Protein 6MXC (pdb70)

Structure (mmCIF, N/CA/C/O backbone):
data_6MXC
#
_entry.id   6MXC
#
_cell.length_a   61.021
_cell.length_b   107.321
_cell.length_c   117.214
_cell.angle_alpha   90.00
_cell.angle_beta   96.93
_cell.angle_gamma   90.00
#
_symmetry.space_group_name_H-M   'P 1 21 1'
#
loop_
_entity.id
_entity.type
_entity.pdbx_description
1 polymer 'Hypoxanthine-guanine phosphoribosyltransferase'
2 non-polymer "GUANOSINE-5'-MONOPHOSPHATE"
3 non-polymer 'MAGNESIUM ION'
4 water water
#
loop_
_atom_site.group_PDB
_atom_site.id
_atom_site.type_symbol
_atom_site.label_atom_id
_atom_site.label_alt_id
_atom_site.label_comp_id
_atom_site.label_asym_id
_atom_site.label_entity_id
_atom_site.label_seq_id
_atom_site.pdbx_PDB_ins_code
_atom_site.Cartn_x
_atom_site.Cartn_y
_atom_site.Cartn_z
_atom_site.occupancy
_atom_site.B_iso_or_equiv
_atom_site.auth_seq_id
_atom_site.auth_comp_id
_atom_site.auth_asym_id
_atom_site.auth_atom_id
_atom_site.pdbx_PDB_model_num
ATOM 1 N N . PRO A 1 44 ? -4.383 -22.217 -44.258 1.00 40.56 6 PRO A N 1
ATOM 2 C CA . PRO A 1 44 ? -4.835 -21.337 -45.344 1.00 40.48 6 PRO A CA 1
ATOM 3 C C . PRO A 1 44 ? -4.761 -21.977 -46.753 1.00 36.30 6 PRO A C 1
ATOM 4 O O . PRO A 1 44 ? -5.569 -21.623 -47.606 1.00 35.11 6 PRO A O 1
ATOM 8 N N . LEU A 1 45 ? -3.859 -22.929 -46.991 1.00 32.25 7 LEU A N 1
ATOM 9 C CA . LEU A 1 45 ? -3.724 -23.506 -48.333 1.00 40.00 7 LEU A CA 1
ATOM 10 C C . LEU A 1 45 ? -4.472 -24.832 -48.516 1.00 39.75 7 LEU A C 1
ATOM 11 O O . LEU A 1 45 ? -4.269 -25.500 -49.537 1.00 44.32 7 LEU A O 1
ATOM 16 N N . LYS A 1 46 ? -5.335 -25.212 -47.577 1.00 58.28 8 LYS A N 1
ATOM 17 C CA . LYS A 1 46 ? -6.294 -26.269 -47.856 1.00 50.62 8 LYS A CA 1
ATOM 18 C C . LYS A 1 46 ? -7.217 -25.820 -48.988 1.00 39.34 8 LYS A C 1
ATOM 19 O O . LYS A 1 46 ? -7.627 -24.659 -49.013 1.00 36.15 8 LYS A O 1
ATOM 25 N N . PRO A 1 47 ? -7.541 -26.691 -49.950 1.00 35.16 9 PRO A N 1
ATOM 26 C CA . PRO A 1 47 ? -8.429 -26.275 -51.051 1.00 30.57 9 PRO A CA 1
ATOM 27 C C . PRO A 1 47 ? -9.821 -25.911 -50.531 1.00 27.05 9 PRO A C 1
ATOM 28 O O . PRO A 1 47 ? -10.339 -26.541 -49.613 1.00 31.32 9 PRO A O 1
ATOM 32 N N . ASN A 1 48 ? -10.405 -24.841 -51.078 1.00 18.62 10 ASN A N 1
ATOM 33 C CA . ASN A 1 48 ? -11.693 -24.347 -50.603 1.00 18.51 10 ASN A CA 1
ATOM 34 C C . ASN A 1 48 ? -12.811 -24.698 -51.579 1.00 18.34 10 ASN A C 1
ATOM 35 O O . ASN A 1 48 ? -12.620 -24.689 -52.794 1.00 22.30 10 ASN A O 1
ATOM 40 N N A PHE A 1 49 ? -13.989 -24.969 -51.038 0.50 15.34 11 PHE A N 1
ATOM 41 N N B PHE A 1 49 ? -13.989 -24.973 -51.039 0.50 15.37 11 PHE A N 1
ATOM 42 C CA A PHE A 1 49 ? -15.119 -25.412 -51.841 0.50 15.31 11 PHE A CA 1
ATOM 43 C CA B PHE A 1 49 ? -15.120 -25.411 -51.842 0.50 15.30 11 PHE A CA 1
ATOM 44 C C A PHE A 1 49 ? -16.166 -24.301 -51.871 0.50 15.69 11 PHE A C 1
ATOM 45 C C B PHE A 1 49 ? -16.161 -24.296 -51.871 0.50 15.68 11 PHE A C 1
ATOM 46 O O A PHE A 1 49 ? -16.695 -23.921 -50.823 0.50 17.38 11 PHE A O 1
ATOM 47 O O B PHE A 1 49 ? -16.680 -23.905 -50.821 0.50 17.35 11 PHE A O 1
ATOM 50 N N . VAL A 1 50 ? -16.443 -23.775 -53.070 1.00 13.43 12 VAL A N 1
ATOM 51 C CA . VAL A 1 50 ? -17.407 -22.691 -53.277 1.00 12.74 12 VAL A CA 1
ATOM 52 C C . VAL A 1 50 ? -18.734 -23.307 -53.699 1.00 17.76 12 VAL A C 1
ATOM 53 O O . VAL A 1 50 ? -18.774 -24.206 -54.557 1.00 18.95 12 VAL A O 1
ATOM 57 N N . GLY A 1 51 ? -19.814 -22.848 -53.102 1.00 15.39 13 GLY A N 1
ATOM 58 C CA . GLY A 1 51 ? -21.107 -23.376 -53.476 1.00 21.42 13 GLY A CA 1
ATOM 59 C C . GLY A 1 51 ? -22.191 -22.362 -53.177 1.00 19.86 13 GLY A C 1
ATOM 60 O O . GLY A 1 51 ? -21.918 -21.176 -52.995 1.00 17.35 13 GLY A O 1
ATOM 61 N N . ARG A 1 52 ? -23.416 -22.863 -53.052 1.00 19.24 14 ARG A N 1
ATOM 62 C CA . ARG A 1 52 ? -24.561 -22.059 -52.653 1.00 22.96 14 ARG A CA 1
ATOM 63 C C . ARG A 1 52 ? -25.406 -22.843 -51.663 1.00 27.45 14 ARG A C 1
ATOM 64 O O . ARG A 1 52 ? -25.589 -24.055 -51.826 1.00 29.86 14 ARG A O 1
ATOM 72 N N . ASP A 1 53 ? -25.951 -22.145 -50.665 1.00 21.27 15 ASP A N 1
ATOM 73 C CA . ASP A 1 53 ? -26.847 -22.791 -49.723 1.00 21.57 15 ASP A CA 1
ATOM 74 C C . ASP A 1 53 ? -28.266 -22.830 -50.291 1.00 28.19 15 ASP A C 1
ATOM 75 O O . ASP A 1 53 ? -28.521 -22.433 -51.432 1.00 27.21 15 ASP A O 1
ATOM 80 N N . ALA A 1 54 ? -29.208 -23.325 -49.478 1.00 35.63 16 ALA A N 1
ATOM 81 C CA . ALA A 1 54 ? -30.593 -23.473 -49.911 1.00 37.78 16 ALA A CA 1
ATOM 82 C C . ALA A 1 54 ? -31.265 -22.125 -50.138 1.00 38.63 16 ALA A C 1
ATOM 83 O O . ALA A 1 54 ? -32.209 -22.032 -50.928 1.00 40.53 16 ALA A O 1
ATOM 85 N N . ASP A 1 55 ? -30.806 -21.079 -49.450 1.00 39.48 17 ASP A N 1
ATOM 86 C CA . ASP A 1 55 ? -31.314 -19.731 -49.673 1.00 39.89 17 ASP A CA 1
ATOM 87 C C . ASP A 1 55 ? -30.698 -19.072 -50.899 1.00 33.84 17 ASP A C 1
ATOM 88 O O . ASP A 1 55 ? -31.041 -17.929 -51.206 1.00 36.33 17 ASP A O 1
ATOM 93 N N . GLY A 1 56 ? -29.819 -19.765 -51.614 1.00 28.14 18 GLY A N 1
ATOM 94 C CA . GLY A 1 56 ? -29.148 -19.164 -52.744 1.00 26.96 18 GLY A CA 1
ATOM 95 C C . GLY A 1 56 ? -27.979 -18.260 -52.393 1.00 28.01 18 GLY A C 1
ATOM 96 O O . GLY A 1 56 ? -27.487 -17.545 -53.281 1.00 25.62 18 GLY A O 1
ATOM 97 N N . ASN A 1 57 ? -27.514 -18.252 -51.138 1.00 22.93 19 ASN A N 1
ATOM 98 C CA . ASN A 1 57 ? -26.336 -17.452 -50.803 1.00 18.09 19 ASN A CA 1
ATOM 99 C C . ASN A 1 57 ? -25.058 -18.207 -51.109 1.00 18.32 19 ASN A C 1
ATOM 100 O O . ASN A 1 57 ? -25.006 -19.433 -51.030 1.00 17.43 19 ASN A O 1
ATOM 105 N N . VAL A 1 58 ? -24.029 -17.447 -51.466 1.00 17.11 20 VAL A N 1
ATOM 106 C CA . VAL A 1 58 ? -22.699 -18.019 -51.679 1.00 14.34 20 VAL A CA 1
ATOM 107 C C . VAL A 1 58 ? -22.246 -18.685 -50.394 1.00 13.62 20 VAL A C 1
ATOM 108 O O . VAL A 1 58 ? -22.381 -18.115 -49.299 1.00 14.19 20 VAL A O 1
ATOM 112 N N . THR A 1 59 ? -21.691 -19.885 -50.512 1.00 13.70 21 THR A N 1
ATOM 113 C CA . THR A 1 59 ? -20.992 -20.517 -49.406 1.00 11.38 21 THR A CA 1
ATOM 114 C C . THR A 1 59 ? -19.537 -20.746 -49.782 1.00 15.52 21 THR A C 1
ATOM 115 O O . THR A 1 59 ? -19.218 -20.977 -50.944 1.00 12.97 21 THR A O 1
ATOM 119 N N . VAL A 1 60 ? -18.641 -20.662 -48.798 1.00 11.50 22 VAL A N 1
ATOM 120 C CA . VAL A 1 60 ? -17.295 -21.184 -48.945 1.00 10.86 22 VAL A CA 1
ATOM 121 C C . VAL A 1 60 ? -17.040 -22.148 -47.799 1.00 17.89 22 VAL A C 1
ATOM 122 O O . VAL A 1 60 ? -17.249 -21.793 -46.633 1.00 16.22 22 VAL A O 1
ATOM 126 N N . ASP A 1 61 ? -16.607 -23.368 -48.136 1.00 14.53 23 ASP A N 1
ATOM 127 C CA . ASP A 1 61 ? -16.407 -24.430 -47.152 1.00 18.52 23 ASP A CA 1
ATOM 128 C C . ASP A 1 61 ? -17.588 -24.552 -46.209 1.00 15.47 23 ASP A C 1
ATOM 129 O O . ASP A 1 61 ? -17.429 -24.702 -44.995 1.00 16.30 23 ASP A O 1
ATOM 134 N N . GLY A 1 62 ? -18.790 -24.438 -46.775 1.00 17.68 24 GLY A N 1
ATOM 135 C CA . GLY A 1 62 ? -20.009 -24.684 -46.027 1.00 22.55 24 GLY A CA 1
ATOM 136 C C . GLY A 1 62 ? -20.528 -23.490 -45.248 1.00 26.57 24 GLY A C 1
ATOM 137 O O . GLY A 1 62 ? -21.638 -23.553 -44.726 1.00 24.57 24 GLY A O 1
ATOM 138 N N . ARG A 1 63 ? -19.759 -22.403 -45.148 1.00 24.61 25 ARG A N 1
ATOM 139 C CA . ARG A 1 63 ? -20.195 -21.212 -44.430 1.00 22.39 25 ARG A CA 1
ATOM 140 C C . ARG A 1 63 ? -20.858 -20.230 -45.398 1.00 21.08 25 ARG A C 1
ATOM 141 O O . ARG A 1 63 ? -20.321 -19.969 -46.478 1.00 15.00 25 ARG A O 1
ATOM 149 N N . SER A 1 64 ? -22.030 -19.698 -45.025 1.00 17.81 26 SER A N 1
ATOM 150 C CA . SER A 1 64 ? -22.779 -18.814 -45.916 1.00 18.14 26 SER A CA 1
ATOM 151 C C . SER A 1 64 ? -22.322 -17.362 -45.778 1.00 18.33 26 SER A C 1
ATOM 152 O O . SER A 1 64 ? -21.978 -16.896 -44.680 1.00 12.13 26 SER A O 1
ATOM 155 N N . TYR A 1 65 ? -22.350 -16.637 -46.909 1.00 14.67 27 TYR A N 1
ATOM 156 C CA . TYR A 1 65 ? -21.925 -15.236 -46.974 1.00 14.67 27 TYR A CA 1
ATOM 157 C C . TYR A 1 65 ? -23.032 -14.468 -47.670 1.00 18.32 27 TYR A C 1
ATOM 158 O O . TYR A 1 65 ? -22.972 -14.239 -48.889 1.00 13.72 27 TYR A O 1
ATOM 167 N N . PRO A 1 66 ? -24.061 -14.052 -46.927 1.00 17.90 28 PRO A N 1
ATOM 168 C CA . PRO A 1 66 ? -25.207 -13.420 -47.585 1.00 18.36 28 PRO A CA 1
ATOM 169 C C . PRO A 1 66 ? -24.847 -12.107 -48.283 1.00 15.39 28 PRO A C 1
ATOM 170 O O . PRO A 1 66 ? -25.548 -11.723 -49.214 1.00 18.17 28 PRO A O 1
ATOM 174 N N . MET A 1 67 ? -23.754 -11.449 -47.910 1.00 13.84 29 MET A N 1
ATOM 175 C CA . MET A 1 67 ? -23.355 -10.201 -48.562 1.00 12.54 29 MET A CA 1
ATOM 176 C C . MET A 1 67 ? -22.651 -10.402 -49.905 1.00 17.62 29 MET A C 1
ATOM 177 O O . MET A 1 67 ? -22.488 -9.436 -50.660 1.00 18.87 29 MET A O 1
ATOM 182 N N . ALA A 1 68 ? -22.279 -11.629 -50.255 1.00 14.81 30 ALA A N 1
ATOM 183 C CA . ALA A 1 68 ? -21.411 -11.873 -51.405 1.00 16.29 30 ALA A CA 1
ATOM 184 C C . ALA A 1 68 ? -22.207 -12.150 -52.674 1.00 18.37 30 ALA A C 1
ATOM 185 O O . ALA A 1 68 ? -23.120 -12.989 -52.681 1.00 16.59 30 ALA A O 1
ATOM 187 N N . GLU A 1 69 ? -21.838 -11.453 -53.750 1.00 15.95 31 GLU A N 1
ATOM 188 C CA . GLU A 1 69 ? -22.385 -11.763 -55.059 1.00 16.91 31 GLU A CA 1
ATOM 189 C C . GLU A 1 69 ? -21.691 -12.973 -55.660 1.00 17.33 31 GLU A C 1
ATOM 190 O O . GLU A 1 69 ? -22.329 -13.786 -56.329 1.00 14.85 31 GLU A O 1
ATOM 196 N N . SER A 1 70 ? -20.380 -13.079 -55.456 1.00 14.68 32 SER A N 1
ATOM 197 C CA . SER A 1 70 ? -19.564 -14.090 -56.117 1.00 15.78 32 SER A CA 1
ATOM 198 C C . SER A 1 70 ? -18.224 -14.097 -55.407 1.00 15.21 32 SER A C 1
ATOM 199 O O . SER A 1 70 ? -17.934 -13.217 -54.588 1.00 11.93 32 SER A O 1
ATOM 202 N N . VAL A 1 71 ? -17.391 -15.063 -55.772 1.00 14.03 33 VAL A N 1
ATOM 203 C CA . VAL A 1 71 ? -16.073 -15.233 -55.158 1.00 13.78 33 VAL A CA 1
ATOM 204 C C . VAL A 1 71 ? -14.991 -14.760 -56.117 1.00 13.36 33 VAL A C 1
ATOM 205 O O . VAL A 1 71 ? -14.871 -15.277 -57.240 1.00 16.46 33 VAL A O 1
ATOM 209 N N . VAL A 1 72 ? -14.184 -13.796 -55.654 1.00 9.76 34 VAL A N 1
ATOM 210 C CA . VAL A 1 72 ? -13.025 -13.358 -56.420 1.00 9.94 34 VAL A CA 1
ATOM 211 C C . VAL A 1 72 ? -11.857 -14.312 -56.215 1.00 12.14 34 VAL A C 1
ATOM 212 O O . VAL A 1 72 ? -11.214 -14.733 -57.178 1.00 10.22 34 VAL A O 1
ATOM 216 N N . ALA A 1 73 ? -11.589 -14.701 -54.964 1.00 9.41 35 ALA A N 1
ATOM 217 C CA . ALA A 1 73 ? -10.488 -15.603 -54.646 1.00 9.00 35 ALA A CA 1
ATOM 218 C C . ALA A 1 73 ? -10.718 -16.176 -53.258 1.00 9.79 35 ALA A C 1
ATOM 219 O O . ALA A 1 73 ? -11.007 -15.424 -52.312 1.00 11.16 35 ALA A O 1
ATOM 221 N N . THR A 1 74 ? -10.596 -17.501 -53.135 1.00 8.99 36 THR A N 1
ATOM 222 C CA . THR A 1 74 ? -10.660 -18.131 -51.827 1.00 8.90 36 THR A CA 1
ATOM 223 C C . THR A 1 74 ? -9.318 -17.982 -51.103 1.00 10.89 36 THR A C 1
ATOM 224 O O . THR A 1 74 ? -8.297 -17.620 -51.701 1.00 12.86 36 THR A O 1
ATOM 228 N N . GLU A 1 75 ? -9.329 -18.323 -49.800 1.00 11.38 37 GLU A N 1
ATOM 229 C CA . GLU A 1 75 ? -8.124 -18.264 -48.962 1.00 8.61 37 GLU A CA 1
ATOM 230 C C . GLU A 1 75 ? -6.943 -18.972 -49.605 1.00 8.96 37 GLU A C 1
ATOM 231 O O . GLU A 1 75 ? -5.847 -18.419 -49.666 1.00 8.72 37 GLU A O 1
ATOM 237 N N . SER A 1 76 ? -7.130 -20.226 -50.052 1.00 9.68 38 SER A N 1
ATOM 238 C CA . SER A 1 76 ? -5.983 -20.937 -50.616 1.00 10.26 38 SER A CA 1
ATOM 239 C C . SER A 1 76 ? -5.463 -20.236 -51.867 1.00 10.84 38 SER A C 1
ATOM 240 O O . SER A 1 76 ? -4.246 -20.142 -52.060 1.00 10.70 38 SER A O 1
ATOM 243 N N . THR A 1 77 ? -6.364 -19.703 -52.710 1.00 9.94 39 THR A N 1
ATOM 244 C CA . THR A 1 77 ? -5.899 -18.969 -53.886 1.00 10.96 39 THR A CA 1
ATOM 245 C C . THR A 1 77 ? -5.089 -17.735 -53.493 1.00 12.11 39 THR A C 1
ATOM 246 O O . THR A 1 77 ? -4.068 -17.395 -54.135 1.00 9.80 39 THR A O 1
ATOM 250 N N . ILE A 1 78 ? -5.579 -17.011 -52.486 1.00 11.50 40 ILE A N 1
ATOM 251 C CA . ILE A 1 78 ? -4.944 -15.776 -52.033 1.00 12.42 40 ILE A CA 1
ATOM 252 C C . ILE A 1 78 ? -3.551 -16.074 -51.496 1.00 11.96 40 ILE A C 1
ATOM 253 O O . ILE A 1 78 ? -2.568 -15.421 -51.863 1.00 8.25 40 ILE A O 1
ATOM 258 N N . HIS A 1 79 ? -3.447 -17.075 -50.631 1.00 9.38 41 HIS A N 1
ATOM 259 C CA . HIS A 1 79 ? -2.141 -17.373 -50.038 1.00 11.21 41 HIS A CA 1
ATOM 260 C C . HIS A 1 79 ? -1.173 -17.975 -51.051 1.00 10.33 41 HIS A C 1
ATOM 261 O O . HIS A 1 79 ? 0.044 -17.726 -50.964 1.00 11.97 41 HIS A O 1
ATOM 268 N N . ARG A 1 80 ? -1.657 -18.796 -51.995 1.00 9.74 42 ARG A N 1
ATOM 269 C CA . ARG A 1 80 ? -0.755 -19.195 -53.085 1.00 16.09 42 ARG A CA 1
ATOM 270 C C . ARG A 1 80 ? -0.156 -17.976 -53.790 1.00 10.15 42 ARG A C 1
ATOM 271 O O . ARG A 1 80 ? 1.041 -17.936 -54.052 1.00 10.50 42 ARG A O 1
ATOM 279 N N . SER A 1 81 ? -0.979 -16.975 -54.123 1.00 9.63 43 SER A N 1
ATOM 280 C CA . SER A 1 81 ? -0.421 -15.813 -54.815 1.00 9.53 43 SER A CA 1
ATOM 281 C C . SER A 1 81 ? 0.547 -15.028 -53.921 1.00 14.53 43 SER A C 1
ATOM 282 O O . SER A 1 81 ? 1.537 -14.483 -54.429 1.00 10.45 43 SER A O 1
ATOM 285 N N . MET A 1 82 ? 0.271 -14.943 -52.602 1.00 11.89 44 MET A N 1
ATOM 286 C CA . MET A 1 82 ? 1.171 -14.237 -51.663 1.00 8.80 44 MET A CA 1
ATOM 287 C C . MET A 1 82 ? 2.511 -14.957 -51.490 1.00 12.94 44 MET A C 1
ATOM 288 O O . MET A 1 82 ? 3.568 -14.309 -51.467 1.00 12.45 44 MET A O 1
ATOM 293 N N . LYS A 1 83 ? 2.503 -16.289 -51.364 1.00 10.58 45 LYS A N 1
ATOM 294 C CA . LYS A 1 83 ? 3.773 -17.014 -51.262 1.00 14.47 45 LYS A CA 1
ATOM 295 C C . LYS A 1 83 ? 4.614 -16.832 -52.513 1.00 14.70 45 LYS A C 1
ATOM 296 O O . LYS A 1 83 ? 5.832 -16.633 -52.432 1.00 12.02 45 LYS A O 1
ATOM 302 N N . GLU A 1 84 ? 3.984 -16.917 -53.692 1.00 11.59 46 GLU A N 1
ATOM 303 C CA . GLU A 1 84 ? 4.735 -16.709 -54.913 1.00 12.07 46 GLU A CA 1
ATOM 304 C C . GLU A 1 84 ? 5.206 -15.263 -54.997 1.00 11.32 46 GLU A C 1
ATOM 305 O O . GLU A 1 84 ? 6.320 -14.991 -55.461 1.00 14.26 46 GLU A O 1
ATOM 311 N N . MET A 1 85 ? 4.360 -14.320 -54.572 1.00 12.43 47 MET A N 1
ATOM 312 C CA . MET A 1 85 ? 4.763 -12.916 -54.614 1.00 14.87 47 MET A CA 1
ATOM 313 C C . MET A 1 85 ? 5.937 -12.664 -53.661 1.00 10.92 47 MET A C 1
ATOM 314 O O . MET A 1 85 ? 6.855 -11.911 -54.000 1.00 11.11 47 MET A O 1
ATOM 319 N N . ALA A 1 86 ? 5.941 -13.300 -52.480 1.00 10.21 48 ALA A N 1
ATOM 320 C CA . ALA A 1 86 ? 7.085 -13.101 -51.581 1.00 8.64 48 ALA A CA 1
ATOM 321 C C . ALA A 1 86 ? 8.382 -13.558 -52.235 1.00 10.57 48 ALA A C 1
ATOM 322 O O . ALA A 1 86 ? 9.454 -12.973 -52.010 1.00 11.60 48 ALA A O 1
ATOM 324 N N . GLN A 1 87 ? 8.320 -14.626 -53.031 1.00 13.04 49 GLN A N 1
ATOM 325 C CA . GLN A 1 87 ? 9.548 -15.053 -53.684 1.00 13.24 49 GLN A CA 1
ATOM 326 C C . GLN A 1 87 ? 9.954 -14.061 -54.771 1.00 13.78 49 GLN A C 1
ATOM 327 O O . GLN A 1 87 ? 11.150 -13.850 -55.004 1.00 11.92 49 GLN A O 1
ATOM 333 N N . THR A 1 88 ? 8.967 -13.533 -55.514 1.00 17.98 50 THR A N 1
ATOM 334 C CA . THR A 1 88 ? 9.218 -12.478 -56.506 1.00 17.32 50 THR A CA 1
ATOM 335 C C . THR A 1 88 ? 9.889 -11.275 -55.856 1.00 10.99 50 THR A C 1
ATOM 336 O O . THR A 1 88 ? 10.871 -10.730 -56.378 1.00 11.53 50 THR A O 1
ATOM 340 N N . LEU A 1 89 ? 9.376 -10.870 -54.697 1.00 11.79 51 LEU A N 1
ATOM 341 C CA . LEU A 1 89 ? 9.947 -9.744 -53.960 1.00 14.24 51 LEU A CA 1
ATOM 342 C C . LEU A 1 89 ? 11.363 -10.054 -53.457 1.00 12.57 51 LEU A C 1
ATOM 343 O O . LEU A 1 89 ? 12.297 -9.238 -53.608 1.00 13.98 51 LEU A O 1
ATOM 348 N N . ALA A 1 90 ? 11.555 -11.232 -52.859 1.00 9.78 52 ALA A N 1
ATOM 349 C CA . ALA A 1 90 ? 12.908 -11.625 -52.434 1.00 13.52 52 ALA A CA 1
ATOM 350 C C . ALA A 1 90 ? 13.891 -11.543 -53.591 1.00 13.38 52 ALA A C 1
ATOM 351 O O . ALA A 1 90 ? 15.003 -10.998 -53.464 1.00 13.91 52 ALA A O 1
ATOM 353 N N . ASN A 1 91 ? 13.502 -12.117 -54.731 1.00 11.97 53 ASN A N 1
ATOM 354 C CA . ASN A 1 91 ? 14.367 -12.098 -55.904 1.00 17.99 53 ASN A CA 1
ATOM 355 C C . ASN A 1 91 ? 14.617 -10.680 -56.390 1.00 14.95 53 ASN A C 1
ATOM 356 O O . ASN A 1 91 ? 15.706 -10.374 -56.878 1.00 14.52 53 ASN A O 1
ATOM 361 N N . ALA A 1 92 ? 13.601 -9.813 -56.309 1.00 12.20 54 ALA A N 1
ATOM 362 C CA . ALA A 1 92 ? 13.766 -8.439 -56.781 1.00 21.29 54 ALA A CA 1
ATOM 363 C C . ALA A 1 92 ? 14.692 -7.621 -55.877 1.00 17.18 54 ALA A C 1
ATOM 364 O O . ALA A 1 92 ? 15.359 -6.708 -56.360 1.00 17.86 54 ALA A O 1
ATOM 366 N N . TYR A 1 93 ? 14.748 -7.915 -54.575 1.00 14.47 55 TYR A N 1
ATOM 367 C CA . TYR A 1 93 ? 15.441 -7.041 -53.645 1.00 14.33 55 TYR A CA 1
ATOM 368 C C . TYR A 1 93 ? 16.704 -7.619 -53.018 1.00 18.26 55 TYR A C 1
ATOM 369 O O . TYR A 1 93 ? 17.524 -6.838 -52.514 1.00 17.63 55 TYR A O 1
ATOM 378 N N . LYS A 1 94 ? 16.892 -8.946 -53.017 1.00 16.73 56 LYS A N 1
ATOM 379 C CA . LYS A 1 94 ? 17.879 -9.525 -52.096 1.00 15.17 56 LYS A CA 1
ATOM 380 C C . LYS A 1 94 ? 19.327 -9.151 -52.433 1.00 14.85 56 LYS A C 1
ATOM 381 O O . LYS A 1 94 ? 20.163 -9.146 -51.532 1.00 17.67 56 LYS A O 1
ATOM 387 N N . THR A 1 95 ? 19.663 -8.861 -53.695 1.00 14.54 57 THR A N 1
ATOM 388 C CA . THR A 1 95 ? 21.024 -8.448 -54.033 1.00 21.20 57 THR A CA 1
ATOM 389 C C . THR A 1 95 ? 21.196 -6.930 -54.190 1.00 19.60 57 THR A C 1
ATOM 390 O O . THR A 1 95 ? 22.285 -6.479 -54.565 1.00 21.32 57 THR A O 1
ATOM 394 N N . LEU A 1 96 ? 20.177 -6.127 -53.897 1.00 14.04 58 LEU A N 1
ATOM 395 C CA . LEU A 1 96 ? 20.350 -4.685 -54.082 1.00 13.37 58 LEU A CA 1
ATOM 396 C C . LEU A 1 96 ? 21.105 -4.076 -52.903 1.00 16.68 58 LEU A C 1
ATOM 397 O O . LEU A 1 96 ? 21.197 -4.655 -51.810 1.00 14.12 58 LEU A O 1
ATOM 402 N N . LYS A 1 97 ? 21.596 -2.862 -53.110 1.00 13.56 59 LYS A N 1
ATOM 403 C CA . LYS A 1 97 ? 22.319 -2.152 -52.059 1.00 16.28 59 LYS A CA 1
ATOM 404 C C . LYS A 1 97 ? 21.707 -0.769 -51.886 1.00 17.87 59 LYS A C 1
ATOM 405 O O . LYS A 1 97 ? 21.112 -0.229 -52.823 1.00 13.89 59 LYS A O 1
ATOM 411 N N . HIS A 1 98 ? 21.870 -0.187 -50.693 1.00 11.37 60 HIS A N 1
ATOM 412 C CA . HIS A 1 98 ? 21.306 1.130 -50.427 1.00 12.30 60 HIS A CA 1
ATOM 413 C C . HIS A 1 98 ? 22.064 1.770 -49.267 1.00 13.62 60 HIS A C 1
ATOM 414 O O . HIS A 1 98 ? 23.107 1.270 -48.827 1.00 14.13 60 HIS A O 1
ATOM 421 N N . ARG A 1 99 ? 21.582 2.929 -48.824 1.00 13.04 61 ARG A N 1
ATOM 422 C CA . ARG A 1 99 ? 22.387 3.756 -47.933 1.00 11.76 61 ARG A CA 1
ATOM 423 C C . ARG A 1 99 ? 22.513 3.095 -46.559 1.00 13.14 61 ARG A C 1
ATOM 424 O O . ARG A 1 99 ? 21.528 2.612 -46.003 1.00 12.94 61 ARG A O 1
ATOM 432 N N . ASP A 1 100 ? 23.732 3.081 -46.016 1.00 11.53 62 ASP A N 1
ATOM 433 C CA . ASP A 1 100 ? 24.016 2.441 -44.737 1.00 11.34 62 ASP A CA 1
ATOM 434 C C . ASP A 1 100 ? 23.608 3.416 -43.639 1.00 14.14 62 ASP A C 1
ATOM 435 O O . ASP A 1 100 ? 24.243 4.463 -43.469 1.00 12.15 62 ASP A O 1
ATOM 440 N N . THR A 1 101 ? 22.506 3.148 -42.948 1.00 12.63 63 THR A N 1
ATOM 441 C CA . THR A 1 101 ? 22.23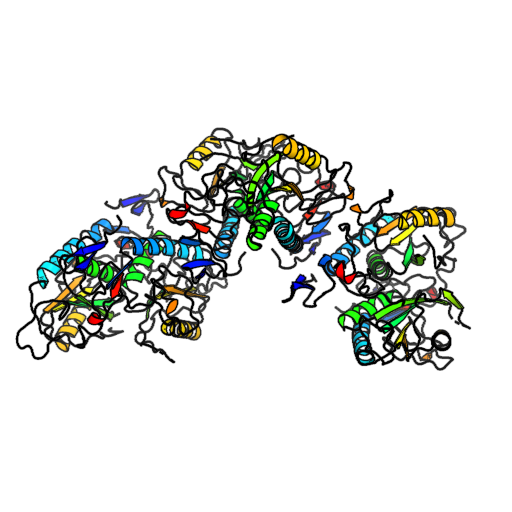4 3.948 -41.754 1.00 11.74 63 THR A CA 1
ATOM 442 C C . THR A 1 101 ? 22.524 3.186 -40.469 1.00 12.39 63 THR A C 1
ATOM 443 O O . THR A 1 101 ? 22.414 3.760 -39.381 1.00 12.45 63 THR A O 1
ATOM 447 N N . HIS A 1 102 ? 22.857 1.912 -40.558 1.00 11.96 64 HIS A N 1
ATOM 448 C CA . HIS A 1 102 ? 23.220 1.180 -39.349 1.00 17.27 64 HIS A CA 1
ATOM 449 C C . HIS A 1 102 ? 24.526 1.711 -38.787 1.00 20.41 64 HIS A C 1
ATOM 450 O O . HIS A 1 102 ? 24.667 1.922 -37.564 1.00 16.67 64 HIS A O 1
ATOM 457 N N . ASN A 1 103 ? 25.496 1.929 -39.660 1.00 12.57 65 ASN A N 1
ATOM 458 C CA . ASN A 1 103 ? 26.772 2.527 -39.256 1.00 13.24 65 ASN A CA 1
ATOM 459 C C . ASN A 1 103 ? 26.963 3.802 -40.075 1.00 17.30 65 ASN A C 1
ATOM 460 O O . ASN A 1 103 ? 27.329 3.729 -41.258 1.00 14.81 65 ASN A O 1
ATOM 465 N N . LYS A 1 104 ? 26.697 4.960 -39.450 1.00 18.41 66 LYS A N 1
ATOM 466 C CA . LYS A 1 104 ? 26.807 6.258 -40.122 1.00 21.87 66 LYS A CA 1
ATOM 467 C C . LYS A 1 104 ? 28.243 6.617 -40.490 1.00 23.16 66 LYS A C 1
ATOM 468 O O . LYS A 1 104 ? 28.452 7.522 -41.309 1.00 22.73 66 LYS A O 1
ATOM 474 N N . GLY A 1 105 ? 29.234 5.977 -39.863 1.00 19.83 67 GLY A N 1
ATOM 475 C CA . GLY A 1 105 ? 30.616 6.208 -40.259 1.00 17.00 67 GLY A CA 1
ATOM 476 C C . GLY A 1 105 ? 30.980 5.571 -41.585 1.00 18.61 67 GLY A C 1
ATOM 477 O O . GLY A 1 105 ? 32.029 5.900 -42.138 1.00 19.00 67 GLY A O 1
ATOM 478 N N . ASN A 1 106 ? 30.148 4.672 -42.097 1.00 15.77 68 ASN A N 1
ATOM 479 C CA . ASN A 1 106 ? 30.411 4.015 -43.375 1.00 17.02 68 ASN A CA 1
ATOM 480 C C . ASN A 1 106 ? 30.004 4.925 -44.523 1.00 23.09 68 ASN A C 1
ATOM 481 O O . ASN A 1 106 ? 29.043 5.690 -44.411 1.00 23.59 68 ASN A O 1
ATOM 486 N N . SER A 1 107 ? 30.737 4.844 -45.634 1.00 19.16 69 SER A N 1
ATOM 487 C CA . SER A 1 107 ? 30.317 5.585 -46.815 1.00 22.07 69 SER A CA 1
ATOM 488 C C . SER A 1 107 ? 29.854 4.694 -47.966 1.00 22.27 69 SER A C 1
ATOM 489 O O . SER A 1 107 ? 28.990 5.113 -48.745 1.00 20.63 69 SER A O 1
ATOM 492 N N . ALA A 1 108 ? 30.330 3.451 -48.056 1.00 20.93 70 ALA A N 1
ATOM 493 C CA . ALA A 1 108 ? 29.853 2.559 -49.100 1.00 18.18 70 ALA A CA 1
ATOM 494 C C . ALA A 1 108 ? 28.367 2.225 -48.930 1.00 17.14 70 ALA A C 1
ATOM 495 O O . ALA A 1 108 ? 27.830 2.176 -47.813 1.00 14.49 70 ALA A O 1
ATOM 497 N N . LEU A 1 109 ? 27.706 1.985 -50.061 1.00 13.78 71 LEU A N 1
ATOM 498 C CA . LEU A 1 109 ? 26.376 1.385 -50.035 1.00 18.89 71 LEU A CA 1
ATOM 499 C C . LEU A 1 109 ? 26.439 -0.006 -49.405 1.00 19.72 71 LEU A C 1
ATOM 500 O O . LEU A 1 109 ? 27.430 -0.739 -49.545 1.00 14.75 71 LEU A O 1
ATOM 505 N N . ALA A 1 110 ? 25.354 -0.373 -48.733 1.00 16.21 72 ALA A N 1
ATOM 506 C CA . ALA A 1 110 ? 25.285 -1.581 -47.931 1.00 12.71 72 ALA A CA 1
ATOM 507 C C . ALA A 1 110 ? 24.228 -2.528 -48.499 1.00 14.79 72 ALA A C 1
ATOM 508 O O . ALA A 1 110 ? 23.250 -2.082 -49.108 1.00 14.87 72 ALA A O 1
ATOM 510 N N . PRO A 1 111 ? 24.443 -3.832 -48.372 1.00 16.64 73 PRO A N 1
ATOM 511 C CA . PRO A 1 111 ? 23.437 -4.810 -48.803 1.00 15.17 73 PRO A CA 1
ATOM 512 C C . PRO A 1 111 ? 22.209 -4.767 -47.902 1.00 16.23 73 PRO A C 1
ATOM 513 O O . PRO A 1 111 ? 22.204 -4.208 -46.795 1.00 14.25 73 PRO A O 1
ATOM 517 N N . ILE A 1 112 ? 21.159 -5.422 -48.374 1.00 15.96 74 ILE A N 1
ATOM 518 C CA . ILE A 1 112 ? 19.935 -5.504 -47.591 1.00 13.66 74 ILE A CA 1
ATOM 519 C C . ILE A 1 112 ? 20.097 -6.639 -46.578 1.00 14.10 74 ILE A C 1
ATOM 520 O O . ILE A 1 112 ? 20.260 -7.806 -46.949 1.00 13.08 74 ILE A O 1
ATOM 525 N N . THR A 1 113 ? 20.112 -6.272 -45.284 1.00 12.41 75 THR A N 1
ATOM 526 C CA . THR A 1 113 ? 20.446 -7.145 -44.161 1.00 12.25 75 THR A CA 1
ATOM 527 C C . THR A 1 113 ? 19.601 -6.699 -42.981 1.00 13.97 75 THR A C 1
ATOM 528 O O . THR A 1 113 ? 18.911 -5.681 -43.038 1.00 14.82 75 THR A O 1
ATOM 532 N N . ASP A 1 114 ? 19.685 -7.437 -41.880 1.00 12.70 76 ASP A N 1
ATOM 533 C CA . ASP A 1 114 ? 19.066 -6.938 -40.660 1.00 11.75 76 ASP A CA 1
ATOM 534 C C . ASP A 1 114 ? 19.636 -5.572 -40.284 1.00 17.42 76 ASP A C 1
ATOM 535 O O . ASP A 1 114 ? 18.933 -4.732 -39.701 1.00 15.55 76 ASP A O 1
ATOM 540 N N . GLU A 1 115 ? 20.900 -5.315 -40.641 1.00 13.59 77 GLU A N 1
ATOM 541 C CA . GLU A 1 115 ? 21.474 -3.997 -40.365 1.00 15.89 77 GLU A CA 1
ATOM 542 C C . GLU A 1 115 ? 20.775 -2.910 -41.183 1.00 13.54 77 GLU A C 1
ATOM 543 O O . GLU A 1 115 ? 20.454 -1.831 -40.657 1.00 14.22 77 GLU A O 1
ATOM 549 N N . ASN A 1 116 ? 20.566 -3.144 -42.482 1.00 10.81 78 ASN A N 1
ATOM 550 C CA . ASN A 1 116 ? 19.892 -2.158 -43.347 1.00 12.26 78 ASN A CA 1
ATOM 551 C C . ASN A 1 116 ? 18.801 -2.864 -44.144 1.00 10.52 78 ASN A C 1
ATOM 552 O O . ASN A 1 116 ? 18.991 -3.225 -45.315 1.00 11.28 78 ASN A O 1
ATOM 557 N N . PRO A 1 117 ? 17.664 -3.119 -43.523 1.00 12.04 79 PRO A N 1
ATOM 558 C CA . PRO A 1 117 ? 16.650 -3.989 -44.133 1.00 10.57 79 PRO A CA 1
ATOM 559 C C . PRO A 1 117 ? 15.851 -3.255 -45.192 1.00 11.72 79 PRO A C 1
ATOM 560 O O . PRO A 1 117 ? 15.949 -2.044 -45.365 1.00 10.50 79 PRO A O 1
ATOM 564 N N . LEU A 1 118 ? 15.037 -4.020 -45.914 1.00 8.97 80 LEU A N 1
ATOM 565 C CA . LEU A 1 118 ? 14.051 -3.375 -46.781 1.00 9.44 80 LEU A CA 1
ATOM 566 C C . LEU A 1 118 ? 13.043 -2.610 -45.929 1.00 7.76 80 LEU A C 1
ATOM 567 O O . LEU A 1 118 ? 12.557 -3.106 -44.907 1.00 10.13 80 LEU A O 1
ATOM 572 N N A ILE A 1 119 ? 12.732 -1.384 -46.336 0.58 9.95 81 ILE A N 1
ATOM 573 N N B ILE A 1 119 ? 12.718 -1.390 -46.339 0.42 10.00 81 ILE A N 1
ATOM 574 C CA A ILE A 1 119 ? 11.753 -0.581 -45.618 0.58 10.84 81 ILE A CA 1
ATOM 575 C CA B ILE A 1 119 ? 11.756 -0.576 -45.607 0.42 10.95 81 ILE A CA 1
ATOM 576 C C A ILE A 1 119 ? 10.395 -0.804 -46.268 0.58 11.95 81 ILE A C 1
ATOM 577 C C B ILE A 1 119 ? 10.391 -0.768 -46.256 0.42 11.65 81 ILE A C 1
ATOM 578 O O A ILE A 1 119 ? 10.242 -0.609 -47.477 0.58 11.51 81 ILE A O 1
ATOM 579 O O B ILE A 1 119 ? 10.229 -0.518 -47.455 0.42 11.65 81 ILE A O 1
ATOM 588 N N . ILE A 1 120 ? 9.416 -1.228 -45.478 1.00 8.67 82 ILE A N 1
ATOM 589 C CA . ILE A 1 120 ? 8.055 -1.483 -45.987 1.00 11.61 82 ILE A CA 1
ATOM 590 C C . ILE A 1 120 ? 7.140 -0.459 -45.359 1.00 10.58 82 ILE A C 1
ATOM 591 O O . ILE A 1 120 ? 7.093 -0.359 -44.124 1.00 13.59 82 ILE A O 1
ATOM 596 N N . ILE A 1 121 ? 6.416 0.298 -46.196 1.00 8.42 83 ILE A N 1
ATOM 597 C CA . ILE A 1 121 ? 5.387 1.217 -45.741 1.00 9.01 83 ILE A CA 1
ATOM 598 C C . ILE A 1 121 ? 4.051 0.527 -45.980 1.00 13.73 83 ILE A C 1
ATOM 599 O O . ILE A 1 121 ? 3.705 0.229 -47.131 1.00 13.47 83 ILE A O 1
ATOM 604 N N . SER A 1 122 ? 3.309 0.266 -44.905 1.00 12.00 84 SER A N 1
ATOM 605 C CA . SER A 1 122 ? 2.037 -0.441 -44.965 1.00 12.60 84 SER A CA 1
ATOM 606 C C . SER A 1 122 ? 0.918 0.567 -44.743 1.00 13.47 84 SER A C 1
ATOM 607 O O . SER A 1 122 ? 0.957 1.339 -43.775 1.00 11.63 84 SER A O 1
ATOM 610 N N . VAL A 1 123 ? -0.062 0.603 -45.652 1.00 12.85 85 VAL A N 1
ATOM 611 C CA . VAL A 1 123 ? -1.075 1.652 -45.614 1.00 14.30 85 VAL A CA 1
ATOM 612 C C . VAL A 1 123 ? -2.235 1.187 -44.751 1.00 11.89 85 VAL A C 1
ATOM 613 O O . VAL A 1 123 ? -2.930 0.240 -45.103 1.00 13.47 85 VAL A O 1
ATOM 617 N N . LEU A 1 124 ? -2.466 1.867 -43.631 1.00 12.43 86 LEU A N 1
ATOM 618 C CA . LEU A 1 124 ? -3.598 1.537 -42.763 1.00 13.59 86 LEU A CA 1
ATOM 619 C C . LEU A 1 124 ? -4.899 2.148 -43.297 1.00 19.86 86 LEU A C 1
ATOM 620 O O . LEU A 1 124 ? -4.872 3.205 -43.935 1.00 22.12 86 LEU A O 1
ATOM 625 N N . LYS A 1 125 ? -6.050 1.518 -42.992 1.00 15.76 87 LYS A N 1
ATOM 626 C CA . LYS A 1 125 ? -6.178 0.271 -42.228 1.00 12.94 87 LYS A CA 1
ATOM 627 C C . LYS A 1 125 ? -6.151 -0.941 -43.119 1.00 18.31 87 LYS A C 1
ATOM 628 O O . LYS A 1 125 ? -5.826 -2.047 -42.664 1.00 15.43 87 LYS A O 1
ATOM 634 N N . GLY A 1 126 ? -6.469 -0.711 -44.403 1.00 18.91 88 GLY A N 1
ATOM 635 C CA . GLY A 1 126 ? -6.775 -1.792 -45.320 1.00 11.07 88 GLY A CA 1
ATOM 636 C C . GLY A 1 126 ? -5.654 -2.794 -45.534 1.00 12.19 88 GLY A C 1
ATOM 637 O O . GLY A 1 126 ? -5.910 -3.913 -45.964 1.00 18.05 88 GLY A O 1
ATOM 638 N N . SER A 1 127 ? -4.418 -2.428 -45.251 1.00 11.75 89 SER A N 1
ATOM 639 C CA . SER A 1 127 ? -3.316 -3.310 -45.595 1.00 12.10 89 SER A CA 1
ATOM 640 C C . SER A 1 127 ? -2.798 -4.142 -44.414 1.00 13.33 89 SER A C 1
ATOM 641 O O . SER A 1 127 ? -1.827 -4.881 -44.582 1.00 10.98 89 SER A O 1
ATOM 644 N N . TYR A 1 128 ? -3.379 -4.035 -43.219 1.00 9.30 90 TYR A N 1
ATOM 645 C CA . TYR A 1 128 ? -2.624 -4.589 -42.089 1.00 13.38 90 TYR A CA 1
ATOM 646 C C . TYR A 1 128 ? -2.596 -6.113 -42.099 1.00 15.15 90 TYR A C 1
ATOM 647 O O . TYR A 1 128 ? -1.591 -6.710 -41.680 1.00 11.83 90 TYR A O 1
ATOM 656 N N . ILE A 1 129 ? -3.677 -6.760 -42.558 1.00 12.14 91 ILE A N 1
ATOM 657 C CA . ILE A 1 129 ? -3.723 -8.226 -42.586 1.00 9.80 91 ILE A CA 1
ATOM 658 C C . ILE A 1 129 ? -2.828 -8.759 -43.699 1.00 12.34 91 ILE A C 1
ATOM 659 O O . ILE A 1 129 ? -2.026 -9.682 -43.494 1.00 12.21 91 ILE A O 1
ATOM 664 N N . PHE A 1 130 ? -3.029 -8.234 -44.921 1.00 10.86 92 PHE A N 1
ATOM 665 C CA . PHE A 1 130 ? -2.132 -8.491 -46.035 1.00 9.16 92 PHE A CA 1
ATOM 666 C C . PHE A 1 130 ? -0.655 -8.345 -45.635 1.00 11.05 92 PHE A C 1
ATOM 667 O O . PHE A 1 130 ? 0.187 -9.203 -45.953 1.00 8.91 92 PHE A O 1
ATOM 675 N N . THR A 1 131 ? -0.320 -7.234 -44.969 1.00 7.71 93 THR A N 1
ATOM 676 C CA . THR A 1 131 ? 1.076 -7.001 -44.590 1.00 9.34 93 THR A CA 1
ATOM 677 C C . THR A 1 131 ? 1.528 -8.036 -43.557 1.00 9.37 93 THR A C 1
ATOM 678 O O . THR A 1 131 ? 2.633 -8.585 -43.647 1.00 10.83 93 THR A O 1
ATOM 682 N N . ALA A 1 132 ? 0.656 -8.368 -42.606 1.00 9.09 94 ALA A N 1
ATOM 683 C CA . ALA A 1 132 ? 1.039 -9.347 -41.602 1.00 8.14 94 ALA A CA 1
ATOM 684 C C . ALA A 1 132 ? 1.403 -10.689 -42.251 1.00 9.21 94 ALA A C 1
ATOM 685 O O . ALA A 1 132 ? 2.395 -11.326 -41.872 1.00 8.34 94 ALA A O 1
ATOM 687 N N . ASP A 1 133 ? 0.602 -11.141 -43.208 1.00 7.35 95 ASP A N 1
ATOM 688 C CA . ASP A 1 133 ? 0.892 -12.410 -43.889 1.00 10.18 95 ASP A CA 1
ATOM 689 C C . ASP A 1 133 ? 2.115 -12.270 -44.796 1.00 10.70 95 ASP A C 1
ATOM 690 O O . ASP A 1 133 ? 3.012 -13.125 -44.773 1.00 10.81 95 ASP A O 1
ATOM 695 N N . MET A 1 134 ? 2.178 -11.184 -45.594 1.00 8.52 96 MET A N 1
ATOM 696 C CA . MET A 1 134 ? 3.309 -11.004 -46.515 1.00 9.94 96 MET A CA 1
ATOM 697 C C . MET A 1 134 ? 4.657 -10.971 -45.803 1.00 12.94 96 MET A C 1
ATOM 698 O O . MET A 1 134 ? 5.609 -11.559 -46.315 1.00 8.86 96 MET A O 1
ATOM 703 N N . VAL A 1 135 ? 4.790 -10.246 -44.661 1.00 6.98 97 VAL A N 1
ATOM 704 C CA . VAL A 1 135 ? 6.119 -10.145 -44.065 1.00 7.23 97 VAL A CA 1
ATOM 705 C C . VAL A 1 135 ? 6.568 -11.487 -43.512 1.00 7.78 97 VAL A C 1
ATOM 706 O O . VAL A 1 135 ? 7.773 -11.773 -43.457 1.00 12.79 97 VAL A O 1
ATOM 710 N N . ARG A 1 136 ? 5.633 -12.343 -43.119 1.00 8.04 98 ARG A N 1
ATOM 711 C CA . ARG A 1 136 ? 6.041 -13.662 -42.669 1.00 8.78 98 ARG A CA 1
ATOM 712 C C . ARG A 1 136 ? 6.495 -14.514 -43.849 1.00 11.90 98 ARG A C 1
ATOM 713 O O . ARG A 1 136 ? 7.454 -15.279 -43.722 1.00 9.56 98 ARG A O 1
ATOM 721 N N . TYR A 1 137 ? 5.814 -14.402 -45.011 1.00 9.65 99 TYR A N 1
ATOM 722 C CA . TYR A 1 137 ? 6.290 -15.139 -46.187 1.00 12.96 99 TYR A CA 1
ATOM 723 C C . TYR A 1 137 ? 7.635 -14.591 -46.666 1.00 12.18 99 TYR A C 1
ATOM 724 O O . TYR A 1 137 ? 8.464 -15.360 -47.172 1.00 11.60 99 TYR A O 1
ATOM 733 N N . LEU A 1 138 ? 7.860 -13.275 -46.523 1.00 8.19 100 LEU A N 1
ATOM 734 C CA . LEU A 1 138 ? 9.181 -12.703 -46.845 1.00 10.56 100 LEU A CA 1
ATOM 735 C C . LEU A 1 138 ? 10.271 -13.264 -45.930 1.00 12.75 100 LEU A C 1
ATOM 736 O O . LEU A 1 138 ? 11.415 -13.476 -46.367 1.00 12.47 100 LEU A O 1
ATOM 741 N N . GLY A 1 139 ? 9.954 -13.438 -44.637 1.00 9.02 101 GLY A N 1
ATOM 742 C CA . GLY A 1 139 ? 10.869 -14.145 -43.735 1.00 9.84 101 GLY A CA 1
ATOM 743 C C . GLY A 1 139 ? 11.175 -15.559 -44.204 1.00 15.17 101 GLY A C 1
ATOM 744 O O . GLY A 1 139 ? 12.335 -16.011 -44.148 1.00 11.43 101 GLY A O 1
ATOM 745 N N . ASP A 1 140 ? 10.134 -16.297 -44.626 1.00 10.76 102 ASP A N 1
ATOM 746 C CA . ASP A 1 140 ? 10.349 -17.620 -45.213 1.00 12.18 102 ASP A CA 1
ATOM 747 C C . ASP A 1 140 ? 11.385 -17.552 -46.335 1.00 17.52 102 ASP A C 1
ATOM 748 O O . ASP A 1 140 ? 12.168 -18.497 -46.529 1.00 14.75 102 ASP A O 1
ATOM 753 N N . CYS A 1 141 ? 11.376 -16.457 -47.103 1.00 11.77 103 CYS A N 1
ATOM 754 C CA . CYS A 1 141 ? 12.277 -16.295 -48.237 1.00 14.85 103 CYS A CA 1
ATOM 755 C C . CYS A 1 141 ? 13.587 -15.589 -47.862 1.00 16.11 103 CYS A C 1
ATOM 756 O O . CYS A 1 141 ? 14.403 -15.312 -48.744 1.00 18.63 103 CYS A O 1
ATOM 759 N N . GLY A 1 142 ? 13.804 -15.303 -46.596 1.00 13.11 104 GLY A N 1
ATOM 760 C CA . GLY A 1 142 ? 15.046 -14.734 -46.163 1.00 17.26 104 GLY A CA 1
ATOM 761 C C . GLY A 1 142 ? 15.263 -13.279 -46.514 1.00 16.77 104 GLY A C 1
ATOM 762 O O . GLY A 1 142 ? 16.416 -12.863 -46.613 1.00 18.66 104 GLY A O 1
ATOM 763 N N . LEU A 1 143 ? 14.202 -12.479 -46.690 1.00 12.60 105 LEU A N 1
ATOM 764 C CA . LEU A 1 143 ? 14.400 -11.071 -47.048 1.00 9.85 105 LEU A CA 1
ATOM 765 C C . LEU A 1 143 ? 14.222 -10.200 -45.816 1.00 11.10 105 LEU A C 1
ATOM 766 O O . LEU A 1 143 ? 13.088 -10.031 -45.350 1.00 15.65 105 LEU A O 1
ATOM 771 N N . PRO A 1 144 ? 15.285 -9.647 -45.242 1.00 11.15 106 PRO A N 1
ATOM 772 C CA . PRO A 1 144 ? 15.109 -8.819 -44.031 1.00 9.27 106 PRO A CA 1
ATOM 773 C C . PRO A 1 144 ? 14.288 -7.576 -44.358 1.00 10.64 106 PRO A C 1
ATOM 774 O O . PRO A 1 144 ? 14.509 -6.915 -45.374 1.00 10.57 106 PRO A O 1
ATOM 778 N N . ASN A 1 145 ? 13.313 -7.276 -43.515 1.00 12.14 107 ASN A N 1
ATOM 779 C CA . ASN A 1 145 ? 12.495 -6.082 -43.729 1.00 11.87 107 ASN A CA 1
ATOM 780 C C . ASN A 1 145 ? 12.021 -5.547 -42.383 1.00 11.81 107 ASN A C 1
ATOM 781 O O . ASN A 1 145 ? 12.009 -6.267 -41.376 1.00 10.53 107 ASN A O 1
ATOM 786 N N . VAL A 1 146 ? 11.618 -4.272 -42.372 1.00 10.69 108 VAL A N 1
ATOM 787 C CA . VAL A 1 146 ? 10.966 -3.664 -41.223 1.00 9.49 108 VAL A CA 1
ATOM 788 C C . VAL A 1 146 ? 9.742 -2.912 -41.741 1.00 10.63 108 VAL A C 1
ATOM 789 O O . VAL A 1 146 ? 9.737 -2.435 -42.874 1.00 11.18 108 VAL A O 1
ATOM 793 N N . VAL A 1 147 ? 8.716 -2.778 -40.910 1.00 11.98 109 VAL A N 1
ATOM 794 C CA . VAL A 1 147 ? 7.420 -2.231 -41.336 1.00 9.11 109 VAL A CA 1
ATOM 795 C C . VAL A 1 147 ? 7.098 -0.989 -40.517 1.00 12.08 109 VAL A C 1
ATOM 796 O O . VAL A 1 147 ? 7.222 -1.002 -39.282 1.00 12.72 109 VAL A O 1
ATOM 800 N N . ASP A 1 148 ? 6.716 0.090 -41.208 1.00 9.92 110 ASP A N 1
ATOM 801 C CA . ASP A 1 148 ? 6.081 1.230 -40.564 1.00 13.41 110 ASP A CA 1
ATOM 802 C C . ASP A 1 148 ? 4.738 1.481 -41.251 1.00 12.95 110 ASP A C 1
ATOM 803 O O . ASP A 1 148 ? 4.515 1.063 -42.398 1.00 11.08 110 ASP A O 1
ATOM 808 N N . PHE A 1 149 ? 3.822 2.123 -40.535 1.00 12.80 111 PHE A N 1
ATOM 809 C CA . PHE A 1 149 ? 2.480 2.357 -41.066 1.00 13.61 111 PHE A CA 1
ATOM 810 C C . PHE A 1 149 ? 2.282 3.822 -41.384 1.00 15.20 111 PHE A C 1
ATOM 811 O O . PHE A 1 149 ? 2.857 4.703 -40.733 1.00 16.07 111 PHE A O 1
ATOM 819 N N . ILE A 1 150 ? 1.428 4.072 -42.356 1.00 15.93 112 ILE A N 1
ATOM 820 C CA . ILE A 1 150 ? 0.953 5.419 -42.628 1.00 17.94 112 ILE A CA 1
ATOM 821 C C . ILE A 1 150 ? -0.537 5.288 -42.818 1.00 19.10 112 ILE A C 1
ATOM 822 O O . ILE A 1 150 ? -1.009 4.281 -43.360 1.00 18.37 112 ILE A O 1
ATOM 827 N N . ARG A 1 151 ? -1.294 6.253 -42.321 1.00 21.19 113 ARG A N 1
ATOM 828 C CA . ARG A 1 151 ? -2.724 6.171 -42.462 1.00 22.74 113 ARG A CA 1
ATOM 829 C C . ARG A 1 151 ? -3.189 7.366 -43.259 1.00 28.91 113 ARG A C 1
ATOM 830 O O . ARG A 1 151 ? -2.874 8.510 -42.910 1.00 30.76 113 ARG A O 1
ATOM 838 N N . ILE A 1 152 ? -3.964 7.091 -44.308 1.00 27.99 114 ILE A N 1
ATOM 839 C CA . ILE A 1 152 ? -4.399 8.097 -45.255 1.00 37.18 114 ILE A CA 1
ATOM 840 C C . ILE A 1 152 ? -5.891 7.912 -45.510 1.00 41.71 114 ILE A C 1
ATOM 841 O O . ILE A 1 152 ? -6.508 6.944 -45.067 1.00 42.38 114 ILE A O 1
ATOM 846 N N . THR A 1 153 ? -6.467 8.860 -46.240 1.00 51.80 115 THR A N 1
ATOM 847 C CA . THR A 1 153 ? -7.860 8.729 -46.663 1.00 56.64 115 THR A CA 1
ATOM 848 C C . THR A 1 153 ? -7.963 7.876 -47.928 1.00 61.19 115 THR A C 1
ATOM 849 O O . THR A 1 153 ? -8.021 6.643 -47.839 1.00 63.13 115 THR A O 1
ATOM 853 N N . SER A 1 154 ? -8.014 8.535 -49.090 1.00 65.05 116 SER A N 1
ATOM 854 C CA . SER A 1 154 ? -7.842 7.946 -50.436 1.00 61.51 116 SER A CA 1
ATOM 855 C C . SER A 1 154 ? -8.292 8.960 -51.489 1.00 59.35 116 SER A C 1
ATOM 856 O O . SER A 1 154 ? -8.966 9.931 -51.169 1.00 62.74 116 SER A O 1
ATOM 859 N N . GLN A 1 166 ? -5.271 14.376 -46.380 1.00 59.36 128 GLN A N 1
ATOM 860 C CA . GLN A 1 166 ? -5.219 12.990 -46.826 1.00 49.97 128 GLN A CA 1
ATOM 861 C C . GLN A 1 166 ? -4.410 12.102 -45.861 1.00 43.56 128 GLN A C 1
ATOM 862 O O . GLN A 1 166 ? -4.802 10.959 -45.653 1.00 38.05 128 GLN A O 1
ATOM 868 N N . VAL A 1 167 ? -3.321 12.619 -45.276 1.00 42.08 129 VAL A N 1
ATOM 869 C CA . VAL A 1 167 ? -2.469 11.843 -44.373 1.00 40.19 129 VAL A CA 1
ATOM 870 C C . VAL A 1 167 ? -2.966 12.026 -42.943 1.00 37.42 129 VAL A C 1
ATOM 871 O O . VAL A 1 167 ? -2.776 13.078 -42.329 1.00 38.52 129 VAL A O 1
ATOM 875 N N . LEU A 1 168 ? -3.585 10.980 -42.395 1.00 37.84 130 LEU A N 1
ATOM 876 C CA . LEU A 1 168 ? -4.109 11.051 -41.038 1.00 39.16 130 LEU A CA 1
ATOM 877 C C . LEU A 1 168 ? -3.017 10.779 -40.006 1.00 39.15 130 LEU A C 1
ATOM 878 O O . LEU A 1 168 ? -2.909 11.499 -39.006 1.00 35.83 130 LEU A O 1
ATOM 883 N N . ASP A 1 169 ? -2.191 9.755 -40.244 1.00 28.03 131 ASP A N 1
ATOM 884 C CA . ASP A 1 169 ? -1.122 9.360 -39.331 1.00 30.92 131 ASP A CA 1
ATOM 885 C C . ASP A 1 169 ? 0.152 9.206 -40.145 1.00 33.46 131 ASP A C 1
ATOM 886 O O . ASP A 1 169 ? 0.205 8.374 -41.061 1.00 23.08 131 ASP A O 1
ATOM 891 N N . ASN A 1 170 ? 1.170 10.017 -39.814 1.00 32.25 132 ASN A N 1
ATOM 892 C CA . ASN A 1 170 ? 2.437 10.024 -40.538 1.00 31.93 132 ASN A CA 1
ATOM 893 C C . ASN A 1 170 ? 3.306 8.822 -40.176 1.00 28.44 132 ASN A C 1
ATOM 894 O O . ASN A 1 170 ? 3.139 8.169 -39.143 1.00 21.49 132 ASN A O 1
ATOM 899 N N . LEU A 1 171 ? 4.238 8.518 -41.068 1.00 28.71 133 LEU A N 1
ATOM 900 C CA . LEU A 1 171 ? 5.274 7.548 -40.757 1.00 25.46 133 LEU A CA 1
ATOM 901 C C . LEU A 1 171 ? 6.034 7.988 -39.514 1.00 25.90 133 LEU A C 1
ATOM 902 O O . LEU A 1 171 ? 6.160 9.175 -39.247 1.00 24.90 133 LEU A O 1
ATOM 907 N N . ARG A 1 172 ? 6.590 7.033 -38.770 1.00 18.95 134 ARG A N 1
ATOM 908 C CA . ARG A 1 172 ? 7.544 7.425 -37.734 1.00 22.44 134 ARG A CA 1
ATOM 909 C C . ARG A 1 172 ? 8.984 7.107 -38.103 1.00 19.68 134 ARG A C 1
ATOM 910 O O . ARG A 1 172 ? 9.874 7.736 -37.548 1.00 21.33 134 ARG A O 1
ATOM 918 N N . PHE A 1 173 ? 9.240 6.191 -39.047 1.00 17.80 135 PHE A N 1
ATOM 919 C CA . PHE A 1 173 ? 10.584 6.093 -39.630 1.00 17.82 135 PHE A CA 1
ATOM 920 C C . PHE A 1 173 ? 10.983 7.444 -40.206 1.00 19.94 135 PHE A C 1
ATOM 921 O O . PHE A 1 173 ? 10.175 8.115 -40.848 1.00 20.39 135 PHE A O 1
ATOM 929 N N . THR A 1 174 ? 12.236 7.845 -39.984 1.00 17.54 136 THR A N 1
ATOM 930 C CA . THR A 1 174 ? 12.733 9.100 -40.539 1.00 22.73 136 THR A CA 1
ATOM 931 C C . THR A 1 174 ? 13.860 8.943 -41.539 1.00 21.85 136 THR A C 1
ATOM 932 O O . THR A 1 174 ? 14.273 9.948 -42.135 1.00 21.36 136 THR A O 1
ATOM 936 N N . GLU A 1 175 ? 14.422 7.752 -41.698 1.00 17.35 137 GLU A N 1
ATOM 937 C CA . GLU A 1 175 ? 15.652 7.618 -42.465 1.00 13.22 137 GLU A CA 1
ATOM 938 C C . GLU A 1 175 ? 15.327 6.801 -43.700 1.00 15.62 137 GLU A C 1
ATOM 939 O O . GLU A 1 175 ? 15.631 5.605 -43.758 1.00 16.28 137 GLU A O 1
ATOM 945 N N . LEU A 1 176 ? 14.683 7.454 -44.692 1.00 13.63 138 LEU A N 1
ATOM 946 C CA . LEU A 1 176 ? 14.260 6.773 -45.913 1.00 13.03 138 LEU A CA 1
ATOM 947 C C . LEU A 1 176 ? 15.037 7.221 -47.136 1.00 10.86 138 LEU A C 1
ATOM 948 O O . LEU A 1 176 ? 14.989 6.545 -48.164 1.00 13.58 138 LEU A O 1
ATOM 953 N N . THR A 1 177 ? 15.763 8.324 -47.046 1.00 11.36 139 THR A N 1
ATOM 954 C CA . THR A 1 177 ? 16.493 8.806 -48.203 1.00 11.47 139 THR A CA 1
ATOM 955 C C . THR A 1 177 ? 17.507 7.767 -48.639 1.00 13.23 139 THR A C 1
ATOM 956 O O . THR A 1 177 ? 18.175 7.164 -47.811 1.00 14.26 139 THR A O 1
ATOM 960 N N . GLY A 1 178 ? 17.591 7.527 -49.946 1.00 12.89 140 GLY A N 1
ATOM 961 C CA . GLY A 1 178 ? 18.548 6.553 -50.408 1.00 12.36 140 GLY A CA 1
ATOM 962 C C . GLY A 1 178 ? 18.284 5.117 -49.987 1.00 15.61 140 GLY A C 1
ATOM 963 O O . GLY A 1 178 ? 19.189 4.285 -50.110 1.00 12.87 140 GLY A O 1
ATOM 964 N N . LYS A 1 179 ? 17.081 4.789 -49.508 1.00 10.12 141 LYS A N 1
ATOM 965 C CA . LYS A 1 179 ? 16.716 3.423 -49.158 1.00 10.52 141 LYS A CA 1
ATOM 966 C C . LYS A 1 179 ? 15.838 2.804 -50.241 1.00 9.88 141 LYS A C 1
ATOM 967 O O . LYS A 1 179 ? 15.115 3.509 -50.964 1.00 9.92 141 LYS A O 1
ATOM 973 N N . HIS A 1 180 ? 15.856 1.475 -50.293 1.00 9.57 142 HIS A N 1
ATOM 974 C CA . HIS A 1 180 ? 14.844 0.740 -51.028 1.00 14.08 142 HIS A CA 1
ATOM 975 C C . HIS A 1 180 ? 13.598 0.661 -50.174 1.00 13.12 142 HIS A C 1
ATOM 976 O O . HIS A 1 180 ? 13.649 0.171 -49.036 1.00 10.48 142 HIS A O 1
ATOM 983 N N . VAL A 1 181 ? 12.482 1.156 -50.715 1.00 8.99 143 VAL A N 1
ATOM 984 C CA . VAL A 1 181 ? 11.244 1.297 -49.956 1.00 8.85 143 VAL A CA 1
ATOM 985 C C . VAL A 1 181 ? 10.117 0.663 -50.772 1.00 13.39 143 VAL A C 1
ATOM 986 O O . VAL A 1 181 ? 9.975 0.936 -51.974 1.00 12.61 143 VAL A O 1
ATOM 990 N N . LEU A 1 182 ? 9.317 -0.164 -50.126 1.00 8.66 144 LEU A N 1
ATOM 991 C CA . LEU A 1 182 ? 8.233 -0.884 -50.792 1.00 9.10 144 LEU A CA 1
ATOM 992 C C . LEU A 1 182 ? 6.932 -0.529 -50.094 1.00 10.13 144 LEU A C 1
ATOM 993 O O . LEU A 1 182 ? 6.826 -0.653 -48.876 1.00 9.28 144 LEU A O 1
ATOM 998 N N . ILE A 1 183 ? 5.961 -0.045 -50.844 1.00 10.46 145 ILE A N 1
ATOM 999 C CA . ILE A 1 183 ? 4.659 0.255 -50.263 1.00 11.18 145 ILE A CA 1
ATOM 1000 C C . ILE A 1 183 ? 3.805 -0.988 -50.403 1.00 10.91 145 ILE A C 1
ATOM 1001 O O . ILE A 1 183 ? 3.735 -1.581 -51.491 1.00 11.18 145 ILE A O 1
ATOM 1006 N N . MET A 1 184 ? 3.162 -1.387 -49.312 1.00 8.56 146 MET A N 1
ATOM 1007 C CA . MET A 1 184 ? 2.222 -2.496 -49.307 1.00 11.51 146 MET A CA 1
ATOM 1008 C C . MET A 1 184 ? 0.812 -1.978 -49.134 1.00 13.40 146 MET A C 1
ATOM 1009 O O . MET A 1 184 ? 0.464 -1.469 -48.064 1.00 12.65 146 MET A O 1
ATOM 1014 N N . GLU A 1 185 ? -0.006 -2.171 -50.174 1.00 10.45 147 GLU A N 1
ATOM 1015 C CA . GLU A 1 185 ? -1.304 -1.516 -50.301 1.00 12.12 147 GLU A CA 1
ATOM 1016 C C . GLU A 1 185 ? -2.364 -2.581 -50.638 1.00 13.96 147 GLU A C 1
ATOM 1017 O O . GLU A 1 185 ? -2.055 -3.609 -51.264 1.00 9.99 147 GLU A O 1
ATOM 1023 N N . ASP A 1 186 ? -3.609 -2.324 -50.220 1.00 13.29 148 ASP A N 1
ATOM 1024 C CA . ASP A 1 186 ? -4.664 -3.324 -50.372 1.00 13.11 148 ASP A CA 1
ATOM 1025 C C . ASP A 1 186 ? -5.121 -3.441 -51.821 1.00 10.94 148 ASP A C 1
ATOM 1026 O O . ASP A 1 186 ? -5.109 -4.539 -52.399 1.00 11.90 148 ASP A O 1
ATOM 1031 N N . ILE A 1 187 ? -5.542 -2.335 -52.430 1.00 10.94 149 ILE A N 1
ATOM 1032 C CA . ILE A 1 187 ? -6.114 -2.426 -53.780 1.00 12.65 149 ILE A CA 1
ATOM 1033 C C . ILE A 1 187 ? -5.895 -1.092 -54.491 1.00 16.15 149 ILE A C 1
ATOM 1034 O O . ILE A 1 187 ? -5.959 -0.028 -53.869 1.00 16.24 149 ILE A O 1
ATOM 1039 N N . ALA A 1 188 ? -5.618 -1.154 -55.790 1.00 16.30 150 ALA A N 1
ATOM 1040 C CA . ALA A 1 188 ? -5.555 0.029 -56.650 1.00 13.56 150 ALA A CA 1
ATOM 1041 C C . ALA A 1 188 ? -6.757 -0.018 -57.591 1.00 17.03 150 ALA A C 1
ATOM 1042 O O . ALA A 1 188 ? -6.951 -1.020 -58.291 1.00 14.81 150 ALA A O 1
ATOM 1044 N N . ASP A 1 189 ? -7.561 1.061 -57.609 1.00 15.99 151 ASP A N 1
ATOM 1045 C CA . ASP A 1 189 ? -8.762 1.132 -58.443 1.00 14.08 151 ASP A CA 1
ATOM 1046 C C . ASP A 1 189 ? -8.567 2.240 -59.466 1.00 15.28 151 ASP A C 1
ATOM 1047 O O . ASP A 1 189 ? -8.052 1.975 -60.577 1.00 15.49 151 ASP A O 1
ATOM 1052 N N . THR A 1 190 ? -8.917 3.502 -59.157 1.00 16.30 152 THR A N 1
ATOM 1053 C CA . THR A 1 190 ? -8.643 4.577 -60.104 1.00 18.31 152 THR A CA 1
ATOM 1054 C C . THR A 1 190 ? -7.160 4.892 -60.198 1.00 18.66 152 THR A C 1
ATOM 1055 O O . THR A 1 190 ? -6.746 5.540 -61.163 1.00 19.81 152 THR A O 1
ATOM 1059 N N . GLY A 1 191 ? -6.354 4.434 -59.222 1.00 17.81 153 GLY A N 1
ATOM 1060 C CA . GLY A 1 191 ? -4.953 4.714 -59.199 1.00 16.58 153 GLY A CA 1
ATOM 1061 C C . GLY A 1 191 ? -4.597 6.024 -58.531 1.00 20.36 153 GLY A C 1
ATOM 1062 O O . GLY A 1 191 ? -3.413 6.253 -58.252 1.00 17.47 153 GLY A O 1
ATOM 1063 N N . ARG A 1 192 ? -5.587 6.860 -58.217 1.00 17.29 154 ARG A N 1
ATOM 1064 C CA . ARG A 1 192 ? -5.298 8.217 -57.737 1.00 18.32 154 ARG A CA 1
ATOM 1065 C C . ARG A 1 192 ? -4.632 8.227 -56.356 1.00 17.45 154 ARG A C 1
ATOM 1066 O O . ARG A 1 192 ? -3.685 8.989 -56.130 1.00 18.47 154 ARG A O 1
ATOM 1074 N N . THR A 1 193 ? -5.076 7.366 -55.438 1.00 16.94 155 THR A N 1
ATOM 1075 C CA . THR A 1 193 ? -4.508 7.345 -54.086 1.00 19.52 155 THR A CA 1
ATOM 1076 C C . THR A 1 193 ? -3.028 6.965 -54.094 1.00 20.17 155 THR A C 1
ATOM 1077 O O . THR A 1 193 ? -2.188 7.637 -53.468 1.00 19.88 155 THR A O 1
ATOM 1081 N N . MET A 1 194 ? -2.677 5.890 -54.786 1.00 13.91 156 MET A N 1
ATOM 1082 C CA . MET A 1 194 ? -1.269 5.511 -54.767 1.00 13.06 156 MET A CA 1
ATOM 1083 C C . MET A 1 194 ? -0.427 6.477 -55.573 1.00 15.69 156 MET A C 1
ATOM 1084 O O . MET A 1 194 ? 0.711 6.789 -55.183 1.00 17.40 156 MET A O 1
ATOM 1089 N N . LYS A 1 195 ? -0.942 6.917 -56.714 1.00 15.51 157 LYS A N 1
ATOM 1090 C CA . LYS A 1 195 ? -0.210 7.911 -57.495 1.00 20.41 157 LYS A CA 1
ATOM 1091 C C . LYS A 1 195 ? 0.187 9.092 -56.611 1.00 22.60 157 LYS A C 1
ATOM 1092 O O . LYS A 1 195 ? 1.345 9.545 -56.621 1.00 18.71 157 LYS A O 1
ATOM 1098 N N . LEU A 1 196 ? -0.762 9.582 -55.811 1.00 19.11 158 LEU A N 1
ATOM 1099 C CA . LEU A 1 196 ? -0.482 10.711 -54.924 1.00 21.03 158 LEU A CA 1
ATOM 1100 C C . LEU A 1 196 ? 0.472 10.315 -53.796 1.00 19.19 158 LEU A C 1
ATOM 1101 O O . LEU A 1 196 ? 1.393 11.065 -53.473 1.00 17.98 158 LEU A O 1
ATOM 1106 N N . LEU A 1 197 ? 0.290 9.131 -53.206 1.00 17.26 159 LEU A N 1
ATOM 1107 C CA . LEU A 1 197 ? 1.163 8.726 -52.110 1.00 19.77 159 LEU A CA 1
ATOM 1108 C C . LEU A 1 197 ? 2.598 8.544 -52.581 1.00 17.25 159 LEU A C 1
ATOM 1109 O O . LEU A 1 197 ? 3.534 8.993 -51.918 1.00 18.29 159 LEU A O 1
ATOM 1114 N N . VAL A 1 198 ? 2.782 7.854 -53.702 1.00 13.30 160 VAL A N 1
ATOM 1115 C CA . VAL A 1 198 ? 4.112 7.662 -54.287 1.00 14.96 160 VAL A CA 1
ATOM 1116 C C . VAL A 1 198 ? 4.785 9.010 -54.532 1.00 14.87 160 VAL A C 1
ATOM 1117 O O . VAL A 1 198 ? 5.978 9.205 -54.222 1.00 16.85 160 VAL A O 1
ATOM 1121 N N . GLU A 1 199 ? 4.036 9.961 -55.090 1.00 15.11 161 GLU A N 1
ATOM 1122 C CA . GLU A 1 199 ? 4.608 11.286 -55.320 1.00 16.27 161 GLU A CA 1
ATOM 1123 C C . GLU A 1 199 ? 5.019 11.932 -54.011 1.00 16.37 161 GLU A C 1
ATOM 1124 O O . GLU A 1 199 ? 6.055 12.617 -53.935 1.00 20.08 161 GLU A O 1
ATOM 1130 N N . LYS A 1 200 ? 4.180 11.779 -52.988 1.00 20.26 162 LYS A N 1
ATOM 1131 C CA . LYS A 1 200 ? 4.469 12.395 -51.702 1.00 22.25 162 LYS A CA 1
ATOM 1132 C C . LYS A 1 200 ? 5.722 11.800 -51.074 1.00 16.15 162 LYS A C 1
ATOM 1133 O O . LYS A 1 200 ? 6.563 12.531 -50.540 1.00 18.91 162 LYS A O 1
ATOM 1139 N N . ILE A 1 201 ? 5.854 10.475 -51.104 1.00 15.04 163 ILE A N 1
ATOM 1140 C CA . ILE A 1 201 ? 7.021 9.845 -50.483 1.00 15.51 163 ILE A CA 1
ATOM 1141 C C . ILE A 1 201 ? 8.285 10.182 -51.271 1.00 16.14 163 ILE A C 1
ATOM 1142 O O . ILE A 1 201 ? 9.350 10.452 -50.692 1.00 16.35 163 ILE A O 1
ATOM 1147 N N A ARG A 1 202 ? 8.197 10.143 -52.604 0.49 14.36 164 ARG A N 1
ATOM 1148 N N B ARG A 1 202 ? 8.202 10.146 -52.602 0.51 14.34 164 ARG A N 1
ATOM 1149 C CA A ARG A 1 202 ? 9.358 10.459 -53.428 0.49 15.50 164 ARG A CA 1
ATOM 1150 C CA B ARG A 1 202 ? 9.373 10.458 -53.413 0.51 15.46 164 ARG A CA 1
ATOM 1151 C C A ARG A 1 202 ? 9.859 11.864 -53.141 0.49 19.50 164 ARG A C 1
ATOM 1152 C C B ARG A 1 202 ? 9.865 11.867 -53.132 0.51 19.51 164 ARG A C 1
ATOM 1153 O O A ARG A 1 202 ? 11.067 12.081 -52.983 0.49 21.18 164 ARG A O 1
ATOM 1154 O O B ARG A 1 202 ? 11.071 12.092 -52.970 0.51 21.21 164 ARG A O 1
ATOM 1169 N N . ARG A 1 203 ? 8.943 12.833 -53.062 1.00 15.81 165 ARG A N 1
ATOM 1170 C CA . ARG A 1 203 ? 9.349 14.219 -52.843 1.00 23.15 165 ARG A CA 1
ATOM 1171 C C . ARG A 1 203 ? 9.874 14.435 -51.436 1.00 23.22 165 ARG A C 1
ATOM 1172 O O . ARG A 1 203 ? 10.818 15.207 -51.242 1.00 21.93 165 ARG A O 1
ATOM 1180 N N . GLU A 1 204 ? 9.245 13.804 -50.434 1.00 16.31 166 GLU A N 1
ATOM 1181 C CA . GLU A 1 204 ? 9.623 14.094 -49.046 1.00 22.14 166 GLU A CA 1
ATOM 1182 C C . GLU A 1 204 ? 10.884 13.357 -48.613 1.00 16.03 166 GLU A C 1
ATOM 1183 O O . GLU A 1 204 ? 11.649 13.895 -47.813 1.00 15.80 166 GLU A O 1
ATOM 1189 N N . TYR A 1 205 ? 11.113 12.152 -49.127 1.00 15.15 167 TYR A N 1
ATOM 1190 C CA . TYR A 1 205 ? 12.227 11.335 -48.675 1.00 16.25 167 TYR A CA 1
ATOM 1191 C C . TYR A 1 205 ? 13.291 11.049 -49.743 1.00 20.37 167 TYR A C 1
ATOM 1192 O O . TYR A 1 205 ? 14.457 10.807 -49.376 1.00 16.55 167 TYR A O 1
ATOM 1201 N N . ARG A 1 206 ? 12.946 11.079 -51.036 1.00 13.15 168 ARG A N 1
ATOM 1202 C CA . ARG A 1 206 ? 13.848 10.664 -52.111 1.00 12.94 168 ARG A CA 1
ATOM 1203 C C . ARG A 1 206 ? 14.502 9.303 -51.831 1.00 12.80 168 ARG A C 1
ATOM 1204 O O . ARG A 1 206 ? 15.724 9.212 -51.703 1.00 11.91 168 ARG A O 1
ATOM 1212 N N . PRO A 1 207 ? 13.709 8.229 -51.722 1.00 15.28 169 PRO A N 1
ATOM 1213 C CA . PRO A 1 207 ? 14.305 6.888 -51.594 1.00 15.05 169 PRO A CA 1
ATOM 1214 C C . PRO A 1 207 ? 15.157 6.524 -52.809 1.00 16.42 169 PRO A C 1
ATOM 1215 O O . PRO A 1 207 ? 15.024 7.084 -53.899 1.00 13.73 169 PRO A O 1
ATOM 1219 N N . ALA A 1 208 ? 16.024 5.525 -52.623 1.00 16.84 170 ALA A N 1
ATOM 1220 C CA . ALA A 1 208 ? 16.761 4.984 -53.772 1.00 17.12 170 ALA A CA 1
ATOM 1221 C C . ALA A 1 208 ? 15.819 4.298 -54.763 1.00 12.80 170 ALA A C 1
ATOM 1222 O O . ALA A 1 208 ? 15.998 4.420 -55.984 1.00 12.77 170 ALA A O 1
ATOM 1224 N N . SER A 1 209 ? 14.835 3.551 -54.269 1.00 10.83 171 SER A N 1
ATOM 1225 C CA . SER A 1 209 ? 13.761 3.078 -55.147 1.00 13.14 171 SER A CA 1
ATOM 1226 C C . SER A 1 209 ? 12.463 3.065 -54.350 1.00 15.46 171 SER A C 1
ATOM 1227 O O . SER A 1 209 ? 12.471 2.983 -53.112 1.00 15.42 171 SER A O 1
ATOM 1230 N N . LEU A 1 210 ? 11.342 3.181 -55.062 1.00 13.97 172 LEU A N 1
ATOM 1231 C CA . LEU A 1 210 ? 10.032 3.261 -54.423 1.00 13.15 172 LEU A CA 1
ATOM 1232 C C . LEU A 1 210 ? 9.081 2.488 -55.326 1.00 14.02 172 LEU A C 1
ATOM 1233 O O . LEU A 1 210 ? 8.891 2.869 -56.481 1.00 17.14 172 LEU A O 1
ATOM 1238 N N . LYS A 1 211 ? 8.555 1.369 -54.840 1.00 13.28 173 LYS A N 1
ATOM 1239 C CA . LYS A 1 211 ? 7.690 0.515 -55.640 1.00 14.07 173 LYS A CA 1
ATOM 1240 C C . LYS A 1 211 ? 6.474 0.156 -54.806 1.00 13.57 173 LYS A C 1
ATOM 1241 O O . LYS A 1 211 ? 6.473 0.331 -53.581 1.00 11.58 173 LYS A O 1
ATOM 1247 N N . VAL A 1 212 ? 5.421 -0.322 -55.482 1.00 11.47 174 VAL A N 1
ATOM 1248 C CA . VAL A 1 212 ? 4.165 -0.654 -54.811 1.00 9.03 174 VAL A CA 1
ATOM 1249 C C . VAL A 1 212 ? 3.854 -2.133 -55.052 1.00 10.27 174 VAL A C 1
ATOM 1250 O O . VAL A 1 212 ? 3.909 -2.611 -56.196 1.00 11.98 174 VAL A O 1
ATOM 1254 N N . CYS A 1 213 ? 3.491 -2.837 -53.987 1.00 9.66 175 CYS A N 1
ATOM 1255 C CA . CYS A 1 213 ? 2.920 -4.172 -54.053 1.00 10.31 175 CYS A CA 1
ATOM 1256 C C . CYS A 1 213 ? 1.466 -4.085 -53.596 1.00 13.64 175 CYS A C 1
ATOM 1257 O O . CYS A 1 213 ? 1.216 -3.646 -52.478 1.00 11.91 175 CYS A O 1
ATOM 1260 N N . VAL A 1 214 ? 0.508 -4.507 -54.434 1.00 12.22 176 VAL A N 1
ATOM 1261 C CA . VAL A 1 214 ? -0.896 -4.515 -54.029 1.00 11.77 176 VAL A CA 1
ATOM 1262 C C . VAL A 1 214 ? -1.372 -5.961 -53.910 1.00 14.32 176 VAL A C 1
ATOM 1263 O O . VAL A 1 214 ? -0.960 -6.839 -54.676 1.00 8.72 176 VAL A O 1
ATOM 1267 N N . LEU A 1 215 ? -2.264 -6.201 -52.934 1.00 8.53 177 LEU A N 1
ATOM 1268 C CA . LEU A 1 215 ? -2.951 -7.477 -52.888 1.00 10.64 177 LEU A CA 1
ATOM 1269 C C . LEU A 1 215 ? -3.774 -7.654 -54.160 1.00 12.47 177 LEU A C 1
ATOM 1270 O O . LEU A 1 215 ? -3.713 -8.702 -54.815 1.00 11.19 177 LEU A O 1
ATOM 1275 N N . VAL A 1 216 ? -4.504 -6.605 -54.556 1.00 10.89 178 VAL A N 1
ATOM 1276 C CA . VAL A 1 216 ? -5.467 -6.686 -55.652 1.00 11.09 178 VAL A CA 1
ATOM 1277 C C . VAL A 1 216 ? -5.229 -5.487 -56.562 1.00 13.96 178 VAL A C 1
ATOM 1278 O O . VAL A 1 216 ? -5.121 -4.350 -56.083 1.00 12.90 178 VAL A O 1
ATOM 1282 N N . ASP A 1 217 ? -5.145 -5.730 -57.862 1.00 10.58 179 ASP A N 1
ATOM 1283 C CA . ASP A 1 217 ? -5.216 -4.657 -58.838 1.00 10.66 179 ASP A CA 1
ATOM 1284 C C . ASP A 1 217 ? -6.586 -4.718 -59.525 1.00 13.63 179 ASP A C 1
ATOM 1285 O O . ASP A 1 217 ? -7.076 -5.812 -59.854 1.00 14.32 179 ASP A O 1
ATOM 1290 N N . LYS A 1 218 ? -7.246 -3.560 -59.675 1.00 13.23 180 LYS A N 1
ATOM 1291 C CA . LYS A 1 218 ? -8.476 -3.449 -60.472 1.00 12.58 180 LYS A CA 1
ATOM 1292 C C . LYS A 1 218 ? -8.135 -2.527 -61.636 1.00 13.68 180 LYS A C 1
ATOM 1293 O O . LYS A 1 218 ? -8.528 -1.347 -61.653 1.00 14.26 180 LYS A O 1
ATOM 1299 N N . PRO A 1 219 ? -7.401 -3.037 -62.622 1.00 15.87 181 PRO A N 1
ATOM 1300 C CA . PRO A 1 219 ? -6.940 -2.185 -63.726 1.00 17.90 181 PRO A CA 1
ATOM 1301 C C . PRO A 1 219 ? -8.071 -1.581 -64.522 1.00 18.35 181 PRO A C 1
ATOM 1302 O O . PRO A 1 219 ? -7.892 -0.519 -65.130 1.00 17.36 181 PRO A O 1
ATOM 1306 N N . GLY A 1 220 ? -9.242 -2.219 -64.536 1.00 16.50 182 GLY A N 1
ATOM 1307 C CA . GLY A 1 220 ? -10.362 -1.636 -65.259 1.00 17.57 182 GLY A CA 1
ATOM 1308 C C . GLY A 1 220 ? -10.881 -0.347 -64.645 1.00 17.99 182 GLY A C 1
ATOM 1309 O O . GLY A 1 220 ? -11.644 0.378 -65.287 1.00 21.91 182 GLY A O 1
ATOM 1310 N N . GLY A 1 221 ? -10.505 -0.044 -63.410 1.00 21.22 183 GLY A N 1
ATOM 1311 C CA . GLY A 1 221 ? -11.014 1.204 -62.884 1.00 18.60 183 GLY A CA 1
ATOM 1312 C C . GLY A 1 221 ? -10.116 2.401 -63.098 1.00 19.62 183 GLY A C 1
ATOM 1313 O O . GLY A 1 221 ? -10.432 3.482 -62.611 1.00 24.15 183 GLY A O 1
ATOM 1314 N N . ARG A 1 222 ? -8.994 2.250 -63.790 1.00 24.98 184 ARG A N 1
ATOM 1315 C CA . ARG A 1 222 ? -7.992 3.313 -63.802 1.00 29.76 184 ARG A CA 1
ATOM 1316 C C . ARG A 1 222 ? -8.535 4.600 -64.402 1.00 33.30 184 ARG A C 1
ATOM 1317 O O . ARG A 1 222 ? -9.248 4.591 -65.409 1.00 36.93 184 ARG A O 1
ATOM 1325 N N . VAL A 1 223 ? -8.213 5.717 -63.764 1.00 30.23 185 VAL A N 1
ATOM 1326 C CA . VAL A 1 223 ? -8.419 7.026 -64.371 1.00 30.55 185 VAL A CA 1
ATOM 1327 C C . VAL A 1 223 ? -7.134 7.829 -64.450 1.00 32.40 185 VAL A C 1
ATOM 1328 O O . VAL A 1 223 ? -7.105 8.851 -65.148 1.00 33.43 185 VAL A O 1
ATOM 1332 N N . VAL A 1 224 ? -6.067 7.406 -63.770 1.00 28.84 186 VAL A N 1
ATOM 1333 C CA . VAL A 1 224 ? -4.766 8.021 -63.931 1.00 27.74 186 VAL A CA 1
ATOM 1334 C C . VAL A 1 224 ? -3.791 6.907 -64.268 1.00 32.83 186 VAL A C 1
ATOM 1335 O O . VAL A 1 224 ? -4.064 5.722 -64.062 1.00 35.35 186 VAL A O 1
ATOM 1339 N N . ASP A 1 225 ? -2.644 7.303 -64.788 1.00 33.62 187 ASP A N 1
ATOM 1340 C CA . ASP A 1 225 ? -1.622 6.347 -65.175 1.00 39.30 187 ASP A CA 1
ATOM 1341 C C . ASP A 1 225 ? -0.905 5.903 -63.910 1.00 33.38 187 ASP A C 1
ATOM 1342 O O . ASP A 1 225 ? -0.103 6.638 -63.342 1.00 33.35 187 ASP A O 1
ATOM 1347 N N . PHE A 1 226 ? -1.229 4.712 -63.430 1.00 32.36 188 PHE A N 1
ATOM 1348 C CA . PHE A 1 226 ? -0.543 4.175 -62.263 1.00 25.11 188 PHE A CA 1
ATOM 1349 C C . PHE A 1 226 ? -0.527 2.666 -62.400 1.00 23.27 188 PHE A C 1
ATOM 1350 O O . PHE A 1 226 ? -1.580 2.051 -62.588 1.00 25.49 188 PHE A O 1
ATOM 1358 N N . LYS A 1 227 ? 0.654 2.075 -62.309 1.00 14.42 189 LYS A N 1
ATOM 1359 C CA . LYS A 1 227 ? 0.805 0.628 -62.446 1.00 16.05 189 LYS A CA 1
ATOM 1360 C C . LYS A 1 227 ? 1.637 0.127 -61.282 1.00 13.13 189 LYS A C 1
ATOM 1361 O O . LYS A 1 227 ? 2.838 0.449 -61.202 1.00 16.24 189 LYS A O 1
ATOM 1367 N N . PRO A 1 228 ? 1.053 -0.631 -60.359 1.00 14.36 190 PRO A N 1
ATOM 1368 C CA . PRO A 1 228 ? 1.857 -1.219 -59.281 1.00 12.36 190 PRO A CA 1
ATOM 1369 C C . PRO A 1 228 ? 2.865 -2.191 -59.864 1.00 14.34 190 PRO A C 1
ATOM 1370 O O . PRO A 1 228 ? 2.555 -2.953 -60.772 1.00 14.18 190 PRO A O 1
ATOM 1374 N N . GLU A 1 229 ? 4.098 -2.137 -59.364 1.00 14.47 191 GLU A N 1
ATOM 1375 C CA . GLU A 1 229 ? 5.101 -3.070 -59.858 1.00 16.40 191 GLU A CA 1
ATOM 1376 C C . GLU A 1 229 ? 4.742 -4.512 -59.510 1.00 15.44 191 GLU A C 1
ATOM 1377 O O . GLU A 1 229 ? 5.119 -5.435 -60.225 1.00 14.98 191 GLU A O 1
ATOM 1383 N N . PHE A 1 230 ? 4.055 -4.736 -58.404 1.00 10.22 192 PHE A N 1
ATOM 1384 C CA . PHE A 1 230 ? 3.839 -6.086 -57.923 1.00 10.08 192 PHE A CA 1
ATOM 1385 C C . PHE A 1 230 ? 2.363 -6.237 -57.621 1.00 12.62 192 PHE A C 1
ATOM 1386 O O . PHE A 1 230 ? 1.804 -5.434 -56.867 1.00 11.85 192 PHE A O 1
ATOM 1394 N N . VAL A 1 231 ? 1.746 -7.273 -58.177 1.00 11.54 193 VAL A N 1
ATOM 1395 C CA . VAL A 1 231 ? 0.305 -7.474 -58.034 1.00 10.39 193 VAL A CA 1
ATOM 1396 C C . VAL A 1 231 ? 0.057 -8.936 -57.680 1.00 10.05 193 VAL A C 1
ATOM 1397 O O . VAL A 1 231 ? 0.385 -9.819 -58.478 1.00 11.93 193 VAL A O 1
ATOM 1401 N N . CYS A 1 232 ? -0.545 -9.188 -56.522 1.00 11.82 194 CYS A N 1
ATOM 1402 C CA . CYS A 1 232 ? -0.866 -10.559 -56.136 1.00 11.08 194 CYS A CA 1
ATOM 1403 C C . CYS A 1 232 ? -2.017 -11.123 -56.962 1.00 13.22 194 CYS A C 1
ATOM 1404 O O . CYS A 1 232 ? -1.865 -12.165 -57.608 1.00 12.36 194 CYS A O 1
ATOM 1407 N N . LEU A 1 233 ? -3.161 -10.427 -56.967 1.00 10.18 195 LEU A N 1
ATOM 1408 C CA . LEU A 1 233 ? -4.400 -10.862 -57.603 1.00 9.58 195 LEU A CA 1
ATOM 1409 C C . LEU A 1 233 ? -4.978 -9.730 -58.445 1.00 14.56 195 LEU A C 1
ATOM 1410 O O . LEU A 1 233 ? -4.732 -8.551 -58.184 1.00 12.75 195 LEU A O 1
ATOM 1415 N N . THR A 1 234 ? -5.784 -10.076 -59.450 1.00 11.73 196 THR A N 1
ATOM 1416 C CA . THR A 1 234 ? -6.479 -9.032 -60.205 1.00 10.51 196 THR A CA 1
ATOM 1417 C C . THR A 1 234 ? -7.981 -9.222 -60.017 1.00 13.33 196 THR A C 1
ATOM 1418 O O . THR A 1 234 ? -8.467 -10.357 -59.991 1.00 17.36 196 THR A O 1
ATOM 1422 N N . ALA A 1 235 ? -8.710 -8.130 -59.840 1.00 13.77 197 ALA A N 1
ATOM 1423 C CA . ALA A 1 235 ? -10.151 -8.240 -59.659 1.00 10.92 197 ALA A CA 1
ATOM 1424 C C . ALA A 1 235 ? -10.902 -7.612 -60.814 1.00 13.45 197 ALA A C 1
ATOM 1425 O O . ALA A 1 235 ? -10.386 -6.694 -61.472 1.00 13.05 197 ALA A O 1
ATOM 1427 N N . PRO A 1 236 ? -12.153 -8.041 -61.067 1.00 14.50 198 PRO A N 1
ATOM 1428 C CA . PRO A 1 236 ? -13.005 -7.294 -61.991 1.00 15.55 198 PRO A CA 1
ATOM 1429 C C . PRO A 1 236 ? -13.315 -5.942 -61.383 1.00 13.88 198 PRO A C 1
ATOM 1430 O O . PRO A 1 236 ? -13.062 -5.705 -60.207 1.00 13.18 198 PRO A O 1
ATOM 1434 N N . THR A 1 237 ? -13.913 -5.057 -62.192 1.00 14.96 199 THR A N 1
ATOM 1435 C CA . THR A 1 237 ? -14.167 -3.674 -61.787 1.00 15.68 199 THR A CA 1
ATOM 1436 C C . THR A 1 237 ? -15.461 -3.615 -60.972 1.00 15.79 199 THR A C 1
ATOM 1437 O O . THR A 1 237 ? -16.512 -3.160 -61.425 1.00 16.04 199 THR A O 1
ATOM 1441 N N . ARG A 1 238 ? -15.363 -4.114 -59.746 1.00 16.07 200 ARG A N 1
ATOM 1442 C CA . ARG A 1 238 ? -16.466 -4.205 -58.813 1.00 13.83 200 ARG A CA 1
ATOM 1443 C C . ARG A 1 238 ? -15.904 -3.903 -57.432 1.00 11.69 200 ARG A C 1
ATOM 1444 O O . ARG A 1 238 ? -14.708 -4.029 -57.198 1.00 12.38 200 ARG A O 1
ATOM 1452 N N . TYR A 1 239 ? -16.795 -3.583 -56.513 1.00 12.29 201 TYR A N 1
ATOM 1453 C CA . TYR A 1 239 ? -16.444 -3.397 -55.114 1.00 13.41 201 TYR A CA 1
ATOM 1454 C C . TYR A 1 239 ? -16.325 -4.761 -54.443 1.00 13.82 201 TYR A C 1
ATOM 1455 O O . TYR A 1 239 ? -17.288 -5.544 -54.445 1.00 12.72 201 TYR A O 1
ATOM 1464 N N . VAL A 1 240 ? -15.144 -5.041 -53.873 1.00 12.40 202 VAL A N 1
ATOM 1465 C CA . VAL A 1 240 ? -14.848 -6.313 -53.223 1.00 12.56 202 VAL A CA 1
ATOM 1466 C C . VAL A 1 240 ? -14.760 -6.101 -51.718 1.00 10.56 202 VAL A C 1
ATOM 1467 O O . VAL A 1 240 ? -14.512 -4.983 -51.239 1.00 10.03 202 VAL A O 1
ATOM 1471 N N . VAL A 1 241 ? -15.025 -7.182 -50.973 1.00 7.50 203 VAL A N 1
ATOM 1472 C CA . VAL A 1 241 ? -14.950 -7.226 -49.505 1.00 7.18 203 VAL A CA 1
ATOM 1473 C C . VAL A 1 241 ? -14.328 -8.560 -49.120 1.00 11.56 203 VAL A C 1
ATOM 1474 O O . VAL A 1 241 ? -14.264 -9.494 -49.928 1.00 9.02 203 VAL A O 1
ATOM 1478 N N . GLY A 1 242 ? -13.904 -8.655 -47.868 1.00 10.09 204 GLY A N 1
ATOM 1479 C CA . GLY A 1 242 ? -13.213 -9.845 -47.395 1.00 11.39 204 GLY A CA 1
ATOM 1480 C C . GLY A 1 242 ? -11.697 -9.604 -47.351 1.00 11.71 204 GLY A C 1
ATOM 1481 O O . GLY A 1 242 ? -11.150 -8.798 -48.101 1.00 12.77 204 GLY A O 1
ATOM 1482 N N . TYR A 1 243 ? -11.014 -10.346 -46.488 1.00 13.18 205 TYR A N 1
ATOM 1483 C CA . TYR A 1 243 ? -9.547 -10.378 -46.401 1.00 10.56 205 TYR A CA 1
ATOM 1484 C C . TYR A 1 243 ? -8.945 -8.976 -46.566 1.00 15.22 205 TYR A C 1
ATOM 1485 O O . TYR A 1 243 ? -8.219 -8.681 -47.517 1.00 13.04 205 TYR A O 1
ATOM 1494 N N . GLY A 1 244 ? -9.268 -8.093 -45.610 1.00 11.66 206 GLY A N 1
ATOM 1495 C CA . GLY A 1 244 ? -8.786 -6.727 -45.620 1.00 12.06 206 GLY A CA 1
ATOM 1496 C C . GLY A 1 244 ? -9.773 -5.713 -46.160 1.00 14.51 206 GLY A C 1
ATOM 1497 O O . GLY A 1 244 ? -9.767 -4.554 -45.717 1.00 14.46 206 GLY A O 1
ATOM 1498 N N . PHE A 1 245 ? -10.644 -6.130 -47.066 1.00 11.18 207 PHE A N 1
ATOM 1499 C CA . PHE A 1 245 ? -11.591 -5.219 -47.699 1.00 14.22 207 PHE A CA 1
ATOM 1500 C C . PHE A 1 245 ? -12.920 -5.212 -46.953 1.00 15.14 207 PHE A C 1
ATOM 1501 O O . PHE A 1 245 ? -13.403 -6.262 -46.521 1.00 12.46 207 PHE A O 1
ATOM 1509 N N . GLU A 1 246 ? -13.522 -4.030 -46.822 1.00 13.83 208 GLU A N 1
ATOM 1510 C CA . GLU A 1 246 ? -14.645 -3.899 -45.909 1.00 15.37 208 GLU A CA 1
ATOM 1511 C C . GLU A 1 246 ? -15.720 -2.953 -46.432 1.00 13.51 208 GLU A C 1
ATOM 1512 O O . GLU A 1 246 ? -15.521 -2.230 -47.410 1.00 9.62 208 GLU A O 1
ATOM 1518 N N . VAL A 1 247 ? -16.876 -3.016 -45.762 1.00 14.35 209 VAL A N 1
ATOM 1519 C CA . VAL A 1 247 ? -17.918 -1.995 -45.783 1.00 15.67 209 VAL A CA 1
ATOM 1520 C C . VAL A 1 247 ? -18.031 -1.453 -44.360 1.00 17.46 209 VAL A C 1
ATOM 1521 O O . VAL A 1 247 ? -18.467 -2.171 -43.445 1.00 16.24 209 VAL A O 1
ATOM 1525 N N . ASN A 1 248 ? -17.628 -0.195 -44.160 1.00 12.41 210 ASN A N 1
ATOM 1526 C CA . ASN A 1 248 ? -17.602 0.409 -42.825 1.00 14.47 210 ASN A CA 1
ATOM 1527 C C . ASN A 1 248 ? -17.024 -0.585 -41.805 1.00 11.45 210 ASN A C 1
ATOM 1528 O O . ASN A 1 248 ? -17.596 -0.839 -40.738 1.00 12.93 210 ASN A O 1
ATOM 1533 N N . ASP A 1 249 ? -15.891 -1.187 -42.176 1.00 11.19 211 ASP A N 1
ATOM 1534 C CA . ASP A 1 249 ? -15.066 -2.108 -41.384 1.00 9.67 211 ASP A CA 1
ATOM 1535 C C . ASP A 1 249 ? -15.651 -3.524 -41.255 1.00 15.67 211 ASP A C 1
ATOM 1536 O O . ASP A 1 249 ? -14.934 -4.422 -40.821 1.00 18.25 211 ASP A O 1
ATOM 1541 N N . ARG A 1 250 ? -16.900 -3.768 -41.658 1.00 12.10 212 ARG A N 1
ATOM 1542 C CA . ARG A 1 250 ? -17.442 -5.120 -41.655 1.00 13.84 212 ARG A CA 1
ATOM 1543 C C . ARG A 1 250 ? -16.801 -5.956 -42.748 1.00 17.36 212 ARG A C 1
ATOM 1544 O O . ARG A 1 250 ? -16.429 -5.437 -43.805 1.00 11.05 212 ARG A O 1
ATOM 1552 N N . TYR A 1 251 ? -16.690 -7.271 -42.492 1.00 10.17 213 TYR A N 1
ATOM 1553 C CA . TYR A 1 251 ? -16.204 -8.275 -43.443 1.00 8.49 213 TYR A CA 1
ATOM 1554 C C . TYR A 1 251 ? -14.689 -8.300 -43.547 1.00 12.20 213 TYR A C 1
ATOM 1555 O O . TYR A 1 251 ? -14.147 -9.176 -44.269 1.00 11.79 213 TYR A O 1
ATOM 1564 N N . ARG A 1 252 ? -13.968 -7.393 -42.879 1.00 7.97 214 ARG A N 1
ATOM 1565 C CA . ARG A 1 252 ? -12.527 -7.323 -43.120 1.00 10.61 214 ARG A CA 1
ATOM 1566 C C . ARG A 1 252 ? -11.811 -8.603 -42.708 1.00 10.40 214 ARG A C 1
ATOM 1567 O O . ARG A 1 252 ? -10.742 -8.927 -43.254 1.00 12.59 214 ARG A O 1
ATOM 1575 N N . ASN A 1 253 ? -12.319 -9.282 -41.671 1.00 9.25 215 ASN A N 1
ATOM 1576 C CA . ASN A 1 253 ? -11.665 -10.464 -41.121 1.00 8.78 215 ASN A CA 1
ATOM 1577 C C . ASN A 1 253 ? -12.058 -11.743 -41.853 1.00 10.04 215 ASN A C 1
ATOM 1578 O O . ASN A 1 253 ? -11.649 -12.823 -41.430 1.00 11.41 215 ASN A O 1
ATOM 1583 N N . TYR A 1 254 ? -12.819 -11.659 -42.952 1.00 10.31 216 TYR A N 1
ATOM 1584 C CA . TYR A 1 254 ? -13.138 -12.893 -43.680 1.00 10.55 216 TYR A CA 1
ATOM 1585 C C . TYR A 1 254 ? -11.904 -13.402 -44.433 1.00 10.69 216 TYR A C 1
ATOM 1586 O O . TYR A 1 254 ? -11.019 -12.622 -44.793 1.00 8.04 216 TYR A O 1
ATOM 1595 N N . ARG A 1 255 ? -11.866 -14.719 -44.714 1.00 8.65 217 ARG A N 1
ATOM 1596 C CA . ARG A 1 255 ? -10.651 -15.330 -45.277 1.00 10.47 217 ARG A CA 1
ATOM 1597 C C . ARG A 1 255 ? -10.620 -15.363 -46.807 1.00 12.06 217 ARG A C 1
ATOM 1598 O O . ARG A 1 255 ? -9.591 -15.769 -47.396 1.00 10.80 217 ARG A O 1
ATOM 1606 N N . HIS A 1 256 ? -11.714 -14.945 -47.448 1.00 10.81 218 HIS A N 1
ATOM 1607 C CA . HIS A 1 256 ? -11.887 -14.965 -48.884 1.00 9.08 218 HIS A CA 1
ATOM 1608 C C . HIS A 1 256 ? -12.253 -13.562 -49.367 1.00 9.91 218 HIS A C 1
ATOM 1609 O O . HIS A 1 256 ? -12.800 -12.761 -48.605 1.00 10.84 218 HIS A O 1
ATOM 1616 N N . VAL A 1 257 ? -11.990 -13.278 -50.651 1.00 11.18 219 VAL A N 1
ATOM 1617 C CA . VAL A 1 257 ? -12.380 -12.010 -51.283 1.00 12.72 219 VAL A CA 1
ATOM 1618 C C . VAL A 1 257 ? -13.585 -12.255 -52.193 1.00 13.57 219 VAL A C 1
ATOM 1619 O O . VAL A 1 257 ? -13.547 -13.149 -53.044 1.00 12.35 219 VAL A O 1
ATOM 1623 N N . PHE A 1 258 ? -14.635 -11.447 -52.016 1.00 10.44 220 PHE A N 1
ATOM 1624 C CA . PHE A 1 258 ? -15.912 -11.549 -52.703 1.00 11.58 220 PHE A CA 1
ATOM 1625 C C . PHE A 1 258 ? -16.254 -10.251 -53.421 1.00 13.82 220 PHE A C 1
ATOM 1626 O O . PHE A 1 258 ? -15.856 -9.166 -52.979 1.00 12.90 220 PHE A O 1
ATOM 1634 N N . VAL A 1 259 ? -17.095 -10.355 -54.468 1.00 11.21 221 VAL A N 1
ATOM 1635 C CA . VAL A 1 259 ? -17.796 -9.185 -54.981 1.00 9.00 221 VAL A CA 1
ATOM 1636 C C . VAL A 1 259 ? -18.975 -8.931 -54.051 1.00 12.73 221 VAL A C 1
ATOM 1637 O O . VAL A 1 259 ? -19.758 -9.843 -53.757 1.00 11.64 221 VAL A O 1
ATOM 1641 N N . LEU A 1 260 ? -19.082 -7.707 -53.552 1.00 9.86 222 LEU A N 1
ATOM 1642 C CA . LEU A 1 260 ? -20.218 -7.359 -52.705 1.00 12.79 222 LEU A CA 1
ATOM 1643 C C . LEU A 1 260 ? -21.486 -7.240 -53.542 1.00 17.37 222 LEU A C 1
ATOM 1644 O O . LEU A 1 260 ? -21.469 -6.664 -54.638 1.00 17.07 222 LEU A O 1
ATOM 1649 N N . LYS A 1 261 ? -22.607 -7.723 -53.001 1.00 13.57 223 LYS A N 1
ATOM 1650 C CA . LYS A 1 261 ? -23.890 -7.436 -53.622 1.00 15.77 223 LYS A CA 1
ATOM 1651 C C . LYS A 1 261 ? -24.152 -5.930 -53.602 1.00 17.35 223 LYS A C 1
ATOM 1652 O O . LYS A 1 261 ? -24.001 -5.295 -52.558 1.00 14.55 223 LYS A O 1
ATOM 1658 N N . PRO A 1 262 ? -24.625 -5.348 -54.702 1.00 17.46 224 PRO A N 1
ATOM 1659 C CA . PRO A 1 262 ? -24.947 -3.908 -54.687 1.00 21.90 224 PRO A CA 1
ATOM 1660 C C . PRO A 1 262 ? -25.854 -3.510 -53.537 1.00 23.53 224 PRO A C 1
ATOM 1661 O O . PRO A 1 262 ? -25.628 -2.477 -52.911 1.00 27.53 224 PRO A O 1
ATOM 1665 N N . GLU A 1 263 ? -26.843 -4.331 -53.195 1.00 23.02 225 GLU A N 1
ATOM 1666 C CA . GLU A 1 263 ? -27.794 -3.950 -52.160 1.00 25.80 225 GLU A CA 1
ATOM 1667 C C . GLU A 1 263 ? -27.158 -3.880 -50.775 1.00 25.34 225 GLU A C 1
ATOM 1668 O O . GLU A 1 263 ? -27.810 -3.425 -49.826 1.00 25.94 225 GLU A O 1
ATOM 1674 N N . TYR A 1 264 ? -25.907 -4.298 -50.642 1.00 18.03 226 TYR A N 1
ATOM 1675 C CA . TYR A 1 264 ? -25.181 -4.195 -49.389 1.00 20.25 226 TYR A CA 1
ATOM 1676 C C . TYR A 1 264 ? -24.275 -2.975 -49.317 1.00 19.62 226 TYR A C 1
ATOM 1677 O O . TYR A 1 264 ? -23.660 -2.745 -48.278 1.00 20.16 226 TYR A O 1
ATOM 1686 N N . ALA A 1 265 ? -24.197 -2.163 -50.372 1.00 20.37 227 ALA A N 1
ATOM 1687 C CA . ALA A 1 265 ? -23.212 -1.086 -50.381 1.00 19.61 227 ALA A CA 1
ATOM 1688 C C . ALA A 1 265 ? -23.480 -0.049 -49.282 1.00 20.37 227 ALA A C 1
ATOM 1689 O O . ALA A 1 265 ? -22.531 0.494 -48.698 1.00 22.66 227 ALA A O 1
ATOM 1691 N N . LYS A 1 266 ? -24.740 0.191 -48.933 1.00 14.71 228 LYS A N 1
ATOM 1692 C CA . LYS A 1 266 ? -25.083 1.226 -47.968 1.00 18.63 228 LYS A CA 1
ATOM 1693 C C . LYS A 1 266 ? -25.592 0.642 -46.648 1.00 18.72 228 LYS A C 1
ATOM 1694 O O . LYS A 1 266 ? -26.382 1.285 -45.933 1.00 17.26 228 LYS A O 1
ATOM 1700 N N . ARG A 1 267 ? -25.172 -0.581 -46.330 1.00 16.47 229 ARG A N 1
ATOM 1701 C CA . ARG A 1 267 ? -25.809 -1.347 -45.262 1.00 19.95 229 ARG A CA 1
ATOM 1702 C C . ARG A 1 267 ? -25.451 -0.856 -43.860 1.00 21.83 229 ARG A C 1
ATOM 1703 O O . ARG A 1 267 ? -26.198 -1.125 -42.911 1.00 22.68 229 ARG A O 1
ATOM 1711 N N . TYR A 1 268 ? -24.320 -0.184 -43.696 1.00 19.68 230 TYR A N 1
ATOM 1712 C CA . TYR A 1 268 ? -23.805 0.203 -42.378 1.00 20.59 230 TYR A CA 1
ATOM 1713 C C . TYR A 1 268 ? -23.434 1.670 -42.434 1.00 17.82 230 TYR A C 1
ATOM 1714 O O . TYR A 1 268 ? -22.249 2.029 -42.433 1.00 26.24 230 TYR A O 1
ATOM 1723 N N . PRO A 1 269 ? -24.423 2.559 -42.494 1.00 18.90 231 PRO A N 1
ATOM 1724 C CA . PRO A 1 269 ? -24.110 3.985 -42.620 1.00 18.09 231 PRO A CA 1
ATOM 1725 C C . PRO A 1 269 ? -23.803 4.675 -41.301 1.00 20.39 231 PRO A C 1
ATOM 1726 O O . PRO A 1 269 ? -23.438 5.851 -41.327 1.00 26.55 231 PRO A O 1
ATOM 1730 N N . SER A 1 270 ? -23.925 4.005 -40.152 1.00 16.27 232 SER A N 1
ATOM 1731 C CA . SER A 1 270 ? -23.759 4.681 -38.864 1.00 18.69 232 SER A CA 1
ATOM 1732 C C . SER A 1 270 ? -22.277 4.782 -38.512 1.00 16.46 232 SER A C 1
ATOM 1733 O O . SER A 1 270 ? -21.542 3.790 -38.569 1.00 17.69 232 SER A O 1
ATOM 1736 N N . LYS A 1 271 ? -21.847 5.980 -38.133 1.00 17.33 233 LYS A N 1
ATOM 1737 C CA . LYS A 1 271 ? -20.436 6.171 -37.812 1.00 20.89 233 LYS A CA 1
ATOM 1738 C C . LYS A 1 271 ? -20.024 5.273 -36.661 1.00 16.75 233 LYS A C 1
ATOM 1739 O O . LYS A 1 271 ? -20.747 5.146 -35.670 1.00 17.36 233 LYS A O 1
ATOM 1745 N N . LEU A 1 272 ? -18.853 4.650 -36.798 0.92 15.92 234 LEU A N 1
ATOM 1746 C CA . LEU A 1 272 ? -18.238 3.953 -35.699 0.99 15.84 234 LEU A CA 1
ATOM 1747 C C . LEU A 1 272 ? -17.467 4.923 -34.762 1.00 16.97 234 LEU A C 1
ATOM 1748 O O . LEU A 1 272 ? -17.224 4.493 -33.625 1.00 25.29 234 LEU A O 1
ATOM 1753 N N . PRO B 1 44 ? 0.549 -23.037 -40.736 1.00 61.64 6 PRO B N 1
ATOM 1754 C CA . PRO B 1 44 ? 0.899 -22.610 -39.372 1.00 60.75 6 PRO B CA 1
ATOM 1755 C C . PRO B 1 44 ? 0.836 -23.728 -38.291 1.00 58.73 6 PRO B C 1
ATOM 1756 O O . PRO B 1 44 ? 1.701 -23.716 -37.410 1.00 60.09 6 PRO B O 1
ATOM 1760 N N . LEU B 1 45 ? -0.098 -24.686 -38.380 1.00 52.55 7 LEU B N 1
ATOM 1761 C CA . LEU B 1 45 ? -0.388 -25.615 -37.284 1.00 49.17 7 LEU B CA 1
ATOM 1762 C C . LEU B 1 45 ? 0.235 -27.016 -37.433 1.00 45.13 7 LEU B C 1
ATOM 1763 O O . LEU B 1 45 ? -0.120 -27.921 -36.663 1.00 48.17 7 LEU B O 1
ATOM 1768 N N . LYS B 1 46 ? 1.139 -27.232 -38.389 1.00 67.94 8 LYS B N 1
ATOM 1769 C CA . LYS B 1 46 ? 1.850 -28.510 -38.328 1.00 53.49 8 LYS B CA 1
ATOM 1770 C C . LYS B 1 46 ? 2.976 -28.388 -37.297 1.00 37.67 8 LYS B C 1
ATOM 1771 O O . LYS B 1 46 ? 3.592 -27.321 -37.202 1.00 30.78 8 LYS B O 1
ATOM 1777 N N . PRO B 1 47 ? 3.232 -29.417 -36.469 1.00 37.93 9 PRO B N 1
ATOM 1778 C CA . PRO B 1 47 ? 4.228 -29.250 -35.392 1.00 30.01 9 PRO B CA 1
ATOM 1779 C C . PRO B 1 47 ? 5.567 -28.827 -35.970 1.00 26.97 9 PRO B C 1
ATOM 1780 O O . PRO B 1 47 ? 5.963 -29.282 -37.036 1.00 29.73 9 PRO B O 1
ATOM 1784 N N . ASN B 1 48 ? 6.216 -27.879 -35.308 1.00 24.91 10 ASN B N 1
ATOM 1785 C CA . ASN B 1 48 ? 7.508 -27.381 -35.728 1.00 22.49 10 ASN B CA 1
ATOM 1786 C C . ASN B 1 48 ? 8.616 -28.132 -35.007 1.00 24.71 10 ASN B C 1
ATOM 1787 O O . ASN B 1 48 ? 8.514 -28.388 -33.805 1.00 22.04 10 ASN B O 1
ATOM 1792 N N A PHE B 1 49 ? 9.673 -28.470 -35.744 0.51 20.57 11 PHE B N 1
ATOM 1793 N N B PHE B 1 49 ? 9.684 -28.453 -35.737 0.49 20.55 11 PHE B N 1
ATOM 1794 C CA A PHE B 1 49 ? 10.839 -29.137 -35.178 0.51 23.02 11 PHE B CA 1
ATOM 1795 C CA B PHE B 1 49 ? 10.839 -29.151 -35.178 0.49 23.06 11 PHE B CA 1
ATOM 1796 C C A PHE B 1 49 ? 11.814 -28.097 -34.639 0.51 23.02 11 PHE B C 1
ATOM 1797 C C B PHE B 1 49 ? 11.851 -28.135 -34.656 0.49 23.00 11 PHE B C 1
ATOM 1798 O O A PHE B 1 49 ? 12.210 -27.172 -35.359 0.51 22.45 11 PHE B O 1
ATOM 1799 O O B PHE B 1 49 ? 12.320 -27.271 -35.409 0.49 22.35 11 PHE B O 1
ATOM 1802 N N . VAL B 1 50 ? 12.203 -28.250 -33.376 1.00 18.43 12 VAL B N 1
ATOM 1803 C CA . VAL B 1 50 ? 13.142 -27.347 -32.733 1.00 19.26 12 VAL B CA 1
ATOM 1804 C C . VAL B 1 50 ? 14.443 -28.100 -32.470 1.00 23.86 12 VAL B C 1
ATOM 1805 O O . VAL B 1 50 ? 14.432 -29.184 -31.870 1.00 19.51 12 VAL B O 1
ATOM 1809 N N . GLY B 1 51 ? 15.558 -27.538 -32.942 1.00 18.44 13 GLY B N 1
ATOM 1810 C CA . GLY B 1 51 ? 16.847 -28.181 -32.739 1.00 20.87 13 GLY B CA 1
ATOM 1811 C C . GLY B 1 51 ? 17.947 -27.157 -32.502 1.00 25.80 13 GLY B C 1
ATOM 1812 O O . GLY B 1 51 ? 17.691 -25.992 -32.137 1.00 26.25 13 GLY B O 1
ATOM 1813 N N . ARG B 1 52 ? 19.181 -27.595 -32.703 1.00 21.49 14 ARG B N 1
ATOM 1814 C CA . ARG B 1 52 ? 20.369 -26.764 -32.625 1.00 26.39 14 ARG B CA 1
ATOM 1815 C C . ARG B 1 52 ? 21.258 -27.129 -33.802 1.00 27.98 14 ARG B C 1
ATOM 1816 O O . ARG B 1 52 ? 21.417 -28.315 -34.096 1.00 27.52 14 ARG B O 1
ATOM 1824 N N . ASP B 1 53 ? 21.857 -26.133 -34.457 1.00 27.78 15 ASP B N 1
ATOM 1825 C CA . ASP B 1 53 ? 22.727 -26.424 -35.590 1.00 28.07 15 ASP B CA 1
ATOM 1826 C C . ASP B 1 53 ? 24.149 -26.700 -35.104 1.00 32.47 15 ASP B C 1
ATOM 1827 O O . ASP B 1 53 ? 24.422 -26.745 -33.903 1.00 29.77 15 ASP B O 1
ATOM 1832 N N . ALA B 1 54 ? 25.071 -26.905 -36.056 1.00 33.95 16 ALA B N 1
ATOM 1833 C CA . ALA B 1 54 ? 26.443 -27.225 -35.702 1.00 37.98 16 ALA B CA 1
ATOM 1834 C C . ALA B 1 54 ? 27.108 -26.106 -34.921 1.00 40.08 16 ALA B C 1
ATOM 1835 O O . ALA B 1 54 ? 28.047 -26.371 -34.171 1.00 41.09 16 ALA B O 1
ATOM 1837 N N . ASP B 1 55 ? 26.645 -24.866 -35.061 1.00 41.05 17 ASP B N 1
ATOM 1838 C CA . ASP B 1 55 ? 27.202 -23.772 -34.272 1.00 41.43 17 ASP B CA 1
ATOM 1839 C C . ASP B 1 55 ? 26.525 -23.622 -32.917 1.00 37.99 17 ASP B C 1
ATOM 1840 O O . ASP B 1 55 ? 26.877 -22.715 -32.162 1.00 39.66 17 ASP B O 1
ATOM 1845 N N . GLY B 1 56 ? 25.592 -24.500 -32.577 1.00 36.12 18 GLY B N 1
ATOM 1846 C CA . GLY B 1 56 ? 24.890 -24.368 -31.323 1.00 34.82 18 GLY B CA 1
ATOM 1847 C C . GLY B 1 56 ? 23.747 -23.384 -31.356 1.00 30.79 18 GLY B C 1
ATOM 1848 O O . GLY B 1 56 ? 23.157 -23.117 -30.311 1.00 23.94 18 GLY B O 1
ATOM 1849 N N . ASN B 1 57 ? 23.410 -22.848 -32.526 1.00 23.31 19 ASN B N 1
ATOM 1850 C CA . ASN B 1 57 ? 22.317 -21.903 -32.646 1.00 21.56 19 ASN B CA 1
ATOM 1851 C C . ASN B 1 57 ? 20.978 -22.621 -32.695 1.00 20.15 19 ASN B C 1
ATOM 1852 O O . ASN B 1 57 ? 20.859 -23.734 -33.215 1.00 19.99 19 ASN B O 1
ATOM 1857 N N . VAL B 1 58 ? 19.965 -21.952 -32.164 1.00 18.10 20 VAL B N 1
ATOM 1858 C CA . VAL B 1 58 ? 18.606 -22.471 -32.197 1.00 16.84 20 VAL B CA 1
ATOM 1859 C C . VAL B 1 58 ? 18.161 -22.648 -33.642 1.00 21.56 20 VAL B C 1
ATOM 1860 O O . VAL B 1 58 ? 18.318 -21.737 -34.465 1.00 19.26 20 VAL B O 1
ATOM 1864 N N . THR B 1 59 ? 17.601 -23.819 -33.967 1.00 17.28 21 THR B N 1
ATOM 1865 C CA . THR B 1 59 ? 16.922 -23.970 -35.247 1.00 18.09 21 THR B CA 1
ATOM 1866 C C . THR B 1 59 ? 15.451 -24.279 -35.017 1.00 19.36 21 THR B C 1
ATOM 1867 O O . THR B 1 59 ? 15.077 -24.900 -34.023 1.00 18.67 21 THR B O 1
ATOM 1871 N N . VAL B 1 60 ? 14.613 -23.795 -35.921 1.00 17.90 22 VAL B N 1
ATOM 1872 C CA . VAL B 1 60 ? 13.214 -24.199 -35.999 1.00 18.70 22 VAL B CA 1
ATOM 1873 C C . VAL B 1 60 ? 12.964 -24.617 -37.437 1.00 21.82 22 VAL B C 1
ATOM 1874 O O . VAL B 1 60 ? 13.197 -23.824 -38.358 1.00 18.47 22 VAL B O 1
ATOM 1878 N N . ASP B 1 61 ? 12.537 -25.867 -37.632 1.00 17.28 23 ASP B N 1
ATOM 1879 C CA . ASP B 1 61 ? 12.312 -26.413 -38.969 1.00 17.97 23 ASP B CA 1
ATOM 1880 C C . ASP B 1 61 ? 13.518 -26.207 -39.889 1.00 22.12 23 ASP B C 1
ATOM 1881 O O . ASP B 1 61 ? 13.375 -25.926 -41.082 1.00 20.58 23 ASP B O 1
ATOM 1886 N N . GLY B 1 62 ? 14.719 -26.374 -39.338 1.00 18.25 24 GLY B N 1
ATOM 1887 C CA . GLY B 1 62 ? 15.933 -26.339 -40.125 1.00 20.86 24 GLY B CA 1
ATOM 1888 C C . GLY B 1 62 ? 16.498 -24.957 -40.351 1.00 23.46 24 GLY B C 1
ATOM 1889 O O . GLY B 1 62 ? 17.633 -24.840 -40.832 1.00 30.10 24 GLY B O 1
ATOM 1890 N N . ARG B 1 63 ? 15.771 -23.913 -39.966 1.00 21.63 25 ARG B N 1
ATOM 1891 C CA . ARG B 1 63 ? 16.208 -22.527 -40.110 1.00 22.92 25 ARG B CA 1
ATOM 1892 C C . ARG B 1 63 ? 16.898 -22.074 -38.824 1.00 21.59 25 ARG B C 1
ATOM 1893 O O . ARG B 1 63 ? 16.373 -22.273 -37.726 1.00 21.61 25 ARG B O 1
ATOM 1901 N N . SER B 1 64 ? 18.078 -21.485 -38.965 1.00 18.60 26 SER B N 1
ATOM 1902 C CA . SER B 1 64 ? 18.876 -21.044 -37.826 1.00 19.66 26 SER B CA 1
ATOM 1903 C C . SER B 1 64 ? 18.483 -19.634 -37.379 1.00 18.26 26 SER B C 1
ATOM 1904 O O . SER B 1 64 ? 18.266 -18.753 -38.214 1.00 17.67 26 SER B O 1
ATOM 1907 N N . TYR B 1 65 ? 18.415 -19.412 -36.055 1.00 16.10 27 TYR B N 1
ATOM 1908 C CA . TYR B 1 65 ? 18.112 -18.091 -35.484 1.00 17.97 27 TYR B CA 1
ATOM 1909 C C . TYR B 1 65 ? 19.240 -17.674 -34.554 1.00 19.13 27 TYR B C 1
ATOM 1910 O O . TYR B 1 65 ? 19.168 -17.913 -33.331 1.00 17.05 27 TYR B O 1
ATOM 1919 N N . PRO B 1 66 ? 20.293 -17.039 -35.067 1.00 19.14 28 PRO B N 1
ATOM 1920 C CA . PRO B 1 66 ? 21.458 -16.778 -34.200 1.00 18.48 28 PRO B CA 1
ATOM 1921 C C . PRO B 1 66 ? 21.166 -15.812 -33.058 1.00 21.27 28 PRO B C 1
ATOM 1922 O O . PRO B 1 66 ? 21.913 -15.823 -32.069 1.00 17.14 28 PRO B O 1
ATOM 1926 N N . MET B 1 67 ? 20.116 -14.980 -33.163 1.00 18.38 29 MET B N 1
ATOM 1927 C CA . MET B 1 67 ? 19.782 -14.051 -32.090 1.00 21.48 29 MET B CA 1
ATOM 1928 C C . MET B 1 67 ? 19.051 -14.697 -30.908 1.00 20.45 29 MET B C 1
ATOM 1929 O O . MET B 1 67 ? 18.904 -14.044 -29.867 1.00 21.65 29 MET B O 1
ATOM 1934 N N . ALA B 1 68 ? 18.649 -15.958 -31.012 1.00 16.39 30 ALA B N 1
ATOM 1935 C CA . ALA B 1 68 ? 17.771 -16.592 -30.029 1.00 17.09 30 ALA B CA 1
ATOM 1936 C C . ALA B 1 68 ? 18.564 -17.332 -28.957 1.00 18.80 30 ALA B C 1
ATOM 1937 O O . ALA B 1 68 ? 19.393 -18.192 -29.264 1.00 18.04 30 ALA B O 1
ATOM 1939 N N . GLU B 1 69 ? 18.252 -17.041 -27.699 1.00 18.29 31 GLU B N 1
ATOM 1940 C CA . GLU B 1 69 ? 18.697 -17.900 -26.605 1.00 19.39 31 GLU B CA 1
ATOM 1941 C C . GLU B 1 69 ? 17.968 -19.250 -26.623 1.00 19.11 31 GLU B C 1
ATOM 1942 O O . GLU B 1 69 ? 18.599 -20.305 -26.454 1.00 18.33 31 GLU B O 1
ATOM 1948 N N . SER B 1 70 ? 16.644 -19.235 -26.813 1.00 15.78 32 SER B N 1
ATOM 1949 C CA . SER B 1 70 ? 15.812 -20.442 -26.762 1.00 17.21 32 SER B CA 1
ATOM 1950 C C . SER B 1 70 ? 14.460 -20.118 -27.377 1.00 20.14 32 SER B C 1
ATOM 1951 O O . SER B 1 70 ? 14.155 -18.960 -27.676 1.00 18.02 32 SER B O 1
ATOM 1954 N N . VAL B 1 71 ? 13.650 -21.156 -27.584 1.00 18.34 33 VAL B N 1
ATOM 1955 C CA . VAL B 1 71 ? 12.318 -20.980 -28.159 1.00 17.90 33 VAL B CA 1
ATOM 1956 C C . VAL B 1 71 ? 11.319 -20.878 -27.010 1.00 19.28 33 VAL B C 1
ATOM 1957 O O . VAL B 1 71 ? 11.289 -21.748 -26.129 1.00 20.21 33 VAL B O 1
ATOM 1961 N N . VAL B 1 72 ? 10.510 -19.819 -27.008 1.00 15.56 34 VAL B N 1
ATOM 1962 C CA . VAL B 1 72 ? 9.384 -19.750 -26.068 1.00 19.17 34 VAL B CA 1
ATOM 1963 C C . VAL B 1 72 ? 8.199 -20.579 -26.560 1.00 17.19 34 VAL B C 1
ATOM 1964 O O . VAL B 1 72 ? 7.673 -21.431 -25.828 1.00 16.15 34 VAL B O 1
ATOM 1968 N N . ALA B 1 73 ? 7.764 -20.328 -27.795 1.00 13.52 35 ALA B N 1
ATOM 1969 C CA . ALA B 1 73 ? 6.649 -21.027 -28.417 1.00 16.62 35 ALA B CA 1
ATOM 1970 C C . ALA B 1 73 ? 6.843 -21.014 -29.919 1.00 14.77 35 ALA B C 1
ATOM 1971 O O . ALA B 1 73 ? 7.102 -19.960 -30.505 1.00 17.02 35 ALA B O 1
ATOM 1973 N N . THR B 1 74 ? 6.691 -22.169 -30.543 1.00 17.75 36 THR B N 1
ATOM 1974 C CA . THR B 1 74 ? 6.715 -22.185 -31.993 1.00 14.81 36 THR B CA 1
ATOM 1975 C C . THR B 1 74 ? 5.355 -21.786 -32.567 1.00 14.28 36 THR B C 1
ATOM 1976 O O . THR B 1 74 ? 4.328 -21.728 -31.868 1.00 12.41 36 THR B O 1
ATOM 1980 N N . GLU B 1 75 ? 5.369 -21.564 -33.883 1.00 13.37 37 GLU B N 1
ATOM 1981 C CA . GLU B 1 75 ? 4.175 -21.142 -34.616 1.00 12.91 37 GLU B CA 1
ATOM 1982 C C . GLU B 1 75 ? 2.966 -22.039 -34.346 1.00 13.70 37 GLU B C 1
ATOM 1983 O O . GLU B 1 75 ? 1.890 -21.532 -34.034 1.00 12.88 37 GLU B O 1
ATOM 1989 N N . SER B 1 76 ? 3.112 -23.372 -34.489 1.00 13.66 38 SER B N 1
ATOM 1990 C CA . SER B 1 76 ? 1.966 -24.261 -34.276 1.00 14.44 38 SER B CA 1
ATOM 1991 C C . SER B 1 76 ? 1.413 -24.119 -32.859 1.00 14.14 38 SER B C 1
ATOM 1992 O O . SER B 1 76 ? 0.193 -24.123 -32.652 1.00 14.21 38 SER B O 1
ATOM 1995 N N . THR B 1 77 ? 2.290 -24.000 -31.862 1.00 13.85 39 THR B N 1
ATOM 1996 C CA . THR B 1 77 ? 1.816 -23.811 -30.488 1.00 13.81 39 THR B CA 1
ATOM 1997 C C . THR B 1 77 ? 1.071 -22.486 -30.356 1.00 13.74 39 THR B C 1
ATOM 1998 O O . THR B 1 77 ? 0.010 -22.401 -29.722 1.00 13.65 39 THR B O 1
ATOM 2002 N N . ILE B 1 78 ? 1.645 -21.425 -30.907 1.00 12.74 40 ILE B N 1
ATOM 2003 C CA . ILE B 1 78 ? 1.020 -20.109 -30.797 1.00 13.71 40 ILE B CA 1
ATOM 2004 C C . ILE B 1 78 ? -0.364 -20.136 -31.427 1.00 15.60 40 ILE B C 1
ATOM 2005 O O . ILE B 1 78 ? -1.338 -19.649 -30.847 1.00 14.38 40 ILE B O 1
ATOM 2010 N N . HIS B 1 79 ? -0.471 -20.701 -32.631 1.00 12.98 41 HIS B N 1
ATOM 2011 C CA . HIS B 1 79 ? -1.773 -20.681 -33.291 1.00 17.63 41 HIS B CA 1
ATOM 2012 C C . HIS B 1 79 ? -2.771 -21.578 -32.571 1.00 22.06 41 HIS B C 1
ATOM 2013 O O . HIS B 1 79 ? -3.966 -21.251 -32.511 1.00 12.51 41 HIS B O 1
ATOM 2020 N N . ARG B 1 80 ? -2.306 -22.684 -31.980 1.00 13.26 42 ARG B N 1
ATOM 2021 C CA . ARG B 1 80 ? -3.242 -23.471 -31.174 1.00 14.49 42 ARG B CA 1
ATOM 2022 C C . ARG B 1 80 ? -3.795 -22.616 -30.030 1.00 15.24 42 ARG B C 1
ATOM 2023 O O . ARG B 1 80 ? -5.008 -22.614 -29.765 1.00 15.09 42 ARG B O 1
ATOM 2031 N N A SER B 1 81 ? -2.921 -21.860 -29.358 0.56 14.55 43 SER B N 1
ATOM 2032 N N B SER B 1 81 ? -2.923 -21.866 -29.356 0.44 14.58 43 SER B N 1
ATOM 2033 C CA A SER B 1 81 ? -3.376 -21.029 -28.243 0.56 14.67 43 SER B CA 1
ATOM 2034 C CA B SER B 1 81 ? -3.382 -21.044 -28.240 0.44 14.74 43 SER B CA 1
ATOM 2035 C C A SER B 1 81 ? -4.304 -19.925 -28.726 0.56 13.40 43 SER B C 1
ATOM 2036 C C B SER B 1 81 ? -4.285 -19.911 -28.713 0.44 13.57 43 SER B C 1
ATOM 2037 O O A SER B 1 81 ? -5.283 -19.586 -28.054 0.56 16.29 43 SER B O 1
ATOM 2038 O O B SER B 1 81 ? -5.235 -19.543 -28.017 0.44 15.99 43 SER B O 1
ATOM 2043 N N . MET B 1 82 ? -4.033 -19.367 -29.899 1.00 11.37 44 MET B N 1
ATOM 2044 C CA . MET B 1 82 ? -4.923 -18.329 -30.418 1.00 10.97 44 MET B CA 1
ATOM 2045 C C . MET B 1 82 ? -6.293 -18.889 -30.817 1.00 16.57 44 MET B C 1
ATOM 2046 O O . MET B 1 82 ? -7.320 -18.221 -30.615 1.00 14.66 44 MET B O 1
ATOM 2051 N N . LYS B 1 83 ? -6.343 -20.096 -31.404 1.00 13.58 45 LYS B N 1
ATOM 2052 C CA . LYS B 1 83 ? -7.639 -20.688 -31.756 1.00 13.58 45 LYS B CA 1
ATOM 2053 C C . LYS B 1 83 ? -8.446 -20.974 -30.501 1.00 15.30 45 LYS B C 1
ATOM 2054 O O . LYS B 1 83 ? -9.654 -20.735 -30.464 1.00 13.12 45 LYS B O 1
ATOM 2060 N N . GLU B 1 84 ? -7.772 -21.443 -29.443 1.00 13.57 46 GLU B N 1
ATOM 2061 C CA . GLU B 1 84 ? -8.459 -21.703 -28.187 1.00 15.53 46 GLU B CA 1
ATOM 2062 C C . GLU B 1 84 ? -8.915 -20.386 -27.567 1.00 13.87 46 GLU B C 1
ATOM 2063 O O . GLU B 1 84 ? -10.049 -20.274 -27.072 1.00 14.83 46 GLU B O 1
ATOM 2069 N N . MET B 1 85 ? -8.082 -19.356 -27.680 1.00 12.32 47 MET B N 1
ATOM 2070 C CA . MET B 1 85 ? -8.482 -18.045 -27.167 1.00 11.90 47 MET B CA 1
ATOM 2071 C C . MET B 1 85 ? -9.666 -17.470 -27.957 1.00 15.46 47 MET B C 1
ATOM 2072 O O . MET B 1 85 ? -10.550 -16.833 -27.375 1.00 13.56 47 MET B O 1
ATOM 2077 N N . ALA B 1 86 ? -9.707 -17.682 -29.280 1.00 14.67 48 ALA B N 1
ATOM 2078 C CA . ALA B 1 86 ? -10.830 -17.143 -30.048 1.00 11.40 48 ALA B CA 1
ATOM 2079 C C . ALA B 1 86 ? -12.149 -17.767 -29.608 1.00 12.72 48 ALA B C 1
ATOM 2080 O O . ALA B 1 86 ? -13.171 -17.077 -29.538 1.00 14.62 48 ALA B O 1
ATOM 2082 N N . GLN B 1 87 ? -12.155 -19.077 -29.337 1.00 13.94 49 GLN B N 1
ATOM 2083 C CA . GLN B 1 87 ? -13.353 -19.723 -28.811 1.00 13.46 49 GLN B CA 1
ATOM 2084 C C . GLN B 1 87 ? -13.701 -19.168 -27.435 1.00 17.34 49 GLN B C 1
ATOM 2085 O O . GLN B 1 87 ? -14.885 -18.971 -27.108 1.00 15.12 49 GLN B O 1
ATOM 2091 N N . THR B 1 88 ? -12.682 -18.978 -26.594 1.00 13.83 50 THR B N 1
ATOM 2092 C CA . THR B 1 88 ? -12.899 -18.364 -25.286 1.00 18.01 50 THR B CA 1
ATOM 2093 C C . THR B 1 88 ? -13.535 -16.992 -25.430 1.00 13.38 50 THR B C 1
ATOM 2094 O O . THR B 1 88 ? -14.532 -16.686 -24.761 1.00 13.39 50 THR B O 1
ATOM 2098 N N . LEU B 1 89 ? -12.987 -16.162 -26.333 1.00 12.19 51 LEU B N 1
ATOM 2099 C CA . LEU B 1 89 ? -13.549 -14.832 -26.564 1.00 13.87 51 LEU B CA 1
ATOM 2100 C C . LEU B 1 89 ? -14.980 -14.933 -27.090 1.00 15.39 51 LEU B C 1
ATOM 2101 O O . LEU B 1 89 ? -15.877 -14.197 -26.654 1.00 15.00 51 LEU B O 1
ATOM 2106 N N . ALA B 1 90 ? -15.216 -15.820 -28.054 1.00 13.50 52 ALA B N 1
ATOM 2107 C CA . ALA B 1 90 ? -16.571 -15.900 -28.612 1.00 19.27 52 ALA B CA 1
ATOM 2108 C C . ALA B 1 90 ? -17.567 -16.287 -27.526 1.00 19.43 52 ALA B C 1
ATOM 2109 O O . ALA B 1 90 ? -18.662 -15.705 -27.430 1.00 17.17 52 ALA B O 1
ATOM 2111 N N . ASN B 1 91 ? -17.172 -17.225 -26.658 1.00 17.06 53 ASN B N 1
ATOM 2112 C CA . ASN B 1 91 ? -18.056 -17.651 -25.571 1.00 22.91 53 ASN B CA 1
ATOM 2113 C C . ASN B 1 91 ? -18.323 -16.506 -24.619 1.00 24.49 53 ASN B C 1
ATOM 2114 O O . ASN B 1 91 ? -19.446 -16.361 -24.117 1.00 19.82 53 ASN B O 1
ATOM 2119 N N . ALA B 1 92 ? -17.287 -15.694 -24.336 1.00 13.84 54 ALA B N 1
ATOM 2120 C CA . ALA B 1 92 ? -17.431 -14.592 -23.387 1.00 16.68 54 ALA B CA 1
ATOM 2121 C C . ALA B 1 92 ? -18.333 -13.482 -23.920 1.00 19.03 54 ALA B C 1
ATOM 2122 O O . ALA B 1 92 ? -19.017 -12.817 -23.128 1.00 22.94 54 ALA B O 1
ATOM 2124 N N . TYR B 1 93 ? -18.339 -13.246 -25.244 1.00 15.19 55 TYR B N 1
ATOM 2125 C CA . TYR B 1 93 ? -19.030 -12.099 -25.822 1.00 12.97 55 TYR B CA 1
ATOM 2126 C C . TYR B 1 93 ? -20.294 -12.432 -26.611 1.00 17.46 55 TYR B C 1
ATOM 2127 O O . TYR B 1 93 ? -21.141 -11.542 -26.767 1.00 19.14 55 TYR B O 1
ATOM 2136 N N . LYS B 1 94 ? -20.437 -13.662 -27.128 1.00 24.38 56 LYS B N 1
ATOM 2137 C CA . LYS B 1 94 ? -21.434 -13.900 -28.180 1.00 25.16 56 LYS B CA 1
ATOM 2138 C C . LYS B 1 94 ? -22.845 -13.540 -27.728 1.00 24.19 56 LYS B C 1
ATOM 2139 O O . LYS B 1 94 ? -23.640 -13.053 -28.534 1.00 23.80 56 LYS B O 1
ATOM 2145 N N . THR B 1 95 ? -23.181 -13.757 -26.456 1.00 24.22 57 THR B N 1
ATOM 2146 C CA . THR B 1 95 ? -24.526 -13.464 -25.975 1.00 24.98 57 THR B CA 1
ATOM 2147 C C . THR B 1 95 ? -24.688 -12.100 -25.303 1.00 26.21 57 THR B C 1
ATOM 2148 O O . THR B 1 95 ? -25.785 -11.810 -24.813 1.00 27.42 57 THR B O 1
ATOM 2152 N N . LEU B 1 96 ? -23.652 -11.250 -25.269 1.00 21.38 58 LEU B N 1
ATOM 2153 C CA . LEU B 1 96 ? -23.787 -9.969 -24.581 1.00 23.53 58 LEU B CA 1
ATOM 2154 C C . LEU B 1 96 ? -24.570 -8.949 -25.424 1.00 23.09 58 LEU B C 1
ATOM 2155 O O . LEU B 1 96 ? -24.713 -9.076 -26.645 1.00 22.64 58 LEU B O 1
ATOM 2160 N N . LYS B 1 97 ? -25.048 -7.905 -24.750 1.00 20.84 59 LYS B N 1
ATOM 2161 C CA . LYS B 1 97 ? -25.860 -6.873 -25.381 1.00 22.49 59 LYS B CA 1
ATOM 2162 C C . LYS B 1 97 ? -25.274 -5.504 -25.069 1.00 20.18 59 LYS B C 1
ATOM 2163 O O . LYS B 1 97 ? -24.723 -5.291 -23.988 1.00 18.48 59 LYS B O 1
ATOM 2169 N N . HIS B 1 98 ? -25.356 -4.578 -26.022 1.00 15.40 60 HIS B N 1
ATOM 2170 C CA . HIS B 1 98 ? -24.782 -3.264 -25.780 1.00 16.28 60 HIS B CA 1
ATOM 2171 C C . HIS B 1 98 ? -25.507 -2.255 -26.655 1.00 16.96 60 HIS B C 1
ATOM 2172 O O . HIS B 1 98 ? -26.505 -2.576 -27.306 1.00 16.96 60 HIS B O 1
ATOM 2179 N N . ARG B 1 99 ? -25.037 -1.015 -26.628 1.00 17.46 61 ARG B N 1
ATOM 2180 C CA . ARG B 1 99 ? -25.827 0.073 -27.199 1.00 18.04 61 ARG B CA 1
ATOM 2181 C C . ARG B 1 99 ? -26.012 -0.082 -28.709 1.00 18.13 61 ARG B C 1
ATOM 2182 O O . ARG B 1 99 ? -25.067 -0.374 -29.454 1.00 12.64 61 ARG B O 1
ATOM 2190 N N . ASP B 1 100 ? -27.246 0.139 -29.173 1.00 14.40 62 ASP B N 1
ATOM 2191 C CA . ASP B 1 100 ? -27.548 0.050 -30.601 1.00 15.98 62 ASP B CA 1
ATOM 2192 C C . ASP B 1 100 ? -27.179 1.388 -31.233 1.00 18.93 62 ASP B C 1
ATOM 2193 O O . ASP B 1 100 ? -27.860 2.391 -31.011 1.00 16.74 62 ASP B O 1
ATOM 2198 N N . THR B 1 101 ? -26.084 1.427 -31.987 1.00 13.59 63 THR B N 1
ATOM 2199 C CA . THR B 1 101 ? -25.809 2.610 -32.794 1.00 13.34 63 THR B CA 1
ATOM 2200 C C . THR B 1 101 ? -26.169 2.402 -34.262 1.00 15.68 63 THR B C 1
ATOM 2201 O O . THR B 1 101 ? -26.185 3.379 -35.024 1.00 15.16 63 THR B O 1
ATOM 2205 N N . HIS B 1 102 ? -26.455 1.158 -34.669 1.00 11.93 64 HIS B N 1
ATOM 2206 C CA . HIS B 1 102 ? -26.911 0.904 -36.034 1.00 15.35 64 HIS B CA 1
ATOM 2207 C C . HIS B 1 102 ? -28.285 1.527 -36.250 1.00 18.90 64 HIS B C 1
ATOM 2208 O O . HIS B 1 102 ? -28.508 2.260 -37.222 1.00 16.34 64 HIS B O 1
ATOM 2215 N N . ASN B 1 103 ? -29.221 1.239 -35.353 1.00 13.61 65 ASN B N 1
ATOM 2216 C CA . ASN B 1 103 ? -30.526 1.879 -35.361 1.00 15.30 65 ASN B CA 1
ATOM 2217 C C . ASN B 1 103 ? -30.607 2.718 -34.094 1.00 22.13 65 ASN B C 1
ATOM 2218 O O . ASN B 1 103 ? -30.994 2.225 -33.023 1.00 18.63 65 ASN B O 1
ATOM 2223 N N . LYS B 1 104 ? -30.274 3.999 -34.226 1.00 17.66 66 LYS B N 1
ATOM 2224 C CA . LYS B 1 104 ? -30.278 4.842 -33.041 1.00 22.16 66 LYS B CA 1
ATOM 2225 C C . LYS B 1 104 ? -31.680 5.096 -32.524 1.00 26.45 66 LYS B C 1
ATOM 2226 O O . LYS B 1 104 ? -31.826 5.515 -31.376 1.00 29.32 66 LYS B O 1
ATOM 2232 N N . GLY B 1 105 ? -32.699 4.828 -33.316 1.00 25.71 67 GLY B N 1
ATOM 2233 C CA . GLY B 1 105 ? -34.040 4.971 -32.788 1.00 30.27 67 GLY B CA 1
ATOM 2234 C C . GLY B 1 105 ? -34.482 3.845 -31.887 1.00 26.79 67 GLY B C 1
ATOM 2235 O O . GLY B 1 105 ? -35.586 3.901 -31.346 1.00 28.31 67 GLY B O 1
ATOM 2236 N N . ASN B 1 106 ? -33.650 2.816 -31.713 1.00 24.03 68 ASN B N 1
ATOM 2237 C CA . ASN B 1 106 ? -33.966 1.681 -30.849 1.00 29.94 68 ASN B CA 1
ATOM 2238 C C . ASN B 1 106 ? -33.330 1.925 -29.480 1.00 27.80 68 ASN B C 1
ATOM 2239 O O . ASN B 1 106 ? -32.106 1.898 -29.339 1.00 29.78 68 ASN B O 1
ATOM 2244 N N . SER B 1 107 ? -34.161 2.108 -28.461 1.00 30.32 69 SER B N 1
ATOM 2245 C CA . SER B 1 107 ? -33.643 2.363 -27.119 1.00 35.55 69 SER B CA 1
ATOM 2246 C C . SER B 1 107 ? -33.163 1.099 -26.412 1.00 35.54 69 SER B C 1
ATOM 2247 O O . SER B 1 107 ? -32.397 1.198 -25.450 1.00 37.66 69 SER B O 1
ATOM 2250 N N . ALA B 1 108 ? -33.596 -0.074 -26.856 1.00 34.31 70 ALA B N 1
ATOM 2251 C CA . ALA B 1 108 ? -33.204 -1.318 -26.210 1.00 31.04 70 ALA B CA 1
ATOM 2252 C C . ALA B 1 108 ? -31.750 -1.656 -26.527 1.00 26.98 70 ALA B C 1
ATOM 2253 O O . ALA B 1 108 ? -31.240 -1.338 -27.601 1.00 21.93 70 ALA B O 1
ATOM 2255 N N . LEU B 1 109 ? -31.081 -2.320 -25.588 1.00 20.57 71 LEU B N 1
ATOM 2256 C CA . LEU B 1 109 ? -29.772 -2.854 -25.901 1.00 22.22 71 LEU B CA 1
ATOM 2257 C C . LEU B 1 109 ? -29.897 -3.877 -27.019 1.00 23.85 71 LEU B C 1
ATOM 2258 O O . LEU B 1 109 ? -30.910 -4.567 -27.141 1.00 21.29 71 LEU B O 1
ATOM 2263 N N . ALA B 1 110 ? -28.848 -3.987 -27.828 1.00 21.36 72 ALA B N 1
ATOM 2264 C CA . ALA B 1 110 ? -28.865 -4.885 -28.968 1.00 18.93 72 ALA B CA 1
ATOM 2265 C C . ALA B 1 110 ? -27.754 -5.943 -28.879 1.00 16.71 72 ALA B C 1
ATOM 2266 O O . ALA B 1 110 ? -26.691 -5.698 -28.281 1.00 14.31 72 ALA B O 1
ATOM 2268 N N . PRO B 1 111 ? -27.993 -7.134 -29.438 1.00 16.98 73 PRO B N 1
ATOM 2269 C CA . PRO B 1 111 ? -26.977 -8.202 -29.423 1.00 15.20 73 PRO B CA 1
ATOM 2270 C C . PRO B 1 111 ? -25.750 -7.821 -30.237 1.00 19.12 73 PRO B C 1
ATOM 2271 O O . PRO B 1 111 ? -25.739 -6.846 -30.999 1.00 15.04 73 PRO B O 1
ATOM 2275 N N . ILE B 1 112 ? -24.681 -8.598 -30.057 1.00 15.50 74 ILE B N 1
ATOM 2276 C CA . ILE B 1 112 ? -23.478 -8.363 -30.851 1.00 14.28 74 ILE B CA 1
ATOM 2277 C C . ILE B 1 112 ? -23.662 -9.026 -32.211 1.00 13.64 74 ILE B C 1
ATOM 2278 O O . ILE B 1 112 ? -23.867 -10.245 -32.303 1.00 15.52 74 ILE B O 1
ATOM 2283 N N . THR B 1 113 ? -23.613 -8.210 -33.267 1.00 12.71 75 THR B N 1
ATOM 2284 C CA . THR B 1 113 ? -23.963 -8.589 -34.636 1.00 17.57 75 THR B CA 1
ATOM 2285 C C . THR B 1 113 ? -23.112 -7.757 -35.586 1.00 15.02 75 THR B C 1
ATOM 2286 O O . THR B 1 113 ? -22.400 -6.844 -35.156 1.00 13.13 75 THR B O 1
ATOM 2290 N N . ASP B 1 114 ? -23.251 -8.005 -36.900 1.00 15.52 76 ASP B N 1
ATOM 2291 C CA . ASP B 1 114 ? -22.627 -7.093 -37.866 1.00 12.83 76 ASP B CA 1
ATOM 2292 C C . ASP B 1 114 ? -23.147 -5.653 -37.697 1.00 12.83 76 ASP B C 1
ATOM 2293 O O . ASP B 1 114 ? -22.392 -4.694 -37.884 1.00 13.96 76 ASP B O 1
ATOM 2298 N N . GLU B 1 115 ? -24.427 -5.489 -37.346 1.00 11.38 77 GLU B N 1
ATOM 2299 C CA . GLU B 1 115 ? -24.966 -4.161 -37.075 1.00 13.25 77 GLU B CA 1
ATOM 2300 C C . GLU B 1 115 ? -24.278 -3.488 -35.881 1.00 14.01 77 GLU B C 1
ATOM 2301 O O . GLU B 1 115 ? -23.992 -2.286 -35.923 1.00 14.41 77 GLU B O 1
ATOM 2307 N N . ASN B 1 116 ? -24.013 -4.228 -34.799 1.00 14.30 78 ASN B N 1
ATOM 2308 C CA . ASN B 1 116 ? -23.349 -3.658 -33.614 1.00 11.62 78 ASN B CA 1
ATOM 2309 C C . ASN B 1 116 ? -22.287 -4.623 -33.130 1.00 13.54 78 ASN B C 1
ATOM 2310 O O . ASN B 1 116 ? -22.495 -5.363 -32.155 1.00 14.51 78 ASN B O 1
ATOM 2315 N N . PRO B 1 117 ? -21.129 -4.649 -33.789 1.00 13.20 79 PRO B N 1
ATOM 2316 C CA . PRO B 1 117 ? -20.117 -5.654 -33.474 1.00 11.85 79 PRO B CA 1
ATOM 2317 C C . PRO B 1 117 ? -19.356 -5.305 -32.204 1.00 19.31 79 PRO B C 1
ATOM 2318 O O . PRO B 1 117 ? -19.422 -4.179 -31.678 1.00 12.24 79 PRO B O 1
ATOM 2322 N N . LEU B 1 118 ? -18.578 -6.301 -31.757 1.00 13.98 80 LEU B N 1
ATOM 2323 C CA . LEU B 1 118 ? -17.536 -6.074 -30.763 1.00 16.47 80 LEU B CA 1
ATOM 2324 C C . LEU B 1 118 ? -16.537 -5.043 -31.275 1.00 10.52 80 LEU B C 1
ATOM 2325 O O . LEU B 1 118 ? -16.043 -5.150 -32.392 1.00 9.85 80 LEU B O 1
ATOM 2330 N N . ILE B 1 119 ? -16.232 -4.049 -30.466 1.00 10.54 81 ILE B N 1
ATOM 2331 C CA . ILE B 1 119 ? -15.209 -3.076 -30.831 1.00 10.96 81 ILE B CA 1
ATOM 2332 C C . ILE B 1 119 ? -13.869 -3.594 -30.336 1.00 13.56 81 ILE B C 1
ATOM 2333 O O . ILE B 1 119 ? -13.696 -3.751 -29.126 1.00 11.46 81 ILE B O 1
ATOM 2338 N N . ILE B 1 120 ? -12.905 -3.764 -31.238 1.00 9.77 82 ILE B N 1
ATOM 2339 C CA . ILE B 1 120 ? -11.544 -4.193 -30.873 1.00 12.01 82 ILE B CA 1
ATOM 2340 C C . ILE B 1 120 ? -10.602 -3.017 -31.069 1.00 14.35 82 ILE B C 1
ATOM 2341 O O . ILE B 1 120 ? -10.557 -2.426 -32.148 1.00 16.08 82 ILE B O 1
ATOM 2346 N N . ILE B 1 121 ? -9.864 -2.661 -30.029 1.00 10.03 83 ILE B N 1
ATOM 2347 C CA . ILE B 1 121 ? -8.794 -1.683 -30.143 1.00 10.43 83 ILE B CA 1
ATOM 2348 C C . ILE B 1 121 ? -7.464 -2.440 -30.198 1.00 13.27 83 ILE B C 1
ATOM 2349 O O . ILE B 1 121 ? -7.075 -3.096 -29.221 1.00 13.66 83 ILE B O 1
ATOM 2354 N N . SER B 1 122 ? -6.722 -2.283 -31.288 1.00 13.03 84 SER B N 1
ATOM 2355 C CA . SER B 1 122 ? -5.449 -2.970 -31.489 1.00 10.33 84 SER B CA 1
ATOM 2356 C C . SER B 1 122 ? -4.312 -1.979 -31.295 1.00 14.30 84 SER B C 1
ATOM 2357 O O . SER B 1 122 ? -4.357 -0.887 -31.878 1.00 10.60 84 SER B O 1
ATOM 2360 N N . VAL B 1 123 ? -3.300 -2.353 -30.494 1.00 10.04 85 VAL B N 1
ATOM 2361 C CA . VAL B 1 123 ? -2.237 -1.421 -30.111 1.00 13.38 85 VAL B CA 1
ATOM 2362 C C . VAL B 1 123 ? -1.086 -1.539 -31.111 1.00 13.17 85 VAL B C 1
ATOM 2363 O O . VAL B 1 123 ? -0.391 -2.554 -31.159 1.00 10.17 85 VAL B O 1
ATOM 2367 N N . LEU B 1 124 ? -0.855 -0.486 -31.898 1.00 12.09 86 LEU B N 1
ATOM 2368 C CA . LEU B 1 124 ? 0.263 -0.474 -32.855 1.00 18.02 86 LEU B CA 1
ATOM 2369 C C . LEU B 1 124 ? 1.576 -0.104 -32.154 1.00 16.66 86 LEU B C 1
ATOM 2370 O O . LEU B 1 124 ? 1.573 0.628 -31.170 1.00 17.94 86 LEU B O 1
ATOM 2375 N N . LYS B 1 125 ? 2.708 -0.582 -32.685 1.00 10.75 87 LYS B N 1
ATOM 2376 C CA . LYS B 1 125 ? 2.746 -1.463 -33.853 1.00 11.32 87 LYS B CA 1
ATOM 2377 C C . LYS B 1 125 ? 2.678 -2.924 -33.387 1.00 15.83 87 LYS B C 1
ATOM 2378 O O . LYS B 1 125 ? 2.400 -3.813 -34.176 1.00 10.95 87 LYS B O 1
ATOM 2384 N N . GLY B 1 126 ? 2.928 -3.158 -32.091 1.00 10.50 88 GLY B N 1
ATOM 2385 C CA . GLY B 1 126 ? 3.265 -4.516 -31.661 1.00 13.63 88 GLY B CA 1
ATOM 2386 C C . GLY B 1 126 ? 2.161 -5.543 -31.871 1.00 10.76 88 GLY B C 1
ATOM 2387 O O . GLY B 1 126 ? 2.451 -6.727 -32.013 1.00 13.82 88 GLY B O 1
ATOM 2388 N N . SER B 1 127 ? 0.906 -5.116 -31.927 1.00 12.20 89 SER B N 1
ATOM 2389 C CA . SER B 1 127 ? -0.206 -6.052 -31.966 1.00 13.57 89 SER B CA 1
ATOM 2390 C C . SER B 1 127 ? -0.702 -6.367 -33.377 1.00 16.63 89 SER B C 1
ATOM 2391 O O . SER B 1 127 ? -1.678 -7.111 -33.509 1.00 9.10 89 SER B O 1
ATOM 2394 N N . TYR B 1 128 ? -0.100 -5.802 -34.439 1.00 12.65 90 TYR B N 1
ATOM 2395 C CA . TYR B 1 128 ? -0.855 -5.839 -35.701 1.00 13.91 90 TYR B CA 1
ATOM 2396 C C . TYR B 1 128 ? -0.919 -7.254 -36.286 1.00 12.62 90 TYR B C 1
ATOM 2397 O O . TYR B 1 128 ? -1.925 -7.611 -36.897 1.00 12.14 90 TYR B O 1
ATOM 2406 N N . ILE B 1 129 ? 0.121 -8.083 -36.075 1.00 9.30 91 ILE B N 1
ATOM 2407 C CA . ILE B 1 129 ? 0.119 -9.447 -36.628 1.00 10.63 91 ILE B CA 1
ATOM 2408 C C . ILE B 1 129 ? -0.763 -10.359 -35.791 1.00 11.65 91 ILE B C 1
ATOM 2409 O O . ILE B 1 129 ? -1.560 -11.135 -36.327 1.00 10.88 91 ILE B O 1
ATOM 2414 N N . PHE B 1 130 ? -0.610 -10.281 -34.460 1.00 9.55 92 PHE B N 1
ATOM 2415 C CA . PHE B 1 130 ? -1.505 -10.961 -33.518 1.00 12.24 92 PHE B CA 1
ATOM 2416 C C . PHE B 1 130 ? -2.970 -10.653 -33.837 1.00 10.49 92 PHE B C 1
ATOM 2417 O O . PHE B 1 130 ? -3.807 -11.559 -33.887 1.00 12.62 92 PHE B O 1
ATOM 2425 N N . THR B 1 131 ? -3.281 -9.368 -34.051 1.00 9.03 93 THR B N 1
ATOM 2426 C CA . THR B 1 131 ? -4.656 -8.936 -34.294 1.00 11.12 93 THR B CA 1
ATOM 2427 C C . THR B 1 131 ? -5.151 -9.489 -35.628 1.00 10.83 93 THR B C 1
ATOM 2428 O O . THR B 1 131 ? -6.259 -10.020 -35.720 1.00 10.86 93 THR B O 1
ATOM 2432 N N . ALA B 1 132 ? -4.319 -9.399 -36.662 1.00 8.53 94 ALA B N 1
ATOM 2433 C CA . ALA B 1 132 ? -4.670 -9.969 -37.970 1.00 17.12 94 ALA B CA 1
ATOM 2434 C C . ALA B 1 132 ? -5.066 -11.427 -37.836 1.00 15.05 94 ALA B C 1
ATOM 2435 O O . ALA B 1 132 ? -6.062 -11.866 -38.428 1.00 11.40 94 ALA B O 1
ATOM 2437 N N . ASP B 1 133 ? -4.240 -12.219 -37.131 1.00 9.17 95 ASP B N 1
ATOM 2438 C CA . ASP B 1 133 ? -4.574 -13.631 -36.956 1.00 12.28 95 ASP B CA 1
ATOM 2439 C C . ASP B 1 133 ? -5.815 -13.796 -36.082 1.00 11.34 95 ASP B C 1
ATOM 2440 O O . ASP B 1 133 ? -6.698 -14.583 -36.403 1.00 9.91 95 ASP B O 1
ATOM 2445 N N . MET B 1 134 ? -5.889 -13.071 -34.962 1.00 9.86 96 MET B N 1
ATOM 2446 C CA . MET B 1 134 ? -6.996 -13.280 -34.020 1.00 12.03 96 MET B CA 1
ATOM 2447 C C . MET B 1 134 ? -8.348 -12.957 -34.633 1.00 13.39 96 MET B C 1
ATOM 2448 O O . MET B 1 134 ? -9.335 -13.676 -34.386 1.00 12.82 96 MET B O 1
ATOM 2453 N N . VAL B 1 135 ? -8.434 -11.877 -35.413 1.00 11.84 97 VAL B N 1
ATOM 2454 C CA . VAL B 1 135 ? -9.757 -11.512 -35.935 1.00 13.48 97 VAL B CA 1
ATOM 2455 C C . VAL B 1 135 ? -10.245 -12.548 -36.937 1.00 9.11 97 VAL B C 1
ATOM 2456 O O . VAL B 1 135 ? -11.460 -12.742 -37.095 1.00 11.74 97 VAL B O 1
ATOM 2460 N N . ARG B 1 136 ? -9.333 -13.236 -37.623 1.00 10.65 98 ARG B N 1
ATOM 2461 C CA . ARG B 1 136 ? -9.791 -14.265 -38.552 1.00 10.22 98 ARG B CA 1
ATOM 2462 C C . ARG B 1 136 ? -10.256 -15.506 -37.781 1.00 13.95 98 ARG B C 1
ATOM 2463 O O . ARG B 1 136 ? -11.252 -16.156 -38.153 1.00 10.50 98 ARG B O 1
ATOM 2471 N N . TYR B 1 137 ? -9.572 -15.833 -36.673 1.00 11.08 99 TYR B N 1
ATOM 2472 C CA . TYR B 1 137 ? -10.056 -16.895 -35.789 1.00 11.00 99 TYR B CA 1
ATOM 2473 C C . TYR B 1 137 ? -11.384 -16.507 -35.146 1.00 10.93 99 TYR B C 1
ATOM 2474 O O . TYR B 1 137 ? -12.273 -17.362 -34.985 1.00 11.45 99 TYR B O 1
ATOM 2483 N N . LEU B 1 138 ? -11.580 -15.212 -34.854 1.00 10.39 100 LEU B N 1
ATOM 2484 C CA . LEU B 1 138 ? -12.875 -14.799 -34.334 1.00 15.53 100 LEU B CA 1
ATOM 2485 C C . LEU B 1 138 ? -13.963 -14.984 -35.377 1.00 13.28 100 LEU B C 1
ATOM 2486 O O . LEU B 1 138 ? -15.110 -15.328 -35.040 1.00 12.87 100 LEU B O 1
ATOM 2491 N N . GLY B 1 139 ? -13.640 -14.690 -36.636 1.00 13.11 101 GLY B N 1
ATOM 2492 C CA . GLY B 1 139 ? -14.573 -14.962 -37.716 1.00 12.54 101 GLY B CA 1
ATOM 2493 C C . GLY B 1 139 ? -14.919 -16.439 -37.824 1.00 16.64 101 GLY B C 1
ATOM 2494 O O . GLY B 1 139 ? -16.083 -16.793 -38.073 1.00 14.32 101 GLY B O 1
ATOM 2495 N N . ASP B 1 140 ? -13.909 -17.324 -37.668 1.00 11.33 102 ASP B N 1
ATOM 2496 C CA . ASP B 1 140 ? -14.181 -18.766 -37.681 1.00 13.37 102 ASP B CA 1
ATOM 2497 C C . ASP B 1 140 ? -15.184 -19.121 -36.597 1.00 14.37 102 ASP B C 1
ATOM 2498 O O . ASP B 1 140 ? -16.003 -20.027 -36.778 1.00 16.10 102 ASP B O 1
ATOM 2503 N N . CYS B 1 141 ? -15.132 -18.415 -35.466 1.00 16.80 103 CYS B N 1
ATOM 2504 C CA . CYS B 1 141 ? -15.999 -18.696 -34.318 1.00 17.98 103 CYS B CA 1
ATOM 2505 C C . CYS B 1 141 ? -17.286 -17.890 -34.355 1.00 21.65 103 CYS B C 1
ATOM 2506 O O . CYS B 1 141 ? -18.044 -17.934 -33.391 1.00 21.15 103 CYS B O 1
ATOM 2509 N N . GLY B 1 142 ? -17.511 -17.112 -35.419 1.00 16.44 104 GLY B N 1
ATOM 2510 C CA . GLY B 1 142 ? -18.761 -16.407 -35.625 1.00 16.69 104 GLY B CA 1
ATOM 2511 C C . GLY B 1 142 ? -18.986 -15.169 -34.787 1.00 21.94 104 GLY B C 1
ATOM 2512 O O . GLY B 1 142 ? -20.137 -14.779 -34.610 1.00 22.91 104 GLY B O 1
ATOM 2513 N N . LEU B 1 143 ? -17.924 -14.512 -34.281 1.00 13.63 105 LEU B N 1
ATOM 2514 C CA . LEU B 1 143 ? -18.079 -13.341 -33.416 1.00 13.79 105 LEU B CA 1
ATOM 2515 C C . LEU B 1 143 ? -17.865 -12.089 -34.248 1.00 15.25 105 LEU B C 1
ATOM 2516 O O . LEU B 1 143 ? -16.705 -11.790 -34.627 1.00 13.80 105 LEU B O 1
ATOM 2521 N N . PRO B 1 144 ? -18.915 -11.326 -34.544 1.00 16.25 106 PRO B N 1
ATOM 2522 C CA . PRO B 1 144 ? -18.729 -10.096 -35.341 1.00 14.63 106 PRO B CA 1
ATOM 2523 C C . PRO B 1 144 ? -17.898 -9.067 -34.576 1.00 13.83 106 PRO B C 1
ATOM 2524 O O . PRO B 1 144 ? -18.096 -8.828 -33.375 1.00 16.46 106 PRO B O 1
ATOM 2528 N N . ASN B 1 145 ? -16.946 -8.455 -35.281 1.00 14.90 107 ASN B N 1
ATOM 2529 C CA . ASN B 1 145 ? -16.034 -7.517 -34.642 1.00 13.73 107 ASN B CA 1
ATOM 2530 C C . ASN B 1 145 ? -15.530 -6.529 -35.689 1.00 15.71 107 ASN B C 1
ATOM 2531 O O . ASN B 1 145 ? -15.514 -6.813 -36.897 1.00 12.50 107 ASN B O 1
ATOM 2536 N N . VAL B 1 146 ? -15.101 -5.361 -35.211 1.00 14.07 108 VAL B N 1
ATOM 2537 C CA . VAL B 1 146 ? -14.444 -4.371 -36.058 1.00 13.65 108 VAL B CA 1
ATOM 2538 C C . VAL B 1 146 ? -13.225 -3.886 -35.286 1.00 13.68 108 VAL B C 1
ATOM 2539 O O . VAL B 1 146 ? -13.216 -3.906 -34.052 1.00 13.00 108 VAL B O 1
ATOM 2543 N N . VAL B 1 147 ? -12.183 -3.480 -36.013 1.00 9.48 109 VAL B N 1
ATOM 2544 C CA . VAL B 1 147 ? -10.880 -3.164 -35.432 1.00 8.63 109 VAL B CA 1
ATOM 2545 C C . VAL B 1 147 ? -10.518 -1.715 -35.755 1.00 13.14 109 VAL B C 1
ATOM 2546 O O . VAL B 1 147 ? -10.622 -1.284 -36.913 1.00 9.96 109 VAL B O 1
ATOM 2550 N N . ASP B 1 148 ? -10.096 -0.961 -34.744 1.00 11.19 110 ASP B N 1
ATOM 2551 C CA . ASP B 1 148 ? -9.424 0.312 -35.028 1.00 11.16 110 ASP B CA 1
ATOM 2552 C C . ASP B 1 148 ? -8.104 0.273 -34.273 1.00 13.34 110 ASP B C 1
ATOM 2553 O O . ASP B 1 148 ? -7.923 -0.577 -33.410 1.00 14.08 110 ASP B O 1
ATOM 2558 N N . PHE B 1 149 ? -7.168 1.155 -34.615 1.00 13.01 111 PHE B N 1
ATOM 2559 C CA . PHE B 1 149 ? -5.819 1.096 -34.066 1.00 13.99 111 PHE B CA 1
ATOM 2560 C C . PHE B 1 149 ? -5.523 2.312 -33.196 1.00 15.71 111 PHE B C 1
ATOM 2561 O O . PHE B 1 149 ? -5.961 3.427 -33.489 1.00 16.58 111 PHE B O 1
ATOM 2569 N N . ILE B 1 150 ? -4.706 2.108 -32.165 1.00 16.63 112 ILE B N 1
ATOM 2570 C CA . ILE B 1 150 ? -4.151 3.218 -31.407 1.00 18.90 112 ILE B CA 1
ATOM 2571 C C . ILE B 1 150 ? -2.650 2.998 -31.332 1.00 25.51 112 ILE B C 1
ATOM 2572 O O . ILE B 1 150 ? -2.188 1.860 -31.188 1.00 19.76 112 ILE B O 1
ATOM 2577 N N . ARG B 1 151 ? -1.881 4.063 -31.474 1.00 22.67 113 ARG B N 1
ATOM 2578 C CA . ARG B 1 151 ? -0.437 3.911 -31.482 1.00 26.66 113 ARG B CA 1
ATOM 2579 C C . ARG B 1 151 ? 0.091 4.559 -30.226 1.00 32.69 113 ARG B C 1
ATOM 2580 O O . ARG B 1 151 ? -0.164 5.743 -29.990 1.00 31.51 113 ARG B O 1
ATOM 2588 N N . ILE B 1 152 ? 0.824 3.790 -29.431 1.00 35.91 114 ILE B N 1
ATOM 2589 C CA . ILE B 1 152 ? 1.410 4.318 -28.215 1.00 46.19 114 ILE B CA 1
ATOM 2590 C C . ILE B 1 152 ? 2.864 3.878 -28.150 1.00 54.68 114 ILE B C 1
ATOM 2591 O O . ILE B 1 152 ? 3.269 2.879 -28.759 1.00 55.41 114 ILE B O 1
ATOM 2596 N N . THR B 1 153 ? 3.653 4.664 -27.438 1.00 59.94 115 THR B N 1
ATOM 2597 C CA . THR B 1 153 ? 5.053 4.348 -27.242 1.00 64.84 115 THR B CA 1
ATOM 2598 C C . THR B 1 153 ? 5.436 4.556 -25.783 1.00 68.07 115 THR B C 1
ATOM 2599 O O . THR B 1 153 ? 5.779 3.600 -25.084 1.00 69.67 115 THR B O 1
ATOM 2603 N N . GLN B 1 166 ? 3.116 7.167 -23.996 1.00 57.06 128 GLN B N 1
ATOM 2604 C CA . GLN B 1 166 ? 2.380 8.263 -24.622 1.00 57.72 128 GLN B CA 1
ATOM 2605 C C . GLN B 1 166 ? 1.583 7.817 -25.850 1.00 52.90 128 GLN B C 1
ATOM 2606 O O . GLN B 1 166 ? 1.946 6.845 -26.521 1.00 46.80 128 GLN B O 1
ATOM 2612 N N . VAL B 1 167 ? 0.495 8.536 -26.130 1.00 55.65 129 VAL B N 1
ATOM 2613 C CA . VAL B 1 167 ? -0.371 8.230 -27.263 1.00 53.84 129 VAL B CA 1
ATOM 2614 C C . VAL B 1 167 ? 0.134 8.988 -28.474 1.00 53.25 129 VAL B C 1
ATOM 2615 O O . VAL B 1 167 ? 0.172 10.223 -28.485 1.00 57.65 129 VAL B O 1
ATOM 2619 N N . LEU B 1 168 ? 0.524 8.249 -29.494 1.00 44.52 130 LEU B N 1
ATOM 2620 C CA . LEU B 1 168 ? 1.049 8.891 -30.683 1.00 43.36 130 LEU B CA 1
ATOM 2621 C C . LEU B 1 168 ? -0.035 9.160 -31.728 1.00 39.48 130 LEU B C 1
ATOM 2622 O O . LEU B 1 168 ? -0.061 10.246 -32.313 1.00 43.38 130 LEU B O 1
ATOM 2627 N N . ASP B 1 169 ? -0.946 8.209 -31.953 1.00 36.41 131 ASP B N 1
ATOM 2628 C CA . ASP B 1 169 ? -2.022 8.318 -32.940 1.00 37.30 131 ASP B CA 1
ATOM 2629 C C . ASP B 1 169 ? -3.300 7.786 -32.309 1.00 33.01 131 ASP B C 1
ATOM 2630 O O . ASP B 1 169 ? -3.362 6.626 -31.891 1.00 27.21 131 ASP B O 1
ATOM 2635 N N . ASN B 1 170 ? -4.313 8.628 -32.233 1.00 33.54 132 ASN B N 1
ATOM 2636 C CA . ASN B 1 170 ? -5.510 8.207 -31.535 1.00 37.21 132 ASN B CA 1
ATOM 2637 C C . ASN B 1 170 ? -6.396 7.360 -32.448 1.00 31.61 132 ASN B C 1
ATOM 2638 O O . ASN B 1 170 ? -6.202 7.278 -33.661 1.00 34.97 132 ASN B O 1
ATOM 2643 N N . LEU B 1 171 ? -7.322 6.652 -31.816 1.00 25.61 133 LEU B N 1
ATOM 2644 C CA . LEU B 1 171 ? -8.383 5.987 -32.529 1.00 20.84 133 LEU B CA 1
ATOM 2645 C C . LEU B 1 171 ? -9.112 6.978 -33.418 1.00 19.95 133 LEU B C 1
ATOM 2646 O O . LEU B 1 171 ? -9.182 8.166 -33.112 1.00 22.10 133 LEU B O 1
ATOM 2651 N N . ARG B 1 172 ? -9.665 6.474 -34.518 1.00 18.69 134 ARG B N 1
ATOM 2652 C CA . ARG B 1 172 ? -10.658 7.207 -35.297 1.00 19.60 134 ARG B CA 1
ATOM 2653 C C . ARG B 1 172 ? -12.098 6.842 -34.950 1.00 18.92 134 ARG B C 1
ATOM 2654 O O . ARG B 1 172 ? -12.995 7.646 -35.217 1.00 20.35 134 ARG B O 1
ATOM 2662 N N . PHE B 1 173 ? -12.362 5.643 -34.438 1.00 17.09 135 PHE B N 1
ATOM 2663 C CA . PHE B 1 173 ? -13.710 5.354 -33.933 1.00 16.93 135 PHE B CA 1
ATOM 2664 C C . PHE B 1 173 ? -14.052 6.361 -32.850 1.00 21.07 135 PHE B C 1
ATOM 2665 O O . PHE B 1 173 ? -13.202 6.694 -32.028 1.00 21.38 135 PHE B O 1
ATOM 2673 N N . THR B 1 174 ? -15.313 6.806 -32.810 1.00 15.65 136 THR B N 1
ATOM 2674 C CA . THR B 1 174 ? -15.738 7.750 -31.786 1.00 20.01 136 THR B CA 1
ATOM 2675 C C . THR B 1 174 ? -16.953 7.264 -31.003 1.00 20.97 136 THR B C 1
ATOM 2676 O O . THR B 1 174 ? -17.267 7.836 -29.956 1.00 21.41 136 THR B O 1
ATOM 2680 N N . GLU B 1 175 ? -17.630 6.222 -31.455 1.00 18.01 137 GLU B N 1
ATOM 2681 C CA . GLU B 1 175 ? -18.909 5.916 -30.839 1.00 18.07 137 GLU B CA 1
ATOM 2682 C C . GLU B 1 175 ? -18.801 4.697 -29.945 1.00 17.72 137 GLU B C 1
ATOM 2683 O O . GLU B 1 175 ? -19.437 3.668 -30.211 1.00 20.31 137 GLU B O 1
ATOM 2689 N N . LEU B 1 176 ? -17.983 4.793 -28.893 1.00 17.70 138 LEU B N 1
ATOM 2690 C CA . LEU B 1 176 ? -17.723 3.655 -28.018 1.00 18.22 138 LEU B CA 1
ATOM 2691 C C . LEU B 1 176 ? -18.563 3.637 -26.749 1.00 17.38 138 LEU B C 1
ATOM 2692 O O . LEU B 1 176 ? -18.553 2.618 -26.051 1.00 19.40 138 LEU B O 1
ATOM 2697 N N . THR B 1 177 ? -19.287 4.711 -26.438 1.00 17.29 139 THR B N 1
ATOM 2698 C CA . THR B 1 177 ? -20.076 4.754 -25.209 1.00 20.20 139 THR B CA 1
ATOM 2699 C C . THR B 1 177 ? -21.077 3.595 -25.134 1.00 24.29 139 THR B C 1
ATOM 2700 O O . THR B 1 177 ? -21.844 3.351 -26.078 1.00 21.19 139 THR B O 1
ATOM 2704 N N . GLY B 1 178 ? -21.079 2.888 -23.995 1.00 21.52 140 GLY B N 1
ATOM 2705 C CA . GLY B 1 178 ? -21.975 1.756 -23.825 1.00 21.22 140 GLY B CA 1
ATOM 2706 C C . GLY B 1 178 ? -21.741 0.594 -24.773 1.00 16.17 140 GLY B C 1
ATOM 2707 O O . GLY B 1 178 ? -22.647 -0.227 -24.979 1.00 16.70 140 GLY B O 1
ATOM 2708 N N . LYS B 1 179 ? -20.555 0.495 -25.359 1.00 14.90 141 LYS B N 1
ATOM 2709 C CA . LYS B 1 179 ? -20.168 -0.654 -26.173 1.00 15.51 141 LYS B CA 1
ATOM 2710 C C . LYS B 1 179 ? -19.273 -1.608 -25.383 1.00 18.12 141 LYS B C 1
ATOM 2711 O O . LYS B 1 179 ? -18.567 -1.210 -24.451 1.00 14.34 141 LYS B O 1
ATOM 2717 N N . HIS B 1 180 ? -19.317 -2.875 -25.766 1.00 13.66 142 HIS B N 1
ATOM 2718 C CA . HIS B 1 180 ? -18.300 -3.815 -25.326 1.00 15.31 142 HIS B CA 1
ATOM 2719 C C . HIS B 1 180 ? -17.063 -3.592 -26.172 1.00 17.28 142 HIS B C 1
ATOM 2720 O O . HIS B 1 180 ? -17.130 -3.657 -27.413 1.00 11.72 142 HIS B O 1
ATOM 2727 N N . VAL B 1 181 ? -15.939 -3.320 -25.504 1.00 13.78 143 VAL B N 1
ATOM 2728 C CA . VAL B 1 181 ? -14.673 -2.992 -26.154 1.00 12.47 143 VAL B CA 1
ATOM 2729 C C . VAL B 1 181 ? -13.591 -3.940 -25.636 1.00 10.62 143 VAL B C 1
ATOM 2730 O O . VAL B 1 181 ? -13.505 -4.194 -24.425 1.00 12.70 143 VAL B O 1
ATOM 2734 N N . LEU B 1 182 ? -12.792 -4.474 -26.549 1.00 11.90 144 LEU B N 1
ATOM 2735 C CA . LEU B 1 182 ? -11.729 -5.410 -26.232 1.00 11.63 144 LEU B CA 1
ATOM 2736 C C . LEU B 1 182 ? -10.434 -4.859 -26.797 1.00 13.01 144 LEU B C 1
ATOM 2737 O O . LEU B 1 182 ? -10.328 -4.611 -28.003 1.00 12.01 144 LEU B O 1
ATOM 2742 N N . ILE B 1 183 ? -9.441 -4.724 -25.941 1.00 10.05 145 ILE B N 1
ATOM 2743 C CA . ILE B 1 183 ? -8.122 -4.289 -26.364 1.00 8.99 145 ILE B CA 1
ATOM 2744 C C . ILE B 1 183 ? -7.300 -5.518 -26.714 1.00 14.68 145 ILE B C 1
ATOM 2745 O O . ILE B 1 183 ? -7.275 -6.494 -25.948 1.00 14.56 145 ILE B O 1
ATOM 2750 N N . MET B 1 184 ? -6.633 -5.486 -27.872 1.00 12.22 146 MET B N 1
ATOM 2751 C CA . MET B 1 184 ? -5.735 -6.556 -28.266 1.00 13.37 146 MET B CA 1
ATOM 2752 C C . MET B 1 184 ? -4.324 -6.028 -28.205 1.00 14.92 146 MET B C 1
ATOM 2753 O O . MET B 1 184 ? -3.982 -5.127 -28.973 1.00 12.39 146 MET B O 1
ATOM 2758 N N . GLU B 1 185 ? -3.507 -6.615 -27.324 1.00 12.49 147 GLU B N 1
ATOM 2759 C CA . GLU B 1 185 ? -2.170 -6.107 -27.053 1.00 13.32 147 GLU B CA 1
ATOM 2760 C C . GLU B 1 185 ? -1.159 -7.252 -27.127 1.00 12.91 147 GLU B C 1
ATOM 2761 O O . GLU B 1 185 ? -1.514 -8.423 -26.953 1.00 11.51 147 GLU B O 1
ATOM 2767 N N . ASP B 1 186 ? 0.111 -6.895 -27.393 1.00 10.74 148 ASP B N 1
ATOM 2768 C CA . ASP B 1 186 ? 1.148 -7.900 -27.638 1.00 12.02 148 ASP B CA 1
ATOM 2769 C C . ASP B 1 186 ? 1.606 -8.591 -26.348 1.00 14.14 148 ASP B C 1
ATOM 2770 O O . ASP B 1 186 ? 1.574 -9.823 -26.256 1.00 16.33 148 ASP B O 1
ATOM 2775 N N . ILE B 1 187 ? 2.020 -7.829 -25.339 1.00 13.87 149 ILE B N 1
ATOM 2776 C CA . ILE B 1 187 ? 2.636 -8.399 -24.137 1.00 13.60 149 ILE B CA 1
ATOM 2777 C C . ILE B 1 187 ? 2.446 -7.427 -22.977 1.00 16.34 149 ILE B C 1
ATOM 2778 O O . ILE B 1 187 ? 2.611 -6.213 -23.143 1.00 16.00 149 ILE B O 1
ATOM 2783 N N . ALA B 1 188 ? 2.086 -7.966 -21.804 1.00 15.36 150 ALA B N 1
ATOM 2784 C CA . ALA B 1 188 ? 2.093 -7.206 -20.553 1.00 13.93 150 ALA B CA 1
ATOM 2785 C C . ALA B 1 188 ? 3.267 -7.657 -19.704 1.00 17.82 150 ALA B C 1
ATOM 2786 O O . ALA B 1 188 ? 3.429 -8.860 -19.448 1.00 15.45 150 ALA B O 1
ATOM 2788 N N . ASP B 1 189 ? 4.065 -6.686 -19.253 1.00 18.14 151 ASP B N 1
ATOM 2789 C CA . ASP B 1 189 ? 5.223 -6.954 -18.406 1.00 15.73 151 ASP B CA 1
ATOM 2790 C C . ASP B 1 189 ? 5.011 -6.299 -17.040 1.00 17.14 151 ASP B C 1
ATOM 2791 O O . ASP B 1 189 ? 4.396 -6.923 -16.175 1.00 18.19 151 ASP B O 1
ATOM 2796 N N . THR B 1 190 ? 5.490 -5.054 -16.839 1.00 18.38 152 THR B N 1
ATOM 2797 C CA . THR B 1 190 ? 5.211 -4.320 -15.601 1.00 16.29 152 THR B CA 1
ATOM 2798 C C . THR B 1 190 ? 3.727 -4.036 -15.462 1.00 15.26 152 THR B C 1
ATOM 2799 O O . THR B 1 190 ? 3.229 -3.877 -14.337 1.00 15.99 152 THR B O 1
ATOM 2803 N N . GLY B 1 191 ? 3.007 -3.936 -16.606 1.00 15.11 153 GLY B N 1
ATOM 2804 C CA . GLY B 1 191 ? 1.601 -3.620 -16.634 1.00 13.93 153 GLY B CA 1
ATOM 2805 C C . GLY B 1 191 ? 1.277 -2.141 -16.712 1.00 16.72 153 GLY B C 1
ATOM 2806 O O . GLY B 1 191 ? 0.079 -1.786 -16.854 1.00 14.30 153 GLY B O 1
ATOM 2807 N N . ARG B 1 192 ? 2.291 -1.270 -16.630 1.00 17.23 154 ARG B N 1
ATOM 2808 C CA . ARG B 1 192 ? 2.052 0.174 -16.690 1.00 18.12 154 ARG B CA 1
ATOM 2809 C C . ARG B 1 192 ? 1.389 0.598 -17.998 1.00 26.78 154 ARG B C 1
ATOM 2810 O O . ARG B 1 192 ? 0.509 1.468 -18.004 1.00 16.90 154 ARG B O 1
ATOM 2818 N N . THR B 1 193 ? 1.823 0.024 -19.122 1.00 17.32 155 THR B N 1
ATOM 2819 C CA . THR B 1 193 ? 1.286 0.463 -20.397 1.00 17.10 155 THR B CA 1
ATOM 2820 C C . THR B 1 193 ? -0.216 0.217 -20.460 1.00 21.69 155 THR B C 1
ATOM 2821 O O . THR B 1 193 ? -0.995 1.110 -20.814 1.00 18.50 155 THR B O 1
ATOM 2825 N N . MET B 1 194 ? -0.646 -0.985 -20.099 1.00 16.67 156 MET B N 1
ATOM 2826 C CA . MET B 1 194 ? -2.064 -1.285 -20.237 1.00 13.92 156 MET B CA 1
ATOM 2827 C C . MET B 1 194 ? -2.884 -0.612 -19.146 1.00 13.38 156 MET B C 1
ATOM 2828 O O . MET B 1 194 ? -4.010 -0.164 -19.404 1.00 16.83 156 MET B O 1
ATOM 2833 N N . LYS B 1 195 ? -2.348 -0.543 -17.925 1.00 12.96 157 LYS B N 1
ATOM 2834 C CA . LYS B 1 195 ? -3.071 0.183 -16.893 1.00 13.70 157 LYS B CA 1
ATOM 2835 C C . LYS B 1 195 ? -3.376 1.603 -17.344 1.00 21.62 157 LYS B C 1
ATOM 2836 O O . LYS B 1 195 ? -4.488 2.100 -17.140 1.00 22.41 157 LYS B O 1
ATOM 2842 N N . LEU B 1 196 ? -2.409 2.275 -17.972 1.00 23.94 158 LEU B N 1
ATOM 2843 C CA . LEU B 1 196 ? -2.684 3.636 -18.421 1.00 22.03 158 LEU B CA 1
ATOM 2844 C C . LEU B 1 196 ? -3.668 3.639 -19.594 1.00 18.82 158 LEU B C 1
ATOM 2845 O O . LEU B 1 196 ? -4.575 4.478 -19.643 1.00 17.29 158 LEU B O 1
ATOM 2850 N N . LEU B 1 197 ? -3.535 2.694 -20.531 1.00 13.73 159 LEU B N 1
ATOM 2851 C CA . LEU B 1 197 ? -4.431 2.706 -21.681 1.00 13.19 159 LEU B CA 1
ATOM 2852 C C . LEU B 1 197 ? -5.861 2.464 -21.236 1.00 21.29 159 LEU B C 1
ATOM 2853 O O . LEU B 1 197 ? -6.789 3.135 -21.709 1.00 18.04 159 LEU B O 1
ATOM 2858 N N . VAL B 1 198 ? -6.047 1.504 -20.321 1.00 17.32 160 VAL B N 1
ATOM 2859 C CA . VAL B 1 198 ? -7.381 1.158 -19.858 1.00 16.30 160 VAL B CA 1
ATOM 2860 C C . VAL B 1 198 ? -8.027 2.346 -19.155 1.00 16.38 160 VAL B C 1
ATOM 2861 O O . VAL B 1 198 ? -9.182 2.682 -19.424 1.00 22.43 160 VAL B O 1
ATOM 2865 N N . GLU B 1 199 ? -7.295 2.989 -18.236 1.00 15.03 161 GLU B N 1
ATOM 2866 C CA . GLU B 1 199 ? -7.810 4.176 -17.566 1.00 17.01 161 GLU B CA 1
ATOM 2867 C C . GLU B 1 199 ? -8.248 5.238 -18.564 1.00 18.79 161 GLU B C 1
ATOM 2868 O O . GLU B 1 199 ? -9.312 5.860 -18.401 1.00 23.10 161 GLU B O 1
ATOM 2874 N N . LYS B 1 200 ? -7.447 5.453 -19.610 1.00 19.00 162 LYS B N 1
ATOM 2875 C CA . LYS B 1 200 ? -7.759 6.480 -20.597 1.00 25.13 162 LYS B CA 1
ATOM 2876 C C . LYS B 1 200 ? -9.020 6.131 -21.384 1.00 18.50 162 LYS B C 1
ATOM 2877 O O . LYS B 1 200 ? -9.928 6.964 -21.537 1.00 19.33 162 LYS B O 1
ATOM 2883 N N . ILE B 1 201 ? -9.099 4.895 -21.884 1.00 21.11 163 ILE B N 1
ATOM 2884 C CA . ILE B 1 201 ? -10.268 4.493 -22.663 1.00 21.73 163 ILE B CA 1
ATOM 2885 C C . ILE B 1 201 ? -11.515 4.550 -21.800 1.00 22.94 163 ILE B C 1
ATOM 2886 O O . ILE B 1 201 ? -12.566 5.033 -22.241 1.00 21.86 163 ILE B O 1
ATOM 2891 N N . ARG B 1 202 ? -11.433 4.045 -20.561 1.00 21.91 164 ARG B N 1
ATOM 2892 C CA . ARG B 1 202 ? -12.593 4.120 -19.668 1.00 24.92 164 ARG B CA 1
ATOM 2893 C C . ARG B 1 202 ? -13.067 5.555 -19.514 1.00 26.60 164 ARG B C 1
ATOM 2894 O O . ARG B 1 202 ? -14.254 5.849 -19.701 1.00 28.34 164 ARG B O 1
ATOM 2902 N N . ARG B 1 203 ? -12.135 6.458 -19.174 1.00 21.49 165 ARG B N 1
ATOM 2903 C CA . ARG B 1 203 ? -12.451 7.858 -18.909 1.00 24.16 165 ARG B CA 1
ATOM 2904 C C . ARG B 1 203 ? -12.996 8.567 -20.143 1.00 23.85 165 ARG B C 1
ATOM 2905 O O . ARG B 1 203 ? -13.955 9.336 -20.049 1.00 27.08 165 ARG B O 1
ATOM 2913 N N . GLU B 1 204 ? -12.345 8.393 -21.280 1.00 21.60 166 GLU B N 1
ATOM 2914 C CA . GLU B 1 204 ? -12.667 9.186 -22.451 1.00 21.97 166 GLU B CA 1
ATOM 2915 C C . GLU B 1 204 ? -13.782 8.585 -23.280 1.00 22.58 166 GLU B C 1
ATOM 2916 O O . GLU B 1 204 ? -14.462 9.336 -23.972 1.00 23.18 166 GLU B O 1
ATOM 2922 N N . TYR B 1 205 ? -13.993 7.257 -23.232 1.00 20.94 167 TYR B N 1
ATOM 2923 C CA . TYR B 1 205 ? -14.981 6.626 -24.098 1.00 23.63 167 TYR B CA 1
ATOM 2924 C C . TYR B 1 205 ? -16.167 6.029 -23.364 1.00 27.64 167 TYR B C 1
ATOM 2925 O O . TYR B 1 205 ? -17.189 5.773 -24.008 1.00 30.66 167 TYR B O 1
ATOM 2934 N N . ARG B 1 206 ? -16.058 5.781 -22.057 1.00 23.27 168 ARG B N 1
ATOM 2935 C CA . ARG B 1 206 ? -17.136 5.205 -21.259 1.00 25.21 168 ARG B CA 1
ATOM 2936 C C . ARG B 1 206 ? -17.813 3.981 -21.890 1.00 21.75 168 ARG B C 1
ATOM 2937 O O . ARG B 1 206 ? -19.035 3.961 -22.061 1.00 22.79 168 ARG B O 1
ATOM 2945 N N . PRO B 1 207 ? -17.044 2.950 -22.247 1.00 22.14 169 PRO B N 1
ATOM 2946 C CA . PRO B 1 207 ? -17.643 1.713 -22.777 1.00 21.60 169 PRO B CA 1
ATOM 2947 C C . PRO B 1 207 ? -18.489 0.980 -21.745 1.00 25.94 169 PRO B C 1
ATOM 2948 O O . PRO B 1 207 ? -18.392 1.206 -20.533 1.00 19.52 169 PRO B O 1
ATOM 2952 N N . ALA B 1 208 ? -19.333 0.066 -22.257 1.00 20.00 170 ALA B N 1
ATOM 2953 C CA . ALA B 1 208 ? -20.109 -0.775 -21.348 1.00 24.17 170 ALA B CA 1
ATOM 2954 C C . ALA B 1 208 ? -19.200 -1.762 -20.627 1.00 25.57 170 ALA B C 1
ATOM 2955 O O . ALA B 1 208 ? -19.437 -2.085 -19.459 1.00 23.23 170 ALA B O 1
ATOM 2957 N N . SER B 1 209 ? -18.149 -2.228 -21.295 1.00 16.75 171 SER B N 1
ATOM 2958 C CA . SER B 1 209 ? -17.194 -3.147 -20.692 1.00 19.47 171 SER B CA 1
ATOM 2959 C C . SER B 1 209 ? -15.877 -3.001 -21.443 1.00 21.55 171 SER B C 1
ATOM 2960 O O . SER B 1 209 ? -15.849 -2.713 -22.651 1.00 18.76 171 SER B O 1
ATOM 2963 N N . LEU B 1 210 ? -14.782 -3.157 -20.712 1.00 15.38 172 LEU B N 1
ATOM 2964 C CA . LEU B 1 210 ? -13.466 -2.968 -21.298 1.00 15.23 172 LEU B CA 1
ATOM 2965 C C . LEU B 1 210 ? -12.573 -4.055 -20.749 1.00 17.47 172 LEU B C 1
ATOM 2966 O O . LEU B 1 210 ? -12.436 -4.166 -19.529 1.00 16.28 172 LEU B O 1
ATOM 2971 N N . LYS B 1 211 ? -12.004 -4.867 -21.638 1.00 15.07 173 LYS B N 1
ATOM 2972 C CA . LYS B 1 211 ? -11.169 -5.997 -21.262 1.00 15.57 173 LYS B CA 1
ATOM 2973 C C . LYS B 1 211 ? -9.960 -6.020 -22.174 1.00 15.61 173 LYS B C 1
ATOM 2974 O O . LYS B 1 211 ? -9.936 -5.367 -23.220 1.00 13.58 173 LYS B O 1
ATOM 2980 N N . VAL B 1 212 ? -8.949 -6.780 -21.759 1.00 11.02 174 VAL B N 1
ATOM 2981 C CA . VAL B 1 212 ? -7.676 -6.850 -22.462 1.00 12.50 174 VAL B CA 1
ATOM 2982 C C . VAL B 1 212 ? -7.351 -8.299 -22.775 1.00 14.66 174 VAL B C 1
ATOM 2983 O O . VAL B 1 212 ? -7.397 -9.167 -21.887 1.00 15.52 174 VAL B O 1
ATOM 2987 N N . CYS B 1 213 ? -6.985 -8.550 -24.024 1.00 13.22 175 CYS B N 1
ATOM 2988 C CA . CYS B 1 213 ? -6.464 -9.835 -24.455 1.00 11.33 175 CYS B CA 1
ATOM 2989 C C . CYS B 1 213 ? -5.012 -9.633 -24.860 1.00 15.44 175 CYS B C 1
ATOM 2990 O O . CYS B 1 213 ? -4.744 -8.820 -25.740 1.00 13.98 175 CYS B O 1
ATOM 2993 N N . VAL B 1 214 ? -4.075 -10.354 -24.221 1.00 14.64 176 VAL B N 1
ATOM 2994 C CA . VAL B 1 214 ? -2.671 -10.268 -24.624 1.00 15.81 176 VAL B CA 1
ATOM 2995 C C . VAL B 1 214 ? -2.215 -11.580 -25.218 1.00 13.05 176 VAL B C 1
ATOM 2996 O O . VAL B 1 214 ? -2.633 -12.680 -24.815 1.00 11.16 176 VAL B O 1
ATOM 3000 N N . LEU B 1 215 ? -1.315 -11.464 -26.192 1.00 12.39 177 LEU B N 1
ATOM 3001 C CA . LEU B 1 215 ? -0.675 -12.675 -26.700 1.00 11.22 177 LEU B CA 1
ATOM 3002 C C . LEU B 1 215 ? 0.205 -13.293 -25.617 1.00 14.07 177 LEU B C 1
ATOM 3003 O O . LEU B 1 215 ? 0.174 -14.510 -25.389 1.00 14.88 177 LEU B O 1
ATOM 3008 N N . VAL B 1 216 ? 1.015 -12.470 -24.958 1.00 10.57 178 VAL B N 1
ATOM 3009 C CA . VAL B 1 216 ? 1.935 -12.953 -23.922 1.00 11.50 178 VAL B CA 1
ATOM 3010 C C . VAL B 1 216 ? 1.703 -12.161 -22.643 1.00 15.01 178 VAL B C 1
ATOM 3011 O O . VAL B 1 216 ? 1.611 -10.926 -22.670 1.00 14.83 178 VAL B O 1
ATOM 3015 N N . ASP B 1 217 ? 1.619 -12.866 -21.520 1.00 14.40 179 ASP B N 1
ATOM 3016 C CA . ASP B 1 217 ? 1.684 -12.238 -20.204 1.00 13.84 179 ASP B CA 1
ATOM 3017 C C . ASP B 1 217 ? 2.988 -12.655 -19.521 1.00 15.24 179 ASP B C 1
ATOM 3018 O O . ASP B 1 217 ? 3.392 -13.823 -19.604 1.00 13.18 179 ASP B O 1
ATOM 3023 N N . LYS B 1 218 ? 3.655 -11.705 -18.859 1.00 14.50 180 LYS B N 1
ATOM 3024 C CA . LYS B 1 218 ? 4.828 -11.973 -18.021 1.00 12.74 180 LYS B CA 1
ATOM 3025 C C . LYS B 1 218 ? 4.423 -11.599 -16.602 1.00 14.33 180 LYS B C 1
ATOM 3026 O O . LYS B 1 218 ? 4.742 -10.498 -16.129 1.00 14.94 180 LYS B O 1
ATOM 3032 N N . PRO B 1 219 ? 3.665 -12.453 -15.912 1.00 18.08 181 PRO B N 1
ATOM 3033 C CA . PRO B 1 219 ? 3.141 -12.033 -14.602 1.00 20.47 181 PRO B CA 1
ATOM 3034 C C . PRO B 1 219 ? 4.244 -11.781 -13.590 1.00 19.21 181 PRO B C 1
ATOM 3035 O O . PRO B 1 219 ? 4.060 -10.984 -12.659 1.00 17.42 181 PRO B O 1
ATOM 3039 N N . GLY B 1 220 ? 5.406 -12.409 -13.764 1.00 17.28 182 GLY B N 1
ATOM 3040 C CA . GLY B 1 220 ? 6.495 -12.158 -12.845 1.00 19.01 182 GLY B CA 1
ATOM 3041 C C . GLY B 1 220 ? 7.005 -10.731 -12.885 1.00 18.81 182 GLY B C 1
ATOM 3042 O O . GLY B 1 220 ? 7.697 -10.313 -11.967 1.00 20.59 182 GLY B O 1
ATOM 3043 N N . GLY B 1 221 ? 6.676 -9.969 -13.924 1.00 18.12 183 GLY B N 1
ATOM 3044 C CA . GLY B 1 221 ? 7.104 -8.586 -13.980 1.00 21.00 183 GLY B CA 1
ATOM 3045 C C . GLY B 1 221 ? 6.085 -7.582 -13.472 1.00 21.88 183 GLY B C 1
ATOM 3046 O O . GLY B 1 221 ? 6.391 -6.386 -13.424 1.00 19.75 183 GLY B O 1
ATOM 3047 N N . ARG B 1 222 ? 4.904 -8.038 -13.052 1.00 23.71 184 ARG B N 1
ATOM 3048 C CA . ARG B 1 222 ? 3.785 -7.142 -12.778 1.00 23.32 184 ARG B CA 1
ATOM 3049 C C . ARG B 1 222 ? 4.044 -6.333 -11.523 1.00 22.27 184 ARG B C 1
ATOM 3050 O O . ARG B 1 222 ? 4.355 -6.880 -10.460 1.00 24.30 184 ARG B O 1
ATOM 3058 N N . VAL B 1 223 ? 3.874 -5.027 -11.639 1.00 21.03 185 VAL B N 1
ATOM 3059 C CA . VAL B 1 223 ? 4.351 -4.136 -10.600 1.00 25.48 185 VAL B CA 1
ATOM 3060 C C . VAL B 1 223 ? 3.345 -2.999 -10.417 1.00 24.79 185 VAL B C 1
ATOM 3061 O O . VAL B 1 223 ? 3.555 -2.061 -9.634 1.00 24.91 185 VAL B O 1
ATOM 3065 N N . VAL B 1 224 ? 2.188 -3.133 -11.083 1.00 19.65 186 VAL B N 1
ATOM 3066 C CA . VAL B 1 224 ? 1.046 -2.264 -10.869 1.00 19.50 186 VAL B CA 1
ATOM 3067 C C . VAL B 1 224 ? -0.222 -3.119 -10.896 1.00 25.83 186 VAL B C 1
ATOM 3068 O O . VAL B 1 224 ? -0.204 -4.305 -11.260 1.00 20.61 186 VAL B O 1
ATOM 3072 N N . ASP B 1 225 ? -1.343 -2.484 -10.532 1.00 20.10 187 ASP B N 1
ATOM 3073 C CA . ASP B 1 225 ? -2.643 -3.151 -10.472 1.00 21.90 187 ASP B CA 1
ATOM 3074 C C . ASP B 1 225 ? -3.190 -3.323 -11.888 1.00 21.86 187 ASP B C 1
ATOM 3075 O O . ASP B 1 225 ? -4.070 -2.590 -12.349 1.00 24.68 187 ASP B O 1
ATOM 3080 N N . PHE B 1 226 ? -2.691 -4.343 -12.576 1.00 18.09 188 PHE B N 1
ATOM 3081 C CA . PHE B 1 226 ? -3.215 -4.660 -13.888 1.00 16.58 188 PHE B CA 1
ATOM 3082 C C . PHE B 1 226 ? -3.191 -6.159 -14.103 1.00 20.65 188 PHE B C 1
ATOM 3083 O O . PHE B 1 226 ? -2.157 -6.806 -13.894 1.00 20.20 188 PHE B O 1
ATOM 3091 N N . LYS B 1 227 ? -4.332 -6.706 -14.498 1.00 16.06 189 LYS B N 1
ATOM 3092 C CA . LYS B 1 227 ? -4.372 -8.131 -14.798 1.00 21.26 189 LYS B CA 1
ATOM 3093 C C . LYS B 1 227 ? -5.189 -8.362 -16.081 1.00 18.28 189 LYS B C 1
ATOM 3094 O O . LYS B 1 227 ? -6.395 -8.113 -16.090 1.00 18.91 189 LYS B O 1
ATOM 3100 N N . PRO B 1 228 ? -4.574 -8.804 -17.183 1.00 14.32 190 PRO B N 1
ATOM 3101 C CA . PRO B 1 228 ? -5.350 -8.995 -18.426 1.00 12.54 190 PRO B CA 1
ATOM 3102 C C . PRO B 1 228 ? -6.370 -10.109 -18.255 1.00 14.91 190 PRO B C 1
ATOM 3103 O O . PRO B 1 228 ? -6.088 -11.150 -17.660 1.00 17.86 190 PRO B O 1
ATOM 3107 N N . GLU B 1 229 ? -7.575 -9.879 -18.781 1.00 16.77 191 GLU B N 1
ATOM 3108 C CA . GLU B 1 229 ? -8.643 -10.863 -18.632 1.00 18.75 191 GLU B CA 1
ATOM 3109 C C . GLU B 1 229 ? -8.346 -12.108 -19.455 1.00 17.74 191 GLU B C 1
ATOM 3110 O O . GLU B 1 229 ? -8.667 -13.226 -19.046 1.00 17.30 191 GLU B O 1
ATOM 3116 N N . PHE B 1 230 ? -7.719 -11.929 -20.607 1.00 12.81 192 PHE B N 1
ATOM 3117 C CA . PHE B 1 230 ? -7.535 -12.981 -21.592 1.00 14.75 192 PHE B CA 1
ATOM 3118 C C . PHE B 1 230 ? -6.043 -13.061 -21.921 1.00 17.68 192 PHE B C 1
ATOM 3119 O O . PHE B 1 230 ? -5.460 -12.069 -22.356 1.00 16.18 192 PHE B O 1
ATOM 3127 N N . VAL B 1 231 ? -5.435 -14.234 -21.749 1.00 12.81 193 VAL B N 1
ATOM 3128 C CA . VAL B 1 231 ? -4.003 -14.425 -22.000 1.00 13.81 193 VAL B CA 1
ATOM 3129 C C . VAL B 1 231 ? -3.809 -15.655 -22.880 1.00 17.72 193 VAL B C 1
ATOM 3130 O O . VAL B 1 231 ? -4.170 -16.767 -22.482 1.00 20.11 193 VAL B O 1
ATOM 3134 N N . CYS B 1 232 ? -3.151 -15.482 -24.019 1.00 16.29 194 CYS B N 1
ATOM 3135 C CA . CYS B 1 232 ? -2.810 -16.635 -24.840 1.00 14.53 194 CYS B CA 1
ATOM 3136 C C . CYS B 1 232 ? -1.688 -17.464 -24.206 1.00 17.84 194 CYS B C 1
ATOM 3137 O O . CYS B 1 232 ? -1.854 -18.661 -23.928 1.00 18.20 194 CYS B O 1
ATOM 3140 N N . LEU B 1 233 ? -0.523 -16.848 -24.023 1.00 16.26 195 LEU B N 1
ATOM 3141 C CA . LEU B 1 233 ? 0.685 -17.490 -23.536 1.00 16.37 195 LEU B CA 1
ATOM 3142 C C . LEU B 1 233 ? 1.236 -16.769 -22.308 1.00 22.84 195 LEU B C 1
ATOM 3143 O O . LEU B 1 233 ? 1.182 -15.539 -22.205 1.00 19.22 195 LEU B O 1
ATOM 3148 N N . THR B 1 234 ? 1.830 -17.547 -21.404 1.00 19.33 196 THR B N 1
ATOM 3149 C CA . THR B 1 234 ? 2.483 -17.015 -20.219 1.00 18.88 196 THR B CA 1
ATOM 3150 C C . THR B 1 234 ? 3.967 -17.330 -20.290 1.00 22.96 196 THR B C 1
ATOM 3151 O O . THR B 1 234 ? 4.344 -18.479 -20.552 1.00 21.61 196 THR B O 1
ATOM 3155 N N . ALA B 1 235 ? 4.806 -16.323 -20.053 1.00 20.68 197 ALA B N 1
ATOM 3156 C CA . ALA B 1 235 ? 6.246 -16.429 -20.246 1.00 12.80 197 ALA B CA 1
ATOM 3157 C C . ALA B 1 235 ? 6.984 -15.952 -19.008 1.00 17.83 197 ALA B C 1
ATOM 3158 O O . ALA B 1 235 ? 6.439 -15.177 -18.206 1.00 16.79 197 ALA B O 1
ATOM 3160 N N . PRO B 1 236 ? 8.251 -16.364 -18.840 1.00 18.79 198 PRO B N 1
ATOM 3161 C CA . PRO B 1 236 ? 9.050 -15.820 -17.739 1.00 17.87 198 PRO B CA 1
ATOM 3162 C C . PRO B 1 236 ? 9.445 -14.385 -18.052 1.00 16.39 198 PRO B C 1
ATOM 3163 O O . PRO B 1 236 ? 9.200 -13.847 -19.139 1.00 16.03 198 PRO B O 1
ATOM 3167 N N . THR B 1 237 ? 10.063 -13.754 -17.060 1.00 14.11 199 THR B N 1
ATOM 3168 C CA . THR B 1 237 ? 10.497 -12.368 -17.161 1.00 14.70 199 THR B CA 1
ATOM 3169 C C . THR B 1 237 ? 11.809 -12.239 -17.950 1.00 22.34 199 THR B C 1
ATOM 3170 O O . THR B 1 237 ? 12.845 -11.824 -17.426 1.00 17.79 199 THR B O 1
ATOM 3174 N N . ARG B 1 238 ? 11.742 -12.593 -19.227 1.00 17.48 200 ARG B N 1
ATOM 3175 C CA . ARG B 1 238 ? 12.843 -12.450 -20.178 1.00 17.45 200 ARG B CA 1
ATOM 3176 C C . ARG B 1 238 ? 12.353 -11.649 -21.381 1.00 16.62 200 ARG B C 1
ATOM 3177 O O . ARG B 1 238 ? 11.153 -11.622 -21.675 1.00 15.05 200 ARG B O 1
ATOM 3185 N N . TYR B 1 239 ? 13.275 -10.990 -22.072 1.00 18.54 201 TYR B N 1
ATOM 3186 C CA . TYR B 1 239 ? 12.900 -10.216 -23.258 1.00 19.61 201 TYR B CA 1
ATOM 3187 C C . TYR B 1 239 ? 12.723 -11.147 -24.462 1.00 14.73 201 TYR B C 1
ATOM 3188 O O . TYR B 1 239 ? 13.662 -11.853 -24.844 1.00 17.46 201 TYR B O 1
ATOM 3197 N N . VAL B 1 240 ? 11.531 -11.140 -25.077 1.00 9.92 202 VAL B N 1
ATOM 3198 C CA . VAL B 1 240 ? 11.235 -12.051 -26.175 1.00 9.71 202 VAL B CA 1
ATOM 3199 C C . VAL B 1 240 ? 11.176 -11.279 -27.499 1.00 11.59 202 VAL B C 1
ATOM 3200 O O . VAL B 1 240 ? 10.905 -10.075 -27.534 1.00 13.55 202 VAL B O 1
ATOM 3204 N N . VAL B 1 241 ? 11.427 -12.000 -28.606 1.00 10.79 203 VAL B N 1
ATOM 3205 C CA . VAL B 1 241 ? 11.339 -11.454 -29.964 1.00 8.36 203 VAL B CA 1
ATOM 3206 C C . VAL B 1 241 ? 10.705 -12.510 -30.867 1.00 12.89 203 VAL B C 1
ATOM 3207 O O . VAL B 1 241 ? 10.628 -13.698 -30.524 1.00 14.73 203 VAL B O 1
ATOM 3211 N N . GLY B 1 242 ? 10.294 -12.066 -32.056 1.00 12.64 204 GLY B N 1
ATOM 3212 C CA . GLY B 1 242 ? 9.568 -12.899 -32.999 1.00 10.87 204 GLY B CA 1
ATOM 3213 C C . GLY B 1 242 ? 8.067 -12.710 -32.876 1.00 12.10 204 GLY B C 1
ATOM 3214 O O . GLY B 1 242 ? 7.550 -12.251 -31.856 1.00 15.47 204 GLY B O 1
ATOM 3215 N N . TYR B 1 243 ? 7.365 -13.043 -33.965 1.00 14.19 205 TYR B N 1
ATOM 3216 C CA . TYR B 1 243 ? 5.905 -13.025 -34.038 1.00 13.71 205 TYR B CA 1
ATOM 3217 C C . TYR B 1 243 ? 5.333 -11.773 -33.381 1.00 17.73 205 TYR B C 1
ATOM 3218 O O . TYR B 1 243 ? 4.603 -11.834 -32.390 1.00 17.45 205 TYR B O 1
ATOM 3227 N N . GLY B 1 244 ? 5.694 -10.615 -33.950 1.00 15.91 206 GLY B N 1
ATOM 3228 C CA . GLY B 1 244 ? 5.231 -9.333 -33.458 1.00 14.84 206 GLY B CA 1
ATOM 3229 C C . GLY B 1 244 ? 6.193 -8.644 -32.503 1.00 14.70 206 GLY B C 1
ATOM 3230 O O . GLY B 1 244 ? 6.179 -7.411 -32.412 1.00 15.34 206 GLY B O 1
ATOM 3231 N N . PHE B 1 245 ? 7.046 -9.408 -31.813 1.00 12.15 207 PHE B N 1
ATOM 3232 C CA . PHE B 1 245 ? 8.008 -8.849 -30.863 1.00 13.41 207 PHE B CA 1
ATOM 3233 C C . PHE B 1 245 ? 9.329 -8.565 -31.569 1.00 16.98 207 PHE B C 1
ATOM 3234 O O . PHE B 1 245 ? 9.775 -9.362 -32.412 1.00 12.36 207 PHE B O 1
ATOM 3242 N N . GLU B 1 246 ? 9.985 -7.461 -31.191 1.00 12.36 208 GLU B N 1
ATOM 3243 C CA . GLU B 1 246 ? 11.110 -6.979 -31.986 1.00 9.23 208 GLU B CA 1
ATOM 3244 C C . GLU B 1 246 ? 12.182 -6.338 -31.108 1.00 10.33 208 GLU B C 1
ATOM 3245 O O . GLU B 1 246 ? 11.964 -6.033 -29.934 1.00 11.89 208 GLU B O 1
ATOM 3251 N N . VAL B 1 247 ? 13.335 -6.138 -31.726 1.00 11.23 209 VAL B N 1
ATOM 3252 C CA . VAL B 1 247 ? 14.418 -5.270 -31.273 1.00 15.24 209 VAL B CA 1
ATOM 3253 C C . VAL B 1 247 ? 14.621 -4.244 -32.353 1.00 13.25 209 VAL B C 1
ATOM 3254 O O . VAL B 1 247 ? 15.092 -4.598 -33.440 1.00 14.91 209 VAL B O 1
ATOM 3258 N N . ASN B 1 248 ? 14.329 -2.974 -32.058 1.00 16.96 210 ASN B N 1
ATOM 3259 C CA . ASN B 1 248 ? 14.337 -1.913 -33.072 1.00 22.20 210 ASN B CA 1
ATOM 3260 C C . ASN B 1 248 ? 13.765 -2.419 -34.394 1.00 19.44 210 ASN B C 1
ATOM 3261 O O . ASN B 1 248 ? 14.392 -2.334 -35.450 1.00 18.56 210 ASN B O 1
ATOM 3266 N N . ASP B 1 249 ? 12.575 -3.008 -34.320 1.00 16.73 211 ASP B N 1
ATOM 3267 C CA . ASP B 1 249 ? 11.777 -3.466 -35.445 1.00 16.80 211 ASP B CA 1
ATOM 3268 C C . ASP B 1 249 ? 12.302 -4.743 -36.088 1.00 15.66 211 ASP B C 1
ATOM 3269 O O . ASP B 1 249 ? 11.568 -5.362 -36.863 1.00 16.78 211 ASP B O 1
ATOM 3274 N N . ARG B 1 250 ? 13.507 -5.203 -35.762 1.00 13.08 212 ARG B N 1
ATOM 3275 C CA . ARG B 1 250 ? 13.997 -6.476 -36.296 1.00 10.92 212 ARG B CA 1
ATOM 3276 C C . ARG B 1 250 ? 13.297 -7.673 -35.645 1.00 14.87 212 ARG B C 1
ATOM 3277 O O . ARG B 1 250 ? 12.872 -7.619 -34.486 1.00 11.56 212 ARG B O 1
ATOM 3285 N N . TYR B 1 251 ? 13.240 -8.787 -36.389 1.00 11.37 213 TYR B N 1
ATOM 3286 C CA . TYR B 1 251 ? 12.668 -10.069 -35.957 1.00 11.40 213 TYR B CA 1
ATOM 3287 C C . TYR B 1 251 ? 11.145 -10.054 -35.816 1.00 14.84 213 TYR B C 1
ATOM 3288 O O . TYR B 1 251 ? 10.556 -11.110 -35.454 1.00 12.50 213 TYR B O 1
ATOM 3297 N N . ARG B 1 252 ? 10.476 -8.934 -36.122 1.00 9.57 214 ARG B N 1
ATOM 3298 C CA . ARG B 1 252 ? 9.029 -8.857 -35.914 1.00 10.34 214 ARG B CA 1
ATOM 3299 C C . ARG B 1 252 ? 8.247 -9.872 -36.769 1.00 16.30 214 ARG B C 1
ATOM 3300 O O . ARG B 1 252 ? 7.193 -10.366 -36.332 1.00 12.23 214 ARG B O 1
ATOM 3308 N N . ASN B 1 253 ? 8.741 -10.193 -37.979 1.00 10.27 215 ASN B N 1
ATOM 3309 C CA . ASN B 1 253 ? 8.045 -11.041 -38.940 1.00 11.29 215 ASN B CA 1
ATOM 3310 C C . ASN B 1 253 ? 8.384 -12.512 -38.791 1.00 11.82 215 ASN B C 1
ATOM 3311 O O . ASN B 1 253 ? 7.952 -13.311 -39.628 1.00 10.80 215 ASN B O 1
ATOM 3316 N N . TYR B 1 254 ? 9.141 -12.899 -37.764 1.00 9.55 216 TYR B N 1
ATOM 3317 C CA . TYR B 1 254 ? 9.402 -14.333 -37.589 1.00 12.23 216 TYR B CA 1
ATOM 3318 C C . TYR B 1 254 ? 8.161 -15.033 -37.029 1.00 12.23 216 TYR B C 1
ATOM 3319 O O . TYR B 1 254 ? 7.322 -14.413 -36.380 1.00 10.01 216 TYR B O 1
ATOM 3328 N N . ARG B 1 255 ? 8.065 -16.350 -37.258 1.00 13.06 217 ARG B N 1
ATOM 3329 C CA . ARG B 1 255 ? 6.820 -17.071 -36.968 1.00 13.05 217 ARG B CA 1
ATOM 3330 C C . ARG B 1 255 ? 6.783 -17.680 -35.581 1.00 16.31 217 ARG B C 1
ATOM 3331 O O . ARG B 1 255 ? 5.743 -18.252 -35.201 1.00 15.56 217 ARG B O 1
ATOM 3339 N N . HIS B 1 256 ? 7.891 -17.610 -34.853 1.00 11.46 218 HIS B N 1
ATOM 3340 C CA . HIS B 1 256 ? 8.054 -18.211 -33.540 1.00 13.70 218 HIS B CA 1
ATOM 3341 C C . HIS B 1 256 ? 8.501 -17.115 -32.576 1.00 15.71 218 HIS B C 1
ATOM 3342 O O . HIS B 1 256 ? 9.009 -16.066 -32.995 1.00 12.29 218 HIS B O 1
ATOM 3349 N N . VAL B 1 257 ? 8.281 -17.345 -31.280 1.00 15.72 219 VAL B N 1
ATOM 3350 C CA . VAL B 1 257 ? 8.682 -16.406 -30.232 1.00 14.62 219 VAL B CA 1
ATOM 3351 C C . VAL B 1 257 ? 9.882 -16.994 -29.510 1.00 15.71 219 VAL B C 1
ATOM 3352 O O . VAL B 1 257 ? 9.845 -18.164 -29.084 1.00 14.51 219 VAL B O 1
ATOM 3356 N N . PHE B 1 258 ? 10.914 -16.170 -29.314 1.00 11.27 220 PHE B N 1
ATOM 3357 C CA . PHE B 1 258 ? 12.184 -16.613 -28.771 1.00 14.26 220 PHE B CA 1
ATOM 3358 C C . PHE B 1 258 ? 12.582 -15.727 -27.598 1.00 14.70 220 PHE B C 1
ATOM 3359 O O . PHE B 1 258 ? 12.264 -14.542 -27.577 1.00 13.88 220 PHE B O 1
ATOM 3367 N N . VAL B 1 259 ? 13.338 -16.289 -26.650 1.00 17.18 221 VAL B N 1
ATOM 3368 C CA . VAL B 1 259 ? 14.114 -15.437 -25.745 1.00 17.82 221 VAL B CA 1
ATOM 3369 C C . VAL B 1 259 ? 15.299 -14.867 -26.514 1.00 14.73 221 VAL B C 1
ATOM 3370 O O . VAL B 1 259 ? 16.073 -15.609 -27.129 1.00 14.94 221 VAL B O 1
ATOM 3374 N N . LEU B 1 260 ? 15.458 -13.552 -26.472 1.00 12.21 222 LEU B N 1
ATOM 3375 C CA . LEU B 1 260 ? 16.595 -12.919 -27.142 1.00 14.59 222 LEU B CA 1
ATOM 3376 C C . LEU B 1 260 ? 17.860 -13.144 -26.336 1.00 15.77 222 LEU B C 1
ATOM 3377 O O . LEU B 1 260 ? 17.851 -12.992 -25.115 1.00 18.80 222 LEU B O 1
ATOM 3382 N N . LYS B 1 261 ? 18.957 -13.448 -27.017 1.00 16.08 223 LYS B N 1
ATOM 3383 C CA . LYS B 1 261 ? 20.256 -13.378 -26.372 1.00 20.24 223 LYS B CA 1
ATOM 3384 C C . LYS B 1 261 ? 20.486 -11.963 -25.865 1.00 20.33 223 LYS B C 1
ATOM 3385 O O . LYS B 1 261 ? 20.301 -11.004 -26.617 1.00 17.13 223 LY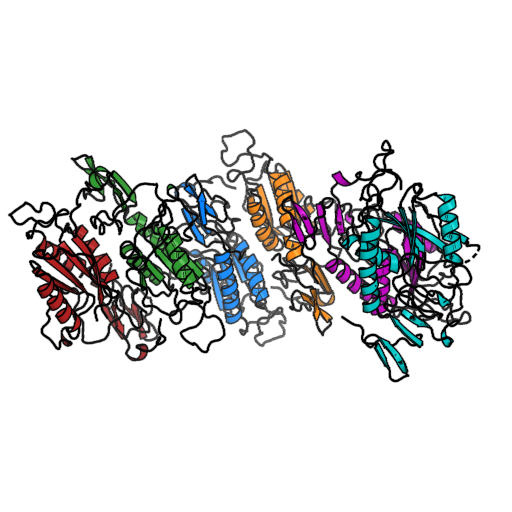S B O 1
ATOM 3391 N N . PRO B 1 262 ? 20.883 -11.788 -24.606 1.00 21.91 224 PRO B N 1
ATOM 3392 C CA . PRO B 1 262 ? 21.254 -10.441 -24.138 1.00 25.49 224 PRO B CA 1
ATOM 3393 C C . PRO B 1 262 ? 22.292 -9.755 -25.017 1.00 26.60 224 PRO B C 1
ATOM 3394 O O . PRO B 1 262 ? 22.212 -8.544 -25.220 1.00 27.63 224 PRO B O 1
ATOM 3398 N N . GLU B 1 263 ? 23.237 -10.500 -25.582 1.00 26.14 225 GLU B N 1
ATOM 3399 C CA . GLU B 1 263 ? 24.224 -9.896 -26.482 1.00 31.76 225 GLU B CA 1
ATOM 3400 C C . GLU B 1 263 ? 23.584 -9.194 -27.691 1.00 28.97 225 GLU B C 1
ATOM 3401 O O . GLU B 1 263 ? 24.182 -8.269 -28.250 1.00 29.90 225 GLU B O 1
ATOM 3407 N N . TYR B 1 264 ? 22.375 -9.592 -28.110 1.00 19.51 226 TYR B N 1
ATOM 3408 C CA . TYR B 1 264 ? 21.718 -8.955 -29.254 1.00 22.41 226 TYR B CA 1
ATOM 3409 C C . TYR B 1 264 ? 20.842 -7.769 -28.870 1.00 22.79 226 TYR B C 1
ATOM 3410 O O . TYR B 1 264 ? 20.284 -7.128 -29.764 1.00 20.63 226 TYR B O 1
ATOM 3419 N N . ALA B 1 265 ? 20.738 -7.443 -27.575 1.00 26.36 227 ALA B N 1
ATOM 3420 C CA . ALA B 1 265 ? 19.801 -6.414 -27.113 1.00 25.69 227 ALA B CA 1
ATOM 3421 C C . ALA B 1 265 ? 20.133 -5.039 -27.673 1.00 22.09 227 ALA B C 1
ATOM 3422 O O . ALA B 1 265 ? 19.232 -4.225 -27.905 1.00 26.37 227 ALA B O 1
ATOM 3424 N N . LYS B 1 266 ? 21.405 -4.766 -27.921 1.00 19.94 228 LYS B N 1
ATOM 3425 C CA . LYS B 1 266 ? 21.836 -3.455 -28.383 1.00 26.47 228 LYS B CA 1
ATOM 3426 C C . LYS B 1 266 ? 22.443 -3.541 -29.778 1.00 25.01 228 LYS B C 1
ATOM 3427 O O . LYS B 1 266 ? 23.255 -2.697 -30.175 1.00 27.67 228 LYS B O 1
ATOM 3433 N N . ARG B 1 267 ? 22.021 -4.539 -30.550 1.00 21.35 229 ARG B N 1
ATOM 3434 C CA . ARG B 1 267 ? 22.647 -4.764 -31.853 1.00 25.70 229 ARG B CA 1
ATOM 3435 C C . ARG B 1 267 ? 22.284 -3.681 -32.881 1.00 25.63 229 ARG B C 1
ATOM 3436 O O . ARG B 1 267 ? 23.053 -3.433 -33.814 1.00 24.12 229 ARG B O 1
ATOM 3444 N N . TYR B 1 268 ? 21.148 -3.015 -32.728 1.00 20.24 230 TYR B N 1
ATOM 3445 C CA . TYR B 1 268 ? 20.644 -2.085 -33.744 1.00 23.57 230 TYR B CA 1
ATOM 3446 C C . TYR B 1 268 ? 20.334 -0.751 -33.105 1.00 23.94 230 TYR B C 1
ATOM 3447 O O . TYR B 1 268 ? 19.166 -0.401 -32.910 1.00 26.89 230 TYR B O 1
ATOM 3456 N N . PRO B 1 269 ? 21.362 0.021 -32.765 1.00 26.77 231 PRO B N 1
ATOM 3457 C CA . PRO B 1 269 ? 21.123 1.265 -32.047 1.00 27.24 231 PRO B CA 1
ATOM 3458 C C . PRO B 1 269 ? 20.617 2.392 -32.916 1.00 27.56 231 PRO B C 1
ATOM 3459 O O . PRO B 1 269 ? 20.161 3.390 -32.351 1.00 25.85 231 PRO B O 1
ATOM 3463 N N . SER B 1 270 ? 20.711 2.301 -34.247 1.00 19.85 232 SER B N 1
ATOM 3464 C CA . SER B 1 270 ? 20.518 3.476 -35.097 1.00 20.53 232 SER B CA 1
ATOM 3465 C C . SER B 1 270 ? 19.048 3.714 -35.409 1.00 19.50 232 SER B C 1
ATOM 3466 O O . SER B 1 270 ? 18.311 2.780 -35.721 1.00 19.23 232 SER B O 1
ATOM 3469 N N . LYS B 1 271 ? 18.645 4.984 -35.362 1.00 20.59 233 LYS B N 1
ATOM 3470 C CA . LYS B 1 271 ? 17.246 5.334 -35.555 1.00 25.78 233 LYS B CA 1
ATOM 3471 C C . LYS B 1 271 ? 16.765 4.882 -36.931 1.00 18.87 233 LYS B C 1
ATOM 3472 O O . LYS B 1 271 ? 17.458 5.063 -37.935 1.00 19.24 233 LYS B O 1
ATOM 3478 N N . LEU B 1 272 ? 15.585 4.272 -36.981 0.90 17.67 234 LEU B N 1
ATOM 3479 C CA . LEU B 1 272 ? 14.957 4.022 -38.278 1.00 16.99 234 LEU B CA 1
ATOM 3480 C C . LEU B 1 272 ? 14.294 5.317 -38.873 1.00 18.03 234 LEU B C 1
ATOM 3481 O O . LEU B 1 272 ? 14.104 5.352 -40.109 1.00 21.57 234 LEU B O 1
ATOM 3486 N N . LYS C 1 46 ? -24.890 -1.163 -70.270 1.00 70.52 8 LYS C N 1
ATOM 3487 C CA . LYS C 1 46 ? -26.041 -1.334 -71.153 1.00 67.23 8 LYS C CA 1
ATOM 3488 C C . LYS C 1 46 ? -26.825 -2.600 -70.802 1.00 60.21 8 LYS C C 1
ATOM 3489 O O . LYS C 1 46 ? -26.714 -3.618 -71.499 1.00 59.04 8 LYS C O 1
ATOM 3495 N N . PRO C 1 47 ? -27.600 -2.549 -69.720 1.00 54.21 9 PRO C N 1
ATOM 3496 C CA . PRO C 1 47 ? -28.448 -3.689 -69.374 1.00 49.27 9 PRO C CA 1
ATOM 3497 C C . PRO C 1 47 ? -29.573 -3.832 -70.384 1.00 41.65 9 PRO C C 1
ATOM 3498 O O . PRO C 1 47 ? -29.923 -2.900 -71.106 1.00 41.35 9 PRO C O 1
ATOM 3502 N N . ASN C 1 48 ? -30.122 -5.035 -70.443 1.00 34.67 10 ASN C N 1
ATOM 3503 C CA . ASN C 1 48 ? -31.127 -5.388 -71.428 1.00 32.02 10 ASN C CA 1
ATOM 3504 C C . ASN C 1 48 ? -32.512 -5.166 -70.833 1.00 33.98 10 ASN C C 1
ATOM 3505 O O . ASN C 1 48 ? -32.724 -5.417 -69.646 1.00 41.39 10 ASN C O 1
ATOM 3510 N N . PHE C 1 49 ? -33.456 -4.711 -71.654 1.00 27.98 11 PHE C N 1
ATOM 3511 C CA . PHE C 1 49 ? -34.812 -4.409 -71.199 1.00 26.59 11 PHE C CA 1
ATOM 3512 C C . PHE C 1 49 ? -35.720 -5.596 -71.477 1.00 26.38 11 PHE C C 1
ATOM 3513 O O . PHE C 1 49 ? -35.884 -6.011 -72.635 1.00 26.86 11 PHE C O 1
ATOM 3515 N N . VAL C 1 50 ? -36.330 -6.123 -70.428 1.00 24.62 12 VAL C N 1
ATOM 3516 C CA . VAL C 1 50 ? -37.259 -7.242 -70.546 1.00 24.65 12 VAL C CA 1
ATOM 3517 C C . VAL C 1 50 ? -38.682 -6.704 -70.508 1.00 24.13 12 VAL C C 1
ATOM 3518 O O . VAL C 1 50 ? -39.036 -5.945 -69.600 1.00 22.86 12 VAL C O 1
ATOM 3522 N N . GLY C 1 51 ? -39.510 -7.120 -71.465 1.00 19.59 13 GLY C N 1
ATOM 3523 C CA . GLY C 1 51 ? -40.910 -6.747 -71.437 1.00 22.22 13 GLY C CA 1
ATOM 3524 C C . GLY C 1 51 ? -41.811 -7.837 -71.994 1.00 24.81 13 GLY C C 1
ATOM 3525 O O . GLY C 1 51 ? -41.434 -9.024 -72.010 1.00 19.79 13 GLY C O 1
ATOM 3526 N N . ARG C 1 52 ? -43.008 -7.426 -72.439 1.00 20.71 14 ARG C N 1
ATOM 3527 C CA . ARG C 1 52 ? -43.989 -8.276 -73.110 1.00 22.81 14 ARG C CA 1
ATOM 3528 C C . ARG C 1 52 ? -44.526 -7.544 -74.328 1.00 25.86 14 ARG C C 1
ATOM 3529 O O . ARG C 1 52 ? -44.702 -6.321 -74.305 1.00 29.45 14 ARG C O 1
ATOM 3537 N N . ASP C 1 53 ? -44.847 -8.307 -75.367 1.00 21.36 15 ASP C N 1
ATOM 3538 C CA . ASP C 1 53 ? -45.323 -7.714 -76.603 1.00 20.69 15 ASP C CA 1
ATOM 3539 C C . ASP C 1 53 ? -46.844 -7.807 -76.663 1.00 25.61 15 ASP C C 1
ATOM 3540 O O . ASP C 1 53 ? -47.501 -8.153 -75.681 1.00 27.96 15 ASP C O 1
ATOM 3545 N N . ALA C 1 54 ? -47.418 -7.517 -77.835 1.00 27.90 16 ALA C N 1
ATOM 3546 C CA . ALA C 1 54 ? -48.870 -7.408 -77.935 1.00 29.55 16 ALA C CA 1
ATOM 3547 C C . ALA C 1 54 ? -49.563 -8.763 -77.804 1.00 27.96 16 ALA C C 1
ATOM 3548 O O . ALA C 1 54 ? -50.772 -8.808 -77.517 1.00 31.53 16 ALA C O 1
ATOM 3550 N N . ASP C 1 55 ? -48.833 -9.857 -78.015 1.00 24.93 17 ASP C N 1
ATOM 3551 C CA . ASP C 1 55 ? -49.324 -11.205 -77.782 1.00 27.63 17 ASP C CA 1
ATOM 3552 C C . ASP C 1 55 ? -49.103 -11.697 -76.356 1.00 31.19 17 ASP C C 1
ATOM 3553 O O . ASP C 1 55 ? -49.465 -12.842 -76.046 1.00 26.83 17 ASP C O 1
ATOM 3558 N N . GLY C 1 56 ? -48.551 -10.858 -75.482 1.00 25.93 18 GLY C N 1
ATOM 3559 C CA . GLY C 1 56 ? -48.173 -11.322 -74.165 1.00 26.57 18 GLY C CA 1
ATOM 3560 C C . GLY C 1 56 ? -46.915 -12.172 -74.133 1.00 26.02 18 GLY C C 1
ATOM 3561 O O . GLY C 1 56 ? -46.646 -12.806 -73.117 1.00 24.63 18 GLY C O 1
ATOM 3562 N N . ASN C 1 57 ? -46.152 -12.213 -75.217 1.00 23.26 19 ASN C N 1
ATOM 3563 C CA . ASN C 1 57 ? -44.910 -12.965 -75.277 1.00 24.49 19 ASN C CA 1
ATOM 3564 C C . ASN C 1 57 ? -43.738 -12.127 -74.754 1.00 24.13 19 ASN C C 1
ATOM 3565 O O . ASN C 1 57 ? -43.757 -10.888 -74.816 1.00 22.10 19 ASN C O 1
ATOM 3570 N N . VAL C 1 58 ? -42.722 -12.828 -74.239 1.00 18.02 20 VAL C N 1
ATOM 3571 C CA . VAL C 1 58 ? -41.517 -12.189 -73.693 1.00 16.84 20 VAL C CA 1
ATOM 3572 C C . VAL C 1 58 ? -40.792 -11.398 -74.775 1.00 16.86 20 VAL C C 1
ATOM 3573 O O . VAL C 1 58 ? -40.635 -11.858 -75.911 1.00 19.50 20 VAL C O 1
ATOM 3577 N N . THR C 1 59 ? -40.318 -10.206 -74.419 1.00 17.23 21 THR C N 1
ATOM 3578 C CA . THR C 1 59 ? -39.445 -9.421 -75.276 1.00 15.37 21 THR C CA 1
ATOM 3579 C C . THR C 1 59 ? -38.168 -9.113 -74.523 1.00 19.90 21 THR C C 1
ATOM 3580 O O . THR C 1 59 ? -38.186 -8.953 -73.302 1.00 19.20 21 THR C O 1
ATOM 3584 N N . VAL C 1 60 ? -37.054 -9.071 -75.245 1.00 17.15 22 VAL C N 1
ATOM 3585 C CA . VAL C 1 60 ? -35.819 -8.505 -74.724 1.00 16.51 22 VAL C CA 1
ATOM 3586 C C . VAL C 1 60 ? -35.296 -7.504 -75.738 1.00 19.69 22 VAL C C 1
ATOM 3587 O O . VAL C 1 60 ? -35.108 -7.839 -76.916 1.00 18.99 22 VAL C O 1
ATOM 3591 N N . ASP C 1 61 ? -35.069 -6.284 -75.281 1.00 20.33 23 ASP C N 1
ATOM 3592 C CA . ASP C 1 61 ? -34.660 -5.184 -76.156 1.00 22.04 23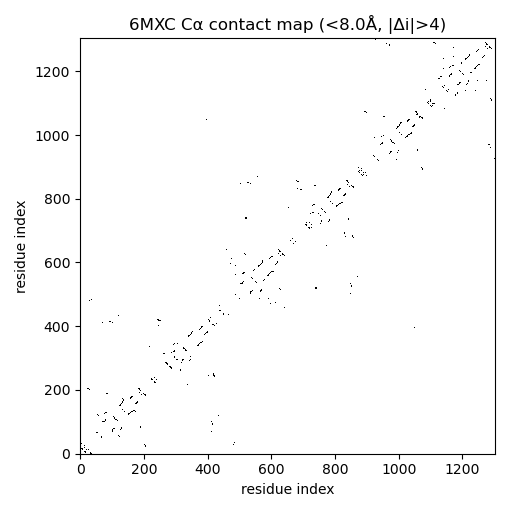 ASP C CA 1
ATOM 3593 C C . ASP C 1 61 ? -35.586 -5.079 -77.365 1.00 25.02 23 ASP C C 1
ATOM 3594 O O . ASP C 1 61 ? -35.161 -4.817 -78.487 1.00 27.35 23 ASP C O 1
ATOM 3599 N N . GLY C 1 62 ? -36.875 -5.287 -77.126 1.00 27.25 24 GLY C N 1
ATOM 3600 C CA . GLY C 1 62 ? -37.869 -5.095 -78.159 1.00 24.18 24 GLY C CA 1
ATOM 3601 C C . GLY C 1 62 ? -38.036 -6.258 -79.112 1.00 27.91 24 GLY C C 1
ATOM 3602 O O . GLY C 1 62 ? -38.936 -6.223 -79.963 1.00 25.04 24 GLY C O 1
ATOM 3603 N N . ARG C 1 63 ? -37.215 -7.289 -79.010 1.00 22.58 25 ARG C N 1
ATOM 3604 C CA . ARG C 1 63 ? -37.397 -8.462 -79.851 1.00 23.79 25 ARG C CA 1
ATOM 3605 C C . ARG C 1 63 ? -38.273 -9.482 -79.121 1.00 21.31 25 ARG C C 1
ATOM 3606 O O . ARG C 1 63 ? -38.092 -9.733 -77.932 1.00 20.05 25 ARG C O 1
ATOM 3614 N N . SER C 1 64 ? -39.240 -10.051 -79.826 1.00 22.03 26 SER C N 1
ATOM 3615 C CA . SER C 1 64 ? -40.137 -11.027 -79.208 1.00 21.39 26 SER C CA 1
ATOM 3616 C C . SER C 1 64 ? -39.532 -12.428 -79.221 1.00 20.57 26 SER C C 1
ATOM 3617 O O . SER C 1 64 ? -38.909 -12.837 -80.205 1.00 22.07 26 SER C O 1
ATOM 3620 N N . TYR C 1 65 ? -39.822 -13.200 -78.169 1.00 19.65 27 TYR C N 1
ATOM 3621 C CA . TYR C 1 65 ? -39.376 -14.592 -78.050 1.00 19.15 27 TYR C CA 1
ATOM 3622 C C . TYR C 1 65 ? -40.580 -15.467 -77.701 1.00 20.53 27 TYR C C 1
ATOM 3623 O O . TYR C 1 65 ? -40.818 -15.777 -76.520 1.00 19.12 27 TYR C O 1
ATOM 3632 N N . PRO C 1 66 ? -41.372 -15.879 -78.700 1.00 20.94 28 PRO C N 1
ATOM 3633 C CA . PRO C 1 66 ? -42.598 -16.642 -78.377 1.00 21.83 28 PRO C CA 1
ATOM 3634 C C . PRO C 1 66 ? -42.336 -17.899 -77.568 1.00 21.42 28 PRO C C 1
ATOM 3635 O O . PRO C 1 66 ? -43.195 -18.295 -76.768 1.00 21.98 28 PRO C O 1
ATOM 3639 N N . MET C 1 67 ? -41.181 -18.547 -77.758 1.00 20.83 29 MET C N 1
ATOM 3640 C CA . MET C 1 67 ? -40.942 -19.816 -77.094 1.00 20.86 29 MET C CA 1
ATOM 3641 C C . MET C 1 67 ? -40.614 -19.665 -75.607 1.00 20.49 29 MET C C 1
ATOM 3642 O O . MET C 1 67 ? -40.562 -20.679 -74.898 1.00 23.09 29 MET C O 1
ATOM 3647 N N . ALA C 1 68 ? -40.440 -18.438 -75.115 1.00 19.41 30 ALA C N 1
ATOM 3648 C CA . ALA C 1 68 ? -39.893 -18.199 -73.785 1.00 22.69 30 ALA C CA 1
ATOM 3649 C C . ALA C 1 68 ? -40.993 -18.031 -72.739 1.00 18.80 30 ALA C C 1
ATOM 3650 O O . ALA C 1 68 ? -41.845 -17.137 -72.847 1.00 20.64 30 ALA C O 1
ATOM 3652 N N . GLU C 1 69 ? -40.927 -18.835 -71.680 1.00 19.13 31 GLU C N 1
ATOM 3653 C CA . GLU C 1 69 ? -41.831 -18.611 -70.556 1.00 23.14 31 GLU C CA 1
ATOM 3654 C C . GLU C 1 69 ? -41.357 -17.432 -69.716 1.00 22.10 31 GLU C C 1
ATOM 3655 O O . GLU C 1 69 ? -42.171 -16.621 -69.261 1.00 22.60 31 GLU C O 1
ATOM 3661 N N . SER C 1 70 ? -40.048 -17.308 -69.522 1.00 18.29 32 SER C N 1
ATOM 3662 C CA . SER C 1 70 ? -39.479 -16.234 -68.716 1.00 24.33 32 SER C CA 1
ATOM 3663 C C . SER C 1 70 ? -38.011 -16.116 -69.080 1.00 22.09 32 SER C C 1
ATOM 3664 O O . SER C 1 70 ? -37.468 -16.949 -69.812 1.00 20.69 32 SER C O 1
ATOM 3667 N N . VAL C 1 71 ? -37.375 -15.067 -68.563 1.00 16.24 33 VAL C N 1
ATOM 3668 C CA . VAL C 1 71 ? -35.964 -14.811 -68.816 1.00 15.38 33 VAL C CA 1
ATOM 3669 C C . VAL C 1 71 ? -35.199 -15.254 -67.577 1.00 23.77 33 VAL C C 1
ATOM 3670 O O . VAL C 1 71 ? -35.470 -14.764 -66.475 1.00 18.34 33 VAL C O 1
ATOM 3674 N N . VAL C 1 72 ? -34.251 -16.181 -67.767 1.00 20.99 34 VAL C N 1
ATOM 3675 C CA . VAL C 1 72 ? -33.318 -16.573 -66.714 1.00 18.73 34 VAL C CA 1
ATOM 3676 C C . VAL C 1 72 ? -32.208 -15.537 -66.573 1.00 20.21 34 VAL C C 1
ATOM 3677 O O . VAL C 1 72 ? -31.926 -15.049 -65.475 1.00 18.71 34 VAL C O 1
ATOM 3681 N N . ALA C 1 73 ? -31.543 -15.209 -67.682 1.00 17.81 35 ALA C N 1
ATOM 3682 C CA . ALA C 1 73 ? -30.484 -14.201 -67.668 1.00 19.50 35 ALA C CA 1
ATOM 3683 C C . ALA C 1 73 ? -30.360 -13.551 -69.045 1.00 14.89 35 ALA C C 1
ATOM 3684 O O . ALA C 1 73 ? -30.358 -14.250 -70.061 1.00 14.80 35 ALA C O 1
ATOM 3686 N N . THR C 1 74 ? -30.202 -12.234 -69.070 1.00 15.25 36 THR C N 1
ATOM 3687 C CA . THR C 1 74 ? -29.944 -11.531 -70.311 1.00 19.43 36 THR C CA 1
ATOM 3688 C C . THR C 1 74 ? -28.461 -11.528 -70.647 1.00 21.53 36 THR C C 1
ATOM 3689 O O . THR C 1 74 ? -27.588 -11.798 -69.797 1.00 16.60 36 THR C O 1
ATOM 3693 N N . GLU C 1 75 ? -28.183 -11.144 -71.907 1.00 12.01 37 GLU C N 1
ATOM 3694 C CA . GLU C 1 75 ? -26.802 -11.097 -72.386 1.00 13.26 37 GLU C CA 1
ATOM 3695 C C . GLU C 1 75 ? -25.880 -10.303 -71.460 1.00 14.44 37 GLU C C 1
ATOM 3696 O O . GLU C 1 75 ? -24.746 -10.715 -71.222 1.00 14.61 37 GLU C O 1
ATOM 3702 N N . SER C 1 76 ? -26.308 -9.130 -70.978 1.00 13.70 38 SER C N 1
ATOM 3703 C CA . SER C 1 76 ? -25.372 -8.340 -70.169 1.00 13.22 38 SER C CA 1
ATOM 3704 C C . SER C 1 76 ? -25.078 -9.023 -68.837 1.00 16.10 38 SER C C 1
ATOM 3705 O O . SER C 1 76 ? -23.935 -8.999 -68.362 1.00 12.98 38 SER C O 1
ATOM 3708 N N . THR C 1 77 ? -26.086 -9.652 -68.231 1.00 13.73 39 THR C N 1
ATOM 3709 C CA . THR C 1 77 ? -25.850 -10.422 -67.012 1.00 18.09 39 THR C CA 1
ATOM 3710 C C . THR C 1 77 ? -24.928 -11.603 -67.288 1.00 18.23 39 THR C C 1
ATOM 3711 O O . THR C 1 77 ? -24.010 -11.876 -66.512 1.00 12.96 39 THR C O 1
ATOM 3715 N N . ILE C 1 78 ? -25.183 -12.336 -68.375 1.00 14.67 40 ILE C N 1
ATOM 3716 C CA . ILE C 1 78 ? -24.370 -13.505 -68.709 1.00 14.26 40 ILE C CA 1
ATOM 3717 C C . ILE C 1 78 ? -22.910 -13.101 -68.884 1.00 15.68 40 ILE C C 1
ATOM 3718 O O . ILE C 1 78 ? -22.006 -13.695 -68.292 1.00 12.13 40 ILE C O 1
ATOM 3723 N N . HIS C 1 79 ? -22.658 -12.070 -69.694 1.00 13.58 41 HIS C N 1
ATOM 3724 C CA . HIS C 1 79 ? -21.271 -11.713 -69.966 1.00 11.49 41 HIS C CA 1
ATOM 3725 C C . HIS C 1 79 ? -20.575 -11.123 -68.748 1.00 13.25 41 HIS C C 1
ATOM 3726 O O . HIS C 1 79 ? -19.362 -11.300 -68.589 1.00 15.50 41 HIS C O 1
ATOM 3733 N N . ARG C 1 80 ? -21.298 -10.398 -67.897 1.00 12.46 42 ARG C N 1
ATOM 3734 C CA . ARG C 1 80 ? -20.687 -9.949 -66.653 1.00 18.46 42 ARG C CA 1
ATOM 3735 C C . ARG C 1 80 ? -20.238 -11.142 -65.815 1.00 19.03 42 ARG C C 1
ATOM 3736 O O . ARG C 1 80 ? -19.104 -11.174 -65.307 1.00 16.74 42 ARG C O 1
ATOM 3744 N N . SER C 1 81 ? -21.106 -12.163 -65.686 1.00 12.72 43 SER C N 1
ATOM 3745 C CA . SER C 1 81 ? -20.713 -13.317 -64.859 1.00 13.04 43 SER C CA 1
ATOM 3746 C C . SER C 1 81 ? -19.540 -14.075 -65.478 1.00 15.27 43 SER C C 1
ATOM 3747 O O . SER C 1 81 ? -18.676 -14.586 -64.743 1.00 14.79 43 SER C O 1
ATOM 3750 N N . MET C 1 82 ? -19.446 -14.085 -66.817 1.00 14.02 44 MET C N 1
ATOM 3751 C CA . MET C 1 82 ? -18.370 -14.809 -67.501 1.00 13.27 44 MET C CA 1
ATOM 3752 C C . MET C 1 82 ? -17.036 -14.080 -67.399 1.00 17.34 44 MET C C 1
ATOM 3753 O O . MET C 1 82 ? -15.974 -14.710 -67.205 1.00 11.72 44 MET C O 1
ATOM 3758 N N . LYS C 1 83 ? -17.066 -12.751 -67.578 1.00 14.38 45 LYS C N 1
ATOM 3759 C CA . LYS C 1 83 ? -15.880 -11.923 -67.364 1.00 15.92 45 LYS C CA 1
ATOM 3760 C C . LYS C 1 83 ? -15.361 -12.054 -65.933 1.00 14.14 45 LYS C C 1
ATOM 3761 O O . LYS C 1 83 ? -14.150 -12.166 -65.704 1.00 13.45 45 LYS C O 1
ATOM 3767 N N . GLU C 1 84 ? -16.257 -12.007 -64.948 1.00 12.11 46 GLU C N 1
ATOM 3768 C CA . GLU C 1 84 ? -15.836 -12.185 -63.565 1.00 10.90 46 GLU C CA 1
ATOM 3769 C C . GLU C 1 84 ? -15.320 -13.598 -63.307 1.00 15.29 46 GLU C C 1
ATOM 3770 O O . GLU C 1 84 ? -14.306 -13.776 -62.611 1.00 14.94 46 GLU C O 1
ATOM 3776 N N . MET C 1 85 ? -15.997 -14.610 -63.856 1.00 10.49 47 MET C N 1
ATOM 3777 C CA . MET C 1 85 ? -15.508 -15.974 -63.708 1.00 11.67 47 MET C CA 1
ATOM 3778 C C . MET C 1 85 ? -14.142 -16.143 -64.359 1.00 12.29 47 MET C C 1
ATOM 3779 O O . MET C 1 85 ? -13.276 -16.835 -63.812 1.00 12.63 47 MET C O 1
ATOM 3784 N N . ALA C 1 86 ? -13.914 -15.497 -65.515 1.00 12.60 48 ALA C N 1
ATOM 3785 C CA . ALA C 1 86 ? -12.600 -15.590 -66.152 1.00 8.66 48 ALA C CA 1
ATOM 3786 C C . ALA C 1 86 ? -11.517 -15.062 -65.219 1.00 12.62 48 ALA C C 1
ATOM 3787 O O . ALA C 1 86 ? -10.406 -15.611 -65.167 1.00 10.30 48 ALA C O 1
ATOM 3789 N N . GLN C 1 87 ? -11.838 -14.024 -64.437 1.00 10.12 49 GLN C N 1
ATOM 3790 C CA . GLN C 1 87 ? -10.865 -13.506 -63.488 1.00 13.11 49 GLN C CA 1
ATOM 3791 C C . GLN C 1 87 ? -10.687 -14.462 -62.314 1.00 12.81 49 GLN C C 1
ATOM 3792 O O . GLN C 1 87 ? -9.569 -14.652 -61.820 1.00 13.27 49 GLN C O 1
ATOM 3798 N N . THR C 1 88 ? -11.788 -15.055 -61.839 1.00 9.17 50 THR C N 1
ATOM 3799 C CA . THR C 1 88 ? -11.711 -16.052 -60.769 1.00 9.05 50 THR C CA 1
ATOM 3800 C C . THR C 1 88 ? -10.809 -17.219 -61.177 1.00 10.55 50 THR C C 1
ATOM 3801 O O . THR C 1 88 ? -9.940 -17.686 -60.405 1.00 8.28 50 THR C O 1
ATOM 3805 N N . LEU C 1 89 ? -11.002 -17.704 -62.398 1.00 8.12 51 LEU C N 1
ATOM 3806 C CA . LEU C 1 89 ? -10.170 -18.788 -62.922 1.00 9.60 51 LEU C CA 1
ATOM 3807 C C . LEU C 1 89 ? -8.705 -18.378 -63.004 1.00 9.80 51 LEU C C 1
ATOM 3808 O O . LEU C 1 89 ? -7.803 -19.151 -62.655 1.00 8.30 51 LEU C O 1
ATOM 3813 N N . ALA C 1 90 ? -8.444 -17.193 -63.565 1.00 8.68 52 ALA C N 1
ATOM 3814 C CA . ALA C 1 90 ? -7.063 -16.755 -63.744 1.00 9.49 52 ALA C CA 1
ATOM 3815 C C . ALA C 1 90 ? -6.373 -16.598 -62.399 1.00 9.89 52 ALA C C 1
ATOM 3816 O O . ALA C 1 90 ? -5.204 -16.990 -62.228 1.00 9.75 52 ALA C O 1
ATOM 3818 N N . ASN C 1 91 ? -7.070 -16.011 -61.430 1.00 9.29 53 ASN C N 1
ATOM 3819 C CA . ASN C 1 91 ? -6.495 -15.968 -60.078 1.00 13.74 53 ASN C CA 1
ATOM 3820 C C . ASN C 1 91 ? -6.259 -17.380 -59.534 1.00 11.54 53 ASN C C 1
ATOM 3821 O O . ASN C 1 91 ? -5.226 -17.660 -58.930 1.00 10.60 53 ASN C O 1
ATOM 3826 N N . ALA C 1 92 ? -7.228 -18.284 -59.719 1.00 13.97 54 ALA C N 1
ATOM 3827 C CA . ALA C 1 92 ? -7.095 -19.604 -59.116 1.00 14.36 54 ALA C CA 1
ATOM 3828 C C . ALA C 1 92 ? -5.926 -20.382 -59.718 1.00 15.98 54 ALA C C 1
ATOM 3829 O O . ALA C 1 92 ? -5.204 -21.071 -58.998 1.00 14.16 54 ALA C O 1
ATOM 3831 N N . TYR C 1 93 ? -5.728 -20.303 -61.032 1.00 10.06 55 TYR C N 1
ATOM 3832 C CA . TYR C 1 93 ? -4.705 -21.103 -61.699 1.00 8.88 55 TYR C CA 1
ATOM 3833 C C . TYR C 1 93 ? -3.335 -20.401 -61.785 1.00 10.84 55 TYR C C 1
ATOM 3834 O O . TYR C 1 93 ? -2.352 -21.036 -62.188 1.00 14.31 55 TYR C O 1
ATOM 3843 N N . LYS C 1 94 ? -3.255 -19.144 -61.363 1.00 14.38 56 LYS C N 1
ATOM 3844 C CA . LYS C 1 94 ? -2.053 -18.308 -61.534 1.00 12.58 56 LYS C CA 1
ATOM 3845 C C . LYS C 1 94 ? -0.767 -19.048 -61.173 1.00 15.43 56 LYS C C 1
ATOM 3846 O O . LYS C 1 94 ? 0.189 -19.040 -61.940 1.00 10.85 56 LYS C O 1
ATOM 3852 N N . THR C 1 95 ? -0.711 -19.640 -59.979 1.00 14.15 57 THR C N 1
ATOM 3853 C CA . THR C 1 95 ? 0.547 -20.140 -59.442 1.00 15.38 57 THR C CA 1
ATOM 3854 C C . THR C 1 95 ? 0.685 -21.653 -59.588 1.00 16.56 57 THR C C 1
ATOM 3855 O O . THR C 1 95 ? 1.694 -22.207 -59.147 1.00 14.02 57 THR C O 1
ATOM 3859 N N . LEU C 1 96 ? -0.311 -22.342 -60.157 1.00 13.12 58 LEU C N 1
ATOM 3860 C CA . LEU C 1 96 ? -0.284 -23.801 -60.138 1.00 16.32 58 LEU C CA 1
ATOM 3861 C C . LEU C 1 96 ? 0.809 -24.323 -61.072 1.00 18.23 58 LEU C C 1
ATOM 3862 O O . LEU C 1 96 ? 1.180 -23.672 -62.055 1.00 13.35 58 LEU C O 1
ATOM 3867 N N . LYS C 1 97 ? 1.321 -25.514 -60.751 1.00 12.56 59 LYS C N 1
ATOM 3868 C CA . LYS C 1 97 ? 2.394 -26.140 -61.497 1.00 12.87 59 LYS C CA 1
ATOM 3869 C C . LYS C 1 97 ? 1.942 -27.512 -61.957 1.00 13.81 59 LYS C C 1
ATOM 3870 O O . LYS C 1 97 ? 1.209 -28.206 -61.231 1.00 12.22 59 LYS C O 1
ATOM 3876 N N . HIS C 1 98 ? 2.431 -27.926 -63.138 1.00 13.14 60 HIS C N 1
ATOM 3877 C CA . HIS C 1 98 ? 2.103 -29.264 -63.635 1.00 10.87 60 HIS C CA 1
ATOM 3878 C C . HIS C 1 98 ? 3.248 -29.795 -64.507 1.00 10.35 60 HIS C C 1
ATOM 3879 O O . HIS C 1 98 ? 4.305 -29.173 -64.622 1.00 10.43 60 HIS C O 1
ATOM 3886 N N . ARG C 1 99 ? 3.047 -30.974 -65.097 1.00 11.36 61 ARG C N 1
ATOM 3887 C CA . ARG C 1 99 ? 4.125 -31.680 -65.807 1.00 14.39 61 ARG C CA 1
ATOM 3888 C C . ARG C 1 99 ? 4.593 -30.893 -67.029 1.00 18.81 61 ARG C C 1
ATOM 3889 O O . ARG C 1 99 ? 3.784 -30.415 -67.850 1.00 14.32 61 ARG C O 1
ATOM 3897 N N . ASP C 1 100 ? 5.906 -30.768 -67.147 1.00 13.18 62 ASP C N 1
ATOM 3898 C CA . ASP C 1 100 ? 6.502 -29.991 -68.232 1.00 14.70 62 ASP C CA 1
ATOM 3899 C C . ASP C 1 100 ? 6.550 -30.880 -69.464 1.00 14.76 62 ASP C C 1
ATOM 3900 O O . ASP C 1 100 ? 7.262 -31.888 -69.475 1.00 18.52 62 ASP C O 1
ATOM 3905 N N . THR C 1 101 ? 5.753 -30.570 -70.487 1.00 14.38 63 THR C N 1
ATOM 3906 C CA . THR C 1 101 ? 5.912 -31.275 -71.764 1.00 16.37 63 THR C CA 1
ATOM 3907 C C . THR C 1 101 ? 6.580 -30.426 -72.832 1.00 17.10 63 THR C C 1
ATOM 3908 O O . THR C 1 101 ? 6.963 -30.965 -73.886 1.00 19.30 63 THR C O 1
ATOM 3912 N N . HIS C 1 102 ? 6.748 -29.125 -72.577 1.00 15.78 64 HIS C N 1
ATOM 3913 C CA . HIS C 1 102 ? 7.555 -28.290 -73.457 1.00 18.92 64 HIS C CA 1
ATOM 3914 C C . HIS C 1 102 ? 9.015 -28.725 -73.394 1.00 22.69 64 HIS C C 1
ATOM 3915 O O . HIS C 1 102 ? 9.659 -28.964 -74.425 1.00 22.67 64 HIS C O 1
ATOM 3922 N N . ASN C 1 103 ? 9.536 -28.871 -72.196 1.00 18.48 65 ASN C N 1
ATOM 3923 C CA . ASN C 1 103 ? 10.883 -29.418 -71.972 1.00 25.62 65 ASN C CA 1
ATOM 3924 C C . ASN C 1 103 ? 10.688 -30.773 -71.298 1.00 25.55 65 ASN C C 1
ATOM 3925 O O . ASN C 1 103 ? 10.668 -30.857 -70.073 1.00 21.88 65 ASN C O 1
ATOM 3930 N N . LYS C 1 104 ? 10.551 -31.834 -72.106 1.00 26.90 66 LYS C N 1
ATOM 3931 C CA . LYS C 1 104 ? 10.257 -33.155 -71.550 1.00 36.81 66 LYS C CA 1
ATOM 3932 C C . LYS C 1 104 ? 11.363 -33.638 -70.619 1.00 38.48 66 LYS C C 1
ATOM 3933 O O . LYS C 1 104 ? 11.098 -34.392 -69.679 1.00 39.89 66 LYS C O 1
ATOM 3939 N N . GLY C 1 105 ? 12.604 -33.217 -70.856 1.00 38.92 67 GLY C N 1
ATOM 3940 C CA . GLY C 1 105 ? 13.672 -33.561 -69.942 1.00 40.31 67 GLY C CA 1
ATOM 3941 C C . GLY C 1 105 ? 13.563 -32.928 -68.573 1.00 37.02 67 GLY C C 1
ATOM 3942 O O . GLY C 1 105 ? 14.307 -33.335 -67.675 1.00 36.44 67 GLY C O 1
ATOM 3943 N N . ASN C 1 106 ? 12.660 -31.961 -68.383 1.00 32.46 68 ASN C N 1
ATOM 3944 C CA . ASN C 1 106 ? 12.562 -31.262 -67.104 1.00 32.49 68 ASN C CA 1
ATOM 3945 C C . ASN C 1 106 ? 11.986 -32.179 -66.026 1.00 39.70 68 ASN C C 1
ATOM 3946 O O . ASN C 1 106 ? 10.919 -32.778 -66.192 1.00 43.50 68 ASN C O 1
ATOM 3951 N N . SER C 1 107 ? 12.697 -32.260 -64.909 1.00 42.85 69 SER C N 1
ATOM 3952 C CA . SER C 1 107 ? 12.301 -33.104 -63.793 1.00 46.30 69 SER C CA 1
ATOM 3953 C C . SER C 1 107 ? 11.304 -32.397 -62.886 1.00 37.98 69 SER C C 1
ATOM 3954 O O . SER C 1 107 ? 10.423 -33.042 -62.302 1.00 36.70 69 SER C O 1
ATOM 3957 N N . ALA C 1 108 ? 11.415 -31.079 -62.794 1.00 30.47 70 ALA C N 1
ATOM 3958 C CA . ALA C 1 108 ? 10.592 -30.276 -61.914 1.00 26.57 70 ALA C CA 1
ATOM 3959 C C . ALA C 1 108 ? 9.233 -29.967 -62.550 1.00 21.60 70 ALA C C 1
ATOM 3960 O O . ALA C 1 108 ? 9.084 -29.957 -63.779 1.00 23.24 70 ALA C O 1
ATOM 3962 N N . LEU C 1 109 ? 8.232 -29.713 -61.703 1.00 19.77 71 LEU C N 1
ATOM 3963 C CA . LEU C 1 109 ? 6.974 -29.179 -62.223 1.00 19.16 71 LEU C CA 1
ATOM 3964 C C . LEU C 1 109 ? 7.216 -27.812 -62.849 1.00 23.17 71 LEU C C 1
ATOM 3965 O O . LEU C 1 109 ? 8.147 -27.089 -62.473 1.00 22.24 71 LEU C O 1
ATOM 3970 N N . ALA C 1 110 ? 6.340 -27.445 -63.789 1.00 19.12 72 ALA C N 1
ATOM 3971 C CA . ALA C 1 110 ? 6.496 -26.193 -64.484 1.00 16.72 72 ALA C CA 1
ATOM 3972 C C . ALA C 1 110 ? 5.256 -25.347 -64.287 1.00 14.88 72 ALA C C 1
ATOM 3973 O O . ALA C 1 110 ? 4.169 -25.886 -64.141 1.00 14.60 72 ALA C O 1
ATOM 3975 N N . PRO C 1 111 ? 5.380 -24.025 -64.301 1.00 13.89 73 PRO C N 1
ATOM 3976 C CA . PRO C 1 111 ? 4.190 -23.180 -64.153 1.00 11.26 73 PRO C CA 1
ATOM 3977 C C . PRO C 1 111 ? 3.294 -23.270 -65.381 1.00 14.70 73 PRO C C 1
ATOM 3978 O O . PRO C 1 111 ? 3.644 -23.845 -66.416 1.00 11.12 73 PRO C O 1
ATOM 3982 N N . ILE C 1 112 ? 2.089 -22.730 -65.229 1.00 14.56 74 ILE C N 1
ATOM 3983 C CA . ILE C 1 112 ? 1.149 -22.614 -66.343 1.00 12.10 74 ILE C CA 1
ATOM 3984 C C . ILE C 1 112 ? 1.591 -21.418 -67.163 1.00 12.00 74 ILE C C 1
ATOM 3985 O O . ILE C 1 112 ? 1.610 -20.292 -66.659 1.00 11.89 74 ILE C O 1
ATOM 3990 N N . THR C 1 113 ? 2.014 -21.673 -68.406 1.00 11.97 75 THR C N 1
ATOM 3991 C CA . THR C 1 113 ? 2.546 -20.669 -69.322 1.00 12.62 75 THR C CA 1
ATOM 3992 C C . THR C 1 113 ? 2.090 -21.032 -70.736 1.00 10.31 75 THR C C 1
ATOM 3993 O O . THR C 1 113 ? 1.474 -22.079 -70.960 1.00 11.71 75 THR C O 1
ATOM 3997 N N . ASP C 1 114 ? 2.453 -20.201 -71.716 1.00 11.84 76 ASP C N 1
ATOM 3998 C CA . ASP C 1 114 ? 2.286 -20.610 -73.111 1.00 14.97 76 ASP C CA 1
ATOM 3999 C C . ASP C 1 114 ? 3.078 -21.884 -73.415 1.00 18.75 76 ASP C C 1
ATOM 4000 O O . ASP C 1 114 ? 2.689 -22.648 -74.294 1.00 14.72 76 ASP C O 1
ATOM 4005 N N A GLU C 1 115 ? 4.175 -22.135 -72.700 0.54 13.28 77 GLU C N 1
ATOM 4006 N N B GLU C 1 115 ? 4.197 -22.112 -72.716 0.46 13.25 77 GLU C N 1
ATOM 4007 C CA A GLU C 1 115 ? 4.891 -23.392 -72.915 0.54 13.71 77 GLU C CA 1
ATOM 4008 C CA B GLU C 1 115 ? 4.917 -23.380 -72.864 0.46 13.71 77 GLU C CA 1
ATOM 4009 C C A GLU C 1 115 ? 4.087 -24.586 -72.401 0.54 12.49 77 GLU C C 1
ATOM 4010 C C B GLU C 1 115 ? 4.057 -24.560 -72.418 0.46 12.48 77 GLU C C 1
ATOM 4011 O O A GLU C 1 115 ? 4.089 -25.659 -73.027 0.54 14.98 77 GLU C O 1
ATOM 4012 O O B GLU C 1 115 ? 4.009 -25.599 -73.094 0.46 14.96 77 GLU C O 1
ATOM 4023 N N . ASN C 1 116 ? 3.393 -24.424 -71.273 1.00 10.22 78 ASN C N 1
ATOM 4024 C CA . ASN C 1 116 ? 2.611 -25.503 -70.655 1.00 9.46 78 ASN C CA 1
ATOM 4025 C C . ASN C 1 116 ? 1.302 -24.927 -70.176 1.00 11.70 78 ASN C C 1
ATOM 4026 O O . ASN C 1 116 ? 1.115 -24.641 -68.973 1.00 10.41 78 ASN C O 1
ATOM 4031 N N . PRO C 1 117 ? 0.368 -24.722 -71.093 1.00 13.03 79 PRO C N 1
ATOM 4032 C CA . PRO C 1 117 ? -0.867 -24.003 -70.764 1.00 11.39 79 PRO C CA 1
ATOM 4033 C C . PRO C 1 117 ? -1.852 -24.882 -70.015 1.00 14.13 79 PRO C C 1
ATOM 4034 O O . PRO C 1 117 ? -1.725 -26.101 -69.967 1.00 11.40 79 PRO C O 1
ATOM 4038 N N . LEU C 1 118 ? -2.839 -24.223 -69.401 1.00 9.31 80 LEU C N 1
ATOM 4039 C CA . LEU C 1 118 ? -4.026 -24.922 -68.918 1.00 12.70 80 LEU C CA 1
ATOM 4040 C C . LEU C 1 118 ? -4.699 -25.617 -70.089 1.00 11.46 80 LEU C C 1
ATOM 4041 O O . LEU C 1 118 ? -4.809 -25.048 -71.182 1.00 9.89 80 LEU C O 1
ATOM 4046 N N A ILE C 1 119 ? -5.121 -26.864 -69.866 0.49 8.25 81 ILE C N 1
ATOM 4047 N N B ILE C 1 119 ? -5.138 -26.857 -69.870 0.51 8.14 81 ILE C N 1
ATOM 4048 C CA A ILE C 1 119 ? -5.805 -27.661 -70.878 0.49 9.41 81 ILE C CA 1
ATOM 4049 C CA B ILE C 1 119 ? -5.794 -27.647 -70.907 0.51 9.36 81 ILE C CA 1
ATOM 4050 C C A ILE C 1 119 ? -7.299 -27.541 -70.633 0.49 10.04 81 ILE C C 1
ATOM 4051 C C B ILE C 1 119 ? -7.294 -27.587 -70.658 0.51 10.11 81 ILE C C 1
ATOM 4052 O O A ILE C 1 119 ? -7.778 -27.867 -69.539 0.49 10.94 81 ILE C O 1
ATOM 4053 O O B ILE C 1 119 ? -7.765 -27.986 -69.586 0.51 11.04 81 ILE C O 1
ATOM 4062 N N . ILE C 1 120 ? -8.038 -27.101 -71.645 1.00 8.42 82 ILE C N 1
ATOM 4063 C CA . ILE C 1 120 ? -9.478 -26.931 -71.532 1.00 11.50 82 ILE C CA 1
ATOM 4064 C C . ILE C 1 120 ? -10.159 -27.938 -72.454 1.00 9.75 82 ILE C C 1
ATOM 4065 O O . ILE C 1 120 ? -9.887 -27.966 -73.658 1.00 12.26 82 ILE C O 1
ATOM 4070 N N . ILE C 1 121 ? -11.037 -28.757 -71.885 1.00 8.77 83 ILE C N 1
ATOM 4071 C CA . ILE C 1 121 ? -11.918 -29.643 -72.636 1.00 9.46 83 ILE C CA 1
ATOM 4072 C C . ILE C 1 121 ? -13.301 -28.993 -72.738 1.00 10.86 83 ILE C C 1
ATOM 4073 O O . ILE C 1 121 ? -13.993 -28.796 -71.730 1.00 13.92 83 ILE C O 1
ATOM 4078 N N . SER C 1 122 ? -13.715 -28.662 -73.943 1.00 11.88 84 SER C N 1
ATOM 4079 C CA . SER C 1 122 ? -15.016 -28.040 -74.169 1.00 9.76 84 SER C CA 1
ATOM 4080 C C . SER C 1 122 ? -15.987 -29.116 -74.649 1.00 9.53 84 SER C C 1
ATOM 4081 O O . SER C 1 122 ? -15.671 -29.866 -75.578 1.00 12.18 84 SER C O 1
ATOM 4084 N N . VAL C 1 123 ? -17.159 -29.190 -74.025 1.00 9.70 85 VAL C N 1
ATOM 4085 C CA . VAL C 1 123 ? -18.112 -30.265 -74.286 1.00 12.55 85 VAL C CA 1
ATOM 4086 C C . VAL C 1 123 ? -19.055 -29.842 -75.418 1.00 12.14 85 VAL C C 1
ATOM 4087 O O . VAL C 1 123 ? -19.883 -28.938 -75.266 1.00 10.55 85 VAL C O 1
ATOM 4091 N N . LEU C 1 124 ? -18.926 -30.504 -76.570 1.00 14.42 86 LEU C N 1
ATOM 4092 C CA . LEU C 1 124 ? -19.794 -30.235 -77.717 1.00 17.01 86 LEU C CA 1
ATOM 4093 C C . LEU C 1 124 ? -21.165 -30.882 -77.539 1.00 17.17 86 LEU C C 1
ATOM 4094 O O . LEU C 1 124 ? -21.296 -31.901 -76.852 1.00 19.28 86 LEU C O 1
ATOM 4099 N N . LYS C 1 125 ? -22.195 -30.318 -78.180 1.00 12.14 87 LYS C N 1
ATOM 4100 C CA . LYS C 1 125 ? -22.219 -29.051 -78.943 1.00 11.73 87 LYS C CA 1
ATOM 4101 C C . LYS C 1 125 ? -22.507 -27.828 -78.075 1.00 16.93 87 LYS C C 1
ATOM 4102 O O . LYS C 1 125 ? -22.159 -26.709 -78.435 1.00 15.66 87 LYS C O 1
ATOM 4108 N N . GLY C 1 126 ? -23.146 -28.059 -76.921 1.00 17.04 88 GLY C N 1
ATOM 4109 C CA . GLY C 1 126 ? -23.793 -26.968 -76.207 1.00 16.77 88 GLY C CA 1
ATOM 4110 C C . GLY C 1 126 ? -22.844 -25.911 -75.664 1.00 16.03 88 GLY C C 1
ATOM 4111 O O . GLY C 1 126 ? -23.236 -24.757 -75.504 1.00 20.34 88 GLY C O 1
ATOM 4112 N N A SER C 1 127 ? -21.589 -26.285 -75.394 0.47 13.94 89 SER C N 1
ATOM 4113 N N B SER C 1 127 ? -21.593 -26.280 -75.391 0.53 13.89 89 SER C N 1
ATOM 4114 C CA A SER C 1 127 ? -20.628 -25.402 -74.747 0.47 13.05 89 SER C CA 1
ATOM 4115 C CA B SER C 1 127 ? -20.641 -25.389 -74.743 0.53 12.98 89 SER C CA 1
ATOM 4116 C C A SER C 1 127 ? -19.872 -24.495 -75.707 0.47 13.83 89 SER C C 1
ATOM 4117 C C B SER C 1 127 ? -19.853 -24.511 -75.707 0.53 13.87 89 SER C C 1
ATOM 4118 O O A SER C 1 127 ? -19.102 -23.650 -75.236 0.47 13.93 89 SER C O 1
ATOM 4119 O O B SER C 1 127 ? -19.043 -23.701 -75.245 0.53 13.74 89 SER C O 1
ATOM 4124 N N . TYR C 1 128 ? -20.047 -24.632 -77.022 1.00 12.08 90 TYR C N 1
ATOM 4125 C CA . TYR C 1 128 ? -19.073 -23.991 -77.911 1.00 12.57 90 TYR C CA 1
ATOM 4126 C C . TYR C 1 128 ? -19.132 -22.462 -77.868 1.00 15.12 90 TYR C C 1
ATOM 4127 O O . TYR C 1 128 ? -18.087 -21.809 -77.996 1.00 9.19 90 TYR C O 1
ATOM 4136 N N . ILE C 1 129 ? -20.315 -21.867 -77.685 1.00 14.59 91 ILE C N 1
ATOM 4137 C CA . ILE C 1 129 ? -20.388 -20.402 -77.617 1.00 9.47 91 ILE C CA 1
ATOM 4138 C C . ILE C 1 129 ? -19.848 -19.908 -76.278 1.00 11.13 91 ILE C C 1
ATOM 4139 O O . ILE C 1 129 ? -19.089 -18.942 -76.208 1.00 9.20 91 ILE C O 1
ATOM 4144 N N . PHE C 1 130 ? -20.292 -20.534 -75.195 1.00 10.75 92 PHE C N 1
ATOM 4145 C CA . PHE C 1 130 ? -19.765 -20.258 -73.860 1.00 13.20 92 PHE C CA 1
ATOM 4146 C C . PHE C 1 130 ? -18.230 -20.315 -73.848 1.00 12.91 92 PHE C C 1
ATOM 4147 O O . PHE C 1 130 ? -17.554 -19.417 -73.340 1.00 12.34 92 PHE C O 1
ATOM 4155 N N . THR C 1 131 ? -17.670 -21.358 -74.450 1.00 8.61 93 THR C N 1
ATOM 4156 C CA . THR C 1 131 ? -16.215 -21.510 -74.500 1.00 10.31 93 THR C CA 1
ATOM 4157 C C . THR C 1 131 ? -15.582 -20.394 -75.317 1.00 11.45 93 THR C C 1
ATOM 4158 O O . THR C 1 131 ? -14.549 -19.825 -74.924 1.00 10.92 93 THR C O 1
ATOM 4162 N N . ALA C 1 132 ? -16.158 -20.109 -76.498 1.00 8.06 94 ALA C N 1
ATOM 4163 C CA . ALA C 1 132 ? -15.603 -19.062 -77.350 1.00 9.53 94 ALA C CA 1
ATOM 4164 C C . ALA C 1 132 ? -15.491 -17.740 -76.598 1.00 12.21 94 ALA C C 1
ATOM 4165 O O . ALA C 1 132 ? -14.501 -17.008 -76.737 1.00 10.04 94 ALA C O 1
ATOM 4167 N N . ASP C 1 133 ? -16.507 -17.401 -75.808 1.00 12.02 95 ASP C N 1
ATOM 4168 C CA . ASP C 1 133 ? -16.449 -16.142 -75.088 1.00 10.04 95 ASP C CA 1
ATOM 4169 C C . ASP C 1 133 ? -15.497 -16.255 -73.885 1.00 11.04 95 ASP C C 1
ATOM 4170 O O . ASP C 1 133 ? -14.670 -15.354 -73.655 1.00 9.19 95 ASP C O 1
ATOM 4175 N N . MET C 1 134 ? -15.588 -17.359 -73.129 1.00 9.37 96 MET C N 1
ATOM 4176 C CA . MET C 1 134 ? -14.717 -17.540 -71.954 1.00 11.72 96 MET C CA 1
ATOM 4177 C C . MET C 1 134 ? -13.237 -17.476 -72.321 1.00 9.62 96 MET C C 1
ATOM 4178 O O . MET C 1 134 ? -12.459 -16.835 -71.619 1.00 10.44 96 MET C O 1
ATOM 4183 N N . VAL C 1 135 ? -12.812 -18.172 -73.390 1.00 8.39 97 VAL C N 1
ATOM 4184 C CA . VAL C 1 135 ? -11.357 -18.199 -73.657 1.00 11.62 97 VAL C CA 1
ATOM 4185 C C . VAL C 1 135 ? -10.848 -16.817 -74.033 1.00 10.74 97 VAL C C 1
ATOM 4186 O O . VAL C 1 135 ? -9.689 -16.463 -73.739 1.00 10.64 97 VAL C O 1
ATOM 4190 N N . ARG C 1 136 ? -11.677 -16.011 -74.697 1.00 11.36 98 ARG C N 1
ATOM 4191 C CA . ARG C 1 136 ? -11.245 -14.655 -74.974 1.00 9.10 98 ARG C CA 1
ATOM 4192 C C . ARG C 1 136 ? -11.163 -13.835 -73.690 1.00 9.44 98 ARG C C 1
ATOM 4193 O O . ARG C 1 136 ? -10.227 -13.042 -73.535 1.00 10.55 98 ARG C O 1
ATOM 4201 N N . TYR C 1 137 ? -12.102 -14.013 -72.748 1.00 11.92 99 TYR C N 1
ATOM 4202 C CA . TYR C 1 137 ? -11.947 -13.336 -71.439 1.00 9.75 99 TYR C CA 1
ATOM 4203 C C . TYR C 1 137 ? -10.731 -13.870 -70.671 1.00 14.74 99 TYR C C 1
ATOM 4204 O O . TYR C 1 137 ? -10.052 -13.119 -69.951 1.00 9.79 99 TYR C O 1
ATOM 4213 N N . LEU C 1 138 ? -10.443 -15.167 -70.795 1.00 11.70 100 LEU C N 1
ATOM 4214 C CA . LEU C 1 138 ? -9.243 -15.692 -70.145 1.00 11.67 100 LEU C CA 1
ATOM 4215 C C . LEU C 1 138 ? -7.982 -15.074 -70.731 1.00 12.88 100 LEU C C 1
ATOM 4216 O O . LEU C 1 138 ? -6.997 -14.842 -70.011 1.00 10.29 100 LEU C O 1
ATOM 4221 N N . GLY C 1 139 ? -7.975 -14.834 -72.043 1.00 10.07 101 GLY C N 1
ATOM 4222 C CA . GLY C 1 139 ? -6.869 -14.112 -72.646 1.00 10.62 101 GLY C CA 1
ATOM 4223 C C . GLY C 1 139 ? -6.756 -12.692 -72.128 1.00 16.15 101 GLY C C 1
ATOM 4224 O O . GLY C 1 139 ? -5.654 -12.228 -71.838 1.00 11.96 101 GLY C O 1
ATOM 4225 N N . ASP C 1 140 ? -7.896 -11.989 -71.963 1.00 10.52 102 ASP C N 1
ATOM 4226 C CA . ASP C 1 140 ? -7.831 -10.660 -71.338 1.00 11.54 102 ASP C CA 1
ATOM 4227 C C . ASP C 1 140 ? -7.168 -10.756 -69.973 1.00 11.68 102 ASP C C 1
ATOM 4228 O O . ASP C 1 140 ? -6.416 -9.860 -69.589 1.00 12.34 102 ASP C O 1
ATOM 4233 N N . CYS C 1 141 ? -7.449 -11.835 -69.229 1.00 13.89 103 CYS C N 1
ATOM 4234 C CA . CYS C 1 141 ? -6.931 -12.013 -67.870 1.00 17.70 103 CYS C CA 1
ATOM 4235 C C . CYS C 1 141 ? -5.571 -12.704 -67.832 1.00 16.98 103 CYS C C 1
ATOM 4236 O O . CYS C 1 141 ? -5.046 -12.952 -66.734 1.00 20.53 103 CYS C O 1
ATOM 4239 N N . GLY C 1 142 ? -4.970 -12.982 -68.991 1.00 13.04 104 GLY C N 1
ATOM 4240 C CA . GLY C 1 142 ? -3.613 -13.497 -69.020 1.00 14.40 104 GLY C CA 1
ATOM 4241 C C . GLY C 1 142 ? -3.474 -14.957 -68.628 1.00 16.59 104 GLY C C 1
ATOM 4242 O O . GLY C 1 142 ? -2.400 -15.365 -68.178 1.00 16.45 104 GLY C O 1
ATOM 4243 N N . LEU C 1 143 ? -4.530 -15.769 -68.739 1.00 11.63 105 LEU C N 1
ATOM 4244 C CA . LEU C 1 143 ? -4.401 -17.173 -68.332 1.00 11.86 105 LEU C CA 1
ATOM 4245 C C . LEU C 1 143 ? -4.124 -18.005 -69.578 1.00 11.49 105 LEU C C 1
ATOM 4246 O O . LEU C 1 143 ? -5.023 -18.143 -70.430 1.00 9.78 105 LEU C O 1
ATOM 4251 N N . PRO C 1 144 ? -2.910 -18.535 -69.763 1.00 11.15 106 PRO C N 1
ATOM 4252 C CA . PRO C 1 144 ? -2.623 -19.261 -71.010 1.00 12.96 106 PRO C CA 1
ATOM 4253 C C . PRO C 1 144 ? -3.422 -20.555 -71.049 1.00 15.70 106 PRO C C 1
ATOM 4254 O O . PRO C 1 144 ? -3.479 -21.310 -70.064 1.00 14.11 106 PRO C O 1
ATOM 4258 N N . ASN C 1 145 ? -4.026 -20.819 -72.198 1.00 9.36 107 ASN C N 1
ATOM 4259 C CA . ASN C 1 145 ? -4.836 -22.026 -72.302 1.00 16.01 107 ASN C CA 1
ATOM 4260 C C . ASN C 1 145 ? -4.870 -22.514 -73.736 1.00 16.27 107 ASN C C 1
ATOM 4261 O O . ASN C 1 145 ? -4.637 -21.752 -74.683 1.00 11.24 107 ASN C O 1
ATOM 4266 N N . VAL C 1 146 ? -5.207 -23.803 -73.877 1.00 13.35 108 VAL C N 1
ATOM 4267 C CA . VAL C 1 146 ? -5.499 -24.404 -75.174 1.00 13.79 108 VAL C CA 1
ATOM 4268 C C . VAL C 1 146 ? -6.768 -25.243 -75.020 1.00 14.08 108 VAL C C 1
ATOM 4269 O O . VAL C 1 146 ? -7.018 -25.834 -73.960 1.00 11.81 108 VAL C O 1
ATOM 4273 N N . VAL C 1 147 ? -7.559 -25.306 -76.090 1.00 9.51 109 VAL C N 1
ATOM 4274 C CA . VAL C 1 147 ? -8.892 -25.893 -76.049 1.00 9.83 109 VAL C CA 1
ATOM 4275 C C . VAL C 1 147 ? -8.950 -27.063 -77.017 1.00 10.75 109 VAL C C 1
ATOM 4276 O O . VAL C 1 147 ? -8.549 -26.935 -78.182 1.00 11.02 109 VAL C O 1
ATOM 4280 N N . ASP C 1 148 ? -9.488 -28.184 -76.552 1.00 11.50 110 ASP C N 1
ATOM 4281 C CA . ASP C 1 148 ? -9.922 -29.256 -77.442 1.00 12.64 110 ASP C CA 1
ATOM 4282 C C . ASP C 1 148 ? -11.366 -29.622 -77.119 1.00 13.16 110 ASP C C 1
ATOM 4283 O O . ASP C 1 148 ? -11.894 -29.263 -76.062 1.00 17.03 110 ASP C O 1
ATOM 4288 N N . PHE C 1 149 ? -12.000 -30.357 -78.020 1.00 14.33 111 PHE C N 1
ATOM 4289 C CA . PHE C 1 149 ? -13.418 -30.641 -77.934 1.00 15.18 111 PHE C CA 1
ATOM 4290 C C . PHE C 1 149 ? -13.658 -32.128 -77.723 1.00 20.64 111 PHE C C 1
ATOM 4291 O O . PHE C 1 149 ? -12.924 -32.979 -78.242 1.00 17.42 111 PHE C O 1
ATOM 4299 N N . ILE C 1 150 ? -14.732 -32.441 -77.007 1.00 17.65 112 ILE C N 1
ATOM 4300 C CA . ILE C 1 150 ? -15.200 -33.816 -76.893 1.00 19.06 112 ILE C CA 1
ATOM 4301 C C . ILE C 1 150 ? -16.703 -33.790 -77.083 1.00 21.10 112 ILE C C 1
ATOM 4302 O O . ILE C 1 150 ? -17.372 -32.855 -76.631 1.00 19.74 112 ILE C O 1
ATOM 4307 N N . ARG C 1 151 ? -17.238 -34.808 -77.757 1.00 22.12 113 ARG C N 1
ATOM 4308 C CA . ARG C 1 151 ? -18.682 -34.983 -77.875 1.00 23.80 113 ARG C CA 1
ATOM 4309 C C . ARG C 1 151 ? -19.053 -36.345 -77.314 1.00 25.87 113 ARG C C 1
ATOM 4310 O O . ARG C 1 151 ? -18.448 -37.356 -77.687 1.00 27.00 113 ARG C O 1
ATOM 4318 N N . ILE C 1 152 ? -20.031 -36.384 -76.417 1.00 28.39 114 ILE C N 1
ATOM 4319 C CA . ILE C 1 152 ? -20.377 -37.631 -75.751 1.00 35.65 114 ILE C CA 1
ATOM 4320 C C . ILE C 1 152 ? -21.842 -37.967 -76.001 1.00 37.98 114 ILE C C 1
ATOM 4321 O O . ILE C 1 152 ? -22.640 -37.103 -76.376 1.00 34.74 114 ILE C O 1
ATOM 4326 N N . THR C 1 153 ? -22.187 -39.245 -75.787 1.00 32.84 115 THR C N 1
ATOM 4327 C CA . THR C 1 153 ? -23.588 -39.660 -75.873 1.00 45.91 115 THR C CA 1
ATOM 4328 C C . THR C 1 153 ? -24.349 -39.164 -74.649 1.00 49.91 115 THR C C 1
ATOM 4329 O O . THR C 1 153 ? -23.765 -38.721 -73.658 1.00 52.13 115 THR C O 1
ATOM 4333 N N . SER C 1 154 ? -25.670 -39.254 -74.719 1.00 55.62 116 SER C N 1
ATOM 4334 C CA . SER C 1 154 ? -26.511 -38.904 -73.584 1.00 63.00 116 SER C CA 1
ATOM 4335 C C . SER C 1 154 ? -26.612 -40.082 -72.621 1.00 67.75 116 SER C C 1
ATOM 4336 O O . SER C 1 154 ? -26.816 -41.219 -73.060 1.00 68.64 116 SER C O 1
ATOM 4339 N N . TYR C 1 155 ? -26.390 -39.808 -71.325 1.00 70.05 117 TYR C N 1
ATOM 4340 C CA . TYR C 1 155 ? -26.957 -40.551 -70.173 1.00 73.93 117 TYR C CA 1
ATOM 4341 C C . TYR C 1 155 ? -26.281 -40.192 -68.857 1.00 70.43 117 TYR C C 1
ATOM 4342 O O . TYR C 1 155 ? -26.777 -40.561 -67.794 1.00 71.49 117 TYR C O 1
ATOM 4351 N N . GLY C 1 163 ? -24.824 -47.096 -65.396 1.00 59.50 125 GLY C N 1
ATOM 4352 C CA . GLY C 1 163 ? -24.862 -45.860 -66.166 1.00 53.89 125 GLY C CA 1
ATOM 4353 C C . GLY C 1 163 ? -23.546 -45.596 -66.874 1.00 47.77 125 GLY C C 1
ATOM 4354 O O . GLY C 1 163 ? -22.488 -45.689 -66.256 1.00 47.06 125 GLY C O 1
ATOM 4355 N N . THR C 1 164 ? -23.599 -45.269 -68.168 1.00 46.23 126 THR C N 1
ATOM 4356 C CA . THR C 1 164 ? -22.397 -45.195 -68.990 1.00 45.91 126 THR C CA 1
ATOM 4357 C C . THR C 1 164 ? -22.498 -44.031 -69.962 1.00 46.98 126 THR C C 1
ATOM 4358 O O . THR C 1 164 ? -23.586 -43.581 -70.336 1.00 44.50 126 THR C O 1
ATOM 4362 N N . VAL C 1 165 ? -21.324 -43.580 -70.380 1.00 43.70 127 VAL C N 1
ATOM 4363 C CA . VAL C 1 165 ? -21.145 -42.556 -71.394 1.00 47.89 127 VAL C CA 1
ATOM 4364 C C . VAL C 1 165 ? -20.195 -43.119 -72.446 1.00 46.67 127 VAL C C 1
ATOM 4365 O O . VAL C 1 165 ? -19.275 -43.885 -72.122 1.00 44.49 127 VAL C O 1
ATOM 4369 N N . GLN C 1 166 ? -20.442 -42.772 -73.709 1.00 43.73 128 GLN C N 1
ATOM 4370 C CA . GLN C 1 166 ? -19.546 -43.108 -74.809 1.00 44.82 128 GLN C CA 1
ATOM 4371 C C . GLN C 1 166 ? -19.083 -41.819 -75.488 1.00 43.72 128 GLN C C 1
ATOM 4372 O O . GLN C 1 166 ? -19.896 -40.939 -75.807 1.00 36.79 128 GLN C O 1
ATOM 4378 N N . VAL C 1 167 ? -17.772 -41.692 -75.671 1.00 42.94 129 VAL C N 1
ATOM 4379 C CA . VAL C 1 167 ? -17.270 -40.591 -76.479 1.00 39.91 129 VAL C CA 1
ATOM 4380 C C . VAL C 1 167 ? -17.692 -40.836 -77.922 1.00 44.76 129 VAL C C 1
ATOM 4381 O O . VAL C 1 167 ? -17.416 -41.896 -78.500 1.00 45.06 129 VAL C O 1
ATOM 4385 N N . LEU C 1 168 ? -18.438 -39.891 -78.485 1.00 44.18 130 LEU C N 1
ATOM 4386 C CA . LEU C 1 168 ? -18.731 -39.949 -79.909 1.00 42.15 130 LEU C CA 1
ATOM 4387 C C . LEU C 1 168 ? -17.550 -39.426 -80.718 1.00 38.82 130 LEU C C 1
ATOM 4388 O O . LEU C 1 168 ? -17.192 -40.009 -81.747 1.00 39.78 130 LEU C O 1
ATOM 4393 N N . ASP C 1 169 ? -16.933 -38.340 -80.257 1.00 33.64 131 ASP C N 1
ATOM 4394 C CA . ASP C 1 169 ? -15.797 -37.698 -80.914 1.00 34.16 131 ASP C CA 1
ATOM 4395 C C . ASP C 1 169 ? -14.786 -37.416 -79.822 1.00 33.45 131 ASP C C 1
ATOM 4396 O O . ASP C 1 169 ? -15.072 -36.610 -78.927 1.00 24.99 131 ASP C O 1
ATOM 4401 N N . ASN C 1 170 ? -13.626 -38.074 -79.872 1.00 32.77 132 ASN C N 1
ATOM 4402 C CA . ASN C 1 170 ? -12.711 -37.960 -78.740 1.00 34.74 132 ASN C CA 1
ATOM 4403 C C . ASN C 1 170 ? -11.785 -36.769 -78.909 1.00 22.18 132 ASN C C 1
ATOM 4404 O O . ASN C 1 170 ? -11.612 -36.229 -79.998 1.00 22.12 132 ASN C O 1
ATOM 4409 N N . LEU C 1 171 ? -11.233 -36.334 -77.782 1.00 20.88 133 LEU C N 1
ATOM 4410 C CA . LEU C 1 171 ? -10.069 -35.457 -77.766 1.00 23.96 133 LEU C CA 1
ATOM 4411 C C . LEU C 1 171 ? -9.014 -35.901 -78.760 1.00 25.18 133 LEU C C 1
ATOM 4412 O O . LEU C 1 171 ? -8.795 -37.097 -78.972 1.00 27.77 133 LEU C O 1
ATOM 4417 N N . ARG C 1 172 ? -8.347 -34.929 -79.364 1.00 19.78 134 ARG C N 1
ATOM 4418 C CA . ARG C 1 172 ? -7.144 -35.256 -80.097 1.00 29.48 134 ARG C CA 1
ATOM 4419 C C . ARG C 1 172 ? -5.867 -34.841 -79.364 1.00 22.85 134 ARG C C 1
ATOM 4420 O O . ARG C 1 172 ? -4.791 -35.355 -79.701 1.00 21.87 134 ARG C O 1
ATOM 4428 N N . PHE C 1 173 ? -5.961 -33.970 -78.359 1.00 18.63 135 PHE C N 1
ATOM 4429 C CA . PHE C 1 173 ? -4.853 -33.817 -77.418 1.00 18.56 135 PHE C CA 1
ATOM 4430 C C . PHE C 1 173 ? -4.515 -35.168 -76.804 1.00 20.39 135 PHE C C 1
ATOM 4431 O O . PHE C 1 173 ? -5.406 -35.943 -76.459 1.00 20.90 135 PHE C O 1
ATOM 4439 N N . THR C 1 174 ? -3.223 -35.462 -76.661 1.00 17.06 136 THR C N 1
ATOM 4440 C CA . THR C 1 174 ? -2.813 -36.742 -76.098 1.00 18.81 136 THR C CA 1
ATOM 4441 C C . THR C 1 174 ? -2.036 -36.635 -74.794 1.00 22.65 136 THR C C 1
ATOM 4442 O O . THR C 1 174 ? -1.789 -37.667 -74.167 1.00 19.75 136 THR C O 1
ATOM 4446 N N . GLU C 1 175 ? -1.658 -35.441 -74.351 1.00 13.95 137 GLU C N 1
ATOM 4447 C CA . GLU C 1 175 ? -0.742 -35.334 -73.217 1.00 15.63 137 GLU C CA 1
ATOM 4448 C C . GLU C 1 175 ? -1.449 -34.596 -72.091 1.00 16.01 137 GLU C C 1
ATOM 4449 O O . GLU C 1 175 ? -1.178 -33.427 -71.850 1.00 19.08 137 GLU C O 1
ATOM 4455 N N . LEU C 1 176 ? -2.341 -35.291 -71.393 1.00 11.88 138 LEU C N 1
ATOM 4456 C CA . LEU C 1 176 ? -3.058 -34.729 -70.257 1.00 13.57 138 LEU C CA 1
ATOM 4457 C C . LEU C 1 176 ? -2.565 -35.282 -68.932 1.00 10.91 138 LEU C C 1
ATOM 4458 O O . LEU C 1 176 ? -2.920 -34.733 -67.888 1.00 11.92 138 LEU C O 1
ATOM 4463 N N . THR C 1 177 ? -1.795 -36.364 -68.945 1.00 11.66 139 THR C N 1
ATOM 4464 C CA . THR C 1 177 ? -1.385 -36.954 -67.678 1.00 11.86 139 THR C CA 1
ATOM 4465 C C . THR C 1 177 ? -0.544 -35.936 -66.905 1.00 13.18 139 THR C C 1
ATOM 4466 O O . THR C 1 177 ? 0.352 -35.305 -67.471 1.00 11.41 139 THR C O 1
ATOM 4470 N N . GLY C 1 178 ? -0.888 -35.708 -65.636 1.00 12.39 140 GLY C N 1
ATOM 4471 C CA . GLY C 1 178 ? -0.106 -34.767 -64.832 1.00 11.07 140 GLY C CA 1
ATOM 4472 C C . GLY C 1 178 ? -0.303 -33.306 -65.211 1.00 11.90 140 GLY C C 1
ATOM 4473 O O . GLY C 1 178 ? 0.473 -32.452 -64.760 1.00 10.57 140 GLY C O 1
ATOM 4474 N N . LYS C 1 179 ? -1.332 -32.986 -66.011 1.00 10.01 141 LYS C N 1
ATOM 4475 C CA . LYS C 1 179 ? -1.662 -31.609 -66.376 1.00 12.51 141 LYS C CA 1
ATOM 4476 C C . LYS C 1 179 ? -2.865 -31.105 -65.582 1.00 12.43 141 LYS C C 1
ATOM 4477 O O . LYS C 1 179 ? -3.699 -31.887 -65.116 1.00 10.81 141 LYS C O 1
ATOM 4483 N N . HIS C 1 180 ? -2.955 -29.775 -65.452 1.00 10.63 142 HIS C N 1
ATOM 4484 C CA . HIS C 1 180 ? -4.183 -29.157 -64.980 1.00 9.04 142 HIS C CA 1
ATOM 4485 C C . HIS C 1 180 ? -5.154 -29.086 -66.149 1.00 12.39 142 HIS C C 1
ATOM 4486 O O . HIS C 1 180 ? -4.823 -28.542 -67.216 1.00 9.41 142 HIS C O 1
ATOM 4493 N N . VAL C 1 181 ? -6.321 -29.666 -65.942 1.00 10.13 143 VAL C N 1
ATOM 4494 C CA . VAL C 1 181 ? -7.351 -29.781 -66.962 1.00 12.63 143 VAL C CA 1
ATOM 4495 C C . VAL C 1 181 ? -8.648 -29.199 -66.435 1.00 14.93 143 VAL C C 1
ATOM 4496 O O . VAL C 1 181 ? -9.049 -29.491 -65.302 1.00 10.86 143 VAL C O 1
ATOM 4500 N N . LEU C 1 182 ? -9.299 -28.373 -67.257 1.00 8.44 144 LEU C N 1
ATOM 4501 C CA . LEU C 1 182 ? -10.560 -27.720 -66.926 1.00 8.49 144 LEU C CA 1
ATOM 4502 C C . LEU C 1 182 ? -11.585 -28.101 -67.995 1.00 8.59 144 LEU C C 1
ATOM 4503 O O . LEU C 1 182 ? -11.346 -27.870 -69.193 1.00 12.26 144 LEU C O 1
ATOM 4508 N N . ILE C 1 183 ? -12.710 -28.664 -67.570 1.00 8.57 145 ILE C N 1
ATOM 4509 C CA . ILE C 1 183 ? -13.832 -28.956 -68.457 1.00 10.36 145 ILE C CA 1
ATOM 4510 C C . ILE C 1 183 ? -14.734 -27.731 -68.491 1.00 12.97 145 ILE C C 1
ATOM 4511 O O . ILE C 1 183 ? -15.136 -27.209 -67.442 1.00 15.33 145 ILE C O 1
ATOM 4516 N N . MET C 1 184 ? -15.064 -27.279 -69.680 1.00 10.85 146 MET C N 1
ATOM 4517 C CA . MET C 1 184 ? -16.009 -26.186 -69.851 1.00 9.92 146 MET C CA 1
ATOM 4518 C C . MET C 1 184 ? -17.320 -26.771 -70.368 1.00 13.10 146 MET C C 1
ATOM 4519 O O . MET C 1 184 ? -17.382 -27.267 -71.501 1.00 12.60 146 MET C O 1
ATOM 4524 N N . GLU C 1 185 ? -18.372 -26.688 -69.561 1.00 13.02 147 GLU C N 1
ATOM 4525 C CA . GLU C 1 185 ? -19.631 -27.336 -69.889 1.00 13.45 147 GLU C CA 1
ATOM 4526 C C . GLU C 1 185 ? -20.760 -26.327 -69.762 1.00 14.34 147 GLU C C 1
ATOM 4527 O O . GLU C 1 185 ? -20.673 -25.381 -68.965 1.00 13.93 147 GLU C O 1
ATOM 4533 N N . ASP C 1 186 ? -21.842 -26.552 -70.538 1.00 13.82 148 ASP C N 1
ATOM 4534 C CA . ASP C 1 186 ? -22.905 -25.557 -70.611 1.00 15.79 148 ASP C CA 1
ATOM 4535 C C . ASP C 1 186 ? -23.782 -25.558 -69.357 1.00 15.52 148 ASP C C 1
ATOM 4536 O O . ASP C 1 186 ? -23.986 -24.503 -68.744 1.00 14.91 148 ASP C O 1
ATOM 4541 N N . ILE C 1 187 ? -24.264 -26.719 -68.914 1.00 12.36 149 ILE C N 1
ATOM 4542 C CA . ILE C 1 187 ? -25.194 -26.749 -67.795 1.00 13.77 149 ILE C CA 1
ATOM 4543 C C . ILE C 1 187 ? -25.123 -28.119 -67.145 1.00 18.35 149 ILE C C 1
ATOM 4544 O O . ILE C 1 187 ? -24.928 -29.129 -67.825 1.00 16.72 149 ILE C O 1
ATOM 4549 N N . ALA C 1 188 ? -25.279 -28.153 -65.812 1.00 16.28 150 ALA C N 1
ATOM 4550 C CA . ALA C 1 188 ? -25.402 -29.405 -65.073 1.00 16.30 150 ALA C CA 1
ATOM 4551 C C . ALA C 1 188 ? -26.774 -29.434 -64.418 1.00 16.93 150 ALA C C 1
ATOM 4552 O O . ALA C 1 188 ? -27.184 -28.460 -63.776 1.00 13.52 150 ALA C O 1
ATOM 4554 N N . ASP C 1 189 ? -27.499 -30.539 -64.633 1.00 19.92 151 ASP C N 1
ATOM 4555 C CA . ASP C 1 189 ? -28.845 -30.703 -64.113 1.00 18.07 151 ASP C CA 1
ATOM 4556 C C . ASP C 1 189 ? -28.848 -31.817 -63.087 1.00 18.95 151 ASP C C 1
ATOM 4557 O O . ASP C 1 189 ? -28.648 -31.555 -61.871 1.00 16.02 151 ASP C O 1
ATOM 4562 N N . THR C 1 190 ? -29.109 -33.074 -63.468 1.00 19.00 152 THR C N 1
ATOM 4563 C CA . THR C 1 190 ? -29.000 -34.181 -62.539 1.00 19.01 152 THR C CA 1
ATOM 4564 C C . THR C 1 190 ? -27.556 -34.412 -62.128 1.00 19.17 152 THR C C 1
ATOM 4565 O O . THR C 1 190 ? -27.315 -34.980 -61.059 1.00 19.71 152 THR C O 1
ATOM 4569 N N . GLY C 1 191 ? -26.595 -33.932 -62.918 1.00 14.98 153 GLY C N 1
ATOM 4570 C CA . GLY C 1 191 ? -25.180 -34.159 -62.634 1.00 14.08 153 GLY C CA 1
ATOM 4571 C C . GLY C 1 191 ? -24.612 -35.463 -63.210 1.00 17.92 153 GLY C C 1
ATOM 4572 O O . GLY C 1 191 ? -23.384 -35.652 -63.192 1.00 15.60 153 GLY C O 1
ATOM 4573 N N . ARG C 1 192 ? -25.465 -36.353 -63.722 1.00 22.99 154 ARG C N 1
ATOM 4574 C CA . ARG C 1 192 ? -24.999 -37.662 -64.174 1.00 23.60 154 ARG C CA 1
ATOM 4575 C C . ARG C 1 192 ? -24.009 -37.529 -65.308 1.00 24.79 154 ARG C C 1
ATOM 4576 O O . ARG C 1 192 ? -23.004 -38.237 -65.337 1.00 21.18 154 ARG C O 1
ATOM 4584 N N . THR C 1 193 ? -24.275 -36.624 -66.257 1.00 24.86 155 THR C N 1
ATOM 4585 C CA . THR C 1 193 ? -23.396 -36.514 -67.412 1.00 21.55 155 THR C CA 1
ATOM 4586 C C . THR C 1 193 ? -21.994 -36.117 -67.003 1.00 20.70 155 THR C C 1
ATOM 4587 O O . THR C 1 193 ? -21.011 -36.760 -67.420 1.00 18.49 155 THR C O 1
ATOM 4591 N N . MET C 1 194 ? -21.862 -35.039 -66.209 1.00 17.52 156 MET C N 1
ATOM 4592 C CA . MET C 1 194 ? -20.512 -34.624 -65.874 1.00 15.50 156 MET C CA 1
ATOM 4593 C C . MET C 1 194 ? -19.846 -35.594 -64.931 1.00 14.85 156 MET C C 1
ATOM 4594 O O . MET C 1 194 ? -18.628 -35.779 -64.999 1.00 19.48 156 MET C O 1
ATOM 4599 N N . LYS C 1 195 ? -20.598 -36.148 -63.997 1.00 15.78 157 LYS C N 1
ATOM 4600 C CA . LYS C 1 195 ? -19.986 -37.160 -63.143 1.00 19.17 157 LYS C CA 1
ATOM 4601 C C . LYS C 1 195 ? -19.333 -38.248 -64.002 1.00 21.59 157 LYS C C 1
ATOM 4602 O O . LYS C 1 195 ? -18.187 -38.662 -63.760 1.00 17.11 157 LYS C O 1
ATOM 4608 N N . LEU C 1 196 ? -20.029 -38.698 -65.044 1.00 17.30 158 LEU C N 1
ATOM 4609 C CA . LEU C 1 196 ? -19.460 -39.762 -65.858 1.00 22.94 158 LEU C CA 1
ATOM 4610 C C . LEU C 1 196 ? -18.315 -39.253 -66.735 1.00 19.49 158 LEU C C 1
ATOM 4611 O O . LEU C 1 196 ? -17.313 -39.959 -66.943 1.00 19.63 158 LEU C O 1
ATOM 4616 N N . LEU C 1 197 ? -18.427 -38.034 -67.254 1.00 15.43 159 LEU C N 1
ATOM 4617 C CA . LEU C 1 197 ? -17.320 -37.494 -68.038 1.00 14.22 159 LEU C CA 1
ATOM 4618 C C . LEU C 1 197 ? -16.071 -37.323 -67.176 1.00 19.18 159 LEU C C 1
ATOM 4619 O O . LEU C 1 197 ? -14.952 -37.665 -67.591 1.00 17.29 159 LEU C O 1
ATOM 4624 N N . VAL C 1 198 ? -16.242 -36.731 -65.996 1.00 14.40 160 VAL C N 1
ATOM 4625 C CA . VAL C 1 198 ? -15.117 -36.530 -65.087 1.00 14.37 160 VAL C CA 1
ATOM 4626 C C . VAL C 1 198 ? -14.437 -37.866 -64.779 1.00 14.77 160 VAL C C 1
ATOM 4627 O O . VAL C 1 198 ? -13.204 -37.989 -64.813 1.00 16.77 160 VAL C O 1
ATOM 4631 N N . GLU C 1 199 ? -15.239 -38.891 -64.483 1.00 13.95 161 GLU C N 1
ATOM 4632 C CA . GLU C 1 199 ? -14.686 -40.210 -64.225 1.00 17.33 161 GLU C CA 1
ATOM 4633 C C . GLU C 1 199 ? -13.895 -40.709 -65.420 1.00 16.67 161 GLU C C 1
ATOM 4634 O O . GLU C 1 199 ? -12.816 -41.294 -65.258 1.00 14.70 161 GLU C O 1
ATOM 4640 N N . LYS C 1 200 ? -14.421 -40.487 -66.627 1.00 18.73 162 LYS C N 1
ATOM 4641 C CA . LYS C 1 200 ? -13.770 -41.005 -67.824 1.00 18.66 162 LYS C CA 1
ATOM 4642 C C . LYS C 1 200 ? -12.432 -40.309 -68.060 1.00 15.55 162 LYS C C 1
ATOM 4643 O O . LYS C 1 200 ? -11.411 -40.973 -68.288 1.00 17.67 162 LYS C O 1
ATOM 4649 N N . ILE C 1 201 ? -12.414 -38.976 -67.975 1.00 12.97 163 ILE C N 1
ATOM 4650 C CA . ILE C 1 201 ? -11.174 -38.236 -68.181 1.00 12.22 163 ILE C CA 1
ATOM 4651 C C . ILE C 1 201 ? -10.164 -38.610 -67.106 1.00 14.89 163 ILE C C 1
ATOM 4652 O O . ILE C 1 201 ? -8.966 -38.763 -67.380 1.00 14.88 163 ILE C O 1
ATOM 4657 N N . ARG C 1 202 ? -10.625 -38.739 -65.860 1.00 12.37 164 ARG C N 1
ATOM 4658 C CA . ARG C 1 202 ? -9.722 -39.146 -64.784 1.00 17.40 164 ARG C CA 1
ATOM 4659 C C . ARG C 1 202 ? -9.052 -40.483 -65.111 1.00 17.72 164 ARG C C 1
ATOM 4660 O O . ARG C 1 202 ? -7.816 -40.613 -65.085 1.00 15.01 164 ARG C O 1
ATOM 4668 N N . ARG C 1 203 ? -9.860 -41.494 -65.445 1.00 16.69 165 ARG C N 1
ATOM 4669 C CA . ARG C 1 203 ? -9.309 -42.836 -65.667 1.00 21.09 165 ARG C CA 1
ATOM 4670 C C . ARG C 1 203 ? -8.448 -42.881 -66.919 1.00 16.78 165 ARG C C 1
ATOM 4671 O O . ARG C 1 203 ? -7.434 -43.591 -66.954 1.00 16.62 165 ARG C O 1
ATOM 4679 N N . GLU C 1 204 ? -8.844 -42.140 -67.955 1.00 14.26 166 GLU C N 1
ATOM 4680 C CA . GLU C 1 204 ? -8.133 -42.218 -69.227 1.00 21.61 166 GLU C CA 1
ATOM 4681 C C . GLU C 1 204 ? -6.810 -41.463 -69.195 1.00 18.38 166 GLU C C 1
ATOM 4682 O O . GLU C 1 204 ? -5.867 -41.855 -69.898 1.00 15.26 166 GLU C O 1
ATOM 4688 N N . TYR C 1 205 ? -6.742 -40.368 -68.443 1.00 14.20 167 TYR C N 1
ATOM 4689 C CA . TYR C 1 205 ? -5.584 -39.480 -68.511 1.00 13.77 167 TYR C CA 1
ATOM 4690 C C . TYR C 1 205 ? -4.863 -39.248 -67.198 1.00 15.04 167 TYR C C 1
ATOM 4691 O O . TYR C 1 205 ? -3.679 -38.897 -67.221 1.00 16.16 167 TYR C O 1
ATOM 4700 N N A ARG C 1 206 ? -5.542 -39.384 -66.068 0.58 10.56 168 ARG C N 1
ATOM 4701 N N B ARG C 1 206 ? -5.537 -39.397 -66.063 0.42 10.57 168 ARG C N 1
ATOM 4702 C CA A ARG C 1 206 ? -4.972 -39.088 -64.757 0.58 14.36 168 ARG C CA 1
ATOM 4703 C CA B ARG C 1 206 ? -4.982 -39.088 -64.743 0.42 14.47 168 ARG C CA 1
ATOM 4704 C C A ARG C 1 206 ? -4.342 -37.691 -64.727 0.58 14.31 168 ARG C C 1
ATOM 4705 C C B ARG C 1 206 ? -4.348 -37.695 -64.731 0.42 14.17 168 ARG C C 1
ATOM 4706 O O A ARG C 1 206 ? -3.126 -37.549 -64.556 0.58 14.31 168 ARG C O 1
ATOM 4707 O O B ARG C 1 206 ? -3.122 -37.558 -64.566 0.42 14.35 168 ARG C O 1
ATOM 4722 N N . PRO C 1 207 ? -5.137 -36.640 -64.903 1.00 11.38 169 PRO C N 1
ATOM 4723 C CA . PRO C 1 207 ? -4.570 -35.279 -64.850 1.00 13.86 169 PRO C CA 1
ATOM 4724 C C . PRO C 1 207 ? -4.076 -34.964 -63.451 1.00 11.67 169 PRO C C 1
ATOM 4725 O O . PRO C 1 207 ? -4.441 -35.625 -62.466 1.00 12.28 169 PRO C O 1
ATOM 4729 N N . ALA C 1 208 ? -3.221 -33.931 -63.366 1.00 10.01 170 ALA C N 1
ATOM 4730 C CA . ALA C 1 208 ? -2.834 -33.440 -62.049 1.00 14.99 170 ALA C CA 1
ATOM 4731 C C . ALA C 1 208 ? -4.035 -32.870 -61.309 1.00 13.46 170 ALA C C 1
ATOM 4732 O O . ALA C 1 208 ? -4.161 -33.070 -60.104 1.00 12.75 170 ALA C O 1
ATOM 4734 N N . SER C 1 209 ? -4.914 -32.145 -62.002 1.00 13.60 171 SER C N 1
ATOM 4735 C CA . SER C 1 209 ? -6.213 -31.800 -61.429 1.00 15.10 171 SER C CA 1
ATOM 4736 C C . SER C 1 209 ? -7.249 -31.722 -62.543 1.00 11.81 171 SER C C 1
ATOM 4737 O O . SER C 1 209 ? -6.924 -31.532 -63.714 1.00 14.07 171 SER C O 1
ATOM 4740 N N . LEU C 1 210 ? -8.517 -31.858 -62.161 1.00 11.48 172 LEU C N 1
ATOM 4741 C CA . LEU C 1 210 ? -9.608 -31.935 -63.128 1.00 12.39 172 LEU C CA 1
ATOM 4742 C C . LEU C 1 210 ? -10.760 -31.227 -62.442 1.00 16.69 172 LEU C C 1
ATOM 4743 O O . LEU C 1 210 ? -11.231 -31.689 -61.401 1.00 16.12 172 LEU C O 1
ATOM 4748 N N . LYS C 1 211 ? -11.115 -30.058 -62.948 1.00 12.27 173 LYS C N 1
ATOM 4749 C CA . LYS C 1 211 ? -12.202 -29.262 -62.411 1.00 10.33 173 LYS C CA 1
ATOM 4750 C C . LYS C 1 211 ? -13.186 -28.971 -63.533 1.00 14.40 173 LYS C C 1
ATOM 4751 O O . LYS C 1 211 ? -12.877 -29.127 -64.726 1.00 14.55 173 LYS C O 1
ATOM 4757 N N . VAL C 1 212 ? -14.386 -28.535 -63.144 1.00 10.35 174 VAL C N 1
ATOM 4758 C CA . VAL C 1 212 ? -15.440 -28.227 -64.102 1.00 8.99 174 VAL C CA 1
ATOM 4759 C C . VAL C 1 212 ? -15.916 -26.806 -63.865 1.00 12.09 174 VAL C C 1
ATOM 4760 O O . VAL C 1 212 ? -16.169 -26.407 -62.714 1.00 10.07 174 VAL C O 1
ATOM 4764 N N . CYS C 1 213 ? -16.013 -26.039 -64.951 1.00 9.47 175 CYS C N 1
ATOM 4765 C CA . CYS C 1 213 ? -16.636 -24.730 -64.944 1.00 11.79 175 CYS C CA 1
ATOM 4766 C C . CYS C 1 213 ? -17.901 -24.847 -65.789 1.00 13.36 175 CYS C C 1
ATOM 4767 O O . CYS C 1 213 ? -17.827 -25.243 -66.961 1.00 13.79 175 CYS C O 1
ATOM 4770 N N . VAL C 1 214 ? -19.049 -24.511 -65.215 1.00 10.71 176 VAL C N 1
ATOM 4771 C CA . VAL C 1 214 ? -20.291 -24.498 -65.983 1.00 11.82 176 VAL C CA 1
ATOM 4772 C C . VAL C 1 214 ? -20.823 -23.081 -66.092 1.00 14.71 176 VAL C C 1
ATOM 4773 O O . VAL C 1 214 ? -20.642 -22.237 -65.198 1.00 12.56 176 VAL C O 1
ATOM 4777 N N . LEU C 1 215 ? -21.533 -22.828 -67.200 1.00 15.05 177 LEU C N 1
ATOM 4778 C CA . LEU C 1 215 ? -22.242 -21.567 -67.327 1.00 13.21 177 LEU C CA 1
ATOM 4779 C C . LEU C 1 215 ? -23.400 -21.529 -66.335 1.00 11.37 177 LEU C C 1
ATOM 4780 O O . LEU C 1 215 ? -23.571 -20.553 -65.589 1.00 12.51 177 LEU C O 1
ATOM 4785 N N . VAL C 1 216 ? -24.223 -22.569 -66.345 1.00 10.19 178 VAL C N 1
ATOM 4786 C CA . VAL C 1 216 ? -25.424 -22.667 -65.522 1.00 11.39 178 VAL C CA 1
ATOM 4787 C C . VAL C 1 216 ? -25.336 -23.922 -64.678 1.00 14.80 178 VAL C C 1
ATOM 4788 O O . VAL C 1 216 ? -25.100 -25.020 -65.206 1.00 15.87 178 VAL C O 1
ATOM 4792 N N . ASP C 1 217 ? -25.593 -23.772 -63.383 1.00 10.67 179 ASP C N 1
ATOM 4793 C CA . ASP C 1 217 ? -25.846 -24.900 -62.498 1.00 11.07 179 ASP C CA 1
ATOM 4794 C C . ASP C 1 217 ? -27.320 -24.897 -62.109 1.00 15.83 179 ASP C C 1
ATOM 4795 O O . ASP C 1 217 ? -27.879 -23.839 -61.769 1.00 15.53 179 ASP C O 1
ATOM 4800 N N . LYS C 1 218 ? -27.956 -26.075 -62.184 1.00 15.16 180 LYS C N 1
ATOM 4801 C CA . LYS C 1 218 ? -29.303 -26.260 -61.662 1.00 13.91 180 LYS C CA 1
ATOM 4802 C C . LYS C 1 218 ? -29.213 -27.222 -60.478 1.00 17.36 180 LYS C C 1
ATOM 4803 O O . LYS C 1 218 ? -29.574 -28.399 -60.603 1.00 18.90 180 LYS C O 1
ATOM 4809 N N . PRO C 1 219 ? -28.730 -26.766 -59.310 1.00 20.00 181 PRO C N 1
ATOM 4810 C CA . PRO C 1 219 ? -28.469 -27.717 -58.225 1.00 21.34 181 PRO C CA 1
ATOM 4811 C C . PRO C 1 219 ? -29.731 -28.378 -57.702 1.00 21.43 181 PRO C C 1
ATOM 4812 O O . PRO C 1 219 ? -29.666 -29.501 -57.195 1.00 24.74 181 PRO C O 1
ATOM 4816 N N . GLY C 1 220 ? -30.884 -27.728 -57.818 1.00 19.70 182 GLY C N 1
ATOM 4817 C CA . GLY C 1 220 ? -32.112 -28.411 -57.434 1.00 24.66 182 GLY C CA 1
ATOM 4818 C C . GLY C 1 220 ? -32.377 -29.674 -58.230 1.00 25.09 182 GLY C C 1
ATOM 4819 O O . GLY C 1 220 ? -33.256 -30.455 -57.845 1.00 23.63 182 GLY C O 1
ATOM 4820 N N . GLY C 1 221 ? -31.643 -29.897 -59.329 1.00 23.18 183 GLY C N 1
ATOM 4821 C CA . GLY C 1 221 ? -31.892 -31.076 -60.131 1.00 26.06 183 GLY C CA 1
ATOM 4822 C C . GLY C 1 221 ? -31.023 -32.278 -59.827 1.00 27.44 183 GLY C C 1
ATOM 4823 O O . GLY C 1 221 ? -31.176 -33.309 -60.483 1.00 25.12 183 GLY C O 1
ATOM 4824 N N . ARG C 1 222 ? -30.106 -32.182 -58.865 1.00 32.33 184 ARG C N 1
ATOM 4825 C CA . ARG C 1 222 ? -29.115 -33.236 -58.667 1.00 32.15 184 ARG C CA 1
ATOM 4826 C C . ARG C 1 222 ? -29.744 -34.593 -58.375 1.00 39.35 184 ARG C C 1
ATOM 4827 O O . ARG C 1 222 ? -30.738 -34.709 -57.651 1.00 43.95 184 ARG C O 1
ATOM 4835 N N . VAL C 1 223 ? -29.159 -35.620 -58.980 1.00 36.11 185 VAL C N 1
ATOM 4836 C CA . VAL C 1 223 ? -29.450 -37.006 -58.639 1.00 38.80 185 VAL C CA 1
ATOM 4837 C C . VAL C 1 223 ? -28.209 -37.731 -58.132 1.00 36.24 185 VAL C C 1
ATOM 4838 O O . VAL C 1 223 ? -28.333 -38.751 -57.436 1.00 39.46 185 VAL C O 1
ATOM 4842 N N . VAL C 1 224 ? -27.017 -37.217 -58.414 1.00 27.86 186 VAL C N 1
ATOM 4843 C CA . VAL C 1 224 ? -25.763 -37.830 -58.018 1.00 28.13 186 VAL C CA 1
ATOM 4844 C C . VAL C 1 224 ? -24.889 -36.741 -57.405 1.00 29.47 186 VAL C C 1
ATOM 4845 O O . VAL C 1 224 ? -25.169 -35.545 -57.516 1.00 25.84 186 VAL C O 1
ATOM 4849 N N . ASP C 1 225 ? -23.813 -37.166 -56.756 1.00 31.95 187 ASP C N 1
ATOM 4850 C CA . ASP C 1 225 ? -22.894 -36.228 -56.120 1.00 31.03 187 ASP C CA 1
ATOM 4851 C C . ASP C 1 225 ? -22.008 -35.632 -57.203 1.00 28.28 187 ASP C C 1
ATOM 4852 O O . ASP C 1 225 ? -21.022 -36.235 -57.623 1.00 33.82 187 ASP C O 1
ATOM 4857 N N . PHE C 1 226 ? -22.361 -34.446 -57.678 1.00 24.02 188 PHE C N 1
ATOM 4858 C CA . PHE C 1 226 ? -21.511 -33.752 -58.634 1.00 18.60 188 PHE C CA 1
ATOM 4859 C C . PHE C 1 226 ? -21.593 -32.267 -58.339 1.00 23.36 188 PHE C C 1
ATOM 4860 O O . PHE C 1 226 ? -22.690 -31.702 -58.337 1.00 21.15 188 PHE C O 1
ATOM 4868 N N . LYS C 1 227 ? -20.450 -31.633 -58.115 1.00 14.91 189 LYS C N 1
ATOM 4869 C CA . LYS C 1 227 ? -20.415 -30.267 -57.591 1.00 14.91 189 LYS C CA 1
ATOM 4870 C C . LYS C 1 227 ? -19.406 -29.502 -58.421 1.00 17.07 189 LYS C C 1
ATOM 4871 O O . LYS C 1 227 ? -18.210 -29.521 -58.108 1.00 14.39 189 LYS C O 1
ATOM 4877 N N . PRO C 1 228 ? -19.838 -28.818 -59.489 1.00 15.77 190 PRO C N 1
ATOM 4878 C CA . PRO C 1 228 ? -18.860 -28.090 -60.314 1.00 13.29 190 PRO C CA 1
ATOM 4879 C C . PRO C 1 228 ? -18.155 -27.032 -59.477 1.00 14.65 190 PRO C C 1
ATOM 4880 O O . PRO C 1 228 ? -18.772 -26.350 -58.649 1.00 14.37 190 PRO C O 1
ATOM 4884 N N . GLU C 1 229 ? -16.842 -26.926 -59.680 1.00 12.91 191 GLU C N 1
ATOM 4885 C CA . GLU C 1 229 ? -16.034 -26.037 -58.843 1.00 12.52 191 GLU C CA 1
ATOM 4886 C C . GLU C 1 229 ? -16.197 -24.570 -59.234 1.00 16.14 191 GLU C C 1
ATOM 4887 O O . GLU C 1 229 ? -15.924 -23.693 -58.411 1.00 13.47 191 GLU C O 1
ATOM 4893 N N . PHE C 1 230 ? -16.620 -24.285 -60.476 1.00 12.88 192 PHE C N 1
ATOM 4894 C CA . PHE 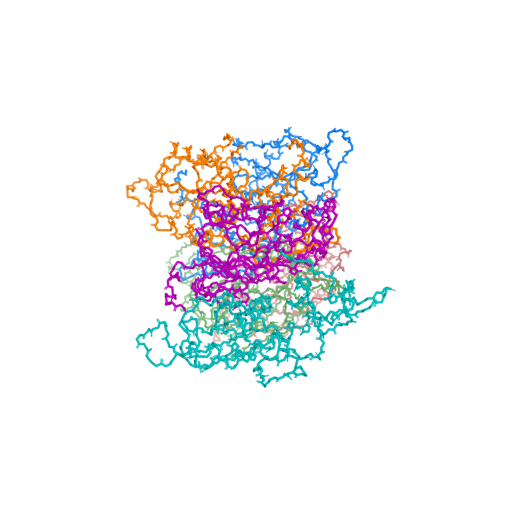C 1 230 ? -16.770 -22.917 -60.964 1.00 12.07 192 PHE C CA 1
ATOM 4895 C C . PHE C 1 230 ? -18.116 -22.826 -61.657 1.00 15.02 192 PHE C C 1
ATOM 4896 O O . PHE C 1 230 ? -18.339 -23.533 -62.645 1.00 14.38 192 PHE C O 1
ATOM 4904 N N . VAL C 1 231 ? -19.010 -21.992 -61.131 1.00 11.24 193 VAL C N 1
ATOM 4905 C CA . VAL C 1 231 ? -20.388 -21.859 -61.620 1.00 16.23 193 VAL C CA 1
ATOM 4906 C C . VAL C 1 231 ? -20.616 -20.386 -61.940 1.00 17.31 193 VAL C C 1
ATOM 4907 O O . VAL C 1 231 ? -20.509 -19.548 -61.049 1.00 15.02 193 VAL C O 1
ATOM 4911 N N . CYS C 1 232 ? -20.925 -20.064 -63.196 1.00 18.52 194 CYS C N 1
ATOM 4912 C CA . CYS C 1 232 ? -21.225 -18.666 -63.509 1.00 17.29 194 CYS C CA 1
ATOM 4913 C C . CYS C 1 232 ? -22.591 -18.262 -62.957 1.00 14.35 194 CYS C C 1
ATOM 4914 O O . CYS C 1 232 ? -22.713 -17.265 -62.239 1.00 17.93 194 CYS C O 1
ATOM 4917 N N . LEU C 1 233 ? -23.625 -19.031 -63.274 1.00 12.01 195 LEU C N 1
ATOM 4918 C CA . LEU C 1 233 ? -25.004 -18.697 -62.941 1.00 13.76 195 LEU C CA 1
ATOM 4919 C C . LEU C 1 233 ? -25.655 -19.915 -62.307 1.00 14.47 195 LEU C C 1
ATOM 4920 O O . LEU C 1 233 ? -25.399 -21.042 -62.726 1.00 12.14 195 LEU C O 1
ATOM 4925 N N . THR C 1 234 ? -26.521 -19.680 -61.328 1.00 16.09 196 THR C N 1
ATOM 4926 C CA . THR C 1 234 ? -27.302 -20.735 -60.697 1.00 19.92 196 THR C CA 1
ATOM 4927 C C . THR C 1 234 ? -28.755 -20.444 -61.003 1.00 22.36 196 THR C C 1
ATOM 4928 O O . THR C 1 234 ? -29.203 -19.320 -60.752 1.00 18.90 196 THR C O 1
ATOM 4932 N N . ALA C 1 235 ? -29.487 -21.444 -61.517 1.00 17.53 197 ALA C N 1
ATOM 4933 C CA . ALA C 1 235 ? -30.842 -21.292 -62.030 1.00 20.76 197 ALA C CA 1
ATOM 4934 C C . ALA C 1 235 ? -31.799 -22.285 -61.378 1.00 21.71 197 ALA C C 1
ATOM 4935 O O . ALA C 1 235 ? -31.372 -23.303 -60.826 1.00 21.71 197 ALA C O 1
ATOM 4937 N N . PRO C 1 236 ? -33.103 -22.030 -61.437 1.00 24.73 198 PRO C N 1
ATOM 4938 C CA . PRO C 1 236 ? -34.053 -23.042 -60.958 1.00 25.05 198 PRO C CA 1
ATOM 4939 C C . PRO C 1 236 ? -34.071 -24.291 -61.826 1.00 23.79 198 PRO C C 1
ATOM 4940 O O . PRO C 1 236 ? -33.486 -24.338 -62.914 1.00 21.35 198 PRO C O 1
ATOM 4944 N N . THR C 1 237 ? -34.841 -25.281 -61.380 1.00 21.70 199 THR C N 1
ATOM 4945 C CA . THR C 1 237 ? -34.919 -26.584 -62.037 1.00 24.01 199 THR C CA 1
ATOM 4946 C C . THR C 1 237 ? -35.975 -26.571 -63.146 1.00 19.99 199 THR C C 1
ATOM 4947 O O . THR C 1 237 ? -37.033 -27.198 -63.058 1.00 21.37 199 THR C O 1
ATOM 4951 N N . ARG C 1 238 ? -35.661 -25.831 -64.211 1.00 20.30 200 ARG C N 1
ATOM 4952 C CA . ARG C 1 238 ? -36.511 -25.724 -65.396 1.00 23.68 200 ARG C CA 1
ATOM 4953 C C . ARG C 1 238 ? -35.622 -25.879 -66.621 1.00 20.90 200 ARG C C 1
ATOM 4954 O O . ARG C 1 238 ? -34.403 -25.690 -66.541 1.00 17.27 200 ARG C O 1
ATOM 4962 N N . TYR C 1 239 ? -36.230 -26.258 -67.748 1.00 19.34 201 TYR C N 1
ATOM 4963 C CA . TYR C 1 239 ? -35.467 -26.447 -68.983 1.00 21.99 201 TYR C CA 1
ATOM 4964 C C . TYR C 1 239 ? -35.262 -25.113 -69.683 1.00 17.79 201 TYR C C 1
ATOM 4965 O O . TYR C 1 239 ? -36.236 -24.412 -69.965 1.00 18.66 201 TYR C O 1
ATOM 4974 N N . VAL C 1 240 ? -34.005 -24.791 -70.023 1.00 16.22 202 VAL C N 1
ATOM 4975 C CA . VAL C 1 240 ? -33.663 -23.493 -70.590 1.00 18.03 202 VAL C CA 1
ATOM 4976 C C . VAL C 1 240 ? -33.171 -23.623 -72.034 1.00 17.92 202 VAL C C 1
ATOM 4977 O O . VAL C 1 240 ? -32.663 -24.655 -72.464 1.00 18.69 202 VAL C O 1
ATOM 4981 N N . VAL C 1 241 ? -33.310 -22.523 -72.781 1.00 15.25 203 VAL C N 1
ATOM 4982 C CA . VAL C 1 241 ? -32.807 -22.398 -74.146 1.00 16.28 203 VAL C CA 1
ATOM 4983 C C . VAL C 1 241 ? -32.210 -21.003 -74.311 1.00 21.09 203 VAL C C 1
ATOM 4984 O O . VAL C 1 241 ? -32.436 -20.097 -73.499 1.00 16.61 203 VAL C O 1
ATOM 4988 N N . GLY C 1 242 ? -31.454 -20.834 -75.394 1.00 14.68 204 GLY C N 1
ATOM 4989 C CA . GLY C 1 242 ? -30.730 -19.616 -75.680 1.00 15.24 204 GLY C CA 1
ATOM 4990 C C . GLY C 1 242 ? -29.258 -19.755 -75.326 1.00 16.08 204 GLY C C 1
ATOM 4991 O O . GLY C 1 242 ? -28.860 -20.612 -74.543 1.00 13.06 204 GLY C O 1
ATOM 4992 N N . TYR C 1 243 ? -28.433 -18.934 -75.971 1.00 16.56 205 TYR C N 1
ATOM 4993 C CA . TYR C 1 243 ? -26.989 -18.849 -75.680 1.00 13.64 205 TYR C CA 1
ATOM 4994 C C . TYR C 1 243 ? -26.352 -20.234 -75.521 1.00 19.67 205 TYR C C 1
ATOM 4995 O O . TYR C 1 243 ? -25.795 -20.587 -74.476 1.00 17.37 205 TYR C O 1
ATOM 5004 N N . GLY C 1 244 ? -26.422 -21.021 -76.597 1.00 19.20 206 GLY C N 1
ATOM 5005 C CA . GLY C 1 244 ? -25.881 -22.351 -76.583 1.00 19.85 206 GLY C CA 1
ATOM 5006 C C . GLY C 1 244 ? -26.856 -23.442 -76.180 1.00 17.96 206 GLY C C 1
ATOM 5007 O O . GLY C 1 244 ? -26.702 -24.582 -76.632 1.00 21.33 206 GLY C O 1
ATOM 5008 N N . PHE C 1 245 ? -27.875 -23.116 -75.378 1.00 14.08 207 PHE C N 1
ATOM 5009 C CA . PHE C 1 245 ? -28.918 -24.080 -75.027 1.00 16.44 207 PHE C CA 1
ATOM 5010 C C . PHE C 1 245 ? -30.009 -24.150 -76.105 1.00 19.78 207 PHE C C 1
ATOM 5011 O O . PHE C 1 245 ? -30.449 -23.125 -76.639 1.00 18.65 207 PHE C O 1
ATOM 5019 N N . GLU C 1 246 ? -30.464 -25.364 -76.412 1.00 17.77 208 GLU C N 1
ATOM 5020 C CA . GLU C 1 246 ? -31.415 -25.510 -77.510 1.00 16.41 208 GLU C CA 1
ATOM 5021 C C . GLU C 1 246 ? -32.502 -26.512 -77.173 1.00 16.16 208 GLU C C 1
ATOM 5022 O O . GLU C 1 246 ? -32.451 -27.235 -76.166 1.00 15.92 208 GLU C O 1
ATOM 5028 N N . VAL C 1 247 ? -33.483 -26.561 -78.063 1.00 16.27 209 VAL C N 1
ATOM 5029 C CA . VAL C 1 247 ? -34.400 -27.683 -78.157 1.00 19.65 209 VAL C CA 1
ATOM 5030 C C . VAL C 1 247 ? -34.467 -28.050 -79.640 1.00 20.35 209 VAL C C 1
ATOM 5031 O O . VAL C 1 247 ? -34.695 -27.177 -80.496 1.00 17.91 209 VAL C O 1
ATOM 5035 N N . ASN C 1 248 ? -34.152 -29.314 -79.948 1.00 21.54 210 ASN C N 1
ATOM 5036 C CA . ASN C 1 248 ? -34.029 -29.798 -81.327 1.00 26.69 210 ASN C CA 1
ATOM 5037 C C . ASN C 1 248 ? -33.197 -28.834 -82.175 1.00 23.29 210 ASN C C 1
ATOM 5038 O O . ASN C 1 248 ? -33.512 -28.546 -83.336 1.00 24.18 210 ASN C O 1
ATOM 5043 N N . ASP C 1 249 ? -32.138 -28.299 -81.567 1.00 17.29 211 ASP C N 1
ATOM 5044 C CA . ASP C 1 249 ? -31.108 -27.452 -82.159 1.00 19.97 211 ASP C CA 1
ATOM 5045 C C . ASP C 1 249 ? -31.576 -26.013 -82.364 1.00 18.04 211 ASP C C 1
ATOM 5046 O O . ASP C 1 249 ? -30.739 -25.148 -82.680 1.00 20.71 211 ASP C O 1
ATOM 5051 N N . ARG C 1 250 ? -32.856 -25.703 -82.124 1.00 16.54 212 ARG C N 1
ATOM 5052 C CA . ARG C 1 250 ? -33.386 -24.351 -82.232 1.00 19.17 212 ARG C CA 1
ATOM 5053 C C . ARG C 1 250 ? -32.964 -23.485 -81.050 1.00 20.74 212 ARG C C 1
ATOM 5054 O O . ARG C 1 250 ? -32.707 -23.986 -79.953 1.00 16.66 212 ARG C O 1
ATOM 5062 N N . TYR C 1 251 ? -32.920 -22.171 -81.284 1.00 16.44 213 TYR C N 1
ATOM 5063 C CA . TYR C 1 251 ? -32.674 -21.137 -80.280 1.00 14.75 213 TYR C CA 1
ATOM 5064 C C . TYR C 1 251 ? -31.240 -21.117 -79.772 1.00 19.27 213 TYR C C 1
ATOM 5065 O O . TYR C 1 251 ? -30.932 -20.367 -78.824 1.00 14.41 213 TYR C O 1
ATOM 5074 N N . ARG C 1 252 ? -30.343 -21.906 -80.372 1.00 15.36 214 ARG C N 1
ATOM 5075 C CA . ARG C 1 252 ? -28.978 -21.992 -79.845 1.00 18.86 214 ARG C CA 1
ATOM 5076 C C . ARG C 1 252 ? -28.221 -20.669 -79.960 1.00 16.46 214 ARG C C 1
ATOM 5077 O O . ARG C 1 252 ? -27.330 -20.378 -79.140 1.00 14.68 214 ARG C O 1
ATOM 5085 N N . ASN C 1 253 ? -28.534 -19.865 -80.980 1.00 15.52 215 ASN C N 1
ATOM 5086 C CA . ASN C 1 253 ? -27.763 -18.663 -81.277 1.00 16.93 215 ASN C CA 1
ATOM 5087 C C . ASN C 1 253 ? -28.326 -17.409 -80.604 1.00 13.58 215 ASN C C 1
ATOM 5088 O O . ASN C 1 253 ? -27.857 -16.299 -80.900 1.00 13.01 215 ASN C O 1
ATOM 5093 N N . TYR C 1 254 ? -29.346 -17.542 -79.765 1.00 12.84 216 TYR C N 1
ATOM 5094 C CA . TYR C 1 254 ? -29.906 -16.368 -79.119 1.00 12.96 216 TYR C CA 1
ATOM 5095 C C . TYR C 1 254 ? -28.957 -15.890 -78.029 1.00 16.22 216 TYR C C 1
ATOM 5096 O O . TYR C 1 254 ? -28.176 -16.668 -77.473 1.00 15.31 216 TYR C O 1
ATOM 5105 N N . ARG C 1 255 ? -29.058 -14.612 -77.697 1.00 13.88 217 ARG C N 1
ATOM 5106 C CA . ARG C 1 255 ? -28.113 -13.962 -76.805 1.00 12.53 217 ARG C CA 1
ATOM 5107 C C . ARG C 1 255 ? -28.538 -13.991 -75.355 1.00 18.20 217 ARG C C 1
ATOM 5108 O O . ARG C 1 255 ? -27.754 -13.576 -74.488 1.00 16.78 217 ARG C O 1
ATOM 5116 N N . HIS C 1 256 ? -29.734 -14.495 -75.057 1.00 16.90 218 HIS C N 1
ATOM 5117 C CA . HIS C 1 256 ? -30.232 -14.552 -73.694 1.00 14.85 218 HIS C CA 1
ATOM 5118 C C . HIS C 1 256 ? -30.631 -15.986 -73.364 1.00 17.16 218 HIS C C 1
ATOM 5119 O O . HIS C 1 256 ? -30.802 -16.825 -74.252 1.00 14.47 218 HIS C O 1
ATOM 5126 N N . VAL C 1 257 ? -30.765 -16.272 -72.074 1.00 14.17 219 VAL C N 1
ATOM 5127 C CA . VAL C 1 257 ? -31.145 -17.601 -71.602 1.00 14.93 219 VAL C CA 1
ATOM 5128 C C . VAL C 1 257 ? -32.567 -17.528 -71.064 1.00 16.14 219 VAL C C 1
ATOM 5129 O O . VAL C 1 257 ? -32.871 -16.712 -70.184 1.00 15.44 219 VAL C O 1
ATOM 5133 N N . PHE C 1 258 ? -33.437 -18.401 -71.578 1.00 13.08 220 PHE C N 1
ATOM 5134 C CA . PHE C 1 258 ? -34.847 -18.360 -71.253 1.00 15.59 220 PHE C CA 1
ATOM 5135 C C . PHE C 1 258 ? -35.299 -19.701 -70.705 1.00 16.57 220 PHE C C 1
ATOM 5136 O O . PHE C 1 258 ? -34.801 -20.746 -71.129 1.00 18.51 220 PHE C O 1
ATOM 5144 N N . VAL C 1 259 ? -36.303 -19.668 -69.822 1.00 15.04 221 VAL C N 1
ATOM 5145 C CA . VAL C 1 259 ? -37.075 -20.873 -69.539 1.00 17.12 221 VAL C CA 1
ATOM 5146 C C . VAL C 1 259 ? -37.940 -21.172 -70.754 1.00 17.81 221 VAL C C 1
ATOM 5147 O O . VAL C 1 259 ? -38.602 -20.270 -71.283 1.00 16.79 221 VAL C O 1
ATOM 5151 N N . LEU C 1 260 ? -37.921 -22.430 -71.211 1.00 20.95 222 LEU C N 1
ATOM 5152 C CA . LEU C 1 260 ? -38.701 -22.844 -72.367 1.00 18.16 222 LEU C CA 1
ATOM 5153 C C . LEU C 1 260 ? -40.167 -23.023 -71.980 1.00 27.08 222 LEU C C 1
ATOM 5154 O O . LEU C 1 260 ? -40.476 -23.691 -70.982 1.00 19.63 222 LEU C O 1
ATOM 5159 N N . LYS C 1 261 ? -41.083 -22.469 -72.782 1.00 19.82 223 LYS C N 1
ATOM 5160 C CA . LYS C 1 261 ? -42.481 -22.826 -72.584 1.00 21.42 223 LYS C CA 1
ATOM 5161 C C . LYS C 1 261 ? -42.642 -24.320 -72.829 1.00 24.54 223 LYS C C 1
ATOM 5162 O O . LYS C 1 261 ? -42.131 -24.830 -73.831 1.00 22.96 223 LYS C O 1
ATOM 5168 N N . PRO C 1 262 ? -43.349 -25.052 -71.953 1.00 28.55 224 PRO C N 1
ATOM 5169 C CA . PRO C 1 262 ? -43.473 -26.507 -72.146 1.00 30.64 224 PRO C CA 1
ATOM 5170 C C . PRO C 1 262 ? -44.154 -26.914 -73.442 1.00 32.19 224 PRO C C 1
ATOM 5171 O O . PRO C 1 262 ? -43.748 -27.908 -74.053 1.00 28.17 224 PRO C O 1
ATOM 5175 N N . GLU C 1 263 ? -45.175 -26.181 -73.887 1.00 32.10 225 GLU C N 1
ATOM 5176 C CA . GLU C 1 263 ? -45.761 -26.425 -75.207 1.00 34.22 225 GLU C CA 1
ATOM 5177 C C . GLU C 1 263 ? -44.745 -26.341 -76.346 1.00 34.81 225 GLU C C 1
ATOM 5178 O O . GLU C 1 263 ? -45.024 -26.822 -77.446 1.00 37.29 225 GLU C O 1
ATOM 5184 N N . TYR C 1 264 ? -43.587 -25.723 -76.139 1.00 31.13 226 TYR C N 1
ATOM 5185 C CA . TYR C 1 264 ? -42.597 -25.653 -77.210 1.00 31.02 226 TYR C CA 1
ATOM 5186 C C . TYR C 1 264 ? -41.631 -26.830 -77.215 1.00 31.69 226 TYR C C 1
ATOM 5187 O O . TYR C 1 264 ? -40.805 -26.922 -78.120 1.00 34.24 226 TYR C O 1
ATOM 5196 N N . ALA C 1 265 ? -41.716 -27.745 -76.249 1.00 32.24 227 ALA C N 1
ATOM 5197 C CA . ALA C 1 265 ? -40.659 -28.749 -76.116 1.00 30.63 227 ALA C CA 1
ATOM 5198 C C . ALA C 1 265 ? -40.635 -29.714 -77.300 1.00 32.34 227 ALA C C 1
ATOM 5199 O O . ALA C 1 265 ? -39.571 -30.209 -77.672 1.00 31.85 227 ALA C O 1
ATOM 5201 N N . LYS C 1 266 ? -41.787 -29.991 -77.900 1.00 29.99 228 LYS C N 1
ATOM 5202 C CA . LYS C 1 266 ? -41.894 -30.961 -78.983 1.00 32.43 228 LYS C CA 1
ATOM 5203 C C . LYS C 1 266 ? -42.347 -30.300 -80.279 1.00 33.21 228 LYS C C 1
ATOM 5204 O O . LYS C 1 266 ? -43.007 -30.931 -81.122 1.00 30.92 228 LYS C O 1
ATOM 5210 N N . ARG C 1 267 ? -41.982 -29.029 -80.461 1.00 29.45 229 ARG C N 1
ATOM 5211 C CA . ARG C 1 267 ? -42.515 -28.258 -81.582 1.00 38.25 229 ARG C CA 1
ATOM 5212 C C . ARG C 1 267 ? -41.893 -28.654 -82.925 1.00 32.03 229 ARG C C 1
ATOM 5213 O O . ARG C 1 267 ? -42.573 -28.629 -83.945 1.00 32.86 229 ARG C O 1
ATOM 5221 N N . TYR C 1 268 ? -40.622 -29.019 -82.952 1.00 32.22 230 TYR C N 1
ATOM 5222 C CA . TYR C 1 268 ? -39.894 -29.280 -84.193 1.00 37.14 230 TYR C CA 1
ATOM 5223 C C . TYR C 1 268 ? -39.316 -30.679 -84.046 1.00 38.18 230 TYR C C 1
ATOM 5224 O O . TYR C 1 268 ? -38.124 -30.853 -83.766 1.00 36.87 230 TYR C O 1
ATOM 5233 N N . PRO C 1 269 ? -40.149 -31.712 -84.192 1.00 39.13 231 PRO C N 1
ATOM 5234 C CA . PRO C 1 269 ? -39.675 -33.068 -83.927 1.00 36.18 231 PRO C CA 1
ATOM 5235 C C . PRO C 1 269 ? -38.969 -33.752 -85.086 1.00 33.19 231 PRO C C 1
ATOM 5236 O O . PRO C 1 269 ? -38.344 -34.785 -84.843 1.00 32.26 231 PRO C O 1
ATOM 5240 N N . SER C 1 270 ? -39.050 -33.244 -86.318 1.00 35.31 232 SER C N 1
ATOM 5241 C CA . SER C 1 270 ? -38.522 -33.980 -87.468 1.00 35.17 232 SER C CA 1
ATOM 5242 C C . SER C 1 270 ? -37.001 -34.028 -87.416 1.00 27.39 232 SER C C 1
ATOM 5243 O O . SER C 1 270 ? -36.346 -33.040 -87.082 1.00 25.77 232 SER C O 1
ATOM 5246 N N . LYS C 1 271 ? -36.440 -35.173 -87.796 1.00 28.14 233 LYS C N 1
ATOM 5247 C CA . LYS C 1 271 ? -34.996 -35.352 -87.716 1.00 34.91 233 LYS C CA 1
ATOM 5248 C C . LYS C 1 271 ? -34.266 -34.354 -88.615 1.00 29.39 233 LYS C C 1
ATOM 5249 O O . LYS C 1 271 ? -34.676 -34.099 -89.754 1.00 26.67 233 LYS C O 1
ATOM 5255 N N . LEU C 1 272 ? -33.171 -33.797 -88.100 0.95 25.90 234 LEU C N 1
ATOM 5256 C CA . LEU C 1 272 ? -32.317 -32.931 -88.902 0.86 24.82 234 LEU C CA 1
ATOM 5257 C C . LEU C 1 272 ? -31.233 -33.715 -89.647 1.00 24.01 234 LEU C C 1
ATOM 5258 O O . LEU C 1 272 ? -30.747 -33.200 -90.679 1.00 29.51 234 LEU C O 1
ATOM 5263 N N . LYS D 1 46 ? -15.896 1.819 -80.795 1.00 52.50 8 LYS D N 1
ATOM 5264 C CA . LYS D 1 46 ? -14.578 2.334 -80.394 1.00 48.41 8 LYS D CA 1
ATOM 5265 C C . LYS D 1 46 ? -13.461 1.498 -81.012 1.00 36.35 8 LYS D C 1
ATOM 5266 O O . LYS D 1 46 ? -13.335 0.308 -80.745 1.00 33.88 8 LYS D O 1
ATOM 5268 N N . PRO D 1 47 ? -12.666 2.108 -81.878 1.00 33.99 9 PRO D N 1
ATOM 5269 C CA . PRO D 1 47 ? -11.616 1.343 -82.563 1.00 29.25 9 PRO D CA 1
ATOM 5270 C C . PRO D 1 47 ? -10.454 1.038 -81.629 1.00 26.05 9 PRO D C 1
ATOM 5271 O O . PRO D 1 47 ? -10.153 1.780 -80.693 1.00 23.28 9 PRO D O 1
ATOM 5275 N N . ASN D 1 48 ? -9.841 -0.109 -81.859 1.00 18.81 10 ASN D N 1
ATOM 5276 C CA . ASN D 1 48 ? -8.645 -0.499 -81.147 1.00 17.24 10 ASN D CA 1
ATOM 5277 C C . ASN D 1 48 ? -7.465 0.288 -81.700 1.00 20.56 10 ASN D C 1
ATOM 5278 O O . ASN D 1 48 ? -7.386 0.571 -82.895 1.00 19.81 10 ASN D O 1
ATOM 5283 N N A PHE D 1 49 ? -6.541 0.625 -80.817 0.51 15.09 11 PHE D N 1
ATOM 5284 N N B PHE D 1 49 ? -6.541 0.626 -80.817 0.49 15.09 11 PHE D N 1
ATOM 5285 C CA A PHE D 1 49 ? -5.401 1.471 -81.151 0.51 17.36 11 PHE D CA 1
ATOM 5286 C CA B PHE D 1 49 ? -5.401 1.472 -81.151 0.49 17.37 11 PHE D CA 1
ATOM 5287 C C A PHE D 1 49 ? -4.183 0.588 -81.398 0.51 16.94 11 PHE D C 1
ATOM 5288 C C B PHE D 1 49 ? -4.183 0.589 -81.398 0.49 16.89 11 PHE D C 1
ATOM 5289 O O A PHE D 1 49 ? -3.737 -0.134 -80.495 0.51 14.90 11 PHE D O 1
ATOM 5290 O O B PHE D 1 49 ? -3.736 -0.132 -80.494 0.49 14.93 11 PHE D O 1
ATOM 5293 N N . VAL D 1 50 ? -3.666 0.623 -82.622 1.00 13.40 12 VAL D N 1
ATOM 5294 C CA . VAL D 1 50 ? -2.527 -0.202 -83.015 1.00 13.11 12 VAL D CA 1
ATOM 5295 C C . VAL D 1 50 ? -1.281 0.655 -82.910 1.00 15.25 12 VAL D C 1
ATOM 5296 O O . VAL D 1 50 ? -1.272 1.793 -83.383 1.00 17.39 12 VAL D O 1
ATOM 5300 N N . GLY D 1 51 ? -0.224 0.120 -82.318 1.00 13.40 13 GLY D N 1
ATOM 5301 C CA . GLY D 1 51 ? 1.012 0.878 -82.331 1.00 17.59 13 GLY D CA 1
ATOM 5302 C C . GLY D 1 51 ? 2.227 -0.024 -82.340 1.00 18.67 13 GLY D C 1
ATOM 5303 O O . GLY D 1 51 ? 2.137 -1.210 -82.694 1.00 11.75 13 GLY D O 1
ATOM 5304 N N . ARG D 1 52 ? 3.367 0.557 -81.948 1.00 20.17 14 ARG D N 1
ATOM 5305 C CA . ARG D 1 52 ? 4.620 -0.134 -81.657 1.00 19.74 14 ARG D CA 1
ATOM 5306 C C . ARG D 1 52 ? 5.177 0.408 -80.335 1.00 22.42 14 ARG D C 1
ATOM 5307 O O . ARG D 1 52 ? 5.130 1.611 -80.103 1.00 23.33 14 ARG D O 1
ATOM 5315 N N . ASP D 1 53 ? 5.717 -0.460 -79.488 1.00 20.40 15 ASP D N 1
ATOM 5316 C CA . ASP D 1 53 ? 6.215 -0.040 -78.182 1.00 25.12 15 ASP D CA 1
ATOM 5317 C C . ASP D 1 53 ? 7.694 0.296 -78.319 1.00 25.77 15 ASP D C 1
ATOM 5318 O O . ASP D 1 53 ? 8.239 0.275 -79.425 1.00 20.46 15 ASP D O 1
ATOM 5323 N N . ALA D 1 54 ? 8.366 0.564 -77.187 1.00 31.36 16 ALA D N 1
ATOM 5324 C CA . ALA D 1 54 ? 9.760 1.007 -77.210 1.00 34.04 16 ALA D CA 1
ATOM 5325 C C . ALA D 1 54 ? 10.682 -0.042 -77.815 1.00 34.82 16 ALA D C 1
ATOM 5326 O O . ALA D 1 54 ? 11.737 0.298 -78.351 1.00 35.35 16 ALA D O 1
ATOM 5328 N N . ASP D 1 55 ? 10.335 -1.317 -77.699 1.00 32.60 17 ASP D N 1
ATOM 5329 C CA . ASP D 1 55 ? 11.153 -2.364 -78.281 1.00 30.33 17 ASP D CA 1
ATOM 5330 C C . ASP D 1 55 ? 10.826 -2.591 -79.751 1.00 27.09 17 ASP D C 1
ATOM 5331 O O . ASP D 1 55 ? 11.454 -3.444 -80.387 1.00 25.04 17 ASP D O 1
ATOM 5336 N N . GLY D 1 56 ? 9.834 -1.883 -80.292 1.00 23.05 18 GLY D N 1
ATOM 5337 C CA . GLY D 1 56 ? 9.397 -2.138 -81.641 1.00 21.87 18 GLY D CA 1
ATOM 5338 C C . GLY D 1 56 ? 8.388 -3.257 -81.794 1.00 22.15 18 GLY D C 1
ATOM 5339 O O . GLY D 1 56 ? 8.109 -3.653 -82.935 1.00 19.97 18 GLY D O 1
ATOM 5340 N N . ASN D 1 57 ? 7.810 -3.761 -80.699 1.00 17.21 19 ASN D N 1
ATOM 5341 C CA . ASN D 1 57 ? 6.807 -4.816 -80.811 1.00 15.47 19 ASN D CA 1
ATOM 5342 C C . ASN D 1 57 ? 5.456 -4.219 -81.162 1.00 15.69 19 ASN D C 1
ATOM 5343 O O . ASN D 1 57 ? 5.131 -3.094 -80.757 1.00 14.19 19 ASN D O 1
ATOM 5348 N N . VAL D 1 58 ? 4.644 -5.011 -81.873 1.00 16.98 20 VAL D N 1
ATOM 5349 C CA . VAL D 1 58 ? 3.261 -4.621 -82.115 1.00 14.87 20 VAL D CA 1
ATOM 5350 C C . VAL D 1 58 ? 2.532 -4.472 -80.803 1.00 14.03 20 VAL D C 1
ATOM 5351 O O . VAL D 1 58 ? 2.642 -5.317 -79.901 1.00 14.31 20 VAL D O 1
ATOM 5355 N N . THR D 1 59 ? 1.768 -3.402 -80.682 1.00 12.55 21 THR D N 1
ATOM 5356 C CA . THR D 1 59 ? 0.828 -3.278 -79.583 1.00 15.30 21 THR D CA 1
ATOM 5357 C C . THR D 1 59 ? -0.574 -3.070 -80.134 1.00 13.71 21 THR D C 1
ATOM 5358 O O . THR D 1 59 ? -0.744 -2.404 -81.149 1.00 14.62 21 THR D O 1
ATOM 5362 N N . VAL D 1 60 ? -1.577 -3.611 -79.436 1.00 11.80 22 VAL D N 1
ATOM 5363 C CA . VAL D 1 60 ? -2.976 -3.269 -79.654 1.00 13.53 22 VAL D CA 1
ATOM 5364 C C . VAL D 1 60 ? -3.556 -2.865 -78.304 1.00 12.91 22 VAL D C 1
ATOM 5365 O O . VAL D 1 60 ? -3.527 -3.660 -77.347 1.00 15.24 22 VAL D O 1
ATOM 5369 N N . ASP D 1 61 ? -4.127 -1.656 -78.242 1.00 13.70 23 ASP D N 1
ATOM 5370 C CA . ASP D 1 61 ? -4.556 -1.044 -76.975 1.00 16.41 23 ASP D CA 1
ATOM 5371 C C . ASP D 1 61 ? -3.499 -1.224 -75.891 1.00 18.02 23 ASP D C 1
ATOM 5372 O O . ASP D 1 61 ? -3.796 -1.536 -74.733 1.00 22.34 23 ASP D O 1
ATOM 5377 N N . GLY D 1 62 ? -2.247 -0.995 -76.271 1.00 16.67 24 GLY D N 1
ATOM 5378 C CA . GLY D 1 62 ? -1.169 -0.979 -75.299 1.00 23.74 24 GLY D CA 1
ATOM 5379 C C . GLY D 1 62 ? -0.658 -2.340 -74.871 1.00 25.07 24 GLY D C 1
ATOM 5380 O O . GLY D 1 62 ? 0.365 -2.400 -74.189 1.00 22.29 24 GLY D O 1
ATOM 5381 N N . ARG D 1 63 ? -1.318 -3.432 -75.251 1.00 20.07 25 ARG D N 1
ATOM 5382 C CA . ARG D 1 63 ? -0.784 -4.765 -74.977 1.00 21.16 25 ARG D CA 1
ATOM 5383 C C . ARG D 1 63 ? 0.201 -5.181 -76.063 1.00 19.65 25 ARG D C 1
ATOM 5384 O O . ARG D 1 63 ? -0.065 -5.015 -77.268 1.00 13.97 25 ARG D O 1
ATOM 5392 N N A SER D 1 64 ? 1.331 -5.751 -75.642 0.61 14.38 26 SER D N 1
ATOM 5393 N N B SER D 1 64 ? 1.322 -5.759 -75.637 0.39 18.49 26 SER D N 1
ATOM 5394 C CA A SER D 1 64 ? 2.407 -6.124 -76.559 0.61 17.40 26 SER D CA 1
ATOM 5395 C CA B SER D 1 64 ? 2.394 -6.150 -76.544 0.39 17.37 26 SER D CA 1
ATOM 5396 C C A SER D 1 64 ? 2.205 -7.537 -77.110 0.61 15.02 26 SER D C 1
ATOM 5397 C C B SER D 1 64 ? 2.144 -7.538 -77.127 0.39 15.24 26 SER D C 1
ATOM 5398 O O A SER D 1 64 ? 1.839 -8.450 -76.373 0.61 14.91 26 SER D O 1
ATOM 5399 O O B SER D 1 64 ? 1.678 -8.437 -76.427 0.39 16.30 26 SER D O 1
ATOM 5404 N N . TYR D 1 65 ? 2.500 -7.726 -78.400 1.00 13.39 27 TYR D N 1
ATOM 5405 C CA . TYR D 1 65 ? 2.373 -9.030 -79.074 1.00 16.02 27 TYR D CA 1
ATOM 5406 C C . TYR D 1 65 ? 3.698 -9.357 -79.751 1.00 19.09 27 TYR D C 1
ATOM 5407 O O . TYR D 1 65 ? 3.854 -9.130 -80.963 1.00 17.45 27 TYR D O 1
ATOM 5416 N N . PRO D 1 66 ? 4.682 -9.879 -79.003 1.00 18.15 28 PRO D N 1
ATOM 5417 C CA . PRO D 1 66 ? 6.014 -10.077 -79.604 1.00 17.78 28 PRO D CA 1
ATOM 5418 C C . PRO D 1 66 ? 6.040 -11.054 -80.782 1.00 18.16 28 PRO D C 1
ATOM 5419 O O . PRO D 1 66 ? 6.930 -10.946 -81.631 1.00 18.24 28 PRO D O 1
ATOM 5423 N N . MET D 1 67 ? 5.122 -12.022 -80.845 1.00 17.48 29 MET D N 1
ATOM 5424 C CA . MET D 1 67 ? 5.111 -12.959 -81.966 1.00 18.51 29 MET D CA 1
ATOM 5425 C C . MET D 1 67 ? 4.608 -12.330 -83.272 1.00 18.10 29 MET D C 1
ATOM 5426 O O . MET D 1 67 ? 4.745 -12.945 -84.339 1.00 19.76 29 MET D O 1
ATOM 5431 N N . ALA D 1 68 ? 4.067 -11.120 -83.231 1.00 15.81 30 ALA D N 1
ATOM 5432 C CA . ALA D 1 68 ? 3.399 -10.535 -84.395 1.00 18.30 30 ALA D CA 1
ATOM 5433 C C . ALA D 1 68 ? 4.361 -9.723 -85.256 1.00 16.76 30 ALA D C 1
ATOM 5434 O O . ALA D 1 68 ? 5.032 -8.811 -84.765 1.00 15.89 30 ALA D O 1
ATOM 5436 N N . GLU D 1 69 ? 4.391 -10.028 -86.543 1.00 16.47 31 GLU D N 1
ATOM 5437 C CA . GLU D 1 69 ? 5.056 -9.141 -87.493 1.00 18.20 31 GLU D CA 1
ATOM 5438 C C . GLU D 1 69 ? 4.247 -7.858 -87.690 1.00 17.42 31 GLU D C 1
ATOM 5439 O O . GLU D 1 69 ? 4.806 -6.750 -87.766 1.00 16.72 31 GLU D O 1
ATOM 5445 N N . SER D 1 70 ? 2.931 -7.990 -87.772 1.00 15.27 32 SER D N 1
ATOM 5446 C CA . SER D 1 70 ? 2.076 -6.845 -88.061 1.00 15.40 32 SER D CA 1
ATOM 5447 C C . SER D 1 70 ? 0.660 -7.223 -87.692 1.00 16.64 32 SER D C 1
ATOM 5448 O O . SER D 1 70 ? 0.337 -8.407 -87.494 1.00 13.86 32 SER D O 1
ATOM 5451 N N . VAL D 1 71 ? -0.188 -6.204 -87.620 1.00 16.49 33 VAL D N 1
ATOM 5452 C CA . VAL D 1 71 ? -1.628 -6.393 -87.460 1.00 14.91 33 VAL D CA 1
ATOM 5453 C C . VAL D 1 71 ? -2.278 -6.542 -88.832 1.00 15.79 33 VAL D C 1
ATOM 5454 O O . VAL D 1 71 ? -2.075 -5.705 -89.725 1.00 17.52 33 VAL D O 1
ATOM 5458 N N . VAL D 1 72 ? -3.074 -7.605 -88.997 1.00 17.16 34 VAL D N 1
ATOM 5459 C CA . VAL D 1 72 ? -3.961 -7.714 -90.154 1.00 17.30 34 VAL D CA 1
ATOM 5460 C C . VAL D 1 72 ? -5.253 -6.950 -89.905 1.00 15.36 34 VAL D C 1
ATOM 5461 O O . VAL D 1 72 ? -5.660 -6.121 -90.721 1.00 16.38 34 VAL D O 1
ATOM 5465 N N . ALA D 1 73 ? -5.921 -7.219 -88.786 1.00 12.20 35 ALA D N 1
ATOM 5466 C CA . ALA D 1 73 ? -7.146 -6.497 -88.451 1.00 14.85 35 ALA D CA 1
ATOM 5467 C C . ALA D 1 73 ? -7.400 -6.616 -86.956 1.00 15.82 35 ALA D C 1
ATOM 5468 O O . ALA D 1 73 ? -7.168 -7.678 -86.377 1.00 13.67 35 ALA D O 1
ATOM 5470 N N . THR D 1 74 ? -7.846 -5.518 -86.336 1.00 11.55 36 THR D N 1
ATOM 5471 C CA . THR D 1 74 ? -8.166 -5.558 -84.917 1.00 14.15 36 THR D CA 1
ATOM 5472 C C . THR D 1 74 ? -9.590 -6.058 -84.706 1.00 15.44 36 THR D C 1
ATOM 5473 O O . THR D 1 74 ? -10.412 -6.099 -85.632 1.00 16.19 36 THR D O 1
ATOM 5477 N N . GLU D 1 75 ? -9.895 -6.369 -83.446 1.00 13.68 37 GLU D N 1
ATOM 5478 C CA . GLU D 1 75 ? -11.237 -6.828 -83.098 1.00 10.74 37 GLU D CA 1
ATOM 5479 C C . GLU D 1 75 ? -12.326 -5.905 -83.659 1.00 12.32 37 GLU D C 1
ATOM 5480 O O . GLU D 1 75 ? -13.301 -6.389 -84.238 1.00 12.48 37 GLU D O 1
ATOM 5486 N N . SER D 1 76 ? -12.175 -4.571 -83.514 1.00 11.89 38 SER D N 1
ATOM 5487 C CA . SER D 1 76 ? -13.250 -3.667 -83.939 1.00 12.84 38 SER D CA 1
ATOM 5488 C C . SER D 1 76 ? -13.459 -3.757 -85.454 1.00 13.62 38 SER D C 1
ATOM 5489 O O . SER D 1 76 ? -14.602 -3.704 -85.951 1.00 13.02 38 SER D O 1
ATOM 5492 N N . THR D 1 77 ? -12.364 -3.860 -86.215 1.00 12.94 39 THR D N 1
ATOM 5493 C CA . THR D 1 77 ? -12.496 -4.009 -87.664 1.00 14.92 39 THR D CA 1
ATOM 5494 C C . THR D 1 77 ? -13.151 -5.340 -88.006 1.00 14.02 39 THR D C 1
ATOM 5495 O O . THR D 1 77 ? -14.041 -5.402 -88.863 1.00 13.90 39 THR D O 1
ATOM 5499 N N . ILE D 1 78 ? -12.722 -6.413 -87.335 1.00 12.54 40 ILE D N 1
ATOM 5500 C CA . ILE D 1 78 ? -13.239 -7.756 -87.593 1.00 11.21 40 ILE D CA 1
ATOM 5501 C C . ILE D 1 78 ? -14.732 -7.802 -87.332 1.00 13.84 40 ILE D C 1
ATOM 5502 O O . ILE D 1 78 ? -15.508 -8.315 -88.148 1.00 12.78 40 ILE D O 1
ATOM 5507 N N . HIS D 1 79 ? -15.164 -7.236 -86.200 1.00 11.86 41 HIS D N 1
ATOM 5508 C CA . HIS D 1 79 ? -16.575 -7.323 -85.897 1.00 13.24 41 HIS D CA 1
ATOM 5509 C C . HIS D 1 79 ? -17.409 -6.414 -86.794 1.00 12.17 41 HIS D C 1
ATOM 5510 O O . HIS D 1 79 ? -18.558 -6.742 -87.090 1.00 15.80 41 HIS D O 1
ATOM 5517 N N . ARG D 1 80 ? -16.875 -5.271 -87.219 1.00 12.69 42 ARG D N 1
ATOM 5518 C CA . ARG D 1 80 ? -17.619 -4.483 -88.209 1.00 13.74 42 ARG D CA 1
ATOM 5519 C C . ARG D 1 80 ? -17.816 -5.296 -89.479 1.00 14.69 42 ARG D C 1
ATOM 5520 O O . ARG D 1 80 ? -18.904 -5.299 -90.070 1.00 15.92 42 ARG D O 1
ATOM 5528 N N A SER D 1 81 ? -16.776 -6.013 -89.914 0.48 13.85 43 SER D N 1
ATOM 5529 N N B SER D 1 81 ? -16.766 -6.005 -89.906 0.52 13.84 43 SER D N 1
ATOM 5530 C CA A SER D 1 81 ? -16.909 -6.818 -91.126 0.48 14.46 43 SER D CA 1
ATOM 5531 C CA B SER D 1 81 ? -16.857 -6.843 -91.098 0.52 14.40 43 SER D CA 1
ATOM 5532 C C A SER D 1 81 ? -17.858 -7.993 -90.904 0.48 14.88 43 SER D C 1
ATOM 5533 C C B SER D 1 81 ? -17.866 -7.967 -90.889 0.52 14.97 43 SER D C 1
ATOM 5534 O O A SER D 1 81 ? -18.649 -8.329 -91.797 0.48 13.37 43 SER D O 1
ATOM 5535 O O B SER D 1 81 ? -18.695 -8.244 -91.767 0.52 13.14 43 SER D O 1
ATOM 5540 N N . MET D 1 82 ? -17.866 -8.569 -89.699 1.00 11.34 44 MET D N 1
ATOM 5541 C CA . MET D 1 82 ? -18.795 -9.669 -89.437 1.00 15.72 44 MET D CA 1
ATOM 5542 C C . MET D 1 82 ? -20.254 -9.195 -89.373 1.00 15.27 44 MET D C 1
ATOM 5543 O O . MET D 1 82 ? -21.171 -9.909 -89.827 1.00 16.13 44 MET D O 1
ATOM 5548 N N . LYS D 1 83 ? -20.499 -8.029 -88.781 1.00 16.68 45 LYS D N 1
ATOM 5549 C CA . LYS D 1 83 ? -21.856 -7.487 -88.736 1.00 17.74 45 LYS D CA 1
ATOM 5550 C C . LYS D 1 83 ? -22.368 -7.183 -90.139 1.00 17.21 45 LYS D C 1
ATOM 5551 O O . LYS D 1 83 ? -23.508 -7.516 -90.487 1.00 17.68 45 LYS D O 1
ATOM 5557 N N . GLU D 1 84 ? -21.522 -6.564 -90.963 1.00 15.28 46 GLU D N 1
ATOM 5558 C CA . GLU D 1 84 ? -21.854 -6.363 -92.370 1.00 17.43 46 GLU D CA 1
ATOM 5559 C C . GLU D 1 84 ? -22.126 -7.692 -93.066 1.00 14.93 46 GLU D C 1
ATOM 5560 O O . GLU D 1 84 ? -23.078 -7.807 -93.843 1.00 15.26 46 GLU D O 1
ATOM 5566 N N . MET D 1 85 ? -21.318 -8.713 -92.775 1.00 15.05 47 MET D N 1
ATOM 5567 C CA . MET D 1 85 ? -21.508 -10.029 -93.401 1.00 16.71 47 MET D CA 1
ATOM 5568 C C . MET D 1 85 ? -22.831 -10.669 -92.972 1.00 15.98 47 MET D C 1
ATOM 5569 O O . MET D 1 85 ? -23.565 -11.233 -93.807 1.00 20.23 47 MET D O 1
ATOM 5574 N N . ALA D 1 86 ? -23.173 -10.587 -91.685 1.00 14.10 48 ALA D N 1
ATOM 5575 C CA . ALA D 1 86 ? -24.468 -11.134 -91.257 1.00 15.84 48 ALA D CA 1
ATOM 5576 C C . ALA D 1 86 ? -25.622 -10.489 -92.024 1.00 21.19 48 ALA D C 1
ATOM 5577 O O . ALA D 1 86 ? -26.572 -11.176 -92.444 1.00 16.87 48 ALA D O 1
ATOM 5579 N N . GLN D 1 87 ? -25.567 -9.170 -92.211 1.00 18.96 49 GLN D N 1
ATOM 5580 C CA . GLN D 1 87 ? -26.608 -8.518 -92.988 1.00 20.74 49 GLN D CA 1
ATOM 5581 C C . GLN D 1 87 ? -26.622 -9.033 -94.428 1.00 18.76 49 GLN D C 1
ATOM 5582 O O . GLN D 1 87 ? -27.696 -9.262 -94.997 1.00 17.49 49 GLN D O 1
ATOM 5588 N N . THR D 1 88 ? -25.436 -9.167 -95.043 1.00 16.00 50 THR D N 1
ATOM 5589 C CA . THR D 1 88 ? -25.325 -9.719 -96.392 1.00 22.14 50 THR D CA 1
ATOM 5590 C C . THR D 1 88 ? -25.950 -11.110 -96.466 1.00 20.38 50 THR D C 1
ATOM 5591 O O . THR D 1 88 ? -26.727 -11.409 -97.377 1.00 20.69 50 THR D O 1
ATOM 5595 N N . LEU D 1 89 ? -25.603 -11.983 -95.513 1.00 15.40 51 LEU D N 1
ATOM 5596 C CA . LEU D 1 89 ? -26.182 -13.323 -95.455 1.00 14.67 51 LEU D CA 1
ATOM 5597 C C . LEU D 1 89 ? -27.693 -13.285 -95.245 1.00 17.04 51 LEU D C 1
ATOM 5598 O O . LEU D 1 89 ? -28.437 -14.018 -95.907 1.00 21.11 51 LEU D O 1
ATOM 5603 N N . ALA D 1 90 ? -28.161 -12.491 -94.286 1.00 16.57 52 ALA D N 1
ATOM 5604 C CA . ALA D 1 90 ? -29.604 -12.337 -94.115 1.00 20.96 52 ALA D CA 1
ATOM 5605 C C . ALA D 1 90 ? -30.264 -11.906 -95.426 1.00 19.86 52 ALA D C 1
ATOM 5606 O O . ALA D 1 90 ? -31.296 -12.454 -95.829 1.00 23.24 52 ALA D O 1
ATOM 5608 N N . ASN D 1 91 ? -29.686 -10.908 -96.095 1.00 18.81 53 ASN D N 1
ATOM 5609 C CA . ASN D 1 91 ? -30.295 -10.451 -97.343 1.00 25.59 53 ASN D CA 1
ATOM 5610 C C . ASN D 1 91 ? -30.317 -11.584 -98.360 1.00 25.79 53 ASN D C 1
ATOM 5611 O O . ASN D 1 91 ? -31.279 -11.734 -99.123 1.00 25.70 53 ASN D O 1
ATOM 5616 N N . ALA D 1 92 ? -29.269 -12.407 -98.371 1.00 22.09 54 ALA D N 1
ATOM 5617 C CA . ALA D 1 92 ? -29.184 -13.430 -99.408 1.00 24.91 54 ALA D CA 1
ATOM 5618 C C . ALA D 1 92 ? -30.119 -14.608 -99.154 1.00 24.51 54 ALA D C 1
ATOM 5619 O O . ALA D 1 92 ? -30.561 -15.251 -100.109 1.00 25.10 54 ALA D O 1
ATOM 5621 N N . TYR D 1 93 ? -30.430 -14.909 -97.893 1.00 17.40 55 TYR D N 1
ATOM 5622 C CA . TYR D 1 93 ? -31.164 -16.119 -97.560 1.00 22.39 55 TYR D CA 1
ATOM 5623 C C . TYR D 1 93 ? -32.596 -15.891 -97.065 1.00 24.70 55 TYR D C 1
ATOM 5624 O O . TYR D 1 93 ? -33.429 -16.782 -97.245 1.00 23.18 55 TYR D O 1
ATOM 5633 N N . LYS D 1 94 ? -32.910 -14.739 -96.447 1.00 30.62 56 LYS D N 1
ATOM 5634 C CA . LYS D 1 94 ? -34.132 -14.629 -95.634 1.00 29.92 56 LYS D CA 1
ATOM 5635 C C . LYS D 1 94 ? -35.398 -14.972 -96.425 1.00 33.78 56 LYS D C 1
ATOM 5636 O O . LYS D 1 94 ? -36.308 -15.609 -95.887 1.00 30.68 56 LYS D O 1
ATOM 5642 N N . THR D 1 95 ? -35.461 -14.585 -97.701 1.00 31.77 57 THR D N 1
ATOM 5643 C CA . THR D 1 95 ? -36.627 -14.780 -98.546 1.00 32.46 57 THR D CA 1
ATOM 5644 C C . THR D 1 95 ? -36.585 -16.061 -99.374 1.00 31.72 57 THR D C 1
ATOM 5645 O O . THR D 1 95 ? -37.482 -16.274 -100.185 1.00 32.04 57 THR D O 1
ATOM 5649 N N . LEU D 1 96 ? -35.581 -16.907 -99.217 1.00 29.29 58 LEU D N 1
ATOM 5650 C CA . LEU D 1 96 ? -35.486 -18.125 -100.014 1.00 28.54 58 LEU D CA 1
ATOM 5651 C C . LEU D 1 96 ? -36.348 -19.232 -99.422 1.00 31.11 58 LEU D C 1
ATOM 5652 O O . LEU D 1 96 ? -36.702 -19.220 -98.239 1.00 31.86 58 LEU D O 1
ATOM 5657 N N . LYS D 1 97 ? -36.698 -20.201 -100.270 1.00 26.87 59 LYS D N 1
ATOM 5658 C CA . LYS D 1 97 ? -37.487 -21.350 -99.852 1.00 27.86 59 LYS D CA 1
ATOM 5659 C C . LYS D 1 97 ? -36.737 -22.635 -100.172 1.00 26.13 59 LYS D C 1
ATOM 5660 O O . LYS D 1 97 ? -35.909 -22.676 -101.093 1.00 29.45 59 LYS D O 1
ATOM 5666 N N . HIS D 1 98 ? -37.003 -23.676 -99.383 1.00 25.26 60 HIS D N 1
ATOM 5667 C CA . HIS D 1 98 ? -36.325 -24.954 -99.577 1.00 24.00 60 HIS D CA 1
ATOM 5668 C C . HIS D 1 98 ? -37.240 -26.076 -99.090 1.00 26.36 60 HIS D C 1
ATOM 5669 O O . HIS D 1 98 ? -38.414 -25.855 -98.747 1.00 25.64 60 HIS D O 1
ATOM 5676 N N . ARG D 1 99 ? -36.711 -27.299 -99.124 1.00 24.49 61 ARG D N 1
ATOM 5677 C CA . ARG D 1 99 ? -37.526 -28.476 -98.867 1.00 26.87 61 ARG D CA 1
ATOM 5678 C C . ARG D 1 99 ? -38.099 -28.422 -97.460 1.00 27.55 61 ARG D C 1
ATOM 5679 O O . ARG D 1 99 ? -37.373 -28.179 -96.487 1.00 23.17 61 ARG D O 1
ATOM 5687 N N . ASP D 1 100 ? -39.415 -28.636 -97.359 1.00 26.00 62 ASP D N 1
ATOM 5688 C CA . ASP D 1 100 ? -40.083 -28.645 -96.065 1.00 25.85 62 ASP D CA 1
ATOM 5689 C C . ASP D 1 100 ? -39.919 -30.032 -95.455 1.00 29.49 62 ASP D C 1
ATOM 5690 O O . ASP D 1 100 ? -40.509 -31.001 -95.945 1.00 29.24 62 ASP D O 1
ATOM 5695 N N . THR D 1 101 ? -39.096 -30.138 -94.398 1.00 27.72 63 THR D N 1
ATOM 5696 C CA . THR D 1 101 ? -38.990 -31.386 -93.646 1.00 27.20 63 THR D CA 1
ATOM 5697 C C . THR D 1 101 ? -39.736 -31.345 -92.318 1.00 29.67 63 THR D C 1
ATOM 5698 O O . THR D 1 101 ? -39.848 -32.377 -91.653 1.00 31.88 63 THR D O 1
ATOM 5702 N N . HIS D 1 102 ? -40.228 -30.181 -91.907 1.00 28.05 64 HIS D N 1
ATOM 5703 C CA . HIS D 1 102 ? -41.105 -30.111 -90.743 1.00 28.10 64 HIS D CA 1
ATOM 5704 C C . HIS D 1 102 ? -42.444 -30.805 -91.026 1.00 33.16 64 HIS D C 1
ATOM 5705 O O .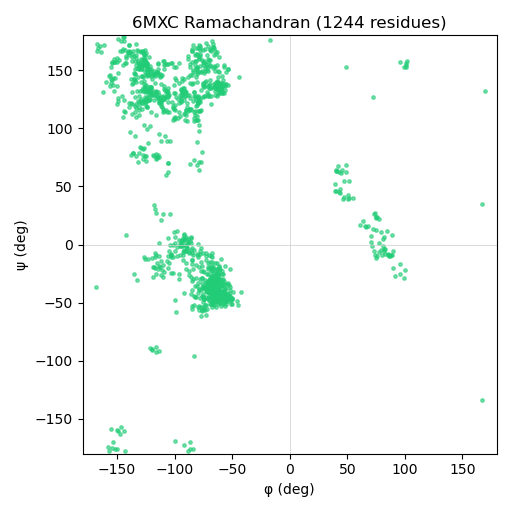 HIS D 1 102 ? -42.863 -31.703 -90.288 1.00 37.45 64 HIS D O 1
ATOM 5712 N N . ASN D 1 103 ? -43.116 -30.408 -92.102 1.00 32.35 65 ASN D N 1
ATOM 5713 C CA . ASN D 1 103 ? -44.336 -31.055 -92.587 1.00 41.54 65 ASN D CA 1
ATOM 5714 C C . ASN D 1 103 ? -43.949 -31.790 -93.873 1.00 44.99 65 ASN D C 1
ATOM 5715 O O . ASN D 1 103 ? -43.931 -31.205 -94.956 1.00 43.71 65 ASN D O 1
ATOM 5720 N N . LYS D 1 104 ? -43.604 -33.072 -93.746 1.00 49.17 66 LYS D N 1
ATOM 5721 C CA . LYS D 1 104 ? -43.067 -33.798 -94.895 1.00 54.79 66 LYS D CA 1
ATOM 5722 C C . LYS D 1 104 ? -44.121 -34.071 -95.963 1.00 59.74 66 LYS D C 1
ATOM 5723 O O . LYS D 1 104 ? -43.760 -34.304 -97.122 1.00 63.34 66 LYS D O 1
ATOM 5729 N N . GLY D 1 105 ? -45.406 -34.050 -95.608 1.00 56.23 67 GLY D N 1
ATOM 5730 C CA . GLY D 1 105 ? -46.432 -34.167 -96.620 1.00 59.25 67 GLY D CA 1
ATOM 5731 C C . GLY D 1 105 ? -46.610 -32.933 -97.478 1.00 58.62 67 GLY D C 1
ATOM 5732 O O . GLY D 1 105 ? -47.369 -32.982 -98.454 1.00 62.54 67 GLY D O 1
ATOM 5733 N N . ASN D 1 106 ? -45.932 -31.836 -97.143 1.00 54.10 68 ASN D N 1
ATOM 5734 C CA . ASN D 1 106 ? -46.083 -30.601 -97.902 1.00 53.88 68 ASN D CA 1
ATOM 5735 C C . ASN D 1 106 ? -45.339 -30.722 -99.228 1.00 55.99 68 ASN D C 1
ATOM 5736 O O . ASN D 1 106 ? -44.157 -31.076 -99.258 1.00 58.26 68 ASN D O 1
ATOM 5741 N N . SER D 1 107 ? -46.042 -30.452 -100.330 1.00 54.14 69 SER D N 1
ATOM 5742 C CA . SER D 1 107 ? -45.427 -30.557 -101.647 1.00 56.88 69 SER D CA 1
ATOM 5743 C C . SER D 1 107 ? -44.667 -29.293 -102.038 1.00 56.30 69 SER D C 1
ATOM 5744 O O . SER D 1 107 ? -43.685 -29.371 -102.790 1.00 55.39 69 SER D O 1
ATOM 5747 N N . ALA D 1 108 ? -45.097 -28.135 -101.543 1.00 53.15 70 ALA D N 1
ATOM 5748 C CA . ALA D 1 108 ? -44.480 -26.868 -101.891 1.00 44.32 70 ALA D CA 1
ATOM 5749 C C . ALA D 1 108 ? -43.185 -26.661 -101.109 1.00 38.72 70 ALA D C 1
ATOM 5750 O O . ALA D 1 108 ? -42.947 -27.284 -100.076 1.00 33.66 70 ALA D O 1
ATOM 5752 N N . LEU D 1 109 ? -42.345 -25.765 -101.609 1.00 36.26 71 LEU D N 1
ATOM 5753 C CA . LEU D 1 109 ? -41.194 -25.363 -100.815 1.00 35.79 71 LEU D CA 1
ATOM 5754 C C . LEU D 1 109 ? -41.657 -24.508 -99.633 1.00 35.67 71 LEU D C 1
ATOM 5755 O O . LEU D 1 109 ? -42.745 -23.918 -99.641 1.00 39.95 71 LEU D O 1
ATOM 5760 N N . ALA D 1 110 ? -40.839 -24.471 -98.592 1.00 32.34 72 ALA D N 1
ATOM 5761 C CA . ALA D 1 110 ? -41.160 -23.703 -97.403 1.00 30.60 72 ALA D CA 1
ATOM 5762 C C . ALA D 1 110 ? -40.124 -22.608 -97.183 1.00 27.99 72 ALA D C 1
ATOM 5763 O O . ALA D 1 110 ? -38.950 -22.775 -97.533 1.00 26.52 72 ALA D O 1
ATOM 5765 N N . PRO D 1 111 ? -40.528 -21.486 -96.602 1.00 27.35 73 PRO D N 1
ATOM 5766 C CA . PRO D 1 111 ? -39.573 -20.416 -96.298 1.00 29.43 73 PRO D CA 1
ATOM 5767 C C . PRO D 1 111 ? -38.605 -20.847 -95.198 1.00 28.61 73 PRO D C 1
ATOM 5768 O O . PRO D 1 111 ? -38.791 -21.871 -94.521 1.00 26.44 73 PRO D O 1
ATOM 5772 N N . ILE D 1 112 ? -37.538 -20.067 -95.038 1.00 29.31 74 ILE D N 1
ATOM 5773 C CA . ILE D 1 112 ? -36.565 -20.352 -93.982 1.00 21.95 74 ILE D CA 1
ATOM 5774 C C . ILE D 1 112 ? -37.125 -19.818 -92.671 1.00 22.57 74 ILE D C 1
ATOM 5775 O O . ILE D 1 112 ? -37.351 -18.612 -92.521 1.00 24.39 74 ILE D O 1
ATOM 5780 N N . THR D 1 113 ? -37.415 -20.728 -91.745 1.00 23.80 75 THR D N 1
ATOM 5781 C CA . THR D 1 113 ? -38.077 -20.429 -90.479 1.00 23.20 75 THR D CA 1
ATOM 5782 C C . THR D 1 113 ? -37.465 -21.321 -89.402 1.00 25.56 75 THR D C 1
ATOM 5783 O O . THR D 1 113 ? -36.621 -22.165 -89.694 1.00 20.02 75 THR D O 1
ATOM 5787 N N . ASP D 1 114 ? -37.973 -21.223 -88.168 1.00 24.53 76 ASP D N 1
ATOM 5788 C CA . ASP D 1 114 ? -37.577 -22.216 -87.166 1.00 25.81 76 ASP D CA 1
ATOM 5789 C C . ASP D 1 114 ? -38.030 -23.619 -87.563 1.00 24.72 76 ASP D C 1
ATOM 5790 O O . ASP D 1 114 ? -37.427 -24.618 -87.141 1.00 23.50 76 ASP D O 1
ATOM 5795 N N . GLU D 1 115 ? -39.095 -23.720 -88.359 1.00 22.20 77 GLU D N 1
ATOM 5796 C CA . GLU D 1 115 ? -39.523 -25.037 -88.817 1.00 22.61 77 GLU D CA 1
ATOM 5797 C C . GLU D 1 115 ? -38.524 -25.643 -89.807 1.00 21.41 77 GLU D C 1
ATOM 5798 O O . GLU D 1 115 ? -38.241 -26.842 -89.748 1.00 21.79 77 GLU D O 1
ATOM 5804 N N . ASN D 1 116 ? -37.980 -24.834 -90.720 1.00 20.46 78 ASN D N 1
ATOM 5805 C CA . ASN D 1 116 ? -36.983 -25.293 -91.687 1.00 19.75 78 ASN D CA 1
ATOM 5806 C C . ASN D 1 116 ? -35.881 -24.238 -91.768 1.00 22.98 78 ASN D C 1
ATOM 5807 O O . ASN D 1 116 ? -35.855 -23.413 -92.691 1.00 19.13 78 ASN D O 1
ATOM 5812 N N . PRO D 1 117 ? -34.964 -24.216 -90.794 1.00 20.55 79 PRO D N 1
ATOM 5813 C CA . PRO D 1 117 ? -33.987 -23.120 -90.712 1.00 18.65 79 PRO D CA 1
ATOM 5814 C C . PRO D 1 117 ? -32.855 -23.279 -91.718 1.00 18.54 79 PRO D C 1
ATOM 5815 O O . PRO D 1 117 ? -32.717 -24.293 -92.391 1.00 18.47 79 PRO D O 1
ATOM 5819 N N . LEU D 1 118 ? -32.049 -22.226 -91.833 1.00 16.05 80 LEU D N 1
ATOM 5820 C CA . LEU D 1 118 ? -30.803 -22.366 -92.571 1.00 18.51 80 LEU D CA 1
ATOM 5821 C C . LEU D 1 118 ? -29.912 -23.391 -91.871 1.00 20.54 80 LEU D C 1
ATOM 5822 O O . LEU D 1 118 ? -29.743 -23.327 -90.656 1.00 19.68 80 LEU D O 1
ATOM 5827 N N . ILE D 1 119 ? -29.329 -24.321 -92.625 1.00 16.28 81 ILE D N 1
ATOM 5828 C CA . ILE D 1 119 ? -28.409 -25.305 -92.055 1.00 17.98 81 ILE D CA 1
ATOM 5829 C C . ILE D 1 119 ? -26.991 -24.760 -92.148 1.00 21.90 81 ILE D C 1
ATOM 5830 O O . ILE D 1 119 ? -26.518 -24.442 -93.247 1.00 21.15 81 ILE D O 1
ATOM 5835 N N . ILE D 1 120 ? -26.293 -24.681 -91.007 1.00 14.56 82 ILE D N 1
ATOM 5836 C CA . ILE D 1 120 ? -24.927 -24.180 -90.968 1.00 17.85 82 ILE D CA 1
ATOM 5837 C C . ILE D 1 120 ? -24.006 -25.327 -90.579 1.00 19.02 82 ILE D C 1
ATOM 5838 O O . ILE D 1 120 ? -24.249 -26.022 -89.583 1.00 19.58 82 ILE D O 1
ATOM 5843 N N . ILE D 1 121 ? -22.976 -25.550 -91.388 1.00 16.65 83 ILE D N 1
ATOM 5844 C CA . ILE D 1 121 ? -21.949 -26.549 -91.104 1.00 14.29 83 ILE D CA 1
ATOM 5845 C C . ILE D 1 121 ? -20.693 -25.787 -90.704 1.00 13.67 83 ILE D C 1
ATOM 5846 O O . ILE D 1 121 ? -20.126 -25.061 -91.523 1.00 14.35 83 ILE D O 1
ATOM 5851 N N . SER D 1 122 ? -20.244 -25.958 -89.458 1.00 14.20 84 SER D N 1
ATOM 5852 C CA . SER D 1 122 ? -19.088 -25.238 -88.947 1.00 14.49 84 SER D CA 1
ATOM 5853 C C . SER D 1 122 ? -17.901 -26.200 -88.827 1.00 15.23 84 SER D C 1
ATOM 5854 O O . SER D 1 122 ? -18.031 -27.297 -88.256 1.00 14.11 84 SER D O 1
ATOM 5857 N N . VAL D 1 123 ? -16.745 -25.784 -89.349 1.00 13.18 85 VAL D N 1
ATOM 5858 C CA . VAL D 1 123 ? -15.581 -26.661 -89.469 1.00 15.76 85 VAL D CA 1
ATOM 5859 C C . VAL D 1 123 ? -14.734 -26.530 -88.205 1.00 15.97 85 VAL D C 1
ATOM 5860 O O . VAL D 1 123 ? -14.156 -25.474 -87.954 1.00 11.14 85 VAL D O 1
ATOM 5864 N N . LEU D 1 124 ? -14.655 -27.591 -87.412 1.00 11.91 86 LEU D N 1
ATOM 5865 C CA . LEU D 1 124 ? -13.817 -27.554 -86.215 1.00 18.51 86 LEU D CA 1
ATOM 5866 C C . LEU D 1 124 ? -12.362 -27.912 -86.557 1.00 18.24 86 LEU D C 1
ATOM 5867 O O . LEU D 1 124 ? -12.095 -28.605 -87.540 1.00 19.04 86 LEU D O 1
ATOM 5872 N N . LYS D 1 125 ? -11.416 -27.470 -85.713 1.00 11.06 87 LYS D N 1
ATOM 5873 C CA . LYS D 1 125 ? -11.625 -26.573 -84.573 1.00 14.16 87 LYS D CA 1
ATOM 5874 C C . LYS D 1 125 ? -11.624 -25.089 -84.990 1.00 15.78 87 LYS D C 1
ATOM 5875 O O . LYS D 1 125 ? -12.176 -24.234 -84.292 1.00 14.26 87 LYS D O 1
ATOM 5881 N N . GLY D 1 126 ? -11.019 -24.810 -86.142 1.00 15.77 88 GLY D N 1
ATOM 5882 C CA . GLY D 1 126 ? -10.673 -23.428 -86.488 1.00 16.48 88 GLY D CA 1
ATOM 5883 C C . GLY D 1 126 ? -11.837 -22.438 -86.550 1.00 16.12 88 GLY D C 1
ATOM 5884 O O . GLY D 1 126 ? -11.637 -21.234 -86.364 1.00 13.98 88 GLY D O 1
ATOM 5885 N N . SER D 1 127 ? -13.059 -22.921 -86.811 1.00 10.88 89 SER D N 1
ATOM 5886 C CA . SER D 1 127 ? -14.193 -22.040 -87.035 1.00 13.93 89 SER D CA 1
ATOM 5887 C C . SER D 1 127 ? -15.036 -21.770 -85.786 1.00 12.54 89 SER D C 1
ATOM 5888 O O . SER D 1 127 ? -16.028 -21.029 -85.879 1.00 10.40 89 SER D O 1
ATOM 5891 N N . TYR D 1 128 ? -14.710 -22.351 -84.623 1.00 9.47 90 TYR D N 1
ATOM 5892 C CA . TYR D 1 128 ? -15.743 -22.356 -83.603 1.00 15.87 90 TYR D CA 1
ATOM 5893 C C . TYR D 1 128 ? -16.000 -20.967 -83.014 1.00 11.13 90 TYR D C 1
ATOM 5894 O O . TYR D 1 128 ? -17.125 -20.686 -82.621 1.00 10.23 90 TYR D O 1
ATOM 5903 N N . ILE D 1 129 ? -14.985 -20.113 -82.910 1.00 9.66 91 ILE D N 1
ATOM 5904 C CA . ILE D 1 129 ? -15.204 -18.779 -82.364 1.00 9.15 91 ILE D CA 1
ATOM 5905 C C . ILE D 1 129 ? -15.925 -17.904 -83.383 1.00 9.29 91 ILE D C 1
ATOM 5906 O O . ILE D 1 129 ? -16.880 -17.189 -83.064 1.00 10.18 91 ILE D O 1
ATOM 5911 N N . PHE D 1 130 ? -15.450 -17.937 -84.619 1.00 9.94 92 PHE D N 1
ATOM 5912 C CA . PHE D 1 130 ? -16.079 -17.213 -85.708 1.00 11.46 92 PHE D CA 1
ATOM 5913 C C . PHE D 1 130 ? -17.555 -17.600 -85.831 1.00 12.77 92 PHE D C 1
ATOM 5914 O O . PHE D 1 130 ? -18.430 -16.728 -85.930 1.00 12.63 92 PHE D O 1
ATOM 5922 N N . THR D 1 131 ? -17.846 -18.902 -85.735 1.00 10.09 93 THR D N 1
ATOM 5923 C CA . THR D 1 131 ? -19.223 -19.384 -85.866 1.00 11.18 93 THR D CA 1
ATOM 5924 C C . THR D 1 131 ? -20.086 -18.892 -84.704 1.00 12.96 93 THR D C 1
ATOM 5925 O O . THR D 1 131 ? -21.206 -18.415 -84.904 1.00 12.63 93 THR D O 1
ATOM 5929 N N . ALA D 1 132 ? -19.552 -18.971 -83.486 1.00 9.57 94 ALA D N 1
ATOM 5930 C CA . ALA D 1 132 ? -20.262 -18.480 -82.306 1.00 12.63 94 ALA D CA 1
ATOM 5931 C C . ALA D 1 132 ? -20.623 -17.001 -82.453 1.00 12.10 94 ALA D C 1
ATOM 5932 O O . ALA D 1 132 ? -21.754 -16.592 -82.153 1.00 14.29 94 ALA D O 1
ATOM 5934 N N . ASP D 1 133 ? -19.716 -16.196 -82.991 1.00 9.79 95 ASP D N 1
ATOM 5935 C CA . ASP D 1 133 ? -20.056 -14.784 -83.152 1.00 10.11 95 ASP D CA 1
ATOM 5936 C C . ASP D 1 133 ? -21.032 -14.591 -84.315 1.00 12.92 95 ASP D C 1
ATOM 5937 O O . ASP D 1 133 ? -22.038 -13.893 -84.173 1.00 11.09 95 ASP D O 1
ATOM 5942 N N . MET D 1 134 ? -20.760 -15.218 -85.467 1.00 13.21 96 MET D N 1
ATOM 5943 C CA . MET D 1 134 ? -21.607 -15.025 -86.646 1.00 14.56 96 MET D CA 1
ATOM 5944 C C . MET D 1 134 ? -23.053 -15.454 -86.397 1.00 13.67 96 MET D C 1
ATOM 5945 O O . MET D 1 134 ? -23.985 -14.776 -86.842 1.00 15.16 96 MET D O 1
ATOM 5950 N N . VAL D 1 135 ? -23.272 -16.607 -85.752 1.00 11.01 97 VAL D N 1
ATOM 5951 C CA . VAL D 1 135 ? -24.668 -17.022 -85.587 1.00 10.71 97 VAL D CA 1
ATOM 5952 C C . VAL D 1 135 ? -25.418 -16.063 -84.671 1.00 13.85 97 VAL D C 1
ATOM 5953 O O . VAL D 1 135 ? -26.611 -15.836 -84.869 1.00 14.04 97 VAL D O 1
ATOM 5957 N N . ARG D 1 136 ? -24.742 -15.407 -83.722 1.00 14.15 98 ARG D N 1
ATOM 5958 C CA . ARG D 1 136 ? -25.473 -14.418 -82.939 1.00 11.59 98 ARG D CA 1
ATOM 5959 C C . ARG D 1 136 ? -25.812 -13.205 -83.788 1.00 13.46 98 ARG D C 1
ATOM 5960 O O . ARG D 1 136 ? -26.921 -12.668 -83.695 1.00 15.11 98 ARG D O 1
ATOM 5968 N N . TYR D 1 137 ? -24.869 -12.760 -84.616 1.00 14.00 99 TYR D N 1
ATOM 5969 C CA . TYR D 1 137 ? -25.177 -11.671 -85.540 1.00 15.28 99 TYR D CA 1
ATOM 5970 C C . TYR D 1 137 ? -26.316 -12.051 -86.469 1.00 13.78 99 TYR D C 1
ATOM 5971 O O . TYR D 1 137 ? -27.134 -11.197 -86.831 1.00 13.97 99 TYR D O 1
ATOM 5980 N N . LEU D 1 138 ? -26.386 -13.324 -86.869 1.00 12.83 100 LEU D N 1
ATOM 5981 C CA . LEU D 1 138 ? -27.480 -13.749 -87.735 1.00 18.49 100 LEU D CA 1
ATOM 5982 C C . LEU D 1 138 ? -28.809 -13.684 -86.997 1.00 18.68 100 LEU D C 1
ATOM 5983 O O . LEU D 1 138 ? -29.848 -13.387 -87.601 1.00 17.07 100 LEU D O 1
ATOM 5988 N N . GLY D 1 139 ? -28.789 -14.006 -85.701 1.00 14.76 101 GLY D N 1
ATOM 5989 C CA . GLY D 1 139 ? -29.984 -13.847 -84.898 1.00 15.06 101 GLY D CA 1
ATOM 5990 C C . GLY D 1 139 ? -30.411 -12.400 -84.831 1.00 18.32 101 GLY D C 1
ATOM 5991 O O . GLY D 1 139 ? -31.601 -12.090 -84.975 1.00 16.95 101 GLY D O 1
ATOM 5992 N N . ASP D 1 140 ? -29.438 -11.491 -84.670 1.00 15.75 102 ASP D N 1
ATOM 5993 C CA . ASP D 1 140 ? -29.748 -10.060 -84.716 1.00 18.70 102 ASP D CA 1
ATOM 5994 C C . ASP D 1 140 ? -30.452 -9.700 -86.010 1.00 19.85 102 ASP D C 1
ATOM 5995 O O . ASP D 1 140 ? -31.337 -8.840 -86.019 1.00 17.20 102 ASP D O 1
ATOM 6000 N N . CYS D 1 141 ? -30.060 -10.322 -87.110 1.00 21.87 103 CYS D N 1
ATOM 6001 C CA . CYS D 1 141 ? -30.673 -10.022 -88.396 1.00 24.28 103 CYS D CA 1
ATOM 6002 C C . CYS D 1 141 ? -31.938 -10.840 -88.651 1.00 27.50 103 CYS D C 1
ATOM 6003 O O . CYS D 1 141 ? -32.542 -10.702 -89.722 1.00 25.29 103 CYS D O 1
ATOM 6006 N N . GLY D 1 142 ? -32.341 -11.678 -87.697 1.00 21.94 104 GLY D N 1
ATOM 6007 C CA . GLY D 1 142 ? -33.572 -12.441 -87.816 1.00 22.80 104 GLY D CA 1
ATOM 6008 C C . GLY D 1 142 ? -33.541 -13.602 -88.785 1.00 20.57 104 GLY D C 1
ATOM 6009 O O . GLY D 1 142 ? -34.588 -13.982 -89.307 1.00 21.48 104 GLY D O 1
ATOM 6010 N N . LEU D 1 143 ? -32.377 -14.195 -89.029 1.00 20.00 105 LEU D N 1
ATOM 6011 C CA . LEU D 1 143 ? -32.266 -15.353 -89.902 1.00 17.04 105 LEU D CA 1
ATOM 6012 C C . LEU D 1 143 ? -32.198 -16.646 -89.091 1.00 21.45 105 LEU D C 1
ATOM 6013 O O . LEU D 1 143 ? -31.169 -16.907 -88.443 1.00 16.44 105 LEU D O 1
ATOM 6018 N N . PRO D 1 144 ? -33.232 -17.492 -89.114 1.00 19.65 106 PRO D N 1
ATOM 6019 C CA . PRO D 1 144 ? -33.192 -18.736 -88.324 1.00 19.02 106 PRO D CA 1
ATOM 6020 C C . PRO D 1 144 ? -32.188 -19.732 -88.891 1.00 19.82 106 PRO D C 1
ATOM 6021 O O . PRO D 1 144 ? -32.070 -19.906 -90.108 1.00 14.47 106 PRO D O 1
ATOM 6025 N N . ASN D 1 145 ? -31.432 -20.352 -87.986 1.00 13.71 107 ASN D N 1
ATOM 6026 C CA . ASN D 1 145 ? -30.376 -21.268 -88.382 1.00 19.05 107 ASN D CA 1
ATOM 6027 C C . ASN D 1 145 ? -30.139 -22.303 -87.278 1.00 17.01 107 ASN D C 1
ATOM 6028 O O . ASN D 1 145 ? -30.485 -22.106 -86.102 1.00 14.85 107 ASN D O 1
ATOM 6033 N N . VAL D 1 146 ? -29.584 -23.434 -87.690 1.00 14.43 108 VAL D N 1
ATOM 6034 C CA . VAL D 1 146 ? -29.126 -24.470 -86.769 1.00 15.13 108 VAL D CA 1
ATOM 6035 C C . VAL D 1 146 ? -27.710 -24.806 -87.199 1.00 17.31 108 VAL D C 1
ATOM 6036 O O . VAL D 1 146 ? -27.357 -24.630 -88.367 1.00 15.71 108 VAL D O 1
ATOM 6040 N N . VAL D 1 147 ? -26.878 -25.257 -86.248 1.00 16.50 109 VAL D N 1
ATOM 6041 C CA . VAL D 1 147 ? -25.457 -25.491 -86.498 1.00 11.38 109 VAL D CA 1
ATOM 6042 C C . VAL D 1 147 ? -25.115 -26.951 -86.218 1.00 12.68 109 VAL D C 1
ATOM 6043 O O . VAL D 1 147 ? -25.504 -27.510 -85.183 1.00 15.04 109 VAL D O 1
ATOM 6047 N N . ASP D 1 148 ? -24.341 -27.549 -87.119 1.00 13.77 110 ASP D N 1
ATOM 6048 C CA . ASP D 1 148 ? -23.698 -28.825 -86.868 1.00 14.44 110 ASP D CA 1
ATOM 6049 C C . ASP D 1 148 ? -22.210 -28.680 -87.160 1.00 14.82 110 ASP D C 1
ATOM 6050 O O . ASP D 1 148 ? -21.791 -27.797 -87.915 1.00 16.63 110 ASP D O 1
ATOM 6055 N N . PHE D 1 149 ? -21.402 -29.555 -86.561 1.00 16.45 111 PHE D N 1
ATOM 6056 C CA . PHE D 1 149 ? -19.962 -29.462 -86.692 1.00 17.65 111 PHE D CA 1
ATOM 6057 C C . PHE D 1 149 ? -19.401 -30.635 -87.485 1.00 19.55 111 PHE D C 1
ATOM 6058 O O . PHE D 1 149 ? -19.828 -31.777 -87.323 1.00 20.62 111 PHE D O 1
ATOM 6066 N N . ILE D 1 150 ? -18.376 -30.357 -88.268 1.00 20.44 112 ILE D N 1
ATOM 6067 C CA . ILE D 1 150 ? -17.583 -31.381 -88.926 1.00 22.96 112 ILE D CA 1
ATOM 6068 C C . ILE D 1 150 ? -16.137 -31.104 -88.549 1.00 24.79 112 ILE D C 1
ATOM 6069 O O . ILE D 1 150 ? -15.750 -29.946 -88.386 1.00 23.89 112 ILE D O 1
ATOM 6074 N N . ARG D 1 151 ? -15.367 -32.138 -88.291 1.00 27.64 113 ARG D N 1
ATOM 6075 C CA . ARG D 1 151 ? -13.969 -31.931 -87.943 1.00 33.64 113 ARG D CA 1
ATOM 6076 C C . ARG D 1 151 ? -13.114 -32.512 -89.050 1.00 36.89 113 ARG D C 1
ATOM 6077 O O . ARG D 1 151 ? -13.320 -33.656 -89.458 1.00 38.48 113 ARG D O 1
ATOM 6085 N N . ILE D 1 152 ? -12.183 -31.704 -89.544 1.00 36.62 114 ILE D N 1
ATOM 6086 C CA . ILE D 1 152 ? -11.332 -32.033 -90.676 1.00 44.88 114 ILE D CA 1
ATOM 6087 C C . ILE D 1 152 ? -9.910 -31.770 -90.225 1.00 50.69 114 ILE D C 1
ATOM 6088 O O . ILE D 1 152 ? -9.666 -30.918 -89.365 1.00 51.51 114 ILE D O 1
ATOM 6093 N N . THR D 1 153 ? -8.974 -32.510 -90.792 1.00 59.72 115 THR D N 1
ATOM 6094 C CA . THR D 1 153 ? -7.568 -32.202 -90.591 1.00 68.14 115 THR D CA 1
ATOM 6095 C C . THR D 1 153 ? -6.846 -32.230 -91.939 1.00 70.59 115 THR D C 1
ATOM 6096 O O . THR D 1 153 ? -7.188 -31.473 -92.851 1.00 67.05 115 THR D O 1
ATOM 6100 N N . GLN D 1 166 ? -8.484 -34.814 -94.538 1.00 70.98 128 GLN D N 1
ATOM 6101 C CA . GLN D 1 166 ? -9.030 -35.923 -93.758 1.00 73.47 128 GLN D CA 1
ATOM 6102 C C . GLN D 1 166 ? -10.294 -35.522 -92.981 1.00 70.13 128 GLN D C 1
ATOM 6103 O O . GLN D 1 166 ? -10.281 -34.531 -92.243 1.00 65.97 128 GLN D O 1
ATOM 6109 N N . VAL D 1 167 ? -11.381 -36.278 -93.149 1.00 70.39 129 VAL D N 1
ATOM 6110 C CA . VAL D 1 167 ? -12.552 -36.120 -92.287 1.00 67.57 129 VAL D CA 1
ATOM 6111 C C . VAL D 1 167 ? -12.322 -36.932 -91.016 1.00 72.69 129 VAL D C 1
ATOM 6112 O O . VAL D 1 167 ? -12.066 -38.141 -91.072 1.00 77.35 129 VAL D O 1
ATOM 6116 N N . LEU D 1 168 ? -12.392 -36.264 -89.863 1.00 68.54 130 LEU D N 1
ATOM 6117 C CA . LEU D 1 168 ? -12.204 -36.933 -88.581 1.00 67.51 130 LEU D CA 1
ATOM 6118 C C . LEU D 1 168 ? -13.533 -37.248 -87.903 1.00 59.23 130 LEU D C 1
ATOM 6119 O O . LEU D 1 168 ? -13.747 -38.385 -87.462 1.00 59.27 130 LEU D O 1
ATOM 6124 N N . ASP D 1 169 ? -14.439 -36.269 -87.839 1.00 48.89 131 ASP D N 1
ATOM 6125 C CA . ASP D 1 169 ? -15.731 -36.398 -87.164 1.00 48.85 131 ASP D CA 1
ATOM 6126 C C . ASP D 1 169 ? -16.812 -35.899 -88.114 1.00 47.18 131 ASP D C 1
ATOM 6127 O O . ASP D 1 169 ? -16.858 -34.710 -88.443 1.00 29.49 131 ASP D O 1
ATOM 6132 N N . ASN D 1 170 ? -17.704 -36.783 -88.527 1.00 46.39 132 ASN D N 1
ATOM 6133 C CA . ASN D 1 170 ? -18.640 -36.365 -89.555 1.00 48.17 132 ASN D CA 1
ATOM 6134 C C . ASN D 1 170 ? -19.845 -35.623 -88.970 1.00 42.19 132 ASN D C 1
ATOM 6135 O O . ASN D 1 170 ? -20.031 -35.505 -87.750 1.00 36.26 132 ASN D O 1
ATOM 6140 N N . LEU D 1 171 ? -20.641 -35.070 -89.885 1.00 40.63 133 LEU D N 1
ATOM 6141 C CA . LEU D 1 171 ? -21.904 -34.451 -89.524 1.00 37.04 133 LEU D CA 1
ATOM 6142 C C . LEU D 1 171 ? -22.752 -35.422 -88.722 1.00 35.47 133 LEU D C 1
ATOM 6143 O O . LEU D 1 171 ? -22.667 -36.639 -88.896 1.00 36.74 133 LEU D O 1
ATOM 6148 N N . ARG D 1 172 ? -23.589 -34.878 -87.848 1.00 30.33 134 ARG D N 1
ATOM 6149 C CA . ARG D 1 172 ? -24.683 -35.675 -87.335 1.00 31.81 134 ARG D CA 1
ATOM 6150 C C . ARG D 1 172 ? -26.005 -35.355 -88.014 1.00 26.57 134 ARG D C 1
ATOM 6151 O O . ARG D 1 172 ? -26.899 -36.205 -88.014 1.00 25.24 134 ARG D O 1
ATOM 6159 N N . PHE D 1 173 ? -26.167 -34.154 -88.563 1.00 19.79 135 PHE D N 1
ATOM 6160 C CA . PHE D 1 173 ? -27.363 -33.866 -89.355 1.00 22.45 135 PHE D CA 1
ATOM 6161 C C . PHE D 1 173 ? -27.366 -34.773 -90.583 1.00 23.05 135 PHE D C 1
ATOM 6162 O O . PHE D 1 173 ? -26.322 -35.004 -91.188 1.00 25.83 135 PHE D O 1
ATOM 6170 N N . THR D 1 174 ? -28.532 -35.290 -90.970 1.00 23.89 136 THR D N 1
ATOM 6171 C CA . THR D 1 174 ? -28.604 -36.187 -92.126 1.00 27.51 136 THR D CA 1
ATOM 6172 C C . THR D 1 174 ? -29.465 -35.675 -93.269 1.00 27.95 136 THR D C 1
ATOM 6173 O O . THR D 1 174 ? -29.313 -36.165 -94.393 1.00 30.27 136 THR D O 1
ATOM 6177 N N . GLU D 1 175 ? -30.359 -34.726 -93.020 1.00 30.41 137 GLU D N 1
ATOM 6178 C CA . GLU D 1 175 ? -31.423 -34.374 -93.961 1.00 27.38 137 GLU D CA 1
ATOM 6179 C C . GLU D 1 175 ? -31.099 -33.039 -94.623 1.00 27.18 137 GLU D C 1
ATOM 6180 O O . GLU D 1 175 ? -31.760 -32.035 -94.397 1.00 25.96 137 GLU D O 1
ATOM 6186 N N . LEU D 1 176 ? -30.080 -33.047 -95.476 1.00 24.65 138 LEU D N 1
ATOM 6187 C CA . LEU D 1 176 ? -29.635 -31.834 -96.143 1.00 23.48 138 LEU D CA 1
ATOM 6188 C C . LEU D 1 176 ? -30.079 -31.749 -97.606 1.00 22.10 138 LEU D C 1
ATOM 6189 O O . LEU D 1 176 ? -29.883 -30.700 -98.231 1.00 24.73 138 LEU D O 1
ATOM 6194 N N . THR D 1 177 ? -30.637 -32.812 -98.169 1.00 22.92 139 THR D N 1
ATOM 6195 C CA . THR D 1 177 ? -31.075 -32.741 -99.560 1.00 24.65 139 THR D CA 1
ATOM 6196 C C . THR D 1 177 ? -32.103 -31.642 -99.755 1.00 28.50 139 THR D C 1
ATOM 6197 O O . THR D 1 177 ? -33.070 -31.550 -99.000 1.00 23.56 139 THR D O 1
ATOM 6201 N N . GLY D 1 178 ? -31.903 -30.824 -100.786 1.00 26.55 140 GLY D N 1
ATOM 6202 C CA . GLY D 1 178 ? -32.858 -29.770 -101.051 1.00 24.55 140 GLY D CA 1
ATOM 6203 C C . GLY D 1 178 ? -32.920 -28.664 -100.021 1.00 22.32 140 GLY D C 1
ATOM 6204 O O . GLY D 1 178 ? -33.879 -27.892 -100.024 1.00 23.36 140 GLY D O 1
ATOM 6205 N N . LYS D 1 179 ? -31.917 -28.537 -99.141 1.00 20.48 141 LYS D N 1
ATOM 6206 C CA . LYS D 1 179 ? -31.905 -27.491 -98.123 1.00 18.63 141 LYS D CA 1
ATOM 6207 C C . LYS D 1 179 ? -30.876 -26.440 -98.510 1.00 18.06 141 LYS D C 1
ATOM 6208 O O . LYS D 1 179 ? -29.916 -26.744 -99.219 1.00 23.54 141 LYS D O 1
ATOM 6214 N N . HIS D 1 180 ? -31.048 -25.206 -98.026 1.00 19.77 142 HIS D N 1
ATOM 6215 C CA . HIS D 1 180 ? -29.978 -24.238 -98.185 1.00 18.76 142 HIS D CA 1
ATOM 6216 C C . HIS D 1 180 ? -28.976 -24.486 -97.071 1.00 21.10 142 HIS D C 1
ATOM 6217 O O . HIS D 1 180 ? -29.360 -24.561 -95.897 1.00 19.93 142 HIS D O 1
ATOM 6224 N N . VAL D 1 181 ? -27.706 -24.655 -97.440 1.00 18.95 143 VAL D N 1
ATOM 6225 C CA . VAL D 1 181 ? -26.642 -25.000 -96.493 1.00 16.92 143 VAL D CA 1
ATOM 6226 C C . VAL D 1 181 ? -25.500 -24.003 -96.640 1.00 20.59 143 VAL D C 1
ATOM 6227 O O . VAL D 1 181 ? -25.047 -23.721 -97.759 1.00 20.10 143 VAL D O 1
ATOM 6231 N N . LEU D 1 182 ? -25.026 -23.487 -95.506 1.00 15.76 144 LEU D N 1
ATOM 6232 C CA . LEU D 1 182 ? -23.919 -22.548 -95.449 1.00 14.99 144 LEU D CA 1
ATOM 6233 C C . LEU D 1 182 ? -22.818 -23.193 -94.620 1.00 18.48 144 LEU D C 1
ATOM 6234 O O . LEU D 1 182 ? -23.087 -23.667 -93.509 1.00 16.66 144 LEU D O 1
ATOM 6239 N N . ILE D 1 183 ? -21.598 -23.215 -95.158 1.00 18.13 145 ILE D N 1
ATOM 6240 C CA . ILE D 1 183 ? -20.405 -23.652 -94.434 1.00 17.70 145 ILE D CA 1
ATOM 6241 C C . ILE D 1 183 ? -19.717 -22.426 -93.836 1.00 20.38 145 ILE D C 1
ATOM 6242 O O . ILE D 1 183 ? -19.511 -21.424 -94.525 1.00 20.02 145 ILE D O 1
ATOM 6247 N N . MET D 1 184 ? -19.347 -22.511 -92.568 1.00 15.18 146 MET D N 1
ATOM 6248 C CA . MET D 1 184 ? -18.609 -21.449 -91.885 1.00 17.37 146 MET D CA 1
ATOM 6249 C C . MET D 1 184 ? -17.207 -21.968 -91.647 1.00 19.44 146 MET D C 1
ATOM 6250 O O . MET D 1 184 ? -17.026 -22.927 -90.884 1.00 14.44 146 MET D O 1
ATOM 6255 N N . GLU D 1 185 ? -16.228 -21.345 -92.298 1.00 16.37 147 GLU D N 1
ATOM 6256 C CA . GLU D 1 185 ? -14.861 -21.837 -92.290 1.00 15.11 147 GLU D CA 1
ATOM 6257 C C . GLU D 1 185 ? -13.922 -20.693 -91.930 1.00 17.49 147 GLU D C 1
ATOM 6258 O O . GLU D 1 185 ? -14.248 -19.517 -92.141 1.00 13.81 147 GLU D O 1
ATOM 6264 N N . ASP D 1 186 ? -12.751 -21.056 -91.378 1.00 15.95 148 ASP D N 1
ATOM 6265 C CA . ASP D 1 186 ? -11.841 -20.048 -90.828 1.00 14.38 148 ASP D CA 1
ATOM 6266 C C . ASP D 1 186 ? -11.088 -19.303 -91.928 1.00 13.96 148 ASP D C 1
ATOM 6267 O O . ASP D 1 186 ? -11.145 -18.076 -91.991 1.00 13.30 148 ASP D O 1
ATOM 6272 N N . ILE D 1 187 ? -10.367 -20.015 -92.800 1.00 12.81 149 ILE D N 1
ATOM 6273 C CA . ILE D 1 187 ? -9.531 -19.336 -93.791 1.00 13.92 149 ILE D CA 1
ATOM 6274 C C . ILE D 1 187 ? -9.325 -20.263 -94.971 1.00 16.03 149 ILE D C 1
ATOM 6275 O O . ILE D 1 187 ? -9.169 -21.478 -94.810 1.00 14.84 149 ILE D O 1
ATOM 6280 N N . ALA D 1 188 ? -9.387 -19.685 -96.167 1.00 14.66 150 ALA D N 1
ATOM 6281 C CA . ALA D 1 188 ? -9.105 -20.410 -97.397 1.00 16.77 150 ALA D CA 1
ATOM 6282 C C . ALA D 1 188 ? -7.803 -19.869 -97.944 1.00 16.51 150 ALA D C 1
ATOM 6283 O O . ALA D 1 188 ? -7.664 -18.656 -98.103 1.00 17.60 150 ALA D O 1
ATOM 6285 N N . ASP D 1 189 ? -6.865 -20.776 -98.222 1.00 14.49 151 ASP D N 1
ATOM 6286 C CA . ASP D 1 189 ? -5.522 -20.454 -98.683 1.00 15.35 151 ASP D CA 1
ATOM 6287 C C . ASP D 1 189 ? -5.323 -21.096 -100.049 1.00 17.55 151 ASP D C 1
ATOM 6288 O O . ASP D 1 189 ? -5.693 -20.495 -101.068 1.00 18.81 151 ASP D O 1
ATOM 6293 N N . THR D 1 190 ? -4.808 -22.341 -100.107 1.00 22.68 152 THR D N 1
ATOM 6294 C CA . THR D 1 190 ? -4.741 -23.005 -101.412 1.00 25.22 152 THR D CA 1
ATOM 6295 C C . THR D 1 190 ? -6.119 -23.332 -101.955 1.00 20.87 152 THR D C 1
ATOM 6296 O O . THR D 1 190 ? -6.263 -23.512 -103.172 1.00 20.18 152 THR D O 1
ATOM 6300 N N . GLY D 1 191 ? -7.124 -23.432 -101.088 1.00 17.57 153 GLY D N 1
ATOM 6301 C CA . GLY D 1 191 ? -8.471 -23.790 -101.511 1.00 16.97 153 GLY D CA 1
ATOM 6302 C C . GLY D 1 191 ? -8.745 -25.283 -101.545 1.00 17.83 153 GLY D C 1
ATOM 6303 O O . GLY D 1 191 ? -9.904 -25.690 -101.712 1.00 18.20 153 GLY D O 1
ATOM 6304 N N . ARG D 1 192 ? -7.719 -26.110 -101.367 1.00 20.67 154 ARG D N 1
ATOM 6305 C CA . ARG D 1 192 ? -7.895 -27.549 -101.536 1.00 23.64 154 ARG D CA 1
ATOM 6306 C C . ARG D 1 192 ? -8.863 -28.103 -100.506 1.00 25.04 154 ARG D C 1
ATOM 6307 O O . ARG D 1 192 ? -9.700 -28.957 -100.823 1.00 23.34 154 ARG D O 1
ATOM 6315 N N . THR D 1 193 ? -8.789 -27.600 -99.268 1.00 17.85 155 THR D N 1
ATOM 6316 C CA . THR D 1 193 ? -9.597 -28.166 -98.198 1.00 23.02 155 THR D CA 1
ATOM 6317 C C . THR D 1 193 ? -11.085 -27.943 -98.438 1.00 19.75 155 THR D C 1
ATOM 6318 O O . THR D 1 193 ? -11.882 -28.885 -98.368 1.00 18.67 155 THR D O 1
ATOM 6322 N N . MET D 1 194 ? -11.486 -26.699 -98.699 1.00 16.98 156 MET D N 1
ATOM 6323 C CA . MET D 1 194 ? -12.904 -26.442 -98.902 1.00 19.03 156 MET D CA 1
ATOM 6324 C C . MET D 1 194 ? -13.408 -27.024 -100.215 1.00 17.48 156 MET D C 1
ATOM 6325 O O . MET D 1 194 ? -14.583 -27.383 -100.308 1.00 18.57 156 MET D O 1
ATOM 6330 N N . LYS D 1 195 ? -12.568 -27.058 -101.252 1.00 18.83 157 LYS D N 1
ATOM 6331 C CA . LYS D 1 195 ? -12.997 -27.651 -102.514 1.00 19.92 157 LYS D CA 1
ATOM 6332 C C . LYS D 1 195 ? -13.412 -29.095 -102.298 1.00 23.26 157 LYS D C 1
ATOM 6333 O O . LYS D 1 195 ? -14.490 -29.524 -102.735 1.00 18.76 157 LYS D O 1
ATOM 6339 N N . LEU D 1 196 ? -12.593 -29.849 -101.575 1.00 19.90 158 LEU D N 1
ATOM 6340 C CA . LEU D 1 196 ? -12.942 -31.239 -101.311 1.00 24.87 158 LEU D CA 1
ATOM 6341 C C . LEU D 1 196 ? -14.229 -31.315 -100.510 1.00 25.33 158 LEU D C 1
ATOM 6342 O O . LEU D 1 196 ? -15.127 -32.123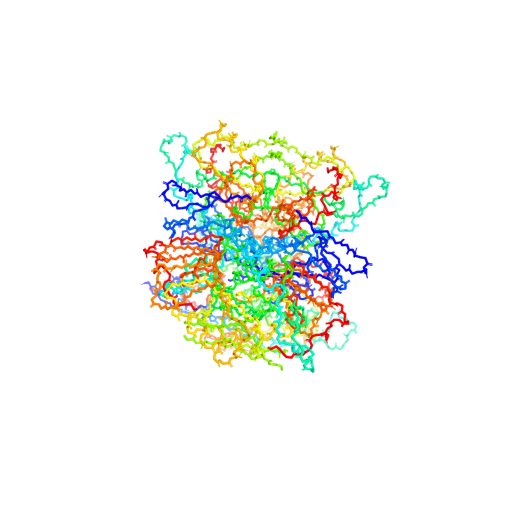 -100.819 1.00 22.17 158 LEU D O 1
ATOM 6347 N N . LEU D 1 197 ? -14.370 -30.423 -99.529 1.00 23.07 159 LEU D N 1
ATOM 6348 C CA . LEU D 1 197 ? -15.548 -30.454 -98.675 1.00 20.51 159 LEU D CA 1
ATOM 6349 C C . LEU D 1 197 ? -16.811 -30.125 -99.450 1.00 18.87 159 LEU D C 1
ATOM 6350 O O . LEU D 1 197 ? -17.820 -30.820 -99.299 1.00 21.09 159 LEU D O 1
ATOM 6355 N N . VAL D 1 198 ? -16.805 -29.034 -100.241 1.00 18.20 160 VAL D N 1
ATOM 6356 C CA . VAL D 1 198 ? -18.033 -28.695 -100.946 1.00 16.69 160 VAL D CA 1
ATOM 6357 C C . VAL D 1 198 ? -18.383 -29.800 -101.930 1.00 21.72 160 VAL D C 1
ATOM 6358 O O . VAL D 1 198 ? -19.564 -30.115 -102.133 1.00 22.43 160 VAL D O 1
ATOM 6362 N N . GLU D 1 199 ? -17.380 -30.412 -102.553 1.00 18.66 161 GLU D N 1
ATOM 6363 C CA . GLU D 1 199 ? -17.694 -31.473 -103.506 1.00 19.92 161 GLU D CA 1
ATOM 6364 C C . GLU D 1 199 ? -18.265 -32.701 -102.799 1.00 20.67 161 GLU D C 1
ATOM 6365 O O . GLU D 1 199 ? -19.161 -33.368 -103.338 1.00 21.39 161 GLU D O 1
ATOM 6371 N N . LYS D 1 200 ? -17.795 -32.976 -101.572 1.00 24.87 162 LYS D N 1
ATOM 6372 C CA . LYS D 1 200 ? -18.343 -34.082 -100.783 1.00 28.55 162 LYS D CA 1
ATOM 6373 C C . LYS D 1 200 ? -19.798 -33.816 -100.406 1.00 24.14 162 LYS D C 1
ATOM 6374 O O . LYS D 1 200 ? -20.670 -34.665 -100.598 1.00 22.02 162 LYS D O 1
ATOM 6380 N N . ILE D 1 201 ? -20.086 -32.626 -99.892 1.00 24.40 163 ILE D N 1
ATOM 6381 C CA . ILE D 1 201 ? -21.453 -32.338 -99.468 1.00 25.43 163 ILE D CA 1
ATOM 6382 C C . ILE D 1 201 ? -22.404 -32.320 -100.665 1.00 25.15 163 ILE D C 1
ATOM 6383 O O . ILE D 1 201 ? -23.505 -32.877 -100.603 1.00 20.33 163 ILE D O 1
ATOM 6388 N N . ARG D 1 202 ? -22.019 -31.650 -101.755 1.00 21.37 164 ARG D N 1
ATOM 6389 C CA . ARG D 1 202 ? -22.902 -31.659 -102.925 1.00 22.88 164 ARG D CA 1
ATOM 6390 C C . ARG D 1 202 ? -23.207 -33.082 -103.374 1.00 28.32 164 ARG D C 1
ATOM 6391 O O . ARG D 1 202 ? -24.376 -33.434 -103.588 1.00 21.41 164 ARG D O 1
ATOM 6399 N N . ARG D 1 203 ? -22.179 -33.924 -103.520 1.00 21.75 165 ARG D N 1
ATOM 6400 C CA . ARG D 1 203 ? -22.463 -35.216 -104.133 1.00 24.14 165 ARG D CA 1
ATOM 6401 C C . ARG D 1 203 ? -23.162 -36.160 -103.162 1.00 28.15 165 ARG D C 1
ATOM 6402 O O . ARG D 1 203 ? -23.950 -36.996 -103.594 1.00 28.49 165 ARG D O 1
ATOM 6410 N N . GLU D 1 204 ? -22.930 -36.022 -101.857 1.00 26.25 166 GLU D N 1
ATOM 6411 C CA . GLU D 1 204 ? -23.579 -36.944 -100.934 1.00 28.72 166 GLU D CA 1
ATOM 6412 C C . GLU D 1 204 ? -24.982 -36.498 -100.522 1.00 29.37 166 GLU D C 1
ATOM 6413 O O . GLU D 1 204 ? -25.824 -37.354 -100.246 1.00 30.79 166 GLU D O 1
ATOM 6419 N N . TYR D 1 205 ? -25.280 -35.196 -100.518 1.00 27.67 167 TYR D N 1
ATOM 6420 C CA . TYR D 1 205 ? -26.588 -34.717 -100.081 1.00 27.74 167 TYR D CA 1
ATOM 6421 C C . TYR D 1 205 ? -27.385 -33.968 -101.137 1.00 28.09 167 TYR D C 1
ATOM 6422 O O . TYR D 1 205 ? -28.619 -33.976 -101.072 1.00 28.11 167 TYR D O 1
ATOM 6431 N N . ARG D 1 206 ? -26.723 -33.312 -102.092 1.00 24.57 168 ARG D N 1
ATOM 6432 C CA . ARG D 1 206 ? -27.333 -32.393 -103.064 1.00 24.25 168 ARG D CA 1
ATOM 6433 C C . ARG D 1 206 ? -28.234 -31.381 -102.363 1.00 26.07 168 ARG D C 1
ATOM 6434 O O . ARG D 1 206 ? -29.459 -31.421 -102.486 1.00 21.13 168 ARG D O 1
ATOM 6442 N N . PRO D 1 207 ? -27.670 -30.472 -101.596 1.00 20.44 169 PRO D N 1
ATOM 6443 C CA . PRO D 1 207 ? -28.483 -29.402 -101.030 1.00 23.28 169 PRO D CA 1
ATOM 6444 C C . PRO D 1 207 ? -29.060 -28.515 -102.123 1.00 22.92 169 PRO D C 1
ATOM 6445 O O . PRO D 1 207 ? -28.650 -28.559 -103.291 1.00 19.28 169 PRO D O 1
ATOM 6449 N N . ALA D 1 208 ? -30.064 -27.726 -101.733 1.00 21.23 170 ALA D N 1
ATOM 6450 C CA . ALA D 1 208 ? -30.665 -26.788 -102.676 1.00 26.91 170 ALA D CA 1
ATOM 6451 C C . ALA D 1 208 ? -29.682 -25.688 -103.052 1.00 24.94 170 ALA D C 1
ATOM 6452 O O . ALA D 1 208 ? -29.716 -25.173 -104.175 1.00 21.74 170 ALA D O 1
ATOM 6454 N N . SER D 1 209 ? -28.813 -25.313 -102.122 1.00 18.19 171 SER D N 1
ATOM 6455 C CA . SER D 1 209 ? -27.661 -24.477 -102.425 1.00 21.59 171 SER D CA 1
ATOM 6456 C C . SER D 1 209 ? -26.603 -24.743 -101.367 1.00 22.26 171 SER D C 1
ATOM 6457 O O . SER D 1 209 ? -26.910 -25.155 -100.234 1.00 22.43 171 SER D O 1
ATOM 6460 N N . LEU D 1 210 ? -25.353 -24.545 -101.766 1.00 19.04 172 LEU D N 1
ATOM 6461 C CA . LEU D 1 210 ? -24.226 -24.765 -100.863 1.00 24.36 172 LEU D CA 1
ATOM 6462 C C . LEU D 1 210 ? -23.232 -23.650 -101.115 1.00 18.76 172 LEU D C 1
ATOM 6463 O O . LEU D 1 210 ? -22.705 -23.546 -102.227 1.00 16.28 172 LEU D O 1
ATOM 6468 N N . LYS D 1 211 ? -22.973 -22.853 -100.075 1.00 15.74 173 LYS D N 1
ATOM 6469 C CA . LYS D 1 211 ? -22.068 -21.718 -100.149 1.00 16.40 173 LYS D CA 1
ATOM 6470 C C . LYS D 1 211 ? -21.199 -21.708 -98.903 1.00 18.79 173 LYS D C 1
ATOM 6471 O O . LYS D 1 211 ? -21.532 -22.341 -97.899 1.00 17.11 173 LYS D O 1
ATOM 6477 N N . VAL D 1 212 ? -20.079 -20.987 -98.978 1.00 18.37 174 VAL D N 1
ATOM 6478 C CA . VAL D 1 212 ? -19.080 -20.959 -97.910 1.00 15.26 174 VAL D CA 1
ATOM 6479 C C . VAL D 1 212 ? -18.900 -19.521 -97.459 1.00 16.51 174 VAL D C 1
ATOM 6480 O O . VAL D 1 212 ? -18.739 -18.618 -98.293 1.00 13.15 174 VAL D O 1
ATOM 6484 N N . CYS D 1 213 ? -18.909 -19.315 -96.149 1.00 16.46 175 CYS D N 1
ATOM 6485 C CA . CYS D 1 213 ? -18.566 -18.040 -95.558 1.00 16.61 175 CYS D CA 1
ATOM 6486 C C . CYS D 1 213 ? -17.251 -18.220 -94.813 1.00 20.20 175 CYS D C 1
ATOM 6487 O O . CYS D 1 213 ? -17.161 -19.054 -93.896 1.00 15.44 175 CYS D O 1
ATOM 6490 N N . VAL D 1 214 ? -16.232 -17.446 -95.197 1.00 17.35 176 VAL D N 1
ATOM 6491 C CA . VAL D 1 214 ? -14.945 -17.561 -94.531 1.00 11.67 176 VAL D CA 1
ATOM 6492 C C . VAL D 1 214 ? -14.660 -16.268 -93.803 1.00 14.52 176 VAL D C 1
ATOM 6493 O O . VAL D 1 214 ? -15.006 -15.166 -94.260 1.00 14.70 176 VAL D O 1
ATOM 6497 N N . LEU D 1 215 ? -13.998 -16.415 -92.663 1.00 14.19 177 LEU D N 1
ATOM 6498 C CA . LEU D 1 215 ? -13.522 -15.258 -91.915 1.00 11.83 177 LEU D CA 1
ATOM 6499 C C . LEU D 1 215 ? -12.410 -14.544 -92.682 1.00 11.53 177 LEU D C 1
ATOM 6500 O O . LEU D 1 215 ? -12.450 -13.323 -92.882 1.00 14.64 177 LEU D O 1
ATOM 6505 N N . VAL D 1 216 ? -11.405 -15.283 -93.116 1.00 16.55 178 VAL D N 1
ATOM 6506 C CA . VAL D 1 216 ? -10.315 -14.727 -93.908 1.00 14.18 178 VAL D CA 1
ATOM 6507 C C . VAL D 1 216 ? -10.240 -15.466 -95.230 1.00 13.97 178 VAL D C 1
ATOM 6508 O O . VAL D 1 216 ? -10.293 -16.701 -95.252 1.00 17.89 178 VAL D O 1
ATOM 6512 N N . ASP D 1 217 ? -10.079 -14.723 -96.328 1.00 12.55 179 ASP D N 1
ATOM 6513 C CA . ASP D 1 217 ? -9.677 -15.298 -97.604 1.00 15.01 179 ASP D CA 1
ATOM 6514 C C . ASP D 1 217 ? -8.246 -14.880 -97.942 1.00 16.08 179 ASP D C 1
ATOM 6515 O O . ASP D 1 217 ? -7.883 -13.710 -97.797 1.00 18.10 179 ASP D O 1
ATOM 6520 N N . LYS D 1 218 ? -7.424 -15.824 -98.422 1.00 14.10 180 LYS D N 1
ATOM 6521 C CA . LYS D 1 218 ? -6.073 -15.494 -98.900 1.00 14.99 180 LYS D CA 1
ATOM 6522 C C . LYS D 1 218 ? -6.057 -15.856 -100.378 1.00 20.86 180 LYS D C 1
ATOM 6523 O O . LYS D 1 218 ? -5.529 -16.905 -100.775 1.00 21.20 180 LYS D O 1
ATOM 6529 N N . PRO D 1 219 ? -6.679 -15.026 -101.214 1.00 20.81 181 PRO D N 1
ATOM 6530 C CA . PRO D 1 219 ? -6.858 -15.402 -102.613 1.00 22.39 181 PRO D CA 1
ATOM 6531 C C . PRO D 1 219 ? -5.542 -15.510 -103.364 1.00 23.26 181 PRO D C 1
ATOM 6532 O O . PRO D 1 219 ? -5.454 -16.262 -104.339 1.00 25.85 181 PRO D O 1
ATOM 6536 N N . GLY D 1 220 ? -4.497 -14.821 -102.912 1.00 27.25 182 GLY D N 1
ATOM 6537 C CA . GLY D 1 220 ? -3.186 -15.050 -103.483 1.00 24.26 182 GLY D CA 1
ATOM 6538 C C . GLY D 1 220 ? -2.699 -16.479 -103.359 1.00 21.51 182 GLY D C 1
ATOM 6539 O O . GLY D 1 220 ? -1.863 -16.907 -104.155 1.00 28.08 182 GLY D O 1
ATOM 6540 N N . GLY D 1 221 ? -3.215 -17.241 -102.397 1.00 21.45 183 GLY D N 1
ATOM 6541 C CA . GLY D 1 221 ? -2.728 -18.603 -102.223 1.00 22.27 183 GLY D CA 1
ATOM 6542 C C . GLY D 1 221 ? -3.362 -19.694 -103.082 1.00 26.16 183 GLY D C 1
ATOM 6543 O O . GLY D 1 221 ? -2.871 -20.829 -103.058 1.00 27.09 183 GLY D O 1
ATOM 6544 N N . ARG D 1 222 ? -4.422 -19.393 -103.845 1.00 29.25 184 ARG D N 1
ATOM 6545 C CA . ARG D 1 222 ? -5.223 -20.445 -104.479 1.00 30.78 184 ARG D CA 1
ATOM 6546 C C . ARG D 1 222 ? -4.444 -21.280 -105.474 1.00 35.96 184 ARG D C 1
ATOM 6547 O O . ARG D 1 222 ? -3.751 -20.744 -106.338 1.00 45.81 184 ARG D O 1
ATOM 6555 N N . VAL D 1 223 ? -4.608 -22.596 -105.384 1.00 31.38 185 VAL D N 1
ATOM 6556 C CA . VAL D 1 223 ? -4.067 -23.516 -106.376 1.00 36.64 185 VAL D CA 1
ATOM 6557 C C . VAL D 1 223 ? -5.164 -24.276 -107.096 1.00 33.45 185 VAL D C 1
ATOM 6558 O O . VAL D 1 223 ? -4.881 -24.968 -108.091 1.00 33.32 185 VAL D O 1
ATOM 6562 N N . VAL D 1 224 ? -6.403 -24.195 -106.625 1.00 28.21 186 VAL D N 1
ATOM 6563 C CA . VAL D 1 224 ? -7.509 -24.917 -107.236 1.00 30.13 186 VAL D CA 1
ATOM 6564 C C . VAL D 1 224 ? -8.689 -23.959 -107.315 1.00 30.09 186 VAL D C 1
ATOM 6565 O O . VAL D 1 224 ? -8.681 -22.890 -106.702 1.00 23.06 186 VAL D O 1
ATOM 6569 N N . ASP D 1 225 ? -9.696 -24.342 -108.096 1.00 22.73 187 ASP D N 1
ATOM 6570 C CA . ASP D 1 225 ? -10.854 -23.491 -108.350 1.00 27.82 187 ASP D CA 1
ATOM 6571 C C . ASP D 1 225 ? -11.797 -23.618 -107.167 1.00 27.71 187 ASP D C 1
ATOM 6572 O O . ASP D 1 225 ? -12.717 -24.441 -107.149 1.00 30.69 187 ASP D O 1
ATOM 6577 N N . PHE D 1 226 ? -11.569 -22.778 -106.163 1.00 20.40 188 PHE D N 1
ATOM 6578 C CA . PHE D 1 226 ? -12.509 -22.609 -105.074 1.00 17.99 188 PHE D CA 1
ATOM 6579 C C . PHE D 1 226 ? -12.620 -21.123 -104.774 1.00 23.44 188 PHE D C 1
ATOM 6580 O O . PHE D 1 226 ? -11.601 -20.438 -104.593 1.00 19.33 188 PHE D O 1
ATOM 6588 N N . LYS D 1 227 ? -13.860 -20.647 -104.676 1.00 19.89 189 LYS D N 1
ATOM 6589 C CA . LYS D 1 227 ? -14.143 -19.222 -104.507 1.00 22.39 189 LYS D CA 1
ATOM 6590 C C . LYS D 1 227 ? -15.258 -19.091 -103.489 1.00 16.23 189 LYS D C 1
ATOM 6591 O O . LYS D 1 227 ? -16.442 -19.189 -103.838 1.00 16.26 189 LYS D O 1
ATOM 6597 N N . PRO D 1 228 ? -14.929 -18.847 -102.229 1.00 17.87 190 PRO D N 1
ATOM 6598 C CA . PRO D 1 228 ? -15.981 -18.767 -101.219 1.00 18.10 190 PRO D CA 1
ATOM 6599 C C . PRO D 1 228 ? -16.866 -17.572 -101.525 1.00 18.60 190 PRO D C 1
ATOM 6600 O O . PRO D 1 228 ? -16.393 -16.512 -101.944 1.00 16.61 190 PRO D O 1
ATOM 6604 N N . GLU D 1 229 ? -18.174 -17.776 -101.367 1.00 14.52 191 GLU D N 1
ATOM 6605 C CA . GLU D 1 229 ? -19.123 -16.758 -101.795 1.00 15.25 191 GLU D CA 1
ATOM 6606 C C . GLU D 1 229 ? -19.168 -15.587 -100.840 1.00 15.50 191 GLU D C 1
ATOM 6607 O O . GLU D 1 229 ? -19.573 -14.481 -101.236 1.00 16.67 191 GLU D O 1
ATOM 6613 N N . PHE D 1 230 ? -18.771 -15.799 -99.590 1.00 14.41 192 PHE D N 1
ATOM 6614 C CA . PHE D 1 230 ? -18.962 -14.801 -98.545 1.00 17.98 192 PHE D CA 1
ATOM 6615 C C . PHE D 1 230 ? -17.646 -14.684 -97.783 1.00 18.23 192 PHE D C 1
ATOM 6616 O O . PHE D 1 230 ? -17.284 -15.595 -97.038 1.00 17.89 192 PHE D O 1
ATOM 6624 N N . VAL D 1 231 ? -16.957 -13.562 -97.955 1.00 14.50 193 VAL D N 1
ATOM 6625 C CA . VAL D 1 231 ? -15.629 -13.326 -97.376 1.00 16.12 193 VAL D CA 1
ATOM 6626 C C . VAL D 1 231 ? -15.715 -12.130 -96.425 1.00 15.48 193 VAL D C 1
ATOM 6627 O O . VAL D 1 231 ? -16.143 -11.044 -96.824 1.00 15.14 193 VAL D O 1
ATOM 6631 N N . CYS D 1 232 ? -15.310 -12.327 -95.170 1.00 13.53 194 CYS D N 1
ATOM 6632 C CA . CYS D 1 232 ? -15.276 -11.199 -94.249 1.00 13.94 194 CYS D CA 1
ATOM 6633 C C . CYS D 1 232 ? -14.038 -10.349 -94.482 1.00 17.15 194 CYS D C 1
ATOM 6634 O O . CYS D 1 232 ? -14.138 -9.147 -94.719 1.00 21.40 194 CYS D O 1
ATOM 6637 N N . LEU D 1 233 ? -12.863 -10.961 -94.405 1.00 19.92 195 LEU D N 1
ATOM 6638 C CA . LEU D 1 233 ? -11.586 -10.276 -94.545 1.00 21.14 195 LEU D CA 1
ATOM 6639 C C . LEU D 1 233 ? -10.755 -10.939 -95.631 1.00 19.11 195 LEU D C 1
ATOM 6640 O O . LEU D 1 233 ? -10.810 -12.161 -95.842 1.00 17.56 195 LEU D O 1
ATOM 6645 N N . THR D 1 234 ? -9.945 -10.125 -96.292 1.00 14.66 196 THR D N 1
ATOM 6646 C CA . THR D 1 234 ? -9.025 -10.620 -97.297 1.00 17.65 196 THR D CA 1
ATOM 6647 C C . THR D 1 234 ? -7.617 -10.254 -96.865 1.00 21.59 196 THR D C 1
ATOM 6648 O O . THR D 1 234 ? -7.362 -9.114 -96.463 1.00 22.33 196 THR D O 1
ATOM 6652 N N . ALA D 1 235 ? -6.706 -11.206 -96.984 1.00 26.27 197 ALA D N 1
ATOM 6653 C CA . ALA D 1 235 ? -5.386 -11.110 -96.389 1.00 19.92 197 ALA D CA 1
ATOM 6654 C C . ALA D 1 235 ? -4.300 -11.464 -97.389 1.00 21.68 197 ALA D C 1
ATOM 6655 O O . ALA D 1 235 ? -4.549 -12.174 -98.369 1.00 21.74 197 ALA D O 1
ATOM 6657 N N . PRO D 1 236 ? -3.063 -10.999 -97.159 1.00 24.53 198 PRO D N 1
ATOM 6658 C CA . PRO D 1 236 ? -1.949 -11.440 -97.997 1.00 29.51 198 PRO D CA 1
ATOM 6659 C C . PRO D 1 236 ? -1.666 -12.916 -97.782 1.00 24.74 198 PRO D C 1
ATOM 6660 O O . PRO D 1 236 ? -2.199 -13.571 -96.883 1.00 18.08 198 PRO D O 1
ATOM 6664 N N . THR D 1 237 ? -0.818 -13.431 -98.664 1.00 24.40 199 THR D N 1
ATOM 6665 C CA . THR D 1 237 ? -0.347 -14.809 -98.633 1.00 24.45 199 THR D CA 1
ATOM 6666 C C . THR D 1 237 ? 0.731 -14.960 -97.548 1.00 18.46 199 THR D C 1
ATOM 6667 O O . THR D 1 237 ? 1.925 -15.085 -97.816 1.00 19.43 199 THR D O 1
ATOM 6671 N N . ARG D 1 238 ? 0.283 -14.897 -96.294 1.00 17.18 200 ARG D N 1
ATOM 6672 C CA . ARG D 1 238 ? 1.138 -15.016 -95.119 1.00 16.69 200 ARG D CA 1
ATOM 6673 C C . ARG D 1 238 ? 0.368 -15.778 -94.048 1.00 15.08 200 ARG D C 1
ATOM 6674 O O . ARG D 1 238 ? -0.859 -15.773 -94.027 1.00 15.68 200 ARG D O 1
ATOM 6682 N N . TYR D 1 239 ? 1.090 -16.400 -93.134 1.00 15.12 201 TYR D N 1
ATOM 6683 C CA . TYR D 1 239 ? 0.447 -17.165 -92.073 1.00 14.37 201 TYR D CA 1
ATOM 6684 C C . TYR D 1 239 ? -0.035 -16.223 -90.969 1.00 17.83 201 TYR D C 1
ATOM 6685 O O . TYR D 1 239 ? 0.785 -15.543 -90.328 1.00 13.64 201 TYR D O 1
ATOM 6694 N N . VAL D 1 240 ? -1.351 -16.222 -90.703 1.00 12.78 202 VAL D N 1
ATOM 6695 C CA . VAL D 1 240 ? -1.916 -15.347 -89.672 1.00 15.04 202 VAL D CA 1
ATOM 6696 C C . VAL D 1 240 ? -2.288 -16.127 -88.413 1.00 17.49 202 VAL D C 1
ATOM 6697 O O . VAL D 1 240 ? -2.571 -17.331 -88.456 1.00 13.16 202 VAL D O 1
ATOM 6701 N N . VAL D 1 241 ? -2.323 -15.410 -87.272 1.00 11.85 203 VAL D N 1
ATOM 6702 C CA . VAL D 1 241 ? -2.721 -15.980 -85.991 1.00 11.91 203 VAL D CA 1
ATOM 6703 C C . VAL D 1 241 ? -3.569 -14.951 -85.269 1.00 14.90 203 VAL D C 1
ATOM 6704 O O . VAL D 1 241 ? -3.548 -13.763 -85.592 1.00 14.85 203 VAL D O 1
ATOM 6708 N N . GLY D 1 242 ? -4.297 -15.431 -84.261 1.00 12.85 204 GLY D N 1
ATOM 6709 C CA . GLY D 1 242 ? -5.239 -14.641 -83.504 1.00 15.57 204 GLY D CA 1
ATOM 6710 C C . GLY D 1 242 ? -6.662 -14.915 -83.954 1.00 12.42 204 GLY D C 1
ATOM 6711 O O . GLY D 1 242 ? -6.914 -15.363 -85.066 1.00 13.93 204 GLY D O 1
ATOM 6712 N N . TYR D 1 243 ? -7.599 -14.627 -83.062 1.00 11.86 205 TYR D N 1
ATOM 6713 C CA . TYR D 1 243 ? -9.036 -14.721 -83.307 1.00 11.25 205 TYR D CA 1
ATOM 6714 C C . TYR D 1 243 ? -9.382 -15.967 -84.133 1.00 16.71 205 TYR D C 1
ATOM 6715 O O . TYR D 1 243 ? -9.842 -15.885 -85.278 1.00 17.42 205 TYR D O 1
ATOM 6724 N N . GLY D 1 244 ? -9.094 -17.153 -83.551 1.00 10.39 206 GLY D N 1
ATOM 6725 C CA . GLY D 1 244 ? -9.404 -18.420 -84.212 1.00 13.42 206 GLY D CA 1
ATOM 6726 C C . GLY D 1 244 ? -8.209 -19.068 -84.886 1.00 15.15 206 GLY D C 1
ATOM 6727 O O . GLY D 1 244 ? -8.200 -20.295 -85.078 1.00 15.73 206 GLY D O 1
ATOM 6728 N N . PHE D 1 245 ? -7.189 -18.283 -85.211 1.00 9.80 207 PHE D N 1
ATOM 6729 C CA . PHE D 1 245 ? -6.033 -18.791 -85.927 1.00 10.93 207 PHE D CA 1
ATOM 6730 C C . PHE D 1 245 ? -4.930 -19.029 -84.907 1.00 13.20 207 PHE D C 1
ATOM 6731 O O . PHE D 1 245 ? -4.791 -18.254 -83.951 1.00 9.08 207 PHE D O 1
ATOM 6739 N N . GLU D 1 246 ? -4.159 -20.098 -85.111 1.00 12.07 208 GLU D N 1
ATOM 6740 C CA . GLU D 1 246 ? -3.210 -20.533 -84.085 1.00 14.87 208 GLU D CA 1
ATOM 6741 C C . GLU D 1 246 ? -1.982 -21.154 -84.726 1.00 12.58 208 GLU D C 1
ATOM 6742 O O . GLU D 1 246 ? -1.964 -21.468 -85.921 1.00 16.74 208 GLU D O 1
ATOM 6748 N N . VAL D 1 247 ? -0.955 -21.326 -83.903 1.00 16.10 209 VAL D N 1
ATOM 6749 C CA . VAL D 1 247 ? 0.127 -22.273 -84.160 1.00 20.20 209 VAL D CA 1
ATOM 6750 C C . VAL D 1 247 ? 0.232 -23.183 -82.935 1.00 16.64 209 VAL D C 1
ATOM 6751 O O . VAL D 1 247 ? 0.404 -22.701 -81.801 1.00 15.51 209 VAL D O 1
ATOM 6755 N N . ASN D 1 248 ? 0.117 -24.492 -83.166 1.00 13.92 210 ASN D N 1
ATOM 6756 C CA . ASN D 1 248 ? -0.025 -25.502 -82.106 1.00 15.40 210 ASN D CA 1
ATOM 6757 C C . ASN D 1 248 ? -0.953 -25.011 -81.000 1.00 19.14 210 ASN D C 1
ATOM 6758 O O . ASN D 1 248 ? -0.669 -25.125 -79.798 1.00 14.75 210 ASN D O 1
ATOM 6763 N N . ASP D 1 249 ? -2.083 -24.445 -81.430 1.00 16.02 211 ASP D N 1
ATOM 6764 C CA . ASP D 1 249 ? -3.198 -24.000 -80.605 1.00 18.34 211 ASP D CA 1
ATOM 6765 C C . ASP D 1 249 ? -2.891 -22.762 -79.788 1.00 18.36 211 ASP D C 1
ATOM 6766 O O . ASP D 1 249 ? -3.793 -22.265 -79.128 1.00 19.37 211 ASP D O 1
ATOM 6771 N N . ARG D 1 250 ? -1.676 -22.210 -79.852 1.00 13.69 212 ARG D N 1
ATOM 6772 C CA . ARG D 1 250 ? -1.404 -20.935 -79.183 1.00 9.90 212 ARG D CA 1
ATOM 6773 C C . ARG D 1 250 ? -1.977 -19.799 -80.011 1.00 13.43 212 ARG D C 1
ATOM 6774 O O . ARG D 1 250 ? -2.051 -19.896 -81.231 1.00 11.95 212 ARG D O 1
ATOM 6782 N N . TYR D 1 251 ? -2.405 -18.733 -79.331 1.00 9.30 213 TYR D N 1
ATOM 6783 C CA . TYR D 1 251 ? -2.868 -17.459 -79.911 1.00 12.98 213 TYR D CA 1
ATOM 6784 C C . TYR D 1 251 ? -4.310 -17.523 -80.361 1.00 11.97 213 TYR D C 1
ATOM 6785 O O . TYR D 1 251 ? -4.867 -16.480 -80.841 1.00 12.23 213 TYR D O 1
ATOM 6794 N N . ARG D 1 252 ? -4.946 -18.684 -80.272 1.00 12.97 214 ARG D N 1
ATOM 6795 C CA . ARG D 1 252 ? -6.296 -18.786 -80.823 1.00 14.22 214 ARG D CA 1
ATOM 6796 C C . ARG D 1 252 ? -7.270 -17.829 -80.149 1.00 12.53 214 ARG D C 1
ATOM 6797 O O . ARG D 1 252 ? -8.233 -17.368 -80.781 1.00 11.55 214 ARG D O 1
ATOM 6805 N N . ASN D 1 253 ? -7.087 -17.561 -78.863 1.00 10.41 215 ASN D N 1
ATOM 6806 C CA . ASN D 1 253 ? -8.067 -16.755 -78.152 1.00 14.27 215 ASN D CA 1
ATOM 6807 C C . ASN D 1 253 ? -7.742 -15.271 -78.170 1.00 12.98 215 ASN D C 1
ATOM 6808 O O . ASN D 1 253 ? -8.399 -14.508 -77.454 1.00 12.46 215 ASN D O 1
ATOM 6813 N N . TYR D 1 254 ? -6.755 -14.836 -78.956 1.00 12.32 216 TYR D N 1
ATOM 6814 C CA . TYR D 1 254 ? -6.513 -13.399 -79.065 1.00 14.45 216 TYR D CA 1
ATOM 6815 C C . TYR D 1 254 ? -7.673 -12.734 -79.821 1.00 11.17 216 TYR D C 1
ATOM 6816 O O . TYR D 1 254 ? -8.349 -13.378 -80.623 1.00 10.08 216 TYR D O 1
ATOM 6825 N N . ARG D 1 255 ? -7.911 -11.435 -79.559 1.00 13.33 217 ARG D N 1
ATOM 6826 C CA . ARG D 1 255 ? -9.047 -10.728 -80.174 1.00 15.21 217 ARG D CA 1
ATOM 6827 C C . ARG D 1 255 ? -8.748 -10.103 -81.548 1.00 17.25 217 ARG D C 1
ATOM 6828 O O . ARG D 1 255 ? -9.686 -9.642 -82.231 1.00 13.47 217 ARG D O 1
ATOM 6836 N N . HIS D 1 256 ? -7.491 -10.139 -81.986 1.00 15.71 218 HIS D N 1
ATOM 6837 C CA . HIS D 1 256 ? -7.021 -9.486 -83.200 1.00 12.77 218 HIS D CA 1
ATOM 6838 C C . HIS D 1 256 ? -6.319 -10.527 -84.057 1.00 14.00 218 HIS D C 1
ATOM 6839 O O . HIS D 1 256 ? -5.875 -11.562 -83.554 1.00 12.45 218 HIS D O 1
ATOM 6846 N N . VAL D 1 257 ? -6.231 -10.268 -85.359 1.00 15.17 219 VAL D N 1
ATOM 6847 C CA . VAL D 1 257 ? -5.550 -11.173 -86.284 1.00 10.95 219 VAL D CA 1
ATOM 6848 C C . VAL D 1 257 ? -4.230 -10.528 -86.687 1.00 14.92 219 VAL D C 1
ATOM 6849 O O . VAL D 1 257 ? -4.206 -9.352 -87.092 1.00 13.42 219 VAL D O 1
ATOM 6853 N N . PHE D 1 258 ? -3.151 -11.307 -86.624 1.00 9.57 220 PHE D N 1
ATOM 6854 C CA . PHE D 1 258 ? -1.794 -10.828 -86.844 1.00 12.04 220 PHE D CA 1
ATOM 6855 C C . PHE D 1 258 ? -1.097 -11.664 -87.918 1.00 14.23 220 PHE D C 1
ATOM 6856 O O . PHE D 1 258 ? -1.396 -12.838 -88.100 1.00 10.94 220 PHE D O 1
ATOM 6864 N N . VAL D 1 259 ? -0.120 -11.078 -88.583 1.00 12.87 221 VAL D N 1
ATOM 6865 C CA . VAL D 1 259 ? 0.836 -11.887 -89.336 1.00 14.38 221 VAL D CA 1
ATOM 6866 C C . VAL D 1 259 ? 1.877 -12.407 -88.352 1.00 13.70 221 VAL D C 1
ATOM 6867 O O . VAL D 1 259 ? 2.465 -11.628 -87.598 1.00 16.25 221 VAL D O 1
ATOM 6871 N N . LEU D 1 260 ? 2.104 -13.715 -88.362 1.00 15.23 222 LEU D N 1
ATOM 6872 C CA . LEU D 1 260 ? 3.104 -14.333 -87.498 1.00 13.93 222 LEU D CA 1
ATOM 6873 C C . LEU D 1 260 ? 4.520 -14.074 -88.006 1.00 17.39 222 LEU D C 1
ATOM 6874 O O . LEU D 1 260 ? 4.806 -14.172 -89.209 1.00 17.89 222 LEU D O 1
ATOM 6879 N N . LYS D 1 261 ? 5.421 -13.742 -87.083 1.00 18.42 223 LYS D N 1
ATOM 6880 C CA . LYS D 1 261 ? 6.846 -13.773 -87.399 1.00 21.94 223 LYS D CA 1
ATOM 6881 C C . LYS D 1 261 ? 7.244 -15.207 -87.736 1.00 17.64 223 LYS D C 1
ATOM 6882 O O . LYS D 1 261 ? 7.016 -16.105 -86.929 1.00 16.00 223 LYS D O 1
ATOM 6888 N N . PRO D 1 262 ? 7.885 -15.447 -88.875 1.00 21.01 224 PRO D N 1
ATOM 6889 C CA . PRO D 1 262 ? 8.297 -16.823 -89.191 1.00 23.03 224 PRO D CA 1
ATOM 6890 C C . PRO D 1 262 ? 9.166 -17.442 -88.112 1.00 21.65 224 PRO D C 1
ATOM 6891 O O . PRO D 1 262 ? 9.006 -18.629 -87.816 1.00 22.82 224 PRO D O 1
ATOM 6895 N N . GLU D 1 263 ? 10.000 -16.662 -87.436 1.00 22.32 225 GLU D N 1
ATOM 6896 C CA . GLU D 1 263 ? 10.852 -17.258 -86.412 1.00 25.40 225 GLU D CA 1
ATOM 6897 C C . GLU D 1 263 ? 10.076 -17.708 -85.183 1.00 23.01 225 GLU D C 1
ATOM 6898 O O . GLU D 1 263 ? 10.655 -18.390 -84.348 1.00 24.97 225 GLU D O 1
ATOM 6904 N N . TYR D 1 264 ? 8.795 -17.375 -85.056 1.00 17.02 226 TYR D N 1
ATOM 6905 C CA . TYR D 1 264 ? 7.964 -17.891 -83.964 1.00 22.08 226 TYR D CA 1
ATOM 6906 C C . TYR D 1 264 ? 7.187 -19.156 -84.345 1.00 21.28 226 TYR D C 1
ATOM 6907 O O . TYR D 1 264 ? 6.460 -19.699 -83.509 1.00 22.35 226 TYR D O 1
ATOM 6916 N N . ALA D 1 265 ? 7.313 -19.630 -85.583 1.00 21.73 227 ALA D N 1
ATOM 6917 C CA . ALA D 1 265 ? 6.480 -20.735 -86.044 1.00 20.77 227 ALA D CA 1
ATOM 6918 C C . ALA D 1 265 ? 6.707 -21.998 -85.232 1.00 22.60 227 ALA D C 1
ATOM 6919 O O . ALA D 1 265 ? 5.769 -22.773 -85.015 1.00 24.37 227 ALA D O 1
ATOM 6921 N N . LYS D 1 266 ? 7.924 -22.217 -84.752 1.00 18.60 228 LYS D N 1
ATOM 6922 C CA . LYS D 1 266 ? 8.252 -23.460 -84.068 1.00 21.37 228 LYS D CA 1
ATOM 6923 C C . LYS D 1 266 ? 8.521 -23.261 -82.589 1.00 19.02 228 LYS D C 1
ATOM 6924 O O . LYS D 1 266 ? 9.186 -24.087 -81.965 1.00 20.97 228 LYS D O 1
ATOM 6930 N N . ARG D 1 267 ? 8.026 -22.172 -82.015 1.00 19.11 229 ARG D N 1
ATOM 6931 C CA . ARG D 1 267 ? 8.398 -21.824 -80.653 1.00 20.49 229 ARG D CA 1
ATOM 6932 C C . ARG D 1 267 ? 7.805 -22.801 -79.618 1.00 20.98 229 ARG D C 1
ATOM 6933 O O . ARG D 1 267 ? 8.395 -23.005 -78.558 1.00 20.25 229 ARG D O 1
ATOM 6941 N N . TYR D 1 268 ? 6.658 -23.417 -79.903 1.00 20.88 230 TYR D N 1
ATOM 6942 C CA . TYR D 1 268 ? 6.025 -24.383 -78.994 1.00 20.81 230 TYR D CA 1
ATOM 6943 C C . TYR D 1 268 ? 5.805 -25.685 -79.769 1.00 22.32 230 TYR D C 1
ATOM 6944 O O . TYR D 1 268 ? 4.681 -26.012 -80.164 1.00 26.06 230 TYR D O 1
ATOM 6953 N N . PRO D 1 269 ? 6.862 -26.470 -79.990 1.00 22.50 231 PRO D N 1
ATOM 6954 C CA . PRO D 1 269 ? 6.742 -27.625 -80.891 1.00 20.90 231 PRO D CA 1
ATOM 6955 C C . PRO D 1 269 ? 6.203 -28.922 -80.277 1.00 21.43 231 PRO D C 1
ATOM 6956 O O . PRO D 1 269 ? 5.843 -29.825 -81.043 1.00 18.06 231 PRO D O 1
ATOM 6960 N N . SER D 1 270 ? 6.122 -29.056 -78.954 1.00 18.83 232 SER D N 1
ATOM 6961 C CA . SER D 1 270 ? 5.771 -30.343 -78.363 1.00 18.29 232 SER D CA 1
ATOM 6962 C C . SER D 1 270 ? 4.308 -30.693 -78.606 1.00 19.28 232 SER D C 1
ATOM 6963 O O . SER D 1 270 ? 3.418 -29.861 -78.451 1.00 15.57 232 SER D O 1
ATOM 6966 N N . LYS D 1 271 ? 4.066 -31.948 -78.965 1.00 20.13 233 LYS D N 1
ATOM 6967 C CA . LYS D 1 271 ? 2.711 -32.425 -79.163 1.00 25.46 233 LYS D CA 1
ATOM 6968 C C . LYS D 1 271 ? 1.846 -32.146 -77.941 1.00 23.00 233 LYS D C 1
ATOM 6969 O O . LYS D 1 271 ? 2.253 -32.382 -76.806 1.00 17.58 233 LYS D O 1
ATOM 6975 N N . LEU D 1 272 ? 0.631 -31.692 -78.189 1.00 18.29 234 LEU D N 1
ATOM 6976 C CA . LEU D 1 272 ? -0.377 -31.524 -77.144 0.94 17.62 234 LEU D CA 1
ATOM 6977 C C . LEU D 1 272 ? -1.181 -32.825 -76.854 1.00 17.85 234 LEU D C 1
ATOM 6978 O O . LEU D 1 272 ? -1.677 -32.944 -75.715 1.00 21.88 234 LEU D O 1
ATOM 6983 N N . LYS E 1 46 ? 11.098 -36.042 -31.309 1.00 48.99 8 LYS E N 1
ATOM 6984 C CA . LYS E 1 46 ? 10.090 -35.862 -32.366 1.00 47.05 8 LYS E CA 1
ATOM 6985 C C . LYS E 1 46 ? 8.844 -35.120 -31.858 1.00 32.75 8 LYS E C 1
ATOM 6986 O O . LYS E 1 46 ? 8.237 -35.507 -30.858 1.00 32.56 8 LYS E O 1
ATOM 6992 N N . PRO E 1 47 ? 8.459 -34.048 -32.542 1.00 29.09 9 PRO E N 1
ATOM 6993 C CA . PRO E 1 47 ? 7.393 -33.190 -32.003 1.00 25.43 9 PRO E CA 1
ATOM 6994 C C . PRO E 1 47 ? 6.087 -33.956 -31.884 1.00 22.97 9 PRO E C 1
ATOM 6995 O O . PRO E 1 47 ? 5.783 -34.843 -32.682 1.00 22.70 9 PRO E O 1
ATOM 6999 N N . ASN E 1 48 ? 5.342 -33.644 -30.846 1.00 19.44 10 ASN E N 1
ATOM 7000 C CA . ASN E 1 48 ? 4.052 -34.262 -30.627 1.00 18.04 10 ASN E CA 1
ATOM 7001 C C . ASN E 1 48 ? 2.962 -33.470 -31.325 1.00 18.90 10 ASN E C 1
ATOM 7002 O O . ASN E 1 48 ? 3.013 -32.239 -31.411 1.00 23.30 10 ASN E O 1
ATOM 7007 N N A PHE E 1 49 ? 1.959 -34.191 -31.811 0.50 19.59 11 PHE E N 1
ATOM 7008 N N B PHE E 1 49 ? 1.966 -34.193 -31.820 0.50 19.58 11 PHE E N 1
ATOM 7009 C CA A PHE E 1 49 ? 0.852 -33.610 -32.561 0.50 19.35 11 PHE E CA 1
AT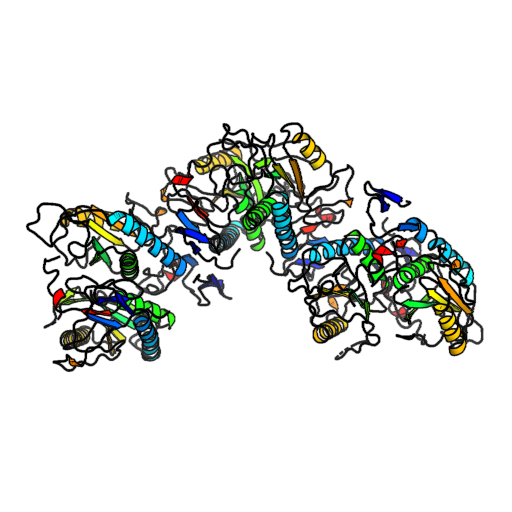OM 7010 C CA B PHE E 1 49 ? 0.852 -33.610 -32.557 0.50 19.35 11 PHE E CA 1
ATOM 7011 C C A PHE E 1 49 ? -0.341 -33.428 -31.624 0.50 20.82 11 PHE E C 1
ATOM 7012 C C B PHE E 1 49 ? -0.324 -33.422 -31.601 0.50 20.74 11 PHE E C 1
ATOM 7013 O O A PHE E 1 49 ? -0.849 -34.407 -31.061 0.50 21.46 11 PHE E O 1
ATOM 7014 O O B PHE E 1 49 ? -0.799 -34.392 -30.995 0.50 21.43 11 PHE E O 1
ATOM 7017 N N . VAL E 1 50 ? -0.798 -32.183 -31.480 1.00 15.71 12 VAL E N 1
ATOM 7018 C CA . VAL E 1 50 ? -1.915 -31.828 -30.597 1.00 19.89 12 VAL E CA 1
ATOM 7019 C C . VAL E 1 50 ? -3.162 -31.569 -31.438 1.00 22.04 12 VAL E C 1
ATOM 7020 O O . VAL E 1 50 ? -3.116 -30.818 -32.422 1.00 24.31 12 VAL E O 1
ATOM 7024 N N . GLY E 1 51 ? -4.280 -32.163 -31.045 1.00 17.50 13 GLY E N 1
ATOM 7025 C CA . GLY E 1 51 ? -5.502 -31.968 -31.798 1.00 18.60 13 GLY E CA 1
ATOM 7026 C C . GLY E 1 51 ? -6.703 -32.002 -30.888 1.00 20.18 13 GLY E C 1
ATOM 7027 O O . GLY E 1 51 ? -6.580 -31.871 -29.660 1.00 19.55 13 GLY E O 1
ATOM 7028 N N . ARG E 1 52 ? -7.862 -32.179 -31.495 1.00 19.87 14 ARG E N 1
ATOM 7029 C CA . ARG E 1 52 ? -9.138 -32.344 -30.818 1.00 26.60 14 ARG E CA 1
ATOM 7030 C C . ARG E 1 52 ? -9.879 -33.483 -31.515 1.00 27.80 14 ARG E C 1
ATOM 7031 O O . ARG E 1 52 ? -9.844 -33.581 -32.749 1.00 28.71 14 ARG E O 1
ATOM 7039 N N . ASP E 1 53 ? -10.537 -34.337 -30.733 1.00 24.74 15 ASP E N 1
ATOM 7040 C CA . ASP E 1 53 ? -11.257 -35.457 -31.319 1.00 28.01 15 ASP E CA 1
ATOM 7041 C C . ASP E 1 53 ? -12.678 -35.030 -31.674 1.00 32.47 15 ASP E C 1
ATOM 7042 O O . ASP E 1 53 ? -13.058 -33.861 -31.524 1.00 28.12 15 ASP E O 1
ATOM 7047 N N . ALA E 1 54 ? -13.472 -35.988 -32.177 1.00 30.95 16 ALA E N 1
ATOM 7048 C CA . ALA E 1 54 ? -14.824 -35.655 -32.631 1.00 38.39 16 ALA E CA 1
ATOM 7049 C C . ALA E 1 54 ? -15.657 -35.073 -31.496 1.00 39.74 16 ALA E C 1
ATOM 7050 O O . ALA E 1 54 ? -16.514 -34.220 -31.734 1.00 41.75 16 ALA E O 1
ATOM 7052 N N . ASP E 1 55 ? -15.380 -35.475 -30.255 1.00 35.15 17 ASP E N 1
ATOM 7053 C CA . ASP E 1 55 ? -16.073 -34.941 -29.090 1.00 36.65 17 ASP E CA 1
ATOM 7054 C C . ASP E 1 55 ? -15.459 -33.646 -28.553 1.00 33.73 17 ASP E C 1
ATOM 7055 O O . ASP E 1 55 ? -15.910 -33.145 -27.524 1.00 36.92 17 ASP E O 1
ATOM 7060 N N . GLY E 1 56 ? -14.472 -33.078 -29.223 1.00 29.43 18 GLY E N 1
ATOM 7061 C CA . GLY E 1 56 ? -13.890 -31.859 -28.725 1.00 27.98 18 GLY E CA 1
ATOM 7062 C C . GLY E 1 56 ? -12.879 -32.058 -27.620 1.00 26.93 18 GLY E C 1
ATOM 7063 O O . GLY E 1 56 ? -12.360 -31.068 -27.096 1.00 23.94 18 GLY E O 1
ATOM 7064 N N . ASN E 1 57 ? -12.541 -33.296 -27.284 1.00 23.90 19 ASN E N 1
ATOM 7065 C CA . ASN E 1 57 ? -11.507 -33.550 -26.290 1.00 22.01 19 ASN E CA 1
ATOM 7066 C C . ASN E 1 57 ? -10.117 -33.333 -26.861 1.00 21.15 19 ASN E C 1
ATOM 7067 O O . ASN E 1 57 ? -9.851 -33.628 -28.033 1.00 22.37 19 ASN E O 1
ATOM 7072 N N . VAL E 1 58 ? -9.201 -32.911 -25.979 1.00 18.10 20 VAL E N 1
ATOM 7073 C CA . VAL E 1 58 ? -7.796 -32.762 -26.337 1.00 18.97 20 VAL E CA 1
ATOM 7074 C C . VAL E 1 58 ? -7.229 -34.102 -26.778 1.00 19.02 20 VAL E C 1
ATOM 7075 O O . VAL E 1 58 ? -7.432 -35.124 -26.120 1.00 17.93 20 VAL E O 1
ATOM 7079 N N . THR E 1 59 ? -6.485 -34.109 -27.872 1.00 15.83 21 THR E N 1
ATOM 7080 C CA . THR E 1 59 ? -5.683 -35.278 -28.213 1.00 18.07 21 THR E CA 1
ATOM 7081 C C . THR E 1 59 ? -4.226 -34.888 -28.301 1.00 17.97 21 THR E C 1
ATOM 7082 O O . THR E 1 59 ? -3.909 -33.788 -28.744 1.00 16.43 21 THR E O 1
ATOM 7086 N N . VAL E 1 60 ? -3.341 -35.820 -27.937 1.00 14.93 22 VAL E N 1
ATOM 7087 C CA . VAL E 1 60 ? -1.920 -35.688 -28.229 1.00 20.22 22 VAL E CA 1
ATOM 7088 C C . VAL E 1 60 ? -1.469 -36.996 -28.854 1.00 21.07 22 VAL E C 1
ATOM 7089 O O . VAL E 1 60 ? -1.626 -38.057 -28.242 1.00 17.13 22 VAL E O 1
ATOM 7093 N N . ASP E 1 61 ? -0.929 -36.924 -30.070 1.00 15.18 23 ASP E N 1
ATOM 7094 C CA . ASP E 1 61 ? -0.546 -38.099 -30.868 1.00 16.79 23 ASP E CA 1
ATOM 7095 C C . ASP E 1 61 ? -1.675 -39.123 -30.975 1.00 18.75 23 ASP E C 1
ATOM 7096 O O . ASP E 1 61 ? -1.470 -40.336 -30.879 1.00 19.96 23 ASP E O 1
ATOM 7101 N N . GLY E 1 62 ? -2.887 -38.628 -31.188 1.00 20.35 24 GLY E N 1
ATOM 7102 C CA . GLY E 1 62 ? -4.029 -39.482 -31.466 1.00 20.23 24 GLY E CA 1
ATOM 7103 C C . GLY E 1 62 ? -4.740 -40.011 -30.237 1.00 24.09 24 GLY E C 1
ATOM 7104 O O . GLY E 1 62 ? -5.805 -40.610 -30.369 1.00 25.15 24 GLY E O 1
ATOM 7105 N N . ARG E 1 63 ? -4.192 -39.817 -29.041 1.00 20.28 25 ARG E N 1
ATOM 7106 C CA . ARG E 1 63 ? -4.823 -40.360 -27.852 1.00 26.74 25 ARG E CA 1
ATOM 7107 C C . ARG E 1 63 ? -5.584 -39.245 -27.146 1.00 20.86 25 ARG E C 1
ATOM 7108 O O . ARG E 1 63 ? -5.098 -38.120 -27.051 1.00 17.05 25 ARG E O 1
ATOM 7116 N N . SER E 1 64 ? -6.790 -39.552 -26.684 1.00 20.18 26 SER E N 1
ATOM 7117 C CA . SER E 1 64 ? -7.690 -38.554 -26.119 1.00 20.29 26 SER E CA 1
ATOM 7118 C C . SER E 1 64 ? -7.454 -38.382 -24.625 1.00 20.55 26 SER E C 1
ATOM 7119 O O . SER E 1 64 ? -7.174 -39.349 -23.905 1.00 19.81 26 SER E O 1
ATOM 7122 N N . TYR E 1 65 ? -7.596 -37.152 -24.159 1.00 18.11 27 TYR E N 1
ATOM 7123 C CA . TYR E 1 65 ? -7.397 -36.818 -22.748 1.00 20.02 27 TYR E CA 1
ATOM 7124 C C . TYR E 1 65 ? -8.630 -36.071 -22.246 1.00 20.43 27 TYR E C 1
ATOM 7125 O O . TYR E 1 65 ? -8.641 -34.827 -22.185 1.00 17.21 27 TYR E O 1
ATOM 7134 N N . PRO E 1 66 ? -9.682 -36.799 -21.873 1.00 21.28 28 PRO E N 1
ATOM 7135 C CA . PRO E 1 66 ? -10.950 -36.134 -21.522 1.00 22.99 28 PRO E CA 1
ATOM 7136 C C . PRO E 1 66 ? -10.856 -35.249 -20.293 1.00 20.84 28 PRO E C 1
ATOM 7137 O O . PRO E 1 66 ? -11.700 -34.356 -20.142 1.00 24.25 28 PRO E O 1
ATOM 7141 N N . MET E 1 67 ? -9.869 -35.454 -19.413 1.00 20.03 29 MET E N 1
ATOM 7142 C CA . MET E 1 67 ? -9.771 -34.599 -18.240 1.00 25.23 29 MET E CA 1
ATOM 7143 C C . MET E 1 67 ? -9.129 -33.257 -18.543 1.00 26.30 29 MET E C 1
ATOM 7144 O O . MET E 1 67 ? -9.130 -32.383 -17.670 1.00 26.16 29 MET E O 1
ATOM 7149 N N . ALA E 1 68 ? -8.577 -33.077 -19.743 1.00 24.79 30 ALA E N 1
ATOM 7150 C CA . ALA E 1 68 ? -7.765 -31.912 -20.070 1.00 20.61 30 ALA E CA 1
ATOM 7151 C C . ALA E 1 68 ? -8.600 -30.806 -20.690 1.00 18.02 30 ALA E C 1
ATOM 7152 O O . ALA E 1 68 ? -9.387 -31.041 -21.612 1.00 21.88 30 ALA E O 1
ATOM 7154 N N . GLU E 1 69 ? -8.384 -29.593 -20.214 1.00 19.98 31 GLU E N 1
ATOM 7155 C CA . GLU E 1 69 ? -8.989 -28.436 -20.855 1.00 22.05 31 GLU E CA 1
ATOM 7156 C C . GLU E 1 69 ? -8.156 -27.998 -22.057 1.00 19.71 31 GLU E C 1
ATOM 7157 O O . GLU E 1 69 ? -8.706 -27.594 -23.088 1.00 21.53 31 GLU E O 1
ATOM 7163 N N . SER E 1 70 ? -6.834 -28.127 -21.954 1.00 19.23 32 SER E N 1
ATOM 7164 C CA . SER E 1 70 ? -5.909 -27.711 -23.003 1.00 21.14 32 SER E CA 1
ATOM 7165 C C . SER E 1 70 ? -4.552 -28.297 -22.657 1.00 18.09 32 SER E C 1
ATOM 7166 O O . SER E 1 70 ? -4.339 -28.780 -21.545 1.00 16.50 32 SER E O 1
ATOM 7169 N N . VAL E 1 71 ? -3.639 -28.258 -23.625 1.00 18.93 33 VAL E N 1
ATOM 7170 C CA . VAL E 1 71 ? -2.248 -28.661 -23.424 1.00 14.67 33 VAL E CA 1
ATOM 7171 C C . VAL E 1 71 ? -1.416 -27.460 -22.983 1.00 17.63 33 VAL E C 1
ATOM 7172 O O . VAL E 1 71 ? -1.471 -26.393 -23.605 1.00 18.39 33 VAL E O 1
ATOM 7176 N N . VAL E 1 72 ? -0.635 -27.644 -21.912 1.00 14.38 34 VAL E N 1
ATOM 7177 C CA . VAL E 1 72 ? 0.368 -26.663 -21.503 1.00 16.67 34 VAL E CA 1
ATOM 7178 C C . VAL E 1 72 ? 1.666 -26.884 -22.264 1.00 18.12 34 VAL E C 1
ATOM 7179 O O . VAL E 1 72 ? 2.235 -25.954 -22.848 1.00 19.36 34 VAL E O 1
ATOM 7183 N N . ALA E 1 73 ? 2.178 -28.112 -22.225 1.00 18.92 35 ALA E N 1
ATOM 7184 C CA . ALA E 1 73 ? 3.346 -28.484 -23.019 1.00 18.46 35 ALA E CA 1
ATOM 7185 C C . ALA E 1 73 ? 3.312 -29.987 -23.272 1.00 17.15 35 ALA E C 1
ATOM 7186 O O . ALA E 1 73 ? 2.927 -30.759 -22.390 1.00 16.09 35 ALA E O 1
ATOM 7188 N N . THR E 1 74 ? 3.717 -30.389 -24.472 1.00 16.14 36 THR E N 1
ATOM 7189 C CA . THR E 1 74 ? 3.892 -31.792 -24.810 1.00 12.32 36 THR E CA 1
ATOM 7190 C C . THR E 1 74 ? 5.278 -32.290 -24.385 1.00 15.36 36 THR E C 1
ATOM 7191 O O . THR E 1 74 ? 6.212 -31.513 -24.119 1.00 14.20 36 THR E O 1
ATOM 7195 N N . GLU E 1 75 ? 5.411 -33.619 -24.395 1.00 15.70 37 GLU E N 1
ATOM 7196 C CA . GLU E 1 75 ? 6.655 -34.268 -24.000 1.00 12.52 37 GLU E CA 1
ATOM 7197 C C . GLU E 1 75 ? 7.882 -33.677 -24.697 1.00 15.30 37 GLU E C 1
ATOM 7198 O O . GLU E 1 75 ? 8.895 -33.388 -24.053 1.00 12.42 37 GLU E O 1
ATOM 7204 N N . SER E 1 76 ? 7.820 -33.484 -26.021 1.00 14.56 38 SER E N 1
ATOM 7205 C CA . SER E 1 76 ? 9.027 -33.046 -26.714 1.00 15.46 38 SER E CA 1
ATOM 7206 C C . SER E 1 76 ? 9.411 -31.618 -26.327 1.00 15.58 38 SER E C 1
ATOM 7207 O O . SER E 1 76 ? 10.602 -31.291 -26.250 1.00 15.65 38 SER E O 1
ATOM 7210 N N . THR E 1 77 ? 8.428 -30.741 -26.126 1.00 15.82 39 THR E N 1
ATOM 7211 C CA . THR E 1 77 ? 8.719 -29.408 -25.601 1.00 15.16 39 THR E CA 1
ATOM 7212 C C . THR E 1 77 ? 9.307 -29.496 -24.199 1.00 15.55 39 THR E C 1
ATOM 7213 O O . THR E 1 77 ? 10.284 -28.816 -23.874 1.00 16.75 39 THR E O 1
ATOM 7217 N N . ILE E 1 78 ? 8.683 -30.293 -23.331 1.00 13.87 40 ILE E N 1
ATOM 7218 C CA . ILE E 1 78 ? 9.172 -30.438 -21.964 1.00 13.59 40 ILE E CA 1
ATOM 7219 C C . ILE E 1 78 ? 10.619 -30.903 -21.955 1.00 15.70 40 ILE E C 1
ATOM 7220 O O . ILE E 1 78 ? 11.460 -30.368 -21.222 1.00 14.82 40 ILE E O 1
ATOM 7225 N N . HIS E 1 79 ? 10.924 -31.939 -22.737 1.00 12.06 41 HIS E N 1
ATOM 7226 C CA . HIS E 1 79 ? 12.283 -32.476 -22.704 1.00 12.51 41 HIS E CA 1
ATOM 7227 C C . HIS E 1 79 ? 13.278 -31.537 -23.340 1.00 13.75 41 HIS E C 1
ATOM 7228 O O . HIS E 1 79 ? 14.415 -31.421 -22.861 1.00 15.26 41 HIS E O 1
ATOM 7235 N N . ARG E 1 80 ? 12.873 -30.814 -24.386 1.00 14.21 42 ARG E N 1
ATOM 7236 C CA . ARG E 1 80 ? 13.774 -29.776 -24.869 1.00 14.21 42 ARG E CA 1
ATOM 7237 C C . ARG E 1 80 ? 14.074 -28.775 -23.753 1.00 16.14 42 ARG E C 1
ATOM 7238 O O . ARG E 1 80 ? 15.227 -28.361 -23.559 1.00 15.84 42 ARG E O 1
ATOM 7246 N N . SER E 1 81 ? 13.044 -28.371 -23.012 1.00 14.17 43 SER E N 1
ATOM 7247 C CA . SER E 1 81 ? 13.244 -27.429 -21.910 1.00 15.74 43 SER E CA 1
ATOM 7248 C C . SER E 1 81 ? 14.216 -27.995 -20.868 1.00 13.50 43 SER E C 1
ATOM 7249 O O . SER E 1 81 ? 15.125 -27.290 -20.401 1.00 14.76 43 SER E O 1
ATOM 7252 N N . MET E 1 82 ? 14.079 -29.292 -20.541 1.00 12.59 44 MET E N 1
ATOM 7253 C CA . MET E 1 82 ? 14.938 -29.901 -19.519 1.00 14.99 44 MET E CA 1
ATOM 7254 C C . MET E 1 82 ? 16.374 -30.080 -19.996 1.00 15.40 44 MET E C 1
ATOM 7255 O O . MET E 1 82 ? 17.306 -29.968 -19.186 1.00 15.66 44 MET E O 1
ATOM 7260 N N . LYS E 1 83 ? 16.569 -30.450 -21.271 1.00 16.04 45 LYS E N 1
ATOM 7261 C CA . LYS E 1 83 ? 17.917 -30.500 -21.840 1.00 21.12 45 LYS E CA 1
ATOM 7262 C C . LYS E 1 83 ? 18.573 -29.136 -21.757 1.00 19.53 45 LYS E C 1
ATOM 7263 O O . LYS E 1 83 ? 19.742 -29.004 -21.370 1.00 17.89 45 LYS E O 1
ATOM 7269 N N . GLU E 1 84 ? 17.835 -28.102 -22.133 1.00 14.82 46 GLU E N 1
ATOM 7270 C CA . GLU E 1 84 ? 18.396 -26.760 -22.056 1.00 19.80 46 GLU E CA 1
ATOM 7271 C C . GLU E 1 84 ? 18.692 -26.394 -20.614 1.00 15.12 46 GLU E C 1
ATOM 7272 O O . GLU E 1 84 ? 19.732 -25.787 -20.312 1.00 16.60 46 GLU E O 1
ATOM 7278 N N . MET E 1 85 ? 17.819 -26.818 -19.701 1.00 16.46 47 MET E N 1
ATOM 7279 C CA . MET E 1 85 ? 18.029 -26.502 -18.297 1.00 16.81 47 MET E CA 1
ATOM 7280 C C . MET E 1 85 ? 19.255 -27.253 -17.764 1.00 16.60 47 MET E C 1
ATOM 7281 O O . MET E 1 85 ? 20.031 -26.710 -16.963 1.00 13.27 47 MET E O 1
ATOM 7286 N N . ALA E 1 86 ? 19.470 -28.489 -18.224 1.00 12.94 48 ALA E N 1
ATOM 7287 C CA . ALA E 1 86 ? 20.630 -29.240 -17.735 1.00 13.24 48 ALA E CA 1
ATOM 7288 C C . ALA E 1 86 ? 21.934 -28.551 -18.132 1.00 20.72 48 ALA E C 1
ATOM 7289 O O . ALA E 1 86 ? 22.900 -28.512 -17.350 1.00 14.51 48 ALA E O 1
ATOM 7291 N N . GLN E 1 87 ? 21.984 -28.004 -19.358 1.00 15.27 49 GLN E N 1
ATOM 7292 C CA . GLN E 1 87 ? 23.175 -27.269 -19.789 1.00 16.92 49 GLN E CA 1
ATOM 7293 C C . GLN E 1 87 ? 23.340 -25.969 -19.003 1.00 18.07 49 GLN E C 1
ATOM 7294 O O . GLN E 1 87 ? 24.458 -25.600 -18.632 1.00 17.64 49 GLN E O 1
ATOM 7300 N N . THR E 1 88 ? 22.243 -25.246 -18.774 1.00 16.96 50 THR E N 1
ATOM 7301 C CA . THR E 1 88 ? 22.265 -24.075 -17.893 1.00 17.62 50 THR E CA 1
ATOM 7302 C C . THR E 1 88 ? 22.795 -24.446 -16.499 1.00 17.30 50 THR E C 1
ATOM 7303 O O . THR E 1 88 ? 23.695 -23.785 -15.954 1.00 18.97 50 THR E O 1
ATOM 7307 N N . LEU E 1 89 ? 22.256 -25.514 -15.907 1.00 13.71 51 LEU E N 1
ATOM 7308 C CA . LEU E 1 89 ? 22.763 -25.957 -14.607 1.00 13.13 51 LEU E CA 1
ATOM 7309 C C . LEU E 1 89 ? 24.242 -26.324 -14.673 1.00 14.67 51 LEU E C 1
ATOM 7310 O O . LEU E 1 89 ? 25.020 -25.956 -13.781 1.00 13.83 51 LEU E O 1
ATOM 7315 N N . ALA E 1 90 ? 24.655 -27.040 -15.722 1.00 16.33 52 ALA E N 1
ATOM 7316 C CA . ALA E 1 90 ? 26.055 -27.413 -15.824 1.00 17.82 52 ALA E CA 1
ATOM 7317 C C . ALA E 1 90 ? 26.927 -26.176 -15.946 1.00 19.53 52 ALA E C 1
ATOM 7318 O O . ALA E 1 90 ? 27.995 -26.091 -15.325 1.00 20.90 52 ALA E O 1
ATOM 7320 N N . ASN E 1 91 ? 26.491 -25.199 -16.750 1.00 19.56 53 ASN E N 1
ATOM 7321 C CA . ASN E 1 91 ? 27.254 -23.961 -16.871 1.00 20.35 53 ASN E CA 1
ATOM 7322 C C . ASN E 1 91 ? 27.329 -23.239 -15.532 1.00 22.06 53 ASN E C 1
ATOM 7323 O O . ASN E 1 91 ? 28.362 -22.649 -15.184 1.00 18.52 53 ASN E O 1
ATOM 7328 N N . ALA E 1 92 ? 26.248 -23.297 -14.752 1.00 20.15 54 ALA E N 1
ATOM 7329 C CA . ALA E 1 92 ? 26.204 -22.548 -13.505 1.00 23.66 54 ALA E CA 1
ATOM 7330 C C . ALA E 1 92 ? 27.090 -23.163 -12.425 1.00 22.65 54 ALA E C 1
ATOM 7331 O O . ALA E 1 92 ? 27.597 -22.437 -11.568 1.00 26.02 54 ALA E O 1
ATOM 7333 N N . TYR E 1 93 ? 27.280 -24.482 -12.436 1.00 16.73 55 TYR E N 1
ATOM 7334 C CA . TYR E 1 93 ? 27.936 -25.185 -11.343 1.00 16.03 55 TYR E CA 1
ATOM 7335 C C . TYR E 1 93 ? 29.313 -25.753 -11.674 1.00 23.05 55 TYR E C 1
ATOM 7336 O O . TYR E 1 93 ? 30.079 -26.026 -10.745 1.00 24.90 55 TYR E O 1
ATOM 7345 N N . LYS E 1 94 ? 29.645 -25.977 -12.950 1.00 31.10 56 LYS E N 1
ATOM 7346 C CA . LYS E 1 94 ? 30.785 -26.853 -13.220 1.00 30.91 56 LYS E CA 1
ATOM 7347 C C . LYS E 1 94 ? 32.107 -26.287 -12.694 1.00 29.88 56 LYS E C 1
ATOM 7348 O O . LYS E 1 94 ? 32.973 -27.060 -12.270 1.00 30.86 56 LYS E O 1
ATOM 7354 N N . THR E 1 95 ? 32.277 -24.966 -12.679 1.00 26.76 57 THR E N 1
ATOM 7355 C CA . THR E 1 95 ? 33.520 -24.387 -12.190 1.00 31.47 57 THR E CA 1
ATOM 7356 C C . THR E 1 95 ? 33.477 -23.989 -10.715 1.00 30.12 57 THR E C 1
ATOM 7357 O O . THR E 1 95 ? 34.450 -23.412 -10.234 1.00 33.74 57 THR E O 1
ATOM 7361 N N . LEU E 1 96 ? 32.387 -24.245 -9.994 1.00 27.06 58 LEU E N 1
ATOM 7362 C CA . LEU E 1 96 ? 32.305 -23.809 -8.601 1.00 25.67 58 LEU E CA 1
ATOM 7363 C C . LEU E 1 96 ? 33.076 -24.751 -7.682 1.00 27.92 58 LEU E C 1
ATOM 7364 O O . LEU E 1 96 ? 33.351 -25.908 -8.013 1.00 28.41 58 LEU E O 1
ATOM 7369 N N . LYS E 1 97 ? 33.416 -24.245 -6.499 1.00 26.18 59 LYS E N 1
ATOM 7370 C CA . LYS E 1 97 ? 34.128 -25.035 -5.506 1.00 22.61 59 LYS E CA 1
ATOM 7371 C C . LYS E 1 97 ? 33.332 -25.051 -4.214 1.00 22.95 59 LYS E C 1
ATOM 7372 O O . LYS E 1 97 ? 32.567 -24.117 -3.928 1.00 23.77 59 LYS E O 1
ATOM 7378 N N . HIS E 1 98 ? 33.498 -26.129 -3.449 1.00 19.39 60 HIS E N 1
ATOM 7379 C CA . HIS E 1 98 ? 32.816 -26.249 -2.167 1.00 21.10 60 HIS E CA 1
ATOM 7380 C C . HIS E 1 98 ? 33.635 -27.161 -1.260 1.00 21.31 60 HIS E C 1
ATOM 7381 O O . HIS E 1 98 ? 34.797 -27.471 -1.553 1.00 20.65 60 HIS E O 1
ATOM 7388 N N . ARG E 1 99 ? 33.039 -27.546 -0.126 1.00 23.23 61 ARG E N 1
ATOM 7389 C CA . ARG E 1 99 ? 33.787 -28.227 0.924 1.00 21.69 61 ARG E CA 1
ATOM 7390 C C . ARG E 1 99 ? 34.253 -29.590 0.435 1.00 21.45 61 ARG E C 1
ATOM 7391 O O . ARG E 1 99 ? 33.487 -30.331 -0.204 1.00 18.95 61 ARG E O 1
ATOM 7399 N N . ASP E 1 100 ? 35.516 -29.913 0.717 1.00 19.38 62 ASP E N 1
ATOM 7400 C CA . ASP E 1 100 ? 36.078 -31.209 0.348 1.00 19.92 62 ASP E CA 1
ATOM 7401 C C . ASP E 1 100 ? 35.809 -32.171 1.496 1.00 19.37 62 ASP E C 1
ATOM 7402 O O . ASP E 1 100 ? 36.432 -32.082 2.560 1.00 22.34 62 ASP E O 1
ATOM 7407 N N . THR E 1 101 ? 34.869 -33.079 1.306 1.00 20.03 63 THR E N 1
ATOM 7408 C CA . THR E 1 101 ? 34.668 -34.139 2.287 1.00 19.56 63 THR E CA 1
ATOM 7409 C C . THR E 1 101 ? 35.248 -35.462 1.825 1.00 23.11 63 THR E C 1
ATOM 7410 O O . THR E 1 101 ? 35.256 -36.418 2.610 1.00 22.94 63 THR E O 1
ATOM 7414 N N . HIS E 1 102 ? 35.707 -35.551 0.571 1.00 21.08 64 HIS E N 1
ATOM 7415 C CA . HIS E 1 102 ? 36.429 -36.750 0.142 1.00 19.37 64 HIS E CA 1
ATOM 7416 C C . HIS E 1 102 ? 37.800 -36.841 0.815 1.00 25.49 64 HIS E C 1
ATOM 7417 O O . HIS E 1 102 ? 38.165 -37.882 1.374 1.00 28.44 64 HIS E O 1
ATOM 7424 N N . ASN E 1 103 ? 38.589 -35.772 0.744 1.00 29.65 65 ASN E N 1
ATOM 7425 C CA . ASN E 1 103 ? 39.840 -35.652 1.505 1.00 33.71 65 ASN E CA 1
ATOM 7426 C C . ASN E 1 103 ? 39.562 -34.694 2.665 1.00 37.58 65 ASN E C 1
ATOM 7427 O O . ASN E 1 103 ? 39.732 -33.476 2.549 1.00 36.37 65 ASN E O 1
ATOM 7432 N N . LYS E 1 104 ? 39.108 -35.246 3.793 1.00 40.46 66 LYS E N 1
ATOM 7433 C CA . LYS E 1 104 ? 38.631 -34.393 4.883 1.00 47.07 66 LYS E CA 1
ATOM 7434 C C . LYS E 1 104 ? 39.753 -33.580 5.530 1.00 50.08 66 LYS E C 1
ATOM 7435 O O . LYS E 1 104 ? 39.464 -32.580 6.202 1.00 50.80 66 LYS E O 1
ATOM 7441 N N . GLY E 1 105 ? 41.019 -33.974 5.336 1.00 45.27 67 GLY E N 1
ATOM 7442 C CA . GLY E 1 105 ? 42.133 -33.140 5.737 1.00 45.08 67 GLY E CA 1
ATOM 7443 C C . GLY E 1 105 ? 42.440 -31.983 4.808 1.00 44.17 67 GLY E C 1
ATOM 7444 O O . GLY E 1 105 ? 43.311 -31.168 5.120 1.00 42.00 67 GLY E O 1
ATOM 7445 N N . ASN E 1 106 ? 41.758 -31.884 3.668 1.00 39.18 68 ASN E N 1
ATOM 7446 C CA . ASN E 1 106 ? 42.045 -30.807 2.735 1.00 40.05 68 ASN E CA 1
ATOM 7447 C C . ASN E 1 106 ? 41.491 -29.488 3.263 1.00 48.18 68 ASN E C 1
ATOM 7448 O O . ASN E 1 106 ? 40.301 -29.377 3.584 1.00 50.02 68 ASN E O 1
ATOM 7453 N N . SER E 1 107 ? 42.357 -28.476 3.315 1.00 51.95 69 SER E N 1
ATOM 7454 C CA . SER E 1 107 ? 41.950 -27.164 3.794 1.00 56.72 69 SER E CA 1
ATOM 7455 C C . SER E 1 107 ? 41.220 -26.356 2.722 1.00 51.73 69 SER E C 1
ATOM 7456 O O . SER E 1 107 ? 40.288 -25.603 3.032 1.00 51.76 69 SER E O 1
ATOM 7459 N N . ALA E 1 108 ? 41.628 -26.498 1.465 1.00 46.18 70 ALA E N 1
ATOM 7460 C CA . ALA E 1 108 ? 41.090 -25.667 0.403 1.00 37.23 70 ALA E CA 1
ATOM 7461 C C . ALA E 1 108 ? 39.749 -26.205 -0.088 1.00 29.18 70 ALA E C 1
ATOM 7462 O O . ALA E 1 108 ? 39.416 -27.380 0.080 1.00 24.67 70 ALA E O 1
ATOM 7464 N N . LEU E 1 109 ? 38.971 -25.319 -0.704 1.00 27.93 71 LEU E N 1
ATOM 7465 C CA . LEU E 1 109 ? 37.755 -25.759 -1.383 1.00 26.44 71 LEU E CA 1
ATOM 7466 C C . LEU E 1 109 ? 38.131 -26.635 -2.566 1.00 27.51 71 LEU E C 1
ATOM 7467 O O . LEU E 1 109 ? 39.225 -26.520 -3.116 1.00 29.85 71 LEU E O 1
ATOM 7472 N N . ALA E 1 110 ? 37.215 -27.530 -2.947 1.00 25.96 72 ALA E N 1
ATOM 7473 C CA . ALA E 1 110 ? 37.481 -28.501 -3.997 1.00 23.07 72 ALA E CA 1
ATOM 7474 C C . ALA E 1 110 ? 36.446 -28.387 -5.106 1.00 22.66 72 ALA E C 1
ATOM 7475 O O . ALA E 1 110 ? 35.295 -27.994 -4.863 1.00 21.22 72 ALA E O 1
ATOM 7477 N N . PRO E 1 111 ? 36.831 -28.690 -6.340 1.00 23.76 73 PRO E N 1
ATOM 7478 C CA . PRO E 1 111 ? 35.875 -28.603 -7.446 1.00 22.63 73 PRO E CA 1
ATOM 7479 C C . PRO E 1 111 ? 34.754 -29.630 -7.312 1.00 21.55 73 PRO E C 1
ATOM 7480 O O . PRO E 1 111 ? 34.800 -30.581 -6.522 1.00 18.82 73 PRO E O 1
ATOM 7484 N N . ILE E 1 112 ? 33.745 -29.454 -8.154 1.00 21.86 74 ILE E N 1
ATOM 7485 C CA . ILE E 1 112 ? 32.618 -30.375 -8.161 1.00 20.71 74 ILE E CA 1
ATOM 7486 C C . ILE E 1 112 ? 32.990 -31.586 -9.012 1.00 20.54 74 ILE E C 1
ATOM 7487 O O . ILE E 1 112 ? 33.185 -31.478 -10.223 1.00 19.93 74 ILE E O 1
ATOM 7492 N N . THR E 1 113 ? 33.100 -32.745 -8.370 1.00 19.91 75 THR E N 1
ATOM 7493 C CA . THR E 1 113 ? 33.602 -33.959 -8.998 1.00 20.14 75 THR E CA 1
ATOM 7494 C C . THR E 1 113 ? 32.843 -35.142 -8.428 1.00 18.10 75 THR E C 1
ATOM 7495 O O . THR E 1 113 ? 32.024 -34.989 -7.525 1.00 18.03 75 THR E O 1
ATOM 7499 N N . ASP E 1 114 ? 33.156 -36.345 -8.923 1.00 19.87 76 ASP E N 1
ATOM 7500 C CA . ASP E 1 114 ? 32.632 -37.538 -8.265 1.00 18.63 76 ASP E CA 1
ATOM 7501 C C . ASP E 1 114 ? 33.096 -37.578 -6.807 1.00 22.70 76 ASP E C 1
ATOM 7502 O O . ASP E 1 114 ? 32.389 -38.092 -5.938 1.00 21.90 76 ASP E O 1
ATOM 7507 N N . GLU E 1 115 ? 34.276 -37.034 -6.530 1.00 19.01 77 GLU E N 1
ATOM 7508 C CA . GLU E 1 115 ? 34.737 -36.975 -5.151 1.00 18.07 77 GLU E CA 1
ATOM 7509 C C . GLU E 1 115 ? 33.827 -36.092 -4.314 1.00 15.61 77 GLU E C 1
ATOM 7510 O O . GLU E 1 115 ? 33.452 -36.457 -3.199 1.00 15.51 77 GLU E O 1
ATOM 7516 N N . ASN E 1 116 ? 33.433 -34.936 -4.844 1.00 15.87 78 ASN E N 1
ATOM 7517 C CA . ASN E 1 116 ? 32.590 -33.979 -4.126 1.00 16.70 78 ASN E CA 1
ATOM 7518 C C . ASN E 1 116 ? 31.485 -33.520 -5.070 1.00 16.10 78 ASN E C 1
ATOM 7519 O O . ASN E 1 116 ? 31.563 -32.442 -5.658 1.00 17.41 78 ASN E O 1
ATOM 7524 N N . PRO E 1 117 ? 30.478 -34.363 -5.294 1.00 15.90 79 PRO E N 1
ATOM 7525 C CA . PRO E 1 117 ? 29.440 -34.045 -6.286 1.00 15.93 79 PRO E CA 1
ATOM 7526 C C . PRO E 1 117 ? 28.514 -32.926 -5.826 1.00 17.14 79 PRO E C 1
ATOM 7527 O O . PRO E 1 117 ? 28.454 -32.560 -4.646 1.00 18.21 79 PRO E O 1
ATOM 7531 N N . LEU E 1 118 ? 27.803 -32.361 -6.803 1.00 14.76 80 LEU E N 1
ATOM 7532 C CA . LEU E 1 118 ? 26.653 -31.523 -6.503 1.00 15.10 80 LEU E CA 1
ATOM 7533 C C . LEU E 1 118 ? 25.639 -32.347 -5.726 1.00 13.27 80 LEU E C 1
ATOM 7534 O O . LEU E 1 118 ? 25.329 -33.478 -6.107 1.00 16.14 80 LEU E O 1
ATOM 7539 N N . ILE E 1 119 ? 25.103 -31.773 -4.652 1.00 13.98 81 ILE E N 1
ATOM 7540 C CA . ILE E 1 119 ? 24.077 -32.437 -3.850 1.00 17.30 81 ILE E CA 1
ATOM 7541 C C . ILE E 1 119 ? 22.718 -31.971 -4.360 1.00 16.38 81 ILE E C 1
ATOM 7542 O O . ILE E 1 119 ? 22.421 -30.774 -4.322 1.00 16.80 81 ILE E O 1
ATOM 7547 N N . ILE E 1 120 ? 21.865 -32.910 -4.752 1.00 13.02 82 ILE E N 1
ATOM 7548 C CA . ILE E 1 120 ? 20.514 -32.592 -5.221 1.00 12.66 82 ILE E CA 1
ATOM 7549 C C . ILE E 1 120 ? 19.506 -33.123 -4.208 1.00 13.01 82 ILE E C 1
ATOM 7550 O O . ILE E 1 120 ? 19.498 -34.315 -3.900 1.00 15.17 82 ILE E O 1
ATOM 7555 N N . ILE E 1 121 ? 18.628 -32.246 -3.727 1.00 15.46 83 ILE E N 1
ATOM 7556 C CA . ILE E 1 121 ? 17.481 -32.632 -2.915 1.00 16.49 83 ILE E CA 1
ATOM 7557 C C . ILE E 1 121 ? 16.254 -32.667 -3.814 1.00 17.15 83 ILE E C 1
ATOM 7558 O O . ILE E 1 121 ? 15.853 -31.633 -4.359 1.00 17.19 83 ILE E O 1
ATOM 7563 N N . SER E 1 122 ? 15.627 -33.832 -3.915 1.00 15.65 84 SER E N 1
ATOM 7564 C CA . SER E 1 122 ? 14.439 -34.028 -4.749 1.00 15.25 84 SER E CA 1
ATOM 7565 C C . SER E 1 122 ? 13.218 -34.137 -3.846 1.00 15.47 84 SER E C 1
ATOM 7566 O O . SER E 1 122 ? 13.216 -34.933 -2.886 1.00 14.53 84 SER E O 1
ATOM 7569 N N . VAL E 1 123 ? 12.179 -33.342 -4.129 1.00 12.88 85 VAL E N 1
ATOM 7570 C CA . VAL E 1 123 ? 11.020 -33.292 -3.235 1.00 13.51 85 VAL E CA 1
ATOM 7571 C C . VAL E 1 123 ? 10.003 -34.345 -3.667 1.00 15.08 85 VAL E C 1
ATOM 7572 O O . VAL E 1 123 ? 9.383 -34.241 -4.737 1.00 13.41 85 VAL E O 1
ATOM 7576 N N . LEU E 1 124 ? 9.763 -35.320 -2.805 1.00 14.07 86 LEU E N 1
ATOM 7577 C CA . LEU E 1 124 ? 8.761 -36.341 -3.098 1.00 15.26 86 LEU E CA 1
ATOM 7578 C C . LEU E 1 124 ? 7.369 -35.870 -2.656 1.00 15.24 86 LEU E C 1
ATOM 7579 O O . LEU E 1 124 ? 7.245 -35.063 -1.731 1.00 15.60 86 LEU E O 1
ATOM 7584 N N . LYS E 1 125 ? 6.317 -36.414 -3.281 1.00 13.11 87 LYS E N 1
ATOM 7585 C CA . LYS E 1 125 ? 6.403 -37.333 -4.423 1.00 15.05 87 LYS E CA 1
ATOM 7586 C C . LYS E 1 125 ? 6.533 -36.579 -5.773 1.00 13.84 87 LYS E C 1
ATOM 7587 O O . LYS E 1 125 ? 6.984 -37.153 -6.773 1.00 14.27 87 LYS E O 1
ATOM 7593 N N . GLY E 1 126 ? 6.207 -35.288 -5.774 1.00 13.48 88 GLY E N 1
ATOM 7594 C CA . GLY E 1 126 ? 5.929 -34.589 -7.045 1.00 12.41 88 GLY E CA 1
ATOM 7595 C C . GLY E 1 126 ? 7.103 -34.515 -8.024 1.00 13.74 88 GLY E C 1
ATOM 7596 O O . GLY E 1 126 ? 6.905 -34.412 -9.233 1.00 15.06 88 GLY E O 1
ATOM 7597 N N A SER E 1 127 ? 8.332 -34.588 -7.529 0.48 13.03 89 SER E N 1
ATOM 7598 N N B SER E 1 127 ? 8.331 -34.590 -7.519 0.52 13.00 89 SER E N 1
ATOM 7599 C CA A SER E 1 127 ? 9.491 -34.311 -8.375 0.48 13.00 89 SER E CA 1
ATOM 7600 C CA B SER E 1 127 ? 9.517 -34.305 -8.321 0.52 13.09 89 SER E CA 1
ATOM 7601 C C A SER E 1 127 ? 10.174 -35.551 -8.934 0.48 12.92 89 SER E C 1
ATOM 7602 C C B SER E 1 127 ? 10.256 -35.549 -8.798 0.52 12.85 89 SER E C 1
ATOM 7603 O O A SER E 1 127 ? 11.147 -35.412 -9.683 0.48 14.79 89 SER E O 1
ATOM 7604 O O B SER E 1 127 ? 11.354 -35.419 -9.347 0.52 13.79 89 SER E O 1
ATOM 7609 N N . TYR E 1 128 ? 9.716 -36.754 -8.595 1.00 10.72 90 TYR E N 1
ATOM 7610 C CA . TYR E 1 128 ? 10.574 -37.921 -8.812 1.00 11.14 90 TYR E CA 1
ATOM 7611 C C . TYR E 1 128 ? 10.825 -38.203 -10.284 1.00 11.03 90 TYR E C 1
ATOM 7612 O O . TYR E 1 128 ? 11.942 -38.578 -10.660 1.00 12.86 90 TYR E O 1
ATOM 7621 N N . ILE E 1 129 ? 9.809 -38.052 -11.119 1.00 10.84 91 ILE E N 1
ATOM 7622 C CA . ILE E 1 129 ? 9.988 -38.245 -12.553 1.00 11.53 91 ILE E CA 1
ATOM 7623 C C . ILE E 1 129 ? 10.880 -37.143 -13.133 1.00 12.06 91 ILE E C 1
ATOM 7624 O O . ILE E 1 129 ? 11.819 -37.410 -13.888 1.00 11.89 91 ILE E O 1
ATOM 7629 N N . PHE E 1 130 ? 10.565 -35.886 -12.813 1.00 11.43 92 PHE E N 1
ATOM 7630 C CA . PHE E 1 130 ? 11.361 -34.737 -13.238 1.00 10.84 92 PHE E CA 1
ATOM 7631 C C . PHE E 1 130 ? 12.833 -34.919 -12.867 1.00 11.21 92 PHE E C 1
ATOM 7632 O O . PHE E 1 130 ? 13.737 -34.700 -13.689 1.00 12.95 92 PHE E O 1
ATOM 7640 N N . THR E 1 131 ? 13.090 -35.355 -11.625 1.00 12.42 93 THR E N 1
ATOM 7641 C CA . THR E 1 131 ? 14.460 -35.565 -11.166 1.00 11.09 93 THR E CA 1
ATOM 7642 C C . THR E 1 131 ? 15.098 -36.713 -11.941 1.00 12.97 93 THR E C 1
ATOM 7643 O O . THR E 1 131 ? 16.240 -36.617 -12.413 1.00 12.72 93 THR E O 1
ATOM 7647 N N . ALA E 1 132 ? 14.368 -37.817 -12.069 1.00 10.05 94 ALA E N 1
ATOM 7648 C CA . ALA E 1 132 ? 14.893 -38.960 -12.829 1.00 10.29 94 ALA E CA 1
ATOM 7649 C C . ALA E 1 132 ? 15.357 -38.538 -14.224 1.00 11.15 94 ALA E C 1
ATOM 7650 O O . ALA E 1 132 ? 16.404 -38.993 -14.725 1.00 12.92 94 ALA E O 1
ATOM 7652 N N . ASP E 1 133 ? 14.588 -37.679 -14.876 1.00 10.51 95 ASP E N 1
ATOM 7653 C CA . ASP E 1 133 ? 14.977 -37.247 -16.215 1.00 12.13 95 ASP E CA 1
ATOM 7654 C C . ASP E 1 133 ? 16.122 -36.245 -16.148 1.00 13.99 95 ASP E C 1
ATOM 7655 O O . ASP E 1 133 ? 17.091 -36.322 -16.922 1.00 11.23 95 ASP E O 1
ATOM 7660 N N . MET E 1 134 ? 16.012 -35.279 -15.234 1.00 12.03 96 MET E N 1
ATOM 7661 C CA . MET E 1 134 ? 16.998 -34.199 -15.152 1.00 13.34 96 MET E CA 1
ATOM 7662 C C . MET E 1 134 ? 18.398 -34.722 -14.825 1.00 12.43 96 MET E C 1
ATOM 7663 O O . MET E 1 134 ? 19.394 -34.230 -15.388 1.00 11.02 96 MET E O 1
ATOM 7668 N N . VAL E 1 135 ? 18.514 -35.667 -13.877 1.00 11.22 97 VAL E N 1
ATOM 7669 C CA . VAL E 1 135 ? 19.862 -36.123 -13.513 1.00 10.97 97 VAL E CA 1
ATOM 7670 C C . VAL E 1 135 ? 20.495 -36.871 -14.674 1.00 10.33 97 VAL E C 1
ATOM 7671 O O . VAL E 1 135 ? 21.729 -36.900 -14.792 1.00 13.29 97 VAL E O 1
ATOM 7675 N N . ARG E 1 136 ? 19.694 -37.501 -15.540 1.00 10.54 98 ARG E N 1
ATOM 7676 C CA . ARG E 1 136 ? 20.333 -38.149 -16.689 1.00 13.30 98 ARG E CA 1
ATOM 7677 C C . ARG E 1 136 ? 20.822 -37.113 -17.703 1.00 13.79 98 ARG E C 1
ATOM 7678 O O . ARG E 1 136 ? 21.916 -37.259 -18.251 1.00 15.78 98 ARG E O 1
ATOM 7686 N N . TYR E 1 137 ? 20.058 -36.024 -17.919 1.00 13.49 99 TYR E N 1
ATOM 7687 C CA . TYR E 1 137 ? 20.551 -34.913 -18.751 1.00 11.69 99 TYR E CA 1
ATOM 7688 C C . TYR E 1 137 ? 21.752 -34.216 -18.124 1.00 14.88 99 TYR E C 1
ATOM 7689 O O . TYR E 1 137 ? 22.664 -33.772 -18.847 1.00 12.44 99 TYR E O 1
ATOM 7698 N N . LEU E 1 138 ? 21.781 -34.102 -16.781 1.00 12.64 100 LEU E N 1
ATOM 7699 C CA . LEU E 1 138 ? 22.989 -33.580 -16.143 1.00 14.54 100 LEU E CA 1
ATOM 7700 C C . LEU E 1 138 ? 24.189 -34.488 -16.405 1.00 15.88 100 LEU E C 1
ATOM 7701 O O . LEU E 1 138 ? 25.328 -34.004 -16.539 1.00 16.55 100 LEU E O 1
ATOM 7706 N N . GLY E 1 139 ? 23.965 -35.806 -16.438 1.00 10.95 101 GLY E N 1
ATOM 7707 C CA . GLY E 1 139 ? 25.050 -36.709 -16.800 1.00 13.04 101 GLY E CA 1
ATOM 7708 C C . GLY E 1 139 ? 25.515 -36.461 -18.221 1.00 16.12 101 GLY E C 1
ATOM 7709 O O . GLY E 1 139 ? 26.717 -36.430 -18.492 1.00 14.57 101 GLY E O 1
ATOM 7710 N N . ASP E 1 140 ? 24.567 -36.287 -19.153 1.00 15.35 102 ASP E N 1
ATOM 7711 C CA . ASP E 1 140 ? 24.957 -35.963 -20.529 1.00 16.56 102 ASP E CA 1
ATOM 7712 C C . ASP E 1 140 ? 25.857 -34.733 -20.556 1.00 15.42 102 ASP E C 1
ATOM 7713 O O . ASP E 1 140 ? 26.778 -34.633 -21.398 1.00 13.71 102 ASP E O 1
ATOM 7718 N N . CYS E 1 141 ? 25.608 -33.795 -19.640 1.00 15.63 103 CYS E N 1
ATOM 7719 C CA . CYS E 1 141 ? 26.347 -32.546 -19.587 1.00 20.49 103 CYS E CA 1
ATOM 7720 C C . CYS E 1 141 ? 27.599 -32.655 -18.724 1.00 23.67 103 CYS E C 1
ATOM 7721 O O . CYS E 1 141 ? 28.277 -31.643 -18.507 1.00 21.52 103 CYS E O 1
ATOM 7724 N N . GLY E 1 142 ? 27.882 -33.835 -18.172 1.00 15.94 104 GLY E N 1
ATOM 7725 C CA . GLY E 1 142 ? 29.087 -34.023 -17.395 1.00 16.41 104 GLY E CA 1
ATOM 7726 C C . GLY E 1 142 ? 29.112 -33.430 -15.996 1.00 21.56 104 GLY E C 1
ATOM 7727 O O . GLY E 1 142 ? 30.197 -33.212 -15.467 1.00 22.47 104 GLY E O 1
ATOM 7728 N N . LEU E 1 143 ? 27.966 -33.197 -15.353 1.00 19.92 105 LEU E N 1
ATOM 7729 C CA . LEU E 1 143 ? 27.959 -32.592 -14.023 1.00 17.80 105 LEU E CA 1
ATOM 7730 C C . LEU E 1 143 ? 27.756 -33.655 -12.952 1.00 17.14 105 LEU E C 1
ATOM 7731 O O . LEU E 1 143 ? 26.639 -34.182 -12.826 1.00 18.94 105 LEU E O 1
ATOM 7736 N N . PRO E 1 144 ? 28.764 -33.993 -12.150 1.00 14.71 106 PRO E N 1
ATOM 7737 C CA . PRO E 1 144 ? 28.571 -35.062 -11.163 1.00 14.40 106 PRO E CA 1
ATOM 7738 C C . PRO E 1 144 ? 27.617 -34.613 -10.075 1.00 13.96 106 PRO E C 1
ATOM 7739 O O . PRO E 1 144 ? 27.662 -33.466 -9.620 1.00 12.49 106 PRO E O 1
ATOM 7743 N N . ASN E 1 145 ? 26.728 -35.520 -9.685 1.00 12.41 107 ASN E N 1
ATOM 7744 C CA . ASN E 1 145 ? 25.691 -35.185 -8.719 1.00 13.73 107 ASN E CA 1
ATOM 7745 C C . ASN E 1 145 ? 25.251 -36.461 -8.006 1.00 14.50 107 ASN E C 1
ATOM 7746 O O . ASN E 1 145 ? 25.394 -37.573 -8.527 1.00 12.91 107 ASN E O 1
ATOM 7751 N N . VAL E 1 146 ? 24.711 -36.280 -6.797 1.00 13.85 108 VAL E N 1
ATOM 7752 C CA . VAL E 1 146 ? 24.073 -37.354 -6.053 1.00 14.07 108 VAL E CA 1
ATOM 7753 C C . VAL E 1 146 ? 22.721 -36.833 -5.576 1.00 16.56 108 VAL E C 1
ATOM 7754 O O . VAL E 1 146 ? 22.555 -35.634 -5.313 1.00 14.82 108 VAL E O 1
ATOM 7758 N N . VAL E 1 147 ? 21.769 -37.751 -5.394 1.00 16.83 109 VAL E N 1
ATOM 7759 C CA . VAL E 1 147 ? 20.390 -37.386 -5.089 1.00 17.10 109 VAL E CA 1
ATOM 7760 C C . VAL E 1 147 ? 19.962 -38.009 -3.763 1.00 9.97 109 VAL E C 1
ATOM 7761 O O . VAL E 1 147 ? 20.130 -39.215 -3.538 1.00 10.66 109 VAL E O 1
ATOM 7765 N N . ASP E 1 148 ? 19.324 -37.202 -2.925 1.00 11.62 110 ASP E N 1
ATOM 7766 C CA . ASP E 1 148 ? 18.560 -37.745 -1.812 1.00 13.41 110 ASP E CA 1
ATOM 7767 C C . ASP E 1 148 ? 17.172 -37.115 -1.855 1.00 13.04 110 ASP E C 1
ATOM 7768 O O . ASP E 1 148 ? 16.944 -36.132 -2.556 1.00 15.96 110 ASP E O 1
ATOM 7773 N N . PHE E 1 149 ? 16.231 -37.680 -1.109 1.00 14.36 111 PHE E N 1
ATOM 7774 C CA . PHE E 1 149 ? 14.841 -37.261 -1.181 1.00 13.10 111 PHE E CA 1
ATOM 7775 C C . PHE E 1 149 ? 14.348 -36.713 0.143 1.00 23.14 111 PHE E C 1
ATOM 7776 O O . PHE E 1 149 ? 14.691 -37.217 1.218 1.00 15.70 111 PHE E O 1
ATOM 7784 N N . ILE E 1 150 ? 13.472 -35.726 0.055 1.00 15.36 112 ILE E N 1
ATOM 7785 C CA . ILE E 1 150 ? 12.713 -35.277 1.213 1.00 17.34 112 ILE E CA 1
ATOM 7786 C C . ILE E 1 150 ? 11.246 -35.334 0.831 1.00 18.12 112 ILE E C 1
ATOM 7787 O O . ILE E 1 150 ? 10.875 -34.950 -0.288 1.00 19.28 112 ILE E O 1
ATOM 7792 N N . ARG E 1 151 ? 10.409 -35.831 1.731 1.00 19.85 113 ARG E N 1
ATOM 7793 C CA . ARG E 1 151 ? 8.988 -35.945 1.437 1.00 21.04 113 ARG E CA 1
ATOM 7794 C C . ARG E 1 151 ? 8.220 -34.960 2.306 1.00 23.38 113 ARG E C 1
ATOM 7795 O O . ARG E 1 151 ? 8.335 -34.985 3.540 1.00 24.90 113 ARG E O 1
ATOM 7803 N N . ILE E 1 152 ? 7.430 -34.106 1.660 1.00 24.02 114 ILE E N 1
ATOM 7804 C CA . ILE E 1 152 ? 6.654 -33.073 2.330 1.00 26.59 114 ILE E CA 1
ATOM 7805 C C . ILE E 1 152 ? 5.206 -33.168 1.877 1.00 35.05 114 ILE E C 1
ATOM 7806 O O . ILE E 1 152 ? 4.897 -33.729 0.821 1.00 32.80 114 ILE E O 1
ATOM 7811 N N . THR E 1 153 ? 4.320 -32.613 2.704 1.00 39.72 115 THR E N 1
ATOM 7812 C CA . THR E 1 153 ? 2.921 -32.389 2.331 1.00 49.91 115 THR E CA 1
ATOM 7813 C C . THR E 1 153 ? 2.750 -30.939 1.911 1.00 55.48 115 THR E C 1
ATOM 7814 O O . THR E 1 153 ? 3.319 -30.051 2.544 1.00 57.57 115 THR E O 1
ATOM 7818 N N . VAL E 1 165 ? 4.452 -26.249 6.627 1.00 62.26 127 VAL E N 1
ATOM 7819 C CA . VAL E 1 165 ? 4.758 -27.365 5.732 1.00 60.34 127 VAL E CA 1
ATOM 7820 C C . VAL E 1 165 ? 5.347 -28.542 6.508 1.00 59.13 127 VAL E C 1
ATOM 7821 O O . VAL E 1 165 ? 6.412 -28.450 7.140 1.00 61.55 127 VAL E O 1
ATOM 7825 N N . GLN E 1 166 ? 4.648 -29.665 6.463 1.00 53.70 128 GLN E N 1
ATOM 7826 C CA . GLN E 1 166 ? 5.065 -30.830 7.219 1.00 47.74 128 GLN E CA 1
ATOM 7827 C C . GLN E 1 166 ? 6.053 -31.640 6.395 1.00 42.46 128 GLN E C 1
ATOM 7828 O O . GLN E 1 166 ? 5.769 -31.988 5.242 1.00 40.31 128 GLN E O 1
ATOM 7834 N N . VAL E 1 167 ? 7.219 -31.905 6.978 1.00 39.38 129 VAL E N 1
ATOM 7835 C CA . VAL E 1 167 ? 8.187 -32.827 6.402 1.00 38.18 129 VAL E CA 1
ATOM 7836 C C . VAL E 1 167 ? 7.828 -34.223 6.888 1.00 41.30 129 VAL E C 1
ATOM 7837 O O . VAL E 1 167 ? 7.849 -34.492 8.095 1.00 45.95 129 VAL E O 1
ATOM 7841 N N . LEU E 1 168 ? 7.469 -35.101 5.954 1.00 33.51 130 LEU E N 1
ATOM 7842 C CA . LEU E 1 168 ? 7.100 -36.461 6.321 1.00 31.91 130 LEU E CA 1
ATOM 7843 C C . LEU E 1 168 ? 8.323 -37.368 6.445 1.00 32.52 130 LEU E C 1
ATOM 7844 O O . LEU E 1 168 ? 8.379 -38.236 7.331 1.00 35.68 130 LEU E O 1
ATOM 7849 N N . ASP E 1 169 ? 9.290 -37.206 5.553 1.00 27.33 131 ASP E N 1
ATOM 7850 C CA . ASP E 1 169 ? 10.480 -38.043 5.544 1.00 30.20 131 ASP E CA 1
ATOM 7851 C C . ASP E 1 169 ? 11.659 -37.127 5.295 1.00 30.42 131 ASP E C 1
ATOM 7852 O O . ASP E 1 169 ? 11.699 -36.417 4.278 1.00 23.49 131 ASP E O 1
ATOM 7857 N N . ASN E 1 170 ? 12.595 -37.132 6.236 1.00 27.24 132 ASN E N 1
ATOM 7858 C CA . ASN E 1 170 ? 13.747 -36.255 6.163 1.00 25.95 132 ASN E CA 1
ATOM 7859 C C . ASN E 1 170 ? 14.809 -36.835 5.238 1.00 21.34 132 ASN E C 1
ATOM 7860 O O . ASN E 1 170 ? 14.778 -38.009 4.875 1.00 21.15 132 ASN E O 1
ATOM 7865 N N . LEU E 1 171 ? 15.742 -35.976 4.840 1.00 23.19 133 LEU E N 1
ATOM 7866 C CA . LEU E 1 171 ? 16.960 -36.404 4.160 1.00 24.30 133 LEU E CA 1
ATOM 7867 C C . LEU E 1 171 ? 17.712 -37.441 4.983 1.00 24.50 133 LEU E C 1
ATOM 7868 O O . LEU E 1 171 ? 17.722 -37.391 6.214 1.00 22.02 133 LEU E O 1
ATOM 7873 N N . ARG E 1 172 ? 18.402 -38.346 4.285 1.00 18.79 134 ARG E N 1
ATOM 7874 C CA . ARG E 1 172 ? 19.337 -39.268 4.916 1.00 22.51 134 ARG E CA 1
ATOM 7875 C C . ARG E 1 172 ? 20.774 -38.782 4.848 1.00 20.71 134 ARG E C 1
ATOM 7876 O O . ARG E 1 172 ? 21.562 -39.130 5.728 1.00 21.63 134 ARG E O 1
ATOM 7884 N N . PHE E 1 173 ? 21.134 -38.010 3.813 1.00 20.38 135 PHE E N 1
ATOM 7885 C CA . PHE E 1 173 ? 22.442 -37.363 3.777 1.00 18.65 135 PHE E CA 1
ATOM 7886 C C . PHE E 1 173 ? 22.572 -36.458 4.993 1.00 20.71 135 PHE E C 1
ATOM 7887 O O . PHE E 1 173 ? 21.598 -35.829 5.425 1.00 21.23 135 PHE E O 1
ATOM 7895 N N . THR E 1 174 ? 23.781 -36.361 5.544 1.00 15.09 136 THR E N 1
ATOM 7896 C CA . THR E 1 174 ? 23.963 -35.485 6.699 1.00 15.49 136 THR E CA 1
ATOM 7897 C C . THR E 1 174 ? 25.074 -34.477 6.536 1.00 21.83 136 THR E C 1
ATOM 7898 O O . THR E 1 174 ? 25.166 -33.556 7.354 1.00 20.64 136 THR E O 1
ATOM 7902 N N . GLU E 1 175 ? 25.899 -34.600 5.506 1.00 19.93 137 GLU E N 1
ATOM 7903 C CA . GLU E 1 175 ? 27.103 -33.793 5.426 1.00 19.63 137 GLU E CA 1
ATOM 7904 C C . GLU E 1 175 ? 26.962 -32.709 4.363 1.00 17.38 137 GLU E C 1
ATOM 7905 O O . GLU E 1 175 ? 27.778 -32.655 3.443 1.00 17.37 137 GLU E O 1
ATOM 7911 N N . LEU E 1 176 ? 25.972 -31.808 4.506 1.00 17.31 138 LEU E N 1
ATOM 7912 C CA . LEU E 1 176 ? 25.716 -30.797 3.475 1.00 15.58 138 LEU E CA 1
ATOM 7913 C C . LEU E 1 176 ? 26.390 -29.454 3.752 1.00 17.75 138 LEU E C 1
ATOM 7914 O O . LEU E 1 176 ? 26.365 -28.584 2.872 1.00 17.46 138 LEU E O 1
ATOM 7919 N N . THR E 1 177 ? 26.976 -29.262 4.937 1.00 15.11 139 THR E N 1
ATOM 7920 C CA . THR E 1 177 ? 27.528 -27.956 5.320 1.00 15.58 139 THR E CA 1
ATOM 7921 C C . THR E 1 177 ? 28.609 -27.521 4.338 1.00 16.21 139 THR E C 1
ATOM 7922 O O . THR E 1 177 ? 29.493 -28.307 3.999 1.00 15.13 139 THR E O 1
ATOM 7926 N N . GLY E 1 178 ? 28.551 -26.262 3.891 1.00 17.12 140 GLY E N 1
ATOM 7927 C CA . GLY E 1 178 ? 29.514 -25.791 2.902 1.00 15.60 140 GLY E CA 1
ATOM 7928 C C . GLY E 1 178 ? 29.504 -26.520 1.563 1.00 15.02 140 GLY E C 1
ATOM 7929 O O . GLY E 1 178 ? 30.464 -26.403 0.794 1.00 17.34 140 GLY E O 1
ATOM 7930 N N . LYS E 1 179 ? 28.450 -27.263 1.252 1.00 15.59 141 LYS E N 1
ATOM 7931 C CA . LYS E 1 179 ? 28.269 -27.868 -0.067 1.00 14.20 141 LYS E CA 1
ATOM 7932 C C . LYS E 1 179 ? 27.375 -27.001 -0.947 1.00 19.74 141 LYS E C 1
ATOM 7933 O O . LYS E 1 179 ? 26.553 -26.229 -0.452 1.00 17.95 141 LYS E O 1
ATOM 7939 N N . HIS E 1 180 ? 27.521 -27.146 -2.271 1.00 18.93 142 HIS E N 1
ATOM 7940 C CA . HIS E 1 180 ? 26.510 -26.608 -3.185 1.00 14.97 142 HIS E CA 1
ATOM 7941 C C . HIS E 1 180 ? 25.356 -27.598 -3.253 1.00 13.73 142 HIS E C 1
ATOM 7942 O O . HIS E 1 180 ? 25.571 -28.782 -3.536 1.00 13.51 142 HIS E O 1
ATOM 7949 N N . VAL E 1 181 ? 24.154 -27.116 -2.949 1.00 14.36 143 VAL E N 1
ATOM 7950 C CA . VAL E 1 181 ? 22.950 -27.928 -2.873 1.00 14.54 143 VAL E CA 1
ATOM 7951 C C . VAL E 1 181 ? 21.902 -27.322 -3.800 1.00 16.79 143 VAL E C 1
ATOM 7952 O O . VAL E 1 181 ? 21.664 -26.105 -3.789 1.00 14.29 143 VAL E O 1
ATOM 7956 N N . LEU E 1 182 ? 21.289 -28.167 -4.595 1.00 13.44 144 LEU E N 1
ATOM 7957 C CA . LEU E 1 182 ? 20.252 -27.769 -5.540 1.00 13.48 144 LEU E CA 1
ATOM 7958 C C . LEU E 1 182 ? 18.992 -28.559 -5.228 1.00 13.41 144 LEU E C 1
ATOM 7959 O O . LEU E 1 182 ? 19.022 -29.797 -5.180 1.00 14.73 144 LEU E O 1
ATOM 7964 N N . ILE E 1 183 ? 17.881 -27.854 -5.051 1.00 14.91 145 ILE E N 1
ATOM 7965 C CA . ILE E 1 183 ? 16.584 -28.470 -4.781 1.00 17.90 145 ILE E CA 1
ATOM 7966 C C . ILE E 1 183 ? 15.840 -28.627 -6.101 1.00 18.40 145 ILE E C 1
ATOM 7967 O O . ILE E 1 183 ? 15.804 -27.694 -6.909 1.00 17.09 145 ILE E O 1
ATOM 7972 N N . MET E 1 184 ? 15.252 -29.805 -6.325 1.00 13.62 146 MET E N 1
ATOM 7973 C CA . MET E 1 184 ? 14.443 -30.075 -7.507 1.00 20.33 146 MET E CA 1
ATOM 7974 C C . MET E 1 184 ? 13.004 -30.212 -7.078 1.00 18.97 146 MET E C 1
ATOM 7975 O O . MET E 1 184 ? 12.679 -31.130 -6.321 1.00 18.96 146 MET E O 1
ATOM 7980 N N . GLU E 1 185 ? 12.149 -29.332 -7.592 1.00 16.56 147 GLU E N 1
ATOM 7981 C CA . GLU E 1 185 ? 10.755 -29.225 -7.171 1.00 20.47 147 GLU E CA 1
ATOM 7982 C C . GLU E 1 185 ? 9.849 -29.206 -8.389 1.00 19.15 147 GLU E C 1
ATOM 7983 O O . GLU E 1 185 ? 10.254 -28.744 -9.461 1.00 17.96 147 GLU E O 1
ATOM 7989 N N . ASP E 1 186 ? 8.613 -29.704 -8.212 1.00 17.01 148 ASP E N 1
ATOM 7990 C CA . ASP E 1 186 ? 7.705 -29.849 -9.344 1.00 14.78 148 ASP E CA 1
ATOM 7991 C C . ASP E 1 186 ? 7.171 -28.483 -9.799 1.00 14.68 148 ASP E C 1
ATOM 7992 O O . ASP E 1 186 ? 7.331 -28.094 -10.962 1.00 14.79 148 ASP E O 1
ATOM 7997 N N . ILE E 1 187 ? 6.544 -27.720 -8.901 1.00 17.00 149 ILE E N 1
ATOM 7998 C CA . ILE E 1 187 ? 5.928 -26.468 -9.346 1.00 16.35 149 ILE E CA 1
ATOM 7999 C C . ILE E 1 187 ? 5.899 -25.474 -8.193 1.00 19.17 149 ILE E C 1
ATOM 8000 O O . ILE E 1 187 ? 5.663 -25.856 -7.041 1.00 20.62 149 ILE E O 1
ATOM 8005 N N . ALA E 1 188 ? 6.104 -24.193 -8.511 1.00 14.72 150 ALA E N 1
ATOM 8006 C CA . ALA E 1 188 ? 5.964 -23.113 -7.541 1.00 14.79 150 ALA E CA 1
ATOM 8007 C C . ALA E 1 188 ? 4.723 -22.292 -7.879 1.00 16.69 150 ALA E C 1
ATOM 8008 O O . ALA E 1 188 ? 4.596 -21.794 -9.005 1.00 17.01 150 ALA E O 1
ATOM 8010 N N . ASP E 1 189 ? 3.823 -22.136 -6.905 1.00 16.59 151 ASP E N 1
ATOM 8011 C CA . ASP E 1 189 ? 2.573 -21.433 -7.157 1.00 19.24 151 ASP E CA 1
ATOM 8012 C C . ASP E 1 189 ? 2.503 -20.237 -6.197 1.00 17.80 151 ASP E C 1
ATOM 8013 O O . ASP E 1 189 ? 2.993 -19.153 -6.525 1.00 15.40 151 ASP E O 1
ATOM 8018 N N . THR E 1 190 ? 1.947 -20.419 -4.995 1.00 14.73 152 THR E N 1
ATOM 8019 C CA . THR E 1 190 ? 1.995 -19.304 -4.049 1.00 17.72 152 THR E CA 1
ATOM 8020 C C . THR E 1 190 ? 3.414 -19.044 -3.564 1.00 18.46 152 THR E C 1
ATOM 8021 O O . THR E 1 190 ? 3.697 -17.959 -3.036 1.00 17.93 152 THR E O 1
ATOM 8025 N N . GLY E 1 191 ? 4.307 -20.030 -3.688 1.00 19.14 153 GLY E N 1
ATOM 8026 C CA . GLY E 1 191 ? 5.664 -19.854 -3.234 1.00 15.76 153 GLY E CA 1
ATOM 8027 C C . GLY E 1 191 ? 5.913 -20.213 -1.782 1.00 15.57 153 GLY E C 1
ATOM 8028 O O . GLY E 1 191 ? 7.092 -20.264 -1.361 1.00 15.82 153 GLY E O 1
ATOM 8029 N N . ARG E 1 192 ? 4.859 -20.470 -1.000 1.00 20.57 154 ARG E N 1
ATOM 8030 C CA . ARG E 1 192 ? 5.043 -20.657 0.436 1.00 21.87 154 ARG E CA 1
ATOM 8031 C C . ARG E 1 192 ? 5.802 -21.947 0.730 1.00 30.85 154 ARG E C 1
ATOM 8032 O O . ARG E 1 192 ? 6.642 -21.996 1.644 1.00 21.70 154 ARG E O 1
ATOM 8040 N N . THR E 1 193 ? 5.535 -22.998 -0.047 1.00 20.38 155 THR E N 1
ATOM 8041 C CA . THR E 1 193 ? 6.160 -24.286 0.225 1.00 21.37 155 THR E CA 1
ATOM 8042 C C . THR E 1 193 ? 7.670 -24.196 0.058 1.00 20.21 155 THR E C 1
ATOM 8043 O O . THR E 1 193 ? 8.435 -24.536 0.976 1.00 21.18 155 THR E O 1
ATOM 8047 N N . MET E 1 194 ? 8.127 -23.713 -1.098 1.00 17.48 156 MET E N 1
ATOM 8048 C CA . MET E 1 194 ? 9.571 -23.625 -1.291 1.00 16.69 156 MET E CA 1
ATOM 8049 C C . MET E 1 194 ? 10.203 -22.580 -0.371 1.00 23.01 156 MET E C 1
ATOM 8050 O O . MET E 1 194 ? 11.336 -22.769 0.099 1.00 17.23 156 MET E O 1
ATOM 8055 N N . LYS E 1 195 ? 9.519 -21.461 -0.136 1.00 18.09 157 LYS E N 1
ATOM 8056 C CA . LYS E 1 195 ? 10.105 -20.495 0.791 1.00 21.36 157 LYS E CA 1
ATOM 8057 C C . LYS E 1 195 ? 10.410 -21.150 2.133 1.00 23.13 157 LYS E C 1
ATOM 8058 O O . LYS E 1 195 ? 11.501 -20.968 2.698 1.00 22.01 157 LYS E O 1
ATOM 8064 N N . LEU E 1 196 ? 9.479 -21.944 2.642 1.00 27.23 158 LEU E N 1
ATOM 8065 C CA . LEU E 1 196 ? 9.698 -22.561 3.944 1.00 30.11 158 LEU E CA 1
ATOM 8066 C C . LEU E 1 196 ? 10.751 -23.664 3.853 1.00 25.74 158 LEU E C 1
ATOM 8067 O O . LEU E 1 196 ? 11.629 -23.766 4.716 1.00 24.38 158 LEU E O 1
ATOM 8072 N N . LEU E 1 197 ? 10.718 -24.465 2.795 1.00 19.11 159 LEU E N 1
ATOM 8073 C CA . LEU E 1 197 ? 11.705 -25.532 2.658 1.00 18.28 159 LEU E CA 1
ATOM 8074 C C . LEU E 1 197 ? 13.112 -24.958 2.549 1.00 20.23 159 LEU E C 1
ATOM 8075 O O . LEU E 1 197 ? 14.053 -25.453 3.190 1.00 17.95 159 LEU E O 1
ATOM 8080 N N . VAL E 1 198 ? 13.283 -23.914 1.730 1.00 17.48 160 VAL E N 1
ATOM 8081 C CA . VAL E 1 198 ? 14.612 -23.333 1.575 1.00 19.85 160 VAL E CA 1
ATOM 8082 C C . VAL E 1 198 ? 15.123 -22.811 2.916 1.00 18.80 160 VAL E C 1
ATOM 8083 O O . VAL E 1 198 ? 16.279 -23.043 3.287 1.00 18.98 160 VAL E O 1
ATOM 8087 N N . GLU E 1 199 ? 14.265 -22.111 3.662 1.00 19.97 161 GLU E N 1
ATOM 8088 C CA . GLU E 1 199 ? 14.649 -21.652 4.994 1.00 21.67 161 GLU E CA 1
ATOM 8089 C C . GLU E 1 199 ? 15.040 -22.833 5.867 1.00 23.61 161 GLU E C 1
ATOM 8090 O O . GLU E 1 199 ? 16.056 -22.794 6.572 1.00 21.94 161 GLU E O 1
ATOM 8096 N N . LYS E 1 200 ? 14.228 -23.892 5.844 1.00 23.05 162 LYS E N 1
ATOM 8097 C CA . LYS E 1 200 ? 14.510 -25.050 6.686 1.00 27.56 162 LYS E CA 1
ATOM 8098 C C . LYS E 1 200 ? 15.867 -25.667 6.352 1.00 22.35 162 LYS E C 1
ATOM 8099 O O . LYS E 1 200 ? 16.704 -25.850 7.240 1.00 23.96 162 LYS E O 1
ATOM 8105 N N . ILE E 1 201 ? 16.124 -25.938 5.071 1.00 18.32 163 ILE E N 1
ATOM 8106 C CA . ILE E 1 201 ? 17.395 -26.547 4.672 1.00 23.20 163 ILE E CA 1
ATOM 8107 C C . ILE E 1 201 ? 18.568 -25.636 5.001 1.00 21.95 163 ILE E C 1
ATOM 8108 O O . ILE E 1 201 ? 19.637 -26.095 5.441 1.00 21.06 163 ILE E O 1
ATOM 8113 N N . ARG E 1 202 ? 18.412 -24.346 4.729 1.00 19.15 164 ARG E N 1
ATOM 8114 C CA . ARG E 1 202 ? 19.477 -23.397 4.997 1.00 20.52 164 ARG E CA 1
ATOM 8115 C C . ARG E 1 202 ? 19.881 -23.448 6.475 1.00 21.50 164 ARG E C 1
ATOM 8116 O O . ARG E 1 202 ? 21.067 -23.554 6.814 1.00 22.05 164 ARG E O 1
ATOM 8124 N N . ARG E 1 203 ? 18.904 -23.435 7.372 1.00 21.98 165 ARG E N 1
ATOM 8125 C CA . ARG E 1 203 ? 19.267 -23.398 8.785 1.00 23.40 165 ARG E CA 1
ATOM 8126 C C . ARG E 1 203 ? 19.754 -24.748 9.281 1.00 25.08 165 ARG E C 1
ATOM 8127 O O . ARG E 1 203 ? 20.672 -24.811 10.103 1.00 23.04 165 ARG E O 1
ATOM 8135 N N . GLU E 1 204 ? 19.161 -25.830 8.792 1.00 20.82 166 GLU E N 1
ATOM 8136 C CA . GLU E 1 204 ? 19.450 -27.138 9.361 1.00 20.28 166 GLU E CA 1
ATOM 8137 C C . GLU E 1 204 ? 20.737 -27.734 8.810 1.00 21.76 166 GLU E C 1
ATOM 8138 O O . GLU E 1 204 ? 21.381 -28.532 9.500 1.00 20.59 166 GLU E O 1
ATOM 8144 N N . TYR E 1 205 ? 21.108 -27.386 7.563 1.00 20.06 167 TYR E N 1
ATOM 8145 C CA . TYR E 1 205 ? 22.222 -28.019 6.872 1.00 19.13 167 TYR E CA 1
ATOM 8146 C C . TYR E 1 205 ? 23.362 -27.070 6.550 1.00 21.73 167 TYR E C 1
ATOM 8147 O O . TYR E 1 205 ? 24.489 -27.539 6.332 1.00 22.10 167 TYR E O 1
ATOM 8156 N N . ARG E 1 206 ? 23.109 -25.762 6.526 1.00 20.99 168 ARG E N 1
ATOM 8157 C CA . ARG E 1 206 ? 24.130 -24.748 6.296 1.00 18.80 168 ARG E CA 1
ATOM 8158 C C . ARG E 1 206 ? 24.981 -25.011 5.044 1.00 18.43 168 ARG E C 1
ATOM 8159 O O . ARG E 1 206 ? 26.206 -25.053 5.118 1.00 18.32 168 ARG E O 1
ATOM 8167 N N . PRO E 1 207 ? 24.340 -25.176 3.874 1.00 18.28 169 PRO E N 1
ATOM 8168 C CA . PRO E 1 207 ? 25.109 -25.369 2.638 1.00 20.59 169 PRO E CA 1
ATOM 8169 C C . PRO E 1 207 ? 25.831 -24.088 2.230 1.00 22.07 169 PRO E C 1
ATOM 8170 O O . PRO E 1 207 ? 25.486 -22.979 2.640 1.00 21.68 169 PRO E O 1
ATOM 8174 N N . ALA E 1 208 ? 26.871 -24.255 1.410 1.00 20.75 170 ALA E N 1
ATOM 8175 C CA . ALA E 1 208 ? 27.523 -23.086 0.822 1.00 19.38 170 ALA E CA 1
ATOM 8176 C C . ALA E 1 208 ? 26.575 -22.321 -0.103 1.00 18.74 170 ALA E C 1
ATOM 8177 O O . ALA E 1 208 ? 26.626 -21.087 -0.183 1.00 19.96 170 ALA E O 1
ATOM 8179 N N . SER E 1 209 ? 25.742 -23.028 -0.853 1.00 17.20 171 SER E N 1
ATOM 8180 C CA . SER E 1 209 ? 24.732 -22.331 -1.626 1.00 23.51 171 SER E CA 1
ATOM 8181 C C . SER E 1 209 ? 23.522 -23.239 -1.735 1.00 24.12 171 SER E C 1
ATOM 8182 O O . SER E 1 209 ? 23.656 -24.466 -1.764 1.00 19.17 171 SER E O 1
ATOM 8185 N N . LEU E 1 210 ? 22.339 -22.626 -1.787 1.00 19.45 172 LEU E N 1
ATOM 8186 C CA . LEU E 1 210 ? 21.095 -23.364 -1.908 1.00 18.36 172 LEU E CA 1
ATOM 8187 C C . LEU E 1 210 ? 20.264 -22.692 -2.989 1.00 18.25 172 LEU E C 1
ATOM 8188 O O . LEU E 1 210 ? 20.007 -21.490 -2.904 1.00 23.78 172 LEU E O 1
ATOM 8193 N N . LYS E 1 211 ? 19.917 -23.446 -4.030 1.00 14.48 173 LYS E N 1
ATOM 8194 C CA . LYS E 1 211 ? 19.144 -22.916 -5.155 1.00 17.29 173 LYS E CA 1
ATOM 8195 C C . LYS E 1 211 ? 18.047 -23.895 -5.531 1.00 15.85 173 LYS E C 1
ATOM 8196 O O . LYS E 1 211 ? 18.087 -25.087 -5.163 1.00 16.98 173 LYS E O 1
ATOM 8202 N N . VAL E 1 212 ? 17.057 -23.391 -6.277 1.00 13.09 174 VAL E N 1
ATOM 8203 C CA . VAL E 1 212 ? 15.885 -24.194 -6.618 1.00 11.70 174 VAL E CA 1
ATOM 8204 C C . VAL E 1 212 ? 15.721 -24.252 -8.136 1.00 14.09 174 VAL E C 1
ATOM 8205 O O . VAL E 1 212 ? 15.826 -23.224 -8.828 1.00 18.38 174 VAL E O 1
ATOM 8209 N N . CYS E 1 213 ? 15.499 -25.469 -8.647 1.00 10.87 175 CYS E N 1
ATOM 8210 C CA . CYS E 1 213 ? 15.154 -25.738 -10.035 1.00 15.86 175 CYS E CA 1
ATOM 8211 C C . CYS E 1 213 ? 13.735 -26.280 -10.048 1.00 17.41 175 CYS E C 1
ATOM 8212 O O . CYS E 1 213 ? 13.456 -27.306 -9.416 1.00 19.49 175 CYS E O 1
ATOM 8215 N N . VAL E 1 214 ? 12.850 -25.626 -10.773 1.00 13.56 176 VAL E N 1
ATOM 8216 C CA . VAL E 1 214 ? 11.463 -26.037 -10.791 1.00 13.76 176 VAL E CA 1
ATOM 8217 C C . VAL E 1 214 ? 11.062 -26.414 -12.204 1.00 16.56 176 VAL E C 1
ATOM 8218 O O . VAL E 1 214 ? 11.523 -25.815 -13.186 1.00 17.00 176 VAL E O 1
ATOM 8222 N N . LEU E 1 215 ? 10.235 -27.448 -12.310 1.00 13.03 177 LEU E N 1
ATOM 8223 C CA . LEU E 1 215 ? 9.765 -27.834 -13.632 1.00 14.28 177 LEU E CA 1
ATOM 8224 C C . LEU E 1 215 ? 8.800 -26.786 -14.178 1.00 15.13 177 LEU E C 1
ATOM 8225 O O . LEU E 1 215 ? 8.950 -26.323 -15.317 1.00 17.09 177 LEU E O 1
ATOM 8230 N N . VAL E 1 216 ? 7.826 -26.369 -13.368 1.00 15.27 178 VAL E N 1
ATOM 8231 C CA . VAL E 1 216 ? 6.867 -25.335 -13.757 1.00 14.21 178 VAL E CA 1
ATOM 8232 C C . VAL E 1 216 ? 6.889 -24.214 -12.725 1.00 19.23 178 VAL E C 1
ATOM 8233 O O . VAL E 1 216 ? 6.858 -24.465 -11.515 1.00 16.73 178 VAL E O 1
ATOM 8237 N N . ASP E 1 217 ? 6.867 -22.973 -13.208 1.00 14.64 179 ASP E N 1
ATOM 8238 C CA . ASP E 1 217 ? 6.682 -21.807 -12.362 1.00 14.16 179 ASP E CA 1
ATOM 8239 C C . ASP E 1 217 ? 5.370 -21.131 -12.755 1.00 14.69 179 ASP E C 1
ATOM 8240 O O . ASP E 1 217 ? 5.082 -20.993 -13.949 1.00 15.22 179 ASP E O 1
ATOM 8245 N N . LYS E 1 218 ? 4.540 -20.808 -11.762 1.00 16.75 180 LYS E N 1
ATOM 8246 C CA . LYS E 1 218 ? 3.298 -20.062 -11.964 1.00 16.87 180 LYS E CA 1
ATOM 8247 C C . LYS E 1 218 ? 3.439 -18.738 -11.236 1.00 17.33 180 LYS E C 1
ATOM 8248 O O . LYS E 1 218 ? 2.886 -18.558 -10.130 1.00 17.12 180 LYS E O 1
ATOM 8254 N N . PRO E 1 219 ? 4.222 -17.805 -11.786 1.00 19.27 181 PRO E N 1
ATOM 8255 C CA . PRO E 1 219 ? 4.566 -16.614 -11.009 1.00 21.67 181 PRO E CA 1
ATOM 8256 C C . PRO E 1 219 ? 3.361 -15.768 -10.683 1.00 21.85 181 PRO E C 1
ATOM 8257 O O . PRO E 1 219 ? 3.378 -15.080 -9.657 1.00 23.05 181 PRO E O 1
ATOM 8261 N N . GLY E 1 220 ? 2.286 -15.850 -11.475 1.00 20.10 182 GLY E N 1
ATOM 8262 C CA . GLY E 1 220 ? 1.090 -15.105 -11.148 1.00 21.89 182 GLY E CA 1
ATOM 8263 C C . GLY E 1 220 ? 0.387 -15.595 -9.898 1.00 24.57 182 GLY E C 1
ATOM 8264 O O . GLY E 1 220 ? -0.545 -14.938 -9.428 1.00 24.68 182 GLY E O 1
ATOM 8265 N N . GLY E 1 221 ? 0.792 -16.744 -9.364 1.00 22.41 183 GLY E N 1
ATOM 8266 C CA . GLY E 1 221 ? 0.193 -17.219 -8.131 1.00 22.31 183 GLY E CA 1
ATOM 8267 C C . GLY E 1 221 ? 0.846 -16.710 -6.845 1.00 23.52 183 GLY E C 1
ATOM 8268 O O . GLY E 1 221 ? 0.304 -16.969 -5.778 1.00 25.34 183 GLY E O 1
ATOM 8269 N N . ARG E 1 222 ? 1.974 -16.007 -6.909 1.00 23.91 184 ARG E N 1
ATOM 8270 C CA . ARG E 1 222 ? 2.769 -15.783 -5.706 1.00 22.24 184 ARG E CA 1
ATOM 8271 C C . ARG E 1 222 ? 1.991 -15.066 -4.621 1.00 26.99 184 ARG E C 1
ATOM 8272 O O . ARG E 1 222 ? 1.247 -14.122 -4.875 1.00 25.82 184 ARG E O 1
ATOM 8280 N N . VAL E 1 223 ? 2.177 -15.535 -3.398 1.00 22.99 185 VAL E N 1
ATOM 8281 C CA . VAL E 1 223 ? 1.692 -14.848 -2.212 1.00 30.30 185 VAL E CA 1
ATOM 8282 C C . VAL E 1 223 ? 2.842 -14.363 -1.332 1.00 32.29 185 VAL E C 1
ATOM 8283 O O . VAL E 1 223 ? 2.667 -13.418 -0.548 1.00 28.66 185 VAL E O 1
ATOM 8287 N N . VAL E 1 224 ? 4.034 -14.937 -1.470 1.00 28.20 186 VAL E N 1
ATOM 8288 C CA . VAL E 1 224 ? 5.227 -14.501 -0.773 1.00 29.11 186 VAL E CA 1
ATOM 8289 C C . VAL E 1 224 ? 6.295 -14.293 -1.832 1.00 31.63 186 VAL E C 1
ATOM 8290 O O . VAL E 1 224 ? 6.151 -14.722 -2.975 1.00 27.60 186 VAL E O 1
ATOM 8294 N N . ASP E 1 225 ? 7.382 -13.639 -1.443 1.00 33.20 187 ASP E N 1
ATOM 8295 C CA . ASP E 1 225 ? 8.474 -13.418 -2.376 1.00 36.98 187 ASP E CA 1
ATOM 8296 C C . ASP E 1 225 ? 9.313 -14.689 -2.469 1.00 30.16 187 ASP E C 1
ATOM 8297 O O . ASP E 1 225 ? 10.058 -15.022 -1.547 1.00 33.43 187 ASP E O 1
ATOM 8302 N N . PHE E 1 226 ? 9.205 -15.403 -3.580 1.00 25.05 188 PHE E N 1
ATOM 8303 C CA . PHE E 1 226 ? 10.078 -16.547 -3.799 1.00 24.00 188 PHE E CA 1
ATOM 8304 C C . PHE E 1 226 ? 10.300 -16.658 -5.301 1.00 26.74 188 PHE E C 1
ATOM 8305 O O . PHE E 1 226 ? 9.343 -16.743 -6.082 1.00 27.53 188 PHE E O 1
ATOM 8313 N N . LYS E 1 227 ? 11.553 -16.633 -5.728 1.00 22.78 189 LYS E N 1
ATOM 8314 C CA . LYS E 1 227 ? 11.852 -16.678 -7.157 1.00 23.15 189 LYS E CA 1
ATOM 8315 C C . LYS E 1 227 ? 12.822 -17.826 -7.363 1.00 23.98 189 LYS E C 1
ATOM 8316 O O . LYS E 1 227 ? 14.014 -17.703 -7.025 1.00 24.47 189 LYS E O 1
ATOM 8322 N N . PRO E 1 228 ? 12.362 -18.968 -7.871 1.00 18.47 190 PRO E N 1
ATOM 8323 C CA . PRO E 1 228 ? 13.320 -20.062 -8.096 1.00 17.86 190 PRO E CA 1
ATOM 8324 C C . PRO E 1 228 ? 14.354 -19.598 -9.118 1.00 21.22 190 PRO E C 1
ATOM 8325 O O . PRO E 1 228 ? 14.034 -18.884 -10.067 1.00 23.44 190 PRO E O 1
ATOM 8329 N N . GLU E 1 229 ? 15.614 -19.957 -8.883 1.00 19.05 191 GLU E N 1
ATOM 8330 C CA . GLU E 1 229 ? 16.691 -19.537 -9.779 1.00 21.10 191 GLU E CA 1
ATOM 8331 C C . GLU E 1 229 ? 16.555 -20.158 -11.176 1.00 19.66 191 GLU E C 1
ATOM 8332 O O . GLU E 1 229 ? 16.866 -19.521 -12.191 1.00 18.99 191 GLU E O 1
ATOM 8338 N N . PHE E 1 230 ? 16.116 -21.406 -11.251 1.00 19.02 192 PHE E N 1
ATOM 8339 C CA . PHE E 1 230 ? 16.099 -22.156 -12.496 1.00 16.74 192 PHE E CA 1
ATOM 8340 C C . PHE E 1 230 ? 14.671 -22.633 -12.733 1.00 19.36 192 PHE E C 1
ATOM 8341 O O . PHE E 1 230 ? 14.118 -23.362 -11.898 1.00 19.66 192 PHE E O 1
ATOM 8349 N N . VAL E 1 231 ? 14.070 -22.188 -13.837 1.00 15.43 193 VAL E N 1
ATOM 8350 C CA . VAL E 1 231 ? 12.687 -22.504 -14.207 1.00 15.47 193 VAL E CA 1
ATOM 8351 C C . VAL E 1 231 ? 12.694 -23.166 -15.581 1.00 17.20 193 VAL E C 1
ATOM 8352 O O . VAL E 1 231 ? 13.175 -22.562 -16.546 1.00 18.07 193 VAL E O 1
ATOM 8356 N N . CYS E 1 232 ? 12.119 -24.372 -15.694 1.00 15.07 194 CYS E N 1
ATOM 8357 C CA . CYS E 1 232 ? 11.975 -24.956 -17.038 1.00 14.87 194 CYS E CA 1
ATOM 8358 C C . CYS E 1 232 ? 10.826 -24.314 -17.805 1.00 20.60 194 CYS E C 1
ATOM 8359 O O . CYS E 1 232 ? 11.032 -23.735 -18.872 1.00 25.50 194 CYS E O 1
ATOM 8362 N N . LEU E 1 233 ? 9.604 -24.431 -17.294 1.00 18.29 195 LEU E N 1
ATOM 8363 C CA . LEU E 1 233 ? 8.416 -23.932 -17.981 1.00 19.90 195 LEU E CA 1
ATOM 8364 C C . LEU E 1 233 ? 7.717 -22.902 -17.106 1.00 19.39 195 LEU E C 1
ATOM 8365 O O . LEU E 1 233 ? 7.796 -22.958 -15.867 1.00 17.91 195 LEU E O 1
ATOM 8370 N N . THR E 1 234 ? 7.043 -21.958 -17.752 1.00 14.91 196 THR E N 1
ATOM 8371 C CA . THR E 1 234 ? 6.262 -20.951 -17.047 1.00 15.89 196 THR E CA 1
ATOM 8372 C C . THR E 1 234 ? 4.810 -21.062 -17.488 1.00 17.54 196 THR E C 1
ATOM 8373 O O . THR E 1 234 ? 4.542 -21.175 -18.687 1.00 20.02 196 THR E O 1
ATOM 8377 N N . ALA E 1 235 ? 3.872 -21.016 -16.547 1.00 18.66 197 ALA E N 1
ATOM 8378 C CA . ALA E 1 235 ? 2.486 -21.359 -16.840 1.00 17.08 197 ALA E CA 1
ATOM 8379 C C . ALA E 1 235 ? 1.539 -20.364 -16.191 1.00 14.35 197 ALA E C 1
ATOM 8380 O O . ALA E 1 235 ? 1.902 -19.715 -15.208 1.00 14.73 197 ALA E O 1
ATOM 8382 N N . PRO E 1 236 ? 0.303 -20.242 -16.698 1.00 19.16 198 PRO E N 1
ATOM 8383 C CA . PRO E 1 236 ? -0.679 -19.361 -16.044 1.00 17.71 198 PRO E CA 1
ATOM 8384 C C . PRO E 1 236 ? -1.139 -19.940 -14.719 1.00 18.77 198 PRO E C 1
ATOM 8385 O O . PRO E 1 236 ? -0.849 -21.076 -14.371 1.00 16.49 198 PRO E O 1
ATOM 8389 N N . THR E 1 237 ? -1.885 -19.146 -13.961 1.00 16.51 199 THR E N 1
ATOM 8390 C CA . THR E 1 237 ? -2.369 -19.634 -12.678 1.00 20.11 199 THR E CA 1
ATOM 8391 C C . THR E 1 237 ? -3.574 -20.549 -12.887 1.00 20.95 199 THR E C 1
ATOM 8392 O O . THR E 1 237 ? -4.720 -20.217 -12.557 1.00 21.74 199 THR E O 1
ATOM 8396 N N . ARG E 1 238 ? -3.295 -21.734 -13.423 1.00 17.33 200 ARG E N 1
ATOM 8397 C CA . ARG E 1 238 ? -4.298 -22.787 -13.517 1.00 18.22 200 ARG E CA 1
ATOM 8398 C C . ARG E 1 238 ? -3.698 -24.075 -12.964 1.00 18.30 200 ARG E C 1
ATOM 8399 O O . ARG E 1 238 ? -2.480 -24.259 -12.965 1.00 16.36 200 ARG E O 1
ATOM 8407 N N . TYR E 1 239 ? -4.567 -24.977 -12.503 1.00 15.10 201 TYR E N 1
ATOM 8408 C CA . TYR E 1 239 ? -4.126 -26.264 -11.981 1.00 14.63 201 TYR E CA 1
ATOM 8409 C C . TYR E 1 239 ? -3.791 -27.217 -13.121 1.00 15.76 201 TYR E C 1
ATOM 8410 O O . TYR E 1 239 ? -4.655 -27.527 -13.948 1.00 18.10 201 TYR E O 1
ATOM 8419 N N . VAL E 1 240 ? -2.564 -27.728 -13.143 1.00 15.67 202 VAL E N 1
ATOM 8420 C CA . VAL E 1 240 ? -2.111 -28.607 -14.229 1.00 12.08 202 VAL E CA 1
ATOM 8421 C C . VAL E 1 240 ? -1.947 -30.038 -13.734 1.00 13.21 202 VAL E C 1
ATOM 8422 O O . VAL E 1 240 ? -1.733 -30.301 -12.546 1.00 12.63 202 VAL E O 1
ATOM 8426 N N . VAL E 1 241 ? -1.997 -30.978 -14.684 1.00 13.92 203 VAL E N 1
ATOM 8427 C CA . VAL E 1 241 ? -1.822 -32.398 -14.404 1.00 13.63 203 VAL E CA 1
ATOM 8428 C C . VAL E 1 241 ? -0.991 -32.976 -15.544 1.00 16.47 203 VAL E C 1
ATOM 8429 O O . VAL E 1 241 ? -0.856 -32.374 -16.613 1.00 14.17 203 VAL E O 1
ATOM 8433 N N . GLY E 1 242 ? -0.485 -34.172 -15.330 1.00 16.92 204 GLY E N 1
ATOM 8434 C CA . GLY E 1 242 ? 0.405 -34.767 -16.311 1.00 15.60 204 GLY E CA 1
ATOM 8435 C C . GLY E 1 242 ? 1.869 -34.597 -15.908 1.00 15.03 204 GLY E C 1
ATOM 8436 O O . GLY E 1 242 ? 2.246 -33.639 -15.232 1.00 17.82 204 GLY E O 1
ATOM 8437 N N . TYR E 1 243 ? 2.711 -35.525 -16.375 1.00 16.06 205 TYR E N 1
ATOM 8438 C CA . TYR E 1 243 ? 4.174 -35.494 -16.228 1.00 13.90 205 TYR E CA 1
ATOM 8439 C C . TYR E 1 243 ? 4.578 -35.023 -14.833 1.00 16.86 205 TYR E C 1
ATOM 8440 O O . TYR E 1 243 ? 5.226 -33.986 -14.646 1.00 14.19 205 TYR E O 1
ATOM 8449 N N . GLY E 1 244 ? 4.182 -35.837 -13.836 1.00 17.05 206 GLY E N 1
ATOM 8450 C CA . GLY E 1 244 ? 4.516 -35.590 -12.441 1.00 13.01 206 GLY E CA 1
ATOM 8451 C C . GLY E 1 244 ? 3.444 -34.874 -11.665 1.00 13.84 206 GLY E C 1
ATOM 8452 O O . GLY E 1 244 ? 3.464 -34.926 -10.430 1.00 11.71 206 GLY E O 1
ATOM 8453 N N . PHE E 1 245 ? 2.486 -34.239 -12.346 1.00 14.93 207 PHE E N 1
ATOM 8454 C CA . PHE E 1 245 ? 1.370 -33.546 -11.709 1.00 15.78 207 PHE E CA 1
ATOM 8455 C C . PHE E 1 245 ? 0.123 -34.424 -11.715 1.00 18.06 207 PHE E C 1
ATOM 8456 O O . PHE E 1 245 ? -0.148 -35.131 -12.692 1.00 17.25 207 PHE E O 1
ATOM 8464 N N . GLU E 1 246 ? -0.636 -34.376 -10.622 1.00 16.46 208 GLU E N 1
ATOM 8465 C CA . GLU E 1 246 ? -1.710 -35.333 -10.438 1.00 16.30 208 GLU E CA 1
ATOM 8466 C C . GLU E 1 246 ? -2.885 -34.688 -9.729 1.00 18.91 208 GLU E C 1
ATOM 8467 O O . GLU E 1 246 ? -2.781 -33.584 -9.174 1.00 16.98 208 GLU E O 1
ATOM 8473 N N . VAL E 1 247 ? -4.006 -35.418 -9.742 1.00 17.15 209 VAL E N 1
ATOM 8474 C CA . VAL E 1 247 ? -5.102 -35.251 -8.781 1.00 20.76 209 VAL E CA 1
ATOM 8475 C C . VAL E 1 247 ? -5.348 -36.616 -8.152 1.00 20.86 209 VAL E C 1
ATOM 8476 O O . VAL E 1 247 ? -5.552 -37.621 -8.858 1.00 18.21 209 VAL E O 1
ATOM 8480 N N . ASN E 1 248 ? -5.254 -36.667 -6.828 1.00 21.66 210 ASN E N 1
ATOM 8481 C CA . ASN E 1 248 ? -5.239 -37.929 -6.073 1.00 22.65 210 ASN E CA 1
ATOM 8482 C C . ASN E 1 248 ? -4.425 -39.008 -6.779 1.00 19.19 210 ASN E C 1
ATOM 8483 O O . ASN E 1 248 ? -4.851 -40.155 -6.911 1.00 23.99 210 ASN E O 1
ATOM 8488 N N . ASP E 1 249 ? -3.239 -38.617 -7.237 1.00 16.35 211 ASP E N 1
ATOM 8489 C CA . ASP E 1 249 ? -2.235 -39.473 -7.882 1.00 21.43 211 ASP E CA 1
ATOM 8490 C C . ASP E 1 249 ? -2.560 -39.906 -9.307 1.00 17.11 211 ASP E C 1
ATOM 8491 O O . ASP E 1 249 ? -1.680 -40.428 -9.991 1.00 20.54 211 ASP E O 1
ATOM 8496 N N . ARG E 1 250 ? -3.769 -39.654 -9.805 1.00 15.45 212 ARG E N 1
ATOM 8497 C CA . ARG E 1 250 ? -4.050 -39.951 -11.200 1.00 17.96 212 ARG E CA 1
ATOM 8498 C C . ARG E 1 250 ? -3.322 -38.956 -12.085 1.00 20.34 212 ARG E C 1
ATOM 8499 O O . ARG E 1 250 ? -3.100 -37.806 -11.695 1.00 13.21 212 ARG E O 1
ATOM 8507 N N . TYR E 1 251 ? -2.956 -39.416 -13.282 1.00 13.09 213 TYR E N 1
ATOM 8508 C CA . TYR E 1 251 ? -2.429 -38.627 -14.400 1.00 15.57 213 TYR E CA 1
ATOM 8509 C C . TYR E 1 251 ? -0.941 -38.389 -14.241 1.00 16.10 213 TYR E C 1
ATOM 8510 O O . TYR E 1 251 ? -0.309 -37.818 -15.173 1.00 16.33 213 TYR E O 1
ATOM 8519 N N . ARG E 1 252 ? -0.333 -38.819 -13.124 1.00 14.61 214 ARG E N 1
ATOM 8520 C CA . ARG E 1 252 ? 1.050 -38.453 -12.861 1.00 14.55 214 ARG E CA 1
ATOM 8521 C C . ARG E 1 252 ? 2.008 -39.032 -13.894 1.00 12.65 214 ARG E C 1
ATOM 8522 O O . ARG E 1 252 ? 3.077 -38.455 -14.135 1.00 12.81 214 ARG E O 1
ATOM 8530 N N . ASN E 1 253 ? 1.667 -40.176 -14.479 1.00 12.39 215 ASN E N 1
ATOM 8531 C CA . ASN E 1 253 ? 2.509 -40.858 -15.461 1.00 12.80 215 ASN E CA 1
ATOM 8532 C C . ASN E 1 253 ? 2.236 -40.441 -16.908 1.00 14.74 215 ASN E C 1
ATOM 8533 O O . ASN E 1 253 ? 2.856 -40.998 -17.819 1.00 16.16 215 ASN E O 1
ATOM 8538 N N . TYR E 1 254 ? 1.357 -39.466 -17.160 1.00 14.23 216 TYR E N 1
ATOM 8539 C CA . TYR E 1 254 ? 1.203 -38.995 -18.535 1.00 13.88 216 TYR E CA 1
ATOM 8540 C C . TYR E 1 254 ? 2.459 -38.249 -18.981 1.00 15.15 216 TYR E C 1
ATOM 8541 O O . TYR E 1 254 ? 3.177 -37.661 -18.172 1.00 12.07 216 TYR E O 1
ATOM 8550 N N . ARG E 1 255 ? 2.695 -38.227 -20.298 1.00 11.98 217 ARG E N 1
ATOM 8551 C CA . ARG E 1 255 ? 3.933 -37.650 -20.827 1.00 12.41 217 ARG E CA 1
ATOM 8552 C C . ARG E 1 255 ? 3.819 -36.173 -21.145 1.00 12.27 217 ARG E C 1
ATOM 8553 O O . ARG E 1 255 ? 4.834 -35.553 -21.488 1.00 12.83 217 ARG E O 1
ATOM 8561 N N . HIS E 1 256 ? 2.621 -35.593 -21.028 1.00 10.48 218 HIS E N 1
ATOM 8562 C CA . HIS E 1 256 ? 2.375 -34.195 -21.365 1.00 12.80 218 HIS E CA 1
ATOM 8563 C C . HIS E 1 256 ? 1.737 -33.505 -20.165 1.00 17.58 218 HIS E C 1
ATOM 8564 O O . HIS E 1 256 ? 1.186 -34.162 -19.274 1.00 16.27 218 HIS E O 1
ATOM 8571 N N . VAL E 1 257 ? 1.842 -32.173 -20.129 1.00 14.26 219 VAL E N 1
ATOM 8572 C CA . VAL E 1 257 ? 1.255 -31.365 -19.066 1.00 12.51 219 VAL E CA 1
ATOM 8573 C C . VAL E 1 257 ? 0.027 -30.649 -19.617 1.00 14.87 219 VAL E C 1
ATOM 8574 O O . VAL E 1 257 ? 0.121 -29.958 -20.644 1.00 19.01 219 VAL E O 1
ATOM 8578 N N . PHE E 1 258 ? -1.113 -30.812 -18.926 1.00 13.64 220 PHE E N 1
ATOM 8579 C CA . PHE E 1 258 ? -2.405 -30.283 -19.335 1.00 18.59 220 PHE E CA 1
ATOM 8580 C C . PHE E 1 258 ? -2.959 -29.353 -18.270 1.00 17.04 220 PHE E C 1
ATOM 8581 O O . PHE E 1 258 ? -2.692 -29.507 -17.078 1.00 16.65 220 PHE E O 1
ATOM 8589 N N . VAL E 1 259 ? -3.799 -28.417 -18.694 1.00 16.33 221 VAL E N 1
ATOM 8590 C CA . VAL E 1 259 ? -4.651 -27.718 -17.736 1.00 12.80 221 VAL E CA 1
ATOM 8591 C C . VAL E 1 259 ? -5.827 -28.640 -17.429 1.00 17.23 221 VAL E C 1
ATOM 8592 O O . VAL E 1 259 ? -6.494 -29.128 -18.348 1.00 18.17 221 VAL E O 1
ATOM 8596 N N . LEU E 1 260 ? -6.091 -28.886 -16.146 1.00 15.20 222 LEU E N 1
ATOM 8597 C CA . LEU E 1 260 ? -7.175 -29.784 -15.756 1.00 17.48 222 LEU E CA 1
ATOM 8598 C C . LEU E 1 260 ? -8.517 -29.109 -15.929 1.00 19.58 222 LEU E C 1
ATOM 8599 O O . LEU E 1 260 ? -8.678 -27.952 -15.547 1.00 22.08 222 LEU E O 1
ATOM 8604 N N . LYS E 1 261 ? -9.501 -29.856 -16.430 1.00 18.46 223 LYS E N 1
ATOM 8605 C CA . LYS E 1 261 ? -10.886 -29.364 -16.389 1.00 22.27 223 LYS E CA 1
ATOM 8606 C C . LYS E 1 261 ? -11.351 -29.242 -14.941 1.00 21.63 223 LYS E C 1
ATOM 8607 O O . LYS E 1 261 ? -11.242 -30.215 -14.176 1.00 26.84 223 LYS E O 1
ATOM 8613 N N . PRO E 1 262 ? -11.894 -28.086 -14.530 1.00 23.24 224 PRO E N 1
ATOM 8614 C CA . PRO E 1 262 ? -12.436 -27.961 -13.164 1.00 24.03 224 PRO E CA 1
ATOM 8615 C C . PRO E 1 262 ? -13.381 -29.089 -12.769 1.00 27.52 224 PRO E C 1
ATOM 8616 O O . PRO E 1 262 ? -13.295 -29.578 -11.644 1.00 31.78 224 PRO E O 1
ATOM 8620 N N . GLU E 1 263 ? -14.256 -29.542 -13.670 1.00 26.42 225 GLU E N 1
ATOM 8621 C CA . GLU E 1 263 ? -15.199 -30.601 -13.313 1.00 32.23 225 GLU E CA 1
ATOM 8622 C C . GLU E 1 263 ? -14.498 -31.900 -12.920 1.00 27.75 225 GLU E C 1
ATOM 8623 O O . GLU E 1 263 ? -15.113 -32.737 -12.262 1.00 26.53 225 GLU E O 1
ATOM 8629 N N . TYR E 1 264 ? -13.227 -32.080 -13.281 1.00 23.78 226 TYR E N 1
ATOM 8630 C CA . TYR E 1 264 ? -12.494 -33.296 -12.937 1.00 24.18 226 TYR E CA 1
ATOM 8631 C C . TYR E 1 264 ? -11.725 -33.201 -11.614 1.00 29.39 226 TYR E C 1
ATOM 8632 O O . TYR E 1 264 ? -11.085 -34.183 -11.228 1.00 30.19 226 TYR E O 1
ATOM 8641 N N . ALA E 1 265 ? -11.773 -32.061 -10.910 1.00 30.96 227 ALA E N 1
ATOM 8642 C CA . ALA E 1 265 ? -10.917 -31.873 -9.738 1.00 29.73 227 ALA E CA 1
ATOM 8643 C C . ALA E 1 265 ? -11.281 -32.823 -8.604 1.00 30.92 227 ALA E C 1
ATOM 8644 O O . ALA E 1 265 ? -10.396 -33.275 -7.864 1.00 27.60 227 ALA E O 1
ATOM 8646 N N . LYS E 1 266 ? -12.568 -33.126 -8.422 1.00 28.42 228 LYS E N 1
ATOM 8647 C CA . LYS E 1 266 ? -12.977 -34.031 -7.347 1.00 33.08 228 LYS E CA 1
ATOM 8648 C C . LYS E 1 266 ? -13.335 -35.413 -7.890 1.00 29.90 228 LYS E C 1
ATOM 8649 O O . LYS E 1 266 ? -14.136 -36.133 -7.294 1.00 33.28 228 LYS E O 1
ATOM 8655 N N . ARG E 1 267 ? -12.761 -35.787 -9.032 1.00 26.58 229 ARG E N 1
ATOM 8656 C CA . ARG E 1 267 ? -13.193 -37.007 -9.708 1.00 31.90 229 ARG E CA 1
ATOM 8657 C C . ARG E 1 267 ? -12.831 -38.280 -8.931 1.00 28.66 229 ARG E C 1
ATOM 8658 O O . ARG E 1 267 ? -13.547 -39.281 -9.037 1.00 32.36 229 ARG E O 1
ATOM 8666 N N . TYR E 1 268 ? -11.746 -38.281 -8.160 1.00 29.23 230 TYR E N 1
ATOM 8667 C CA . TYR E 1 268 ? -11.312 -39.485 -7.425 1.00 31.78 230 TYR E CA 1
ATOM 8668 C C . TYR E 1 268 ? -11.122 -39.126 -5.960 1.00 26.04 230 TYR E C 1
ATOM 8669 O O . TYR E 1 268 ? -9.991 -38.943 -5.494 1.00 31.50 230 TYR E O 1
ATOM 8678 N N . PRO E 1 269 ? -12.216 -39.004 -5.205 1.00 28.10 231 PRO E N 1
ATOM 8679 C CA . PRO E 1 269 ? -12.106 -38.479 -3.841 1.00 30.33 231 PRO E CA 1
ATOM 8680 C C . PRO E 1 269 ? -11.664 -39.495 -2.798 1.00 30.21 231 PRO E C 1
ATOM 8681 O O . PRO E 1 269 ? -11.243 -39.082 -1.712 1.00 33.23 231 PRO E O 1
ATOM 8685 N N . SER E 1 270 ? -11.750 -40.792 -3.073 1.00 25.87 232 SER E N 1
ATOM 8686 C CA . SER E 1 270 ? -11.531 -41.791 -2.031 1.00 26.46 232 SER E CA 1
ATOM 8687 C C . SER E 1 270 ? -10.056 -41.929 -1.670 1.00 28.48 232 SER E C 1
ATOM 8688 O O . SER E 1 270 ? -9.180 -41.987 -2.545 1.00 27.13 232 SER E O 1
ATOM 8691 N N . LYS E 1 271 ? -9.803 -41.990 -0.359 1.00 28.32 233 LYS E N 1
ATOM 8692 C CA . LYS E 1 271 ? -8.454 -42.112 0.166 1.00 28.17 233 LYS E CA 1
ATOM 8693 C C . LYS E 1 271 ? -7.771 -43.339 -0.429 1.00 30.63 233 LYS E C 1
ATOM 8694 O O . LYS E 1 271 ? -8.376 -44.408 -0.570 1.00 25.60 233 LYS E O 1
ATOM 8700 N N . LEU E 1 272 ? -6.519 -43.158 -0.822 0.91 23.41 234 LEU E N 1
ATOM 8701 C CA . LEU E 1 272 ? -5.684 -44.258 -1.251 1.00 22.87 234 LEU E CA 1
ATOM 8702 C C . LEU E 1 272 ? -5.020 -44.902 -0.005 1.00 23.78 234 LEU E C 1
ATOM 8703 O O . LEU E 1 272 ? -4.733 -46.093 -0.063 1.00 29.07 234 LEU E O 1
ATOM 8708 N N . LYS F 1 46 ? 17.790 -46.259 -31.649 1.00 51.87 8 LYS F N 1
ATOM 8709 C CA . LYS F 1 46 ? 19.158 -46.272 -32.184 1.00 50.96 8 LYS F CA 1
ATOM 8710 C C . LYS F 1 46 ? 20.113 -46.931 -31.208 1.00 40.44 8 LYS F C 1
ATOM 8711 O O . LYS F 1 46 ? 20.248 -46.491 -30.075 1.00 37.97 8 LYS F O 1
ATOM 8717 N N . PRO F 1 47 ? 20.786 -47.983 -31.651 1.00 33.92 9 PRO F N 1
ATOM 8718 C CA . PRO F 1 47 ? 21.628 -48.751 -30.731 1.00 30.84 9 PRO F CA 1
ATOM 8719 C C . PRO F 1 47 ? 22.783 -47.915 -30.224 1.00 24.00 9 PRO F C 1
ATOM 8720 O O . PRO F 1 47 ? 23.204 -46.939 -30.850 1.00 22.64 9 PRO F O 1
ATOM 8724 N N . ASN F 1 48 ? 23.256 -48.258 -29.037 1.00 19.83 10 ASN F N 1
ATOM 8725 C CA . ASN F 1 48 ? 24.412 -47.575 -28.492 1.00 19.29 10 ASN F CA 1
ATOM 8726 C C . ASN F 1 48 ? 25.667 -48.261 -28.986 1.00 20.63 10 ASN F C 1
ATOM 8727 O O . ASN F 1 48 ? 25.693 -49.480 -29.134 1.00 23.82 10 ASN F O 1
ATOM 8732 N N A PHE F 1 49 ? 26.696 -47.466 -29.279 0.54 18.97 11 PHE F N 1
ATOM 8733 N N B PHE F 1 49 ? 26.698 -47.466 -29.273 0.46 18.97 11 PHE F N 1
ATOM 8734 C CA A PHE F 1 49 ? 27.965 -47.986 -29.770 0.54 19.44 11 PHE F CA 1
ATOM 8735 C CA B PHE F 1 49 ? 27.966 -47.984 -29.770 0.46 19.44 11 PHE F CA 1
ATOM 8736 C C A PHE F 1 49 ? 28.898 -48.198 -28.584 0.54 20.91 11 PHE F C 1
ATOM 8737 C C B PHE F 1 49 ? 28.908 -48.196 -28.591 0.46 20.90 11 PHE F C 1
ATOM 8738 O O A PHE F 1 49 ? 29.224 -47.245 -27.865 0.54 20.14 11 PHE F O 1
ATOM 8739 O O B PHE F 1 49 ? 29.254 -47.239 -27.886 0.46 20.05 11 PHE F O 1
ATOM 8742 N N . VAL F 1 50 ? 29.320 -49.444 -28.379 1.00 21.37 12 VAL F N 1
ATOM 8743 C CA . VAL F 1 50 ? 30.173 -49.826 -27.257 1.00 18.04 12 VAL F CA 1
ATOM 8744 C C . VAL F 1 50 ? 31.583 -50.064 -27.780 1.00 24.03 12 VAL F C 1
ATOM 8745 O O . VAL F 1 50 ? 31.778 -50.777 -28.774 1.00 26.38 12 VAL F O 1
ATOM 8749 N N . GLY F 1 51 ? 32.564 -49.467 -27.118 1.00 22.42 13 GLY F N 1
ATOM 8750 C CA . GLY F 1 51 ? 33.938 -49.655 -27.537 1.00 21.17 13 GLY F CA 1
ATOM 8751 C C . GLY F 1 51 ? 34.938 -49.567 -26.402 1.00 24.55 13 GLY F C 1
ATOM 8752 O O . GLY F 1 51 ? 34.568 -49.736 -25.244 1.00 20.30 13 GLY F O 1
ATOM 8753 N N . ARG F 1 52 ? 36.211 -49.310 -26.729 1.00 23.10 14 ARG F N 1
ATOM 8754 C CA . ARG F 1 52 ? 37.234 -49.028 -25.744 1.00 32.13 14 ARG F CA 1
ATOM 8755 C C . ARG F 1 52 ? 38.044 -47.848 -26.240 1.00 34.80 14 ARG F C 1
ATOM 8756 O O . ARG F 1 52 ? 38.295 -47.737 -27.442 1.00 39.10 14 ARG F O 1
ATOM 8764 N N . ASP F 1 53 ? 38.454 -46.971 -25.327 1.00 32.35 15 ASP F N 1
ATOM 8765 C CA . ASP F 1 53 ? 39.290 -45.841 -25.710 1.00 30.32 15 ASP F CA 1
ATOM 8766 C C . ASP F 1 53 ? 40.764 -46.247 -25.696 1.00 37.02 15 ASP F C 1
ATOM 8767 O O . ASP F 1 53 ? 41.115 -47.429 -25.585 1.00 35.32 15 ASP F O 1
ATOM 8772 N N . ALA F 1 54 ? 41.646 -45.255 -25.818 1.00 38.83 16 ALA F N 1
ATOM 8773 C CA . ALA F 1 54 ? 43.055 -45.546 -25.985 1.00 42.43 16 ALA F CA 1
ATOM 8774 C C . ALA F 1 54 ? 43.704 -45.977 -24.673 1.00 44.25 16 ALA F C 1
ATOM 8775 O O . ALA F 1 54 ? 44.767 -46.606 -24.701 1.00 46.21 16 ALA F O 1
ATOM 8777 N N . ASP F 1 55 ? 43.072 -45.684 -23.534 1.00 41.71 17 ASP F N 1
ATOM 8778 C CA . ASP F 1 55 ? 43.515 -46.200 -22.244 1.00 46.02 17 ASP F CA 1
ATOM 8779 C C . ASP F 1 55 ? 42.956 -47.587 -21.931 1.00 42.72 17 ASP F C 1
ATOM 8780 O O . ASP F 1 55 ? 43.342 -48.184 -20.921 1.00 37.64 17 ASP F O 1
ATOM 8785 N N . GLY F 1 56 ? 42.087 -48.124 -22.780 1.00 40.05 18 GLY F N 1
ATOM 8786 C CA . GLY F 1 56 ? 41.456 -49.399 -22.516 1.00 36.82 18 GLY F CA 1
ATOM 8787 C C . GLY F 1 56 ? 40.168 -49.321 -21.732 1.00 32.72 18 GLY F C 1
ATOM 8788 O O . GLY F 1 56 ? 39.633 -50.364 -21.346 1.00 34.15 18 GLY F O 1
ATOM 8789 N N . ASN F 1 57 ? 39.642 -48.127 -21.500 1.00 25.20 19 ASN F N 1
ATOM 8790 C CA . ASN F 1 57 ? 38.426 -47.980 -20.727 1.00 25.49 19 ASN F CA 1
ATOM 8791 C C . ASN F 1 57 ? 37.204 -48.190 -21.615 1.00 25.18 19 ASN F C 1
ATOM 8792 O O . ASN F 1 57 ? 37.224 -47.910 -22.809 1.00 25.58 19 ASN F O 1
ATOM 8797 N N . VAL F 1 58 ? 36.128 -48.683 -21.004 1.00 21.28 20 VAL F N 1
ATOM 8798 C CA . VAL F 1 58 ? 34.862 -48.847 -21.705 1.00 21.14 20 VAL F CA 1
ATOM 8799 C C . VAL F 1 58 ? 34.373 -47.494 -22.196 1.00 19.02 20 VAL F C 1
ATOM 8800 O O . VAL F 1 58 ? 34.366 -46.503 -21.447 1.00 15.44 20 VAL F O 1
ATOM 8804 N N . THR F 1 59 ? 33.962 -47.441 -23.456 1.00 19.13 21 THR F N 1
ATOM 8805 C CA . THR F 1 59 ? 33.216 -46.303 -23.988 1.00 18.52 21 THR F CA 1
ATOM 8806 C C . THR F 1 59 ? 31.832 -46.759 -24.411 1.00 19.95 21 THR F C 1
ATOM 8807 O O . THR F 1 59 ? 31.657 -47.880 -24.900 1.00 20.49 21 THR F O 1
ATOM 8811 N N . VAL F 1 60 ? 30.858 -45.872 -24.229 1.00 17.19 22 VAL F N 1
ATOM 8812 C CA . VAL F 1 60 ? 29.545 -46.012 -24.836 1.00 14.83 22 VAL F CA 1
ATOM 8813 C C . VAL F 1 60 ? 29.247 -44.705 -25.551 1.00 17.46 22 VAL F C 1
ATOM 8814 O O . VAL F 1 60 ? 29.232 -43.637 -24.916 1.00 17.47 22 VAL F O 1
ATOM 8818 N N . ASP F 1 61 ? 29.008 -44.788 -26.858 1.00 14.95 23 ASP F N 1
ATOM 8819 C CA . ASP F 1 61 ? 28.732 -43.622 -27.685 1.00 18.24 23 ASP F CA 1
ATOM 8820 C C . ASP F 1 61 ? 29.843 -42.570 -27.550 1.00 19.23 23 ASP F C 1
ATOM 8821 O O . ASP F 1 61 ? 29.600 -41.365 -27.541 1.00 19.28 23 ASP F O 1
ATOM 8826 N N . GLY F 1 62 ? 31.084 -43.029 -27.488 1.00 20.86 24 GLY F N 1
ATOM 8827 C CA . GLY F 1 62 ? 32.212 -42.110 -27.428 1.00 24.59 24 GLY F CA 1
ATOM 8828 C C . GLY F 1 62 ? 32.544 -41.573 -26.051 1.00 24.25 24 GLY F C 1
ATOM 8829 O O . GLY F 1 62 ? 33.585 -40.919 -25.894 1.00 24.76 24 GLY F O 1
ATOM 8830 N N . ARG F 1 63 ? 31.719 -41.830 -25.041 1.00 20.29 25 ARG F N 1
ATOM 8831 C CA . ARG F 1 63 ? 31.990 -41.347 -23.687 1.00 22.90 25 ARG F CA 1
ATOM 8832 C C . ARG F 1 63 ? 32.726 -42.428 -22.905 1.00 18.23 25 ARG F C 1
ATOM 8833 O O . ARG F 1 63 ? 32.308 -43.585 -22.906 1.00 18.85 25 ARG F O 1
ATOM 8841 N N . SER F 1 64 ? 33.813 -42.058 -22.231 1.00 20.10 26 SER F N 1
ATOM 8842 C CA . SER F 1 64 ? 34.557 -43.042 -21.435 1.00 19.20 26 SER F CA 1
ATOM 8843 C C . SER F 1 64 ? 33.921 -43.263 -20.070 1.00 14.91 26 SER F C 1
ATOM 8844 O O . SER F 1 64 ? 33.465 -42.312 -19.425 1.00 17.02 26 SER F O 1
ATOM 8847 N N . TYR F 1 65 ? 33.981 -44.516 -19.587 1.00 15.87 27 TYR F N 1
ATOM 8848 C CA . TYR F 1 65 ? 33.480 -44.894 -18.260 1.00 16.52 27 TYR F CA 1
ATOM 8849 C C . TYR F 1 65 ? 34.609 -45.612 -17.527 1.00 17.23 27 TYR F C 1
ATOM 8850 O O . TYR F 1 65 ? 34.687 -46.844 -17.537 1.00 17.42 27 TYR F O 1
ATOM 8859 N N . PRO F 1 66 ? 35.520 -44.865 -16.909 1.00 17.87 28 PRO F N 1
ATOM 8860 C CA . PRO F 1 66 ? 36.678 -45.505 -16.258 1.00 19.34 28 PRO F CA 1
ATOM 8861 C C . PRO F 1 66 ? 36.299 -46.447 -15.136 1.00 23.48 28 PRO F C 1
ATOM 8862 O O . PRO F 1 66 ? 37.102 -47.322 -14.790 1.00 28.99 28 PRO F O 1
ATOM 8866 N N . MET F 1 67 ? 35.109 -46.304 -14.545 1.00 19.49 29 MET F N 1
ATOM 8867 C CA . MET F 1 67 ? 34.725 -47.173 -13.446 1.00 19.10 29 MET F CA 1
ATOM 8868 C C . MET F 1 67 ? 34.214 -48.533 -13.920 1.00 23.43 29 MET F C 1
ATOM 8869 O O . MET F 1 67 ? 34.000 -49.426 -13.086 1.00 20.97 29 MET F O 1
ATOM 8874 N N . ALA F 1 68 ? 34.019 -48.717 -15.222 1.00 20.86 30 ALA F N 1
ATOM 8875 C CA . ALA F 1 68 ? 33.292 -49.876 -15.742 1.00 19.57 30 ALA F CA 1
ATOM 8876 C C . ALA F 1 68 ? 34.272 -50.955 -16.179 1.00 22.38 30 ALA F C 1
ATOM 8877 O O . ALA F 1 68 ? 35.178 -50.686 -16.971 1.00 18.88 30 ALA F O 1
ATOM 8879 N N . GLU F 1 69 ? 34.100 -52.163 -15.634 1.00 21.40 31 GLU F N 1
ATOM 8880 C CA . GLU F 1 69 ? 34.804 -53.317 -16.175 1.00 22.61 31 GLU F CA 1
ATOM 8881 C C . GLU F 1 69 ? 34.257 -53.695 -17.555 1.00 26.62 31 GLU F C 1
ATOM 8882 O O . GLU F 1 69 ? 35.030 -54.019 -18.465 1.00 29.35 31 GLU F O 1
ATOM 8888 N N . SER F 1 70 ? 32.934 -53.640 -17.739 1.00 17.10 32 SER F N 1
ATOM 8889 C CA . SER F 1 70 ? 32.309 -54.047 -18.993 1.00 20.38 32 SER F CA 1
ATOM 8890 C C . SER F 1 70 ? 30.871 -53.554 -18.991 1.00 20.67 32 SER F C 1
ATOM 8891 O O . SER F 1 70 ? 30.343 -53.148 -17.955 1.00 18.89 32 SER F O 1
ATOM 8894 N N . VAL F 1 71 ? 30.221 -53.635 -20.160 1.00 19.16 33 VAL F N 1
ATOM 8895 C CA . VAL F 1 71 ? 28.825 -53.205 -20.288 1.00 19.34 33 VAL F CA 1
ATOM 8896 C C . VAL F 1 71 ? 27.898 -54.388 -20.027 1.00 22.36 33 VAL F C 1
ATOM 8897 O O . VAL F 1 71 ? 28.019 -55.447 -20.663 1.00 22.39 33 VAL F O 1
ATOM 8901 N N . VAL F 1 72 ? 26.942 -54.198 -19.122 1.00 19.27 34 VAL F N 1
ATOM 8902 C CA . VAL F 1 72 ? 25.892 -55.193 -18.929 1.00 18.50 34 VAL F CA 1
ATOM 8903 C C . VAL F 1 72 ? 24.759 -54.981 -19.926 1.00 19.43 34 VAL F C 1
ATOM 8904 O O . VAL F 1 72 ? 24.368 -55.912 -20.641 1.00 17.81 34 VAL F O 1
ATOM 8908 N N . ALA F 1 73 ? 24.181 -53.772 -19.960 1.00 15.55 35 ALA F N 1
ATOM 8909 C CA . ALA F 1 73 ? 23.201 -53.439 -20.997 1.00 21.74 35 ALA F CA 1
ATOM 8910 C C . ALA F 1 73 ? 23.261 -51.946 -21.301 1.00 18.50 35 ALA F C 1
ATOM 8911 O O . ALA F 1 73 ? 23.337 -51.123 -20.384 1.00 13.95 35 ALA F O 1
ATOM 8913 N N . THR F 1 74 ? 23.230 -51.603 -22.581 1.00 16.10 36 THR F N 1
ATOM 8914 C CA . THR F 1 74 ? 23.144 -50.194 -22.933 1.00 16.37 36 THR F CA 1
ATOM 8915 C C . THR F 1 74 ? 21.719 -49.671 -22.766 1.00 17.73 36 THR F C 1
ATOM 8916 O O . THR F 1 74 ? 20.750 -50.436 -22.672 1.00 11.82 36 THR F O 1
ATOM 8920 N N . GLU F 1 75 ? 21.604 -48.336 -22.819 1.00 11.69 37 GLU F N 1
ATOM 8921 C CA . GLU F 1 75 ? 20.300 -47.681 -22.700 1.00 11.32 37 GLU F CA 1
ATOM 8922 C C . GLU F 1 75 ? 19.260 -48.234 -23.676 1.00 13.41 37 GLU F C 1
ATOM 8923 O O . GLU F 1 75 ? 18.107 -48.469 -23.294 1.00 11.56 37 GLU F O 1
ATOM 8929 N N . SER F 1 76 ? 19.639 -48.453 -24.932 1.00 13.73 38 SER F N 1
ATOM 8930 C CA . SER F 1 76 ? 18.644 -48.896 -25.903 1.00 16.58 38 SER F CA 1
ATOM 8931 C C . SER F 1 76 ? 18.166 -50.308 -25.587 1.00 17.89 38 SER F C 1
ATOM 8932 O O . SER F 1 76 ? 16.985 -50.610 -25.733 1.00 13.48 38 SER F O 1
ATOM 8935 N N . THR F 1 77 ? 19.070 -51.178 -25.115 1.00 18.16 39 THR F N 1
ATOM 8936 C CA . THR F 1 77 ? 18.666 -52.518 -24.707 1.00 16.81 39 THR F CA 1
ATOM 8937 C C . THR F 1 77 ? 17.750 -52.462 -23.485 1.00 17.52 39 THR F C 1
ATOM 8938 O O . THR F 1 77 ? 16.747 -53.191 -23.394 1.00 15.98 39 THR F O 1
ATOM 8942 N N . ILE F 1 78 ? 18.093 -51.611 -22.532 1.00 12.42 40 ILE F N 1
ATOM 8943 C CA . ILE F 1 78 ? 17.315 -51.506 -21.295 1.00 12.94 40 ILE F CA 1
ATOM 8944 C C . ILE F 1 78 ? 15.908 -51.023 -21.599 1.00 14.25 40 ILE F C 1
ATOM 8945 O O . ILE F 1 78 ? 14.921 -51.629 -21.176 1.00 13.16 40 ILE F O 1
ATOM 8950 N N . HIS F 1 79 ? 15.789 -49.955 -22.391 1.00 12.91 41 HIS F N 1
ATOM 8951 C CA . HIS F 1 79 ? 14.454 -49.433 -22.637 1.00 11.29 41 HIS F CA 1
ATOM 8952 C C . HIS F 1 79 ? 13.630 -50.379 -23.503 1.00 14.74 41 HIS F C 1
ATOM 8953 O O . HIS F 1 79 ? 12.415 -50.478 -23.313 1.00 16.40 41 HIS F O 1
ATOM 8960 N N . ARG F 1 80 ? 14.251 -51.104 -24.427 1.00 15.35 42 ARG F N 1
ATOM 8961 C CA . ARG F 1 80 ? 13.491 -52.130 -25.157 1.00 13.44 42 ARG F CA 1
ATOM 8962 C C . ARG F 1 80 ? 12.903 -53.175 -24.192 1.00 15.56 42 ARG F C 1
ATOM 8963 O O . ARG F 1 80 ? 11.722 -53.555 -24.293 1.00 14.84 42 ARG F O 1
ATOM 8971 N N . SER F 1 81 ? 13.704 -53.653 -23.234 1.00 13.58 43 SER F N 1
ATOM 8972 C CA . SER F 1 81 ? 13.162 -54.644 -22.304 1.00 15.39 43 SER F CA 1
ATOM 8973 C C . SER F 1 81 ? 12.083 -54.021 -21.420 1.00 15.19 43 SER F C 1
ATOM 8974 O O . SER F 1 81 ? 11.066 -54.670 -21.127 1.00 16.62 43 SER F O 1
ATOM 8977 N N . MET F 1 82 ? 12.256 -52.744 -21.024 1.00 10.77 44 MET F N 1
ATOM 8978 C CA . MET F 1 82 ? 11.219 -52.096 -20.205 1.00 12.70 44 MET F CA 1
ATOM 8979 C C . MET F 1 82 ? 9.924 -51.899 -20.974 1.00 14.40 44 MET F C 1
ATOM 8980 O O . MET F 1 82 ? 8.838 -52.091 -20.407 1.00 14.32 44 MET F O 1
ATOM 8985 N N . LYS F 1 83 ? 10.001 -51.463 -22.239 1.00 11.48 45 LYS F N 1
ATOM 8986 C CA . LYS F 1 83 ? 8.779 -51.355 -23.035 1.00 17.39 45 LYS F CA 1
ATOM 8987 C C . LYS F 1 83 ? 8.102 -52.716 -23.168 1.00 18.71 45 LYS F C 1
ATOM 8988 O O . LYS F 1 83 ? 6.874 -52.823 -23.096 1.00 15.04 45 LYS F O 1
ATOM 8994 N N . GLU F 1 84 ? 8.890 -53.760 -23.432 1.00 12.83 46 GLU F N 1
ATOM 8995 C CA . GLU F 1 84 ? 8.311 -55.096 -23.546 1.00 13.45 46 GLU F CA 1
ATOM 8996 C C . GLU F 1 84 ? 7.694 -55.520 -22.214 1.00 14.08 46 GLU F C 1
ATOM 8997 O O . GLU F 1 84 ? 6.608 -56.110 -22.174 1.00 14.69 46 GLU F O 1
ATOM 9003 N N . MET F 1 85 ? 8.368 -55.206 -21.106 1.00 13.73 47 MET F N 1
ATOM 9004 C CA . MET F 1 85 ? 7.840 -55.590 -19.792 1.00 15.50 47 MET F CA 1
ATOM 9005 C C . MET F 1 85 ? 6.552 -54.828 -19.476 1.00 12.77 47 MET F C 1
ATOM 9006 O O . MET F 1 85 ? 5.631 -55.377 -18.861 1.00 11.86 47 MET F O 1
ATOM 9011 N N . ALA F 1 86 ? 6.467 -53.559 -19.900 1.00 15.19 48 ALA F N 1
ATOM 9012 C CA . ALA F 1 86 ? 5.246 -52.786 -19.676 1.00 16.80 48 ALA F CA 1
ATOM 9013 C C . ALA F 1 86 ? 4.053 -53.429 -20.378 1.00 12.51 48 ALA F C 1
ATOM 9014 O O . ALA F 1 86 ? 2.950 -53.518 -19.811 1.00 15.87 48 ALA F O 1
ATOM 9016 N N . GLN F 1 87 ? 4.260 -53.901 -21.613 1.00 12.31 49 GLN F N 1
ATOM 9017 C CA . GLN F 1 87 ? 3.207 -54.670 -22.281 1.00 19.36 49 GLN F CA 1
ATOM 9018 C C . GLN F 1 87 ? 2.872 -55.946 -21.509 1.00 19.50 49 GLN F C 1
ATOM 9019 O O . GLN F 1 87 ? 1.696 -56.301 -21.363 1.00 17.50 49 GLN F O 1
ATOM 9025 N N . THR F 1 88 ? 3.892 -56.666 -21.028 1.00 18.84 50 THR F N 1
ATOM 9026 C CA . THR F 1 88 ? 3.644 -57.892 -20.261 1.00 19.22 50 THR F CA 1
ATOM 9027 C C . THR F 1 88 ? 2.829 -57.591 -19.009 1.00 14.78 50 THR F C 1
ATOM 9028 O O . THR F 1 88 ? 1.910 -58.340 -18.657 1.00 12.65 50 THR F O 1
ATOM 9032 N N . LEU F 1 89 ? 3.172 -56.505 -18.315 1.00 13.78 51 LEU F N 1
ATOM 9033 C CA . LEU F 1 89 ? 2.434 -56.145 -17.105 1.00 17.89 51 LEU F CA 1
ATOM 9034 C C . LEU F 1 89 ? 0.999 -55.751 -17.426 1.00 18.67 51 LEU F C 1
ATOM 9035 O O . LEU F 1 89 ? 0.079 -56.141 -16.707 1.00 16.15 51 LEU F O 1
ATOM 9040 N N . ALA F 1 90 ? 0.796 -54.962 -18.489 1.00 18.63 52 ALA F N 1
ATOM 9041 C CA . ALA F 1 90 ? -0.554 -54.588 -18.888 1.00 18.39 52 ALA F CA 1
ATOM 9042 C C . ALA F 1 90 ? -1.393 -55.827 -19.190 1.00 19.47 52 ALA F C 1
ATOM 9043 O O . ALA F 1 90 ? -2.538 -55.940 -18.745 1.00 21.28 52 ALA F O 1
ATOM 9045 N N . ASN F 1 91 ? -0.832 -56.773 -19.946 1.00 13.08 53 ASN F N 1
ATOM 9046 C CA . ASN F 1 91 ? -1.565 -57.999 -20.246 1.00 18.48 53 ASN F CA 1
ATOM 9047 C C . ASN F 1 91 ? -1.883 -58.773 -18.969 1.00 18.44 53 ASN F C 1
ATOM 9048 O O . ASN F 1 91 ? -2.952 -59.379 -18.854 1.00 19.14 53 ASN F O 1
ATOM 9053 N N . ALA F 1 92 ? -0.936 -58.828 -18.028 1.00 17.08 54 ALA F N 1
ATOM 9054 C CA . ALA F 1 92 ? -1.151 -59.630 -16.824 1.00 19.02 54 ALA F CA 1
ATOM 9055 C C . ALA F 1 92 ? -2.173 -58.996 -15.886 1.00 21.58 54 ALA F C 1
ATOM 9056 O O . ALA F 1 92 ? -2.798 -59.708 -15.099 1.00 23.65 54 ALA F O 1
ATOM 9058 N N . TYR F 1 93 ? -2.357 -57.670 -15.931 1.00 12.21 55 TYR F N 1
ATOM 9059 C CA . TYR F 1 93 ? -3.251 -57.015 -14.988 1.00 16.60 55 TYR F CA 1
ATOM 9060 C C . TYR F 1 93 ? -4.545 -56.472 -15.584 1.00 17.79 55 TYR F C 1
ATOM 9061 O O . TYR F 1 93 ? -5.467 -56.180 -14.822 1.00 20.10 55 TYR F O 1
ATOM 9070 N N . LYS F 1 94 ? -4.636 -56.300 -16.900 1.00 28.22 56 LYS F N 1
ATOM 9071 C CA . LYS F 1 94 ? -5.720 -55.471 -17.408 1.00 31.12 56 LYS F CA 1
ATOM 9072 C C . LYS F 1 94 ? -7.102 -56.098 -17.222 1.00 31.27 56 LYS F C 1
ATOM 9073 O O . LYS F 1 94 ? -8.080 -55.359 -17.180 1.00 30.93 56 LYS F O 1
ATOM 9079 N N . THR F 1 95 ? -7.225 -57.418 -17.077 1.00 31.35 57 THR F N 1
ATOM 9080 C CA . THR F 1 95 ? -8.545 -58.013 -16.859 1.00 32.76 57 THR F CA 1
ATOM 9081 C C . THR F 1 95 ? -8.775 -58.464 -15.422 1.00 31.20 57 THR F C 1
ATOM 9082 O O . THR F 1 95 ? -9.799 -59.094 -15.152 1.00 31.51 57 THR F O 1
ATOM 9086 N N . LEU F 1 96 ? -7.857 -58.183 -14.497 1.00 23.72 58 LEU F N 1
ATOM 9087 C CA . LEU F 1 96 ? -8.079 -58.646 -13.136 1.00 24.88 58 LEU F CA 1
ATOM 9088 C C . LEU F 1 96 ? -9.046 -57.712 -12.405 1.00 27.59 58 LEU F C 1
ATOM 9089 O O . LEU F 1 96 ? -9.289 -56.573 -12.817 1.00 26.26 58 LEU F O 1
ATOM 9094 N N . LYS F 1 97 ? -9.611 -58.220 -11.314 1.00 21.87 59 LYS F N 1
ATOM 9095 C CA . LYS F 1 97 ? -10.564 -57.485 -10.497 1.00 21.85 59 LYS F CA 1
ATOM 9096 C C . LYS F 1 97 ? -10.053 -57.440 -9.063 1.00 27.95 59 LYS F C 1
ATOM 9097 O O . LYS F 1 97 ? -9.324 -58.344 -8.637 1.00 26.20 59 LYS F O 1
ATOM 9103 N N . HIS F 1 98 ? -10.440 -56.397 -8.314 1.00 20.17 60 HIS F N 1
ATOM 9104 C CA . HIS F 1 98 ? -10.024 -56.264 -6.909 1.00 21.24 60 HIS F CA 1
ATOM 9105 C C . HIS F 1 98 ? -11.019 -55.359 -6.183 1.00 22.75 60 HIS F C 1
ATOM 9106 O O . HIS F 1 98 ? -12.018 -54.920 -6.760 1.00 21.19 60 HIS F O 1
ATOM 9113 N N . ARG F 1 99 ? -10.745 -55.105 -4.901 1.00 20.11 61 ARG F N 1
ATOM 9114 C CA . ARG F 1 99 ? -11.705 -54.405 -4.059 1.00 21.36 61 ARG F CA 1
ATOM 9115 C C . ARG F 1 99 ? -12.034 -53.034 -4.621 1.00 21.06 61 ARG F C 1
ATOM 9116 O O . ARG F 1 99 ? -11.144 -52.278 -4.995 1.00 19.67 61 ARG F O 1
ATOM 9124 N N . ASP F 1 100 ? -13.317 -52.686 -4.621 1.00 22.65 62 ASP F N 1
ATOM 9125 C CA . ASP F 1 100 ? -13.753 -51.373 -5.083 1.00 22.76 62 ASP F CA 1
ATOM 9126 C C . ASP F 1 100 ? -13.672 -50.405 -3.912 1.00 23.45 62 ASP F C 1
ATOM 9127 O O . ASP F 1 100 ? -14.391 -50.567 -2.928 1.00 24.76 62 ASP F O 1
ATOM 9132 N N . THR F 1 101 ? -12.816 -49.400 -4.001 1.00 24.47 63 THR F N 1
ATOM 9133 C CA . THR F 1 101 ? -12.820 -48.368 -2.967 1.00 24.21 63 THR F CA 1
ATOM 9134 C C . THR F 1 101 ? -13.258 -47.012 -3.503 1.00 26.64 63 THR F C 1
ATOM 9135 O O . THR F 1 101 ? -13.275 -46.037 -2.743 1.00 23.52 63 THR F O 1
ATOM 9139 N N . HIS F 1 102 ? -13.605 -46.930 -4.793 1.00 22.54 64 HIS F N 1
ATOM 9140 C CA . HIS F 1 102 ? -14.157 -45.701 -5.363 1.00 29.07 64 HIS F CA 1
ATOM 9141 C C . HIS F 1 102 ? -15.651 -45.609 -5.085 1.00 30.71 64 HIS F C 1
ATOM 9142 O O . HIS F 1 102 ? -16.159 -44.547 -4.721 1.00 31.79 64 HIS F O 1
ATOM 9149 N N . ASN F 1 103 ? -16.369 -46.708 -5.294 1.00 31.61 65 ASN F N 1
ATOM 9150 C CA . ASN F 1 103 ? -17.778 -46.848 -4.919 1.00 41.37 65 ASN F CA 1
ATOM 9151 C C . ASN F 1 103 ? -17.804 -47.777 -3.707 1.00 51.49 65 ASN F C 1
ATOM 9152 O O . ASN F 1 103 ? -17.894 -48.998 -3.849 1.00 49.79 65 ASN F O 1
ATOM 9157 N N . LYS F 1 104 ? -17.704 -47.192 -2.509 1.00 63.61 66 LYS F N 1
ATOM 9158 C CA . LYS F 1 104 ? -17.463 -47.992 -1.307 1.00 70.07 66 LYS F CA 1
ATOM 9159 C C . LYS F 1 104 ? -18.636 -48.910 -0.975 1.00 67.74 66 LYS F C 1
ATOM 9160 O O . LYS F 1 104 ? -18.429 -49.980 -0.390 1.00 71.10 66 LYS F O 1
ATOM 9166 N N . GLY F 1 105 ? -19.863 -48.524 -1.337 1.00 58.54 67 GLY F N 1
ATOM 9167 C CA . GLY F 1 105 ? -20.982 -49.432 -1.155 1.00 52.84 67 GLY F CA 1
ATOM 9168 C C . GLY F 1 105 ? -20.863 -50.722 -1.947 1.00 48.25 67 GLY F C 1
ATOM 9169 O O . GLY F 1 105 ? -21.544 -51.704 -1.633 1.00 47.19 67 GLY F O 1
ATOM 9170 N N . ASN F 1 106 ? -20.020 -50.737 -2.978 1.00 42.36 68 ASN F N 1
ATOM 9171 C CA . ASN F 1 106 ? -19.822 -51.917 -3.806 1.00 42.07 68 ASN F CA 1
ATOM 9172 C C . ASN F 1 106 ? -18.931 -52.911 -3.071 1.00 48.23 68 ASN F C 1
ATOM 9173 O O . ASN F 1 106 ? -17.756 -52.620 -2.788 1.00 47.56 68 ASN F O 1
ATOM 9178 N N . SER F 1 107 ? -19.489 -54.078 -2.758 1.00 49.50 69 SER F N 1
ATOM 9179 C CA . SER F 1 107 ? -18.684 -55.184 -2.260 1.00 53.82 69 SER F CA 1
ATOM 9180 C C . SER F 1 107 ? -18.359 -56.209 -3.340 1.00 56.76 69 SER F C 1
ATOM 9181 O O . SER F 1 107 ? -17.601 -57.149 -3.067 1.00 57.66 69 SER F O 1
ATOM 9184 N N . ALA F 1 108 ? -18.911 -56.060 -4.546 1.00 54.91 70 ALA F N 1
ATOM 9185 C CA . ALA F 1 108 ? -18.427 -56.850 -5.667 1.00 45.91 70 ALA F CA 1
ATOM 9186 C C . ALA F 1 108 ? -17.072 -56.314 -6.122 1.00 41.08 70 ALA F C 1
ATOM 9187 O O . ALA F 1 108 ? -16.747 -55.138 -5.938 1.00 38.08 70 ALA F O 1
ATOM 9189 N N . LEU F 1 109 ? -16.263 -57.201 -6.688 1.00 36.72 71 LEU F N 1
ATOM 9190 C CA . LEU F 1 109 ? -14.970 -56.788 -7.210 1.00 31.46 71 LEU F CA 1
ATOM 9191 C C . LEU F 1 109 ? -15.146 -55.857 -8.402 1.00 29.82 71 LEU F C 1
ATOM 9192 O O . LEU F 1 109 ? -16.123 -55.940 -9.141 1.00 29.33 71 LEU F O 1
ATOM 9197 N N . ALA F 1 110 ? -14.170 -54.978 -8.597 1.00 28.64 72 ALA F N 1
ATOM 9198 C CA . ALA F 1 110 ? -14.191 -53.975 -9.651 1.00 22.25 72 ALA F CA 1
ATOM 9199 C C . ALA F 1 110 ? -12.977 -54.156 -10.550 1.00 20.88 72 ALA F C 1
ATOM 9200 O O . ALA F 1 110 ? -11.895 -54.523 -10.071 1.00 19.96 72 ALA F O 1
ATOM 9202 N N . PRO F 1 111 ? -13.108 -53.882 -11.849 1.00 21.46 73 PRO F N 1
ATOM 9203 C CA . PRO F 1 111 ? -11.928 -53.937 -12.727 1.00 19.69 73 PRO F CA 1
ATOM 9204 C C . PRO F 1 111 ? -10.859 -52.910 -12.345 1.00 21.34 73 PRO F C 1
ATOM 9205 O O . PRO F 1 111 ? -11.098 -51.977 -11.573 1.00 20.46 73 PRO F O 1
ATOM 9209 N N . ILE F 1 112 ? -9.656 -53.098 -12.889 1.00 20.08 74 ILE F N 1
ATOM 9210 C CA . ILE F 1 112 ? -8.586 -52.114 -12.740 1.00 18.23 74 ILE F CA 1
ATOM 9211 C C . ILE F 1 112 ? -8.849 -50.959 -13.702 1.00 20.36 74 ILE F C 1
ATOM 9212 O O . ILE F 1 112 ? -8.838 -51.130 -14.932 1.00 20.15 74 ILE F O 1
ATOM 9217 N N . THR F 1 113 ? -9.101 -49.779 -13.132 1.00 20.18 75 THR F N 1
ATOM 9218 C CA . THR F 1 113 ? -9.457 -48.552 -13.837 1.00 20.45 75 THR F CA 1
ATOM 9219 C C . THR F 1 113 ? -8.818 -47.382 -13.102 1.00 23.20 75 THR F C 1
ATOM 9220 O O . THR F 1 113 ? -8.243 -47.534 -12.016 1.00 20.88 75 THR F O 1
ATOM 9224 N N . ASP F 1 114 ? -8.956 -46.184 -13.679 1.00 22.57 76 ASP F N 1
ATOM 9225 C CA . ASP F 1 114 ? -8.610 -44.976 -12.933 1.00 19.41 76 ASP F CA 1
ATOM 9226 C C . ASP F 1 114 ? -9.343 -44.926 -11.592 1.00 18.85 76 ASP F C 1
ATOM 9227 O O . ASP F 1 114 ? -8.814 -44.382 -10.619 1.00 19.79 76 ASP F O 1
ATOM 9232 N N . GLU F 1 115 ? -10.572 -45.457 -11.531 1.00 18.89 77 GLU F N 1
ATOM 9233 C CA . GLU F 1 115 ? -11.304 -45.479 -10.265 1.00 19.72 77 GLU F CA 1
ATOM 9234 C C . GLU F 1 115 ? -10.604 -46.357 -9.239 1.00 21.73 77 GLU F C 1
ATOM 9235 O O . GLU F 1 115 ? -10.560 -46.015 -8.048 1.00 22.20 77 GLU F O 1
ATOM 9241 N N . ASN F 1 116 ? -10.068 -47.498 -9.673 1.00 19.03 78 ASN F N 1
ATOM 9242 C CA . ASN F 1 116 ? -9.410 -48.450 -8.775 1.00 17.31 78 ASN F CA 1
ATOM 9243 C C . ASN F 1 116 ? -8.150 -48.953 -9.449 1.00 16.85 78 ASN F C 1
ATOM 9244 O O . ASN F 1 116 ? -8.120 -50.078 -9.982 1.00 18.51 78 ASN F O 1
ATOM 9249 N N . PRO F 1 117 ? -7.091 -48.142 -9.455 1.00 18.08 79 PRO F N 1
ATOM 9250 C CA . PRO F 1 117 ? -5.907 -48.450 -10.258 1.00 17.89 79 PRO F CA 1
ATOM 9251 C C . PRO F 1 117 ? -5.076 -49.557 -9.632 1.00 16.92 79 PRO F C 1
ATOM 9252 O O . PRO F 1 117 ? -5.272 -49.934 -8.484 1.00 14.90 79 PRO F O 1
ATOM 9256 N N . LEU F 1 118 ? -4.130 -50.068 -10.422 1.00 16.13 80 LEU F N 1
ATOM 9257 C CA . LEU F 1 118 ? -3.045 -50.863 -9.859 1.00 15.43 80 LEU F CA 1
ATOM 9258 C C . LEU F 1 118 ? -2.279 -50.014 -8.862 1.00 15.31 80 LEU F C 1
ATOM 9259 O O . LEU F 1 118 ? -1.987 -48.854 -9.135 1.00 13.36 80 LEU F O 1
ATOM 9264 N N . ILE F 1 119 ? -1.972 -50.578 -7.693 1.00 16.82 81 ILE F N 1
ATOM 9265 C CA . ILE F 1 119 ? -1.172 -49.889 -6.673 1.00 12.15 81 ILE F CA 1
ATOM 9266 C C . ILE F 1 119 ? 0.261 -50.323 -6.882 1.00 14.05 81 ILE F C 1
ATOM 9267 O O . ILE F 1 119 ? 0.551 -51.523 -6.807 1.00 13.50 81 ILE F O 1
ATOM 9272 N N . ILE F 1 120 ? 1.167 -49.376 -7.105 1.00 12.01 82 ILE F N 1
ATOM 9273 C CA . ILE F 1 120 ? 2.572 -49.692 -7.285 1.00 14.96 82 ILE F CA 1
ATOM 9274 C C . ILE F 1 120 ? 3.362 -49.182 -6.083 1.00 14.97 82 ILE F C 1
ATOM 9275 O O . ILE F 1 120 ? 3.259 -48.004 -5.707 1.00 14.46 82 ILE F O 1
ATOM 9280 N N . ILE F 1 121 ? 4.143 -50.061 -5.477 1.00 13.23 83 ILE F N 1
ATOM 9281 C CA . ILE F 1 121 ? 5.011 -49.667 -4.378 1.00 12.59 83 ILE F CA 1
ATOM 9282 C C . ILE F 1 121 ? 6.422 -49.610 -4.939 1.00 14.39 83 ILE F C 1
ATOM 9283 O O . ILE F 1 121 ? 6.981 -50.647 -5.319 1.00 15.39 83 ILE F O 1
ATOM 9288 N N . SER F 1 122 ? 7.005 -48.408 -4.980 1.00 12.24 84 SER F N 1
ATOM 9289 C CA . SER F 1 122 ? 8.358 -48.199 -5.485 1.00 14.33 84 SER F CA 1
ATOM 9290 C C . SER F 1 122 ? 9.344 -48.123 -4.319 1.00 13.33 84 SER F C 1
ATOM 9291 O O . SER F 1 122 ? 9.164 -47.295 -3.419 1.00 12.40 84 SER F O 1
ATOM 9294 N N . VAL F 1 123 ? 10.407 -48.936 -4.353 1.00 11.68 85 VAL F N 1
ATOM 9295 C CA . VAL F 1 123 ? 11.365 -48.994 -3.233 1.00 11.81 85 VAL F CA 1
ATOM 9296 C C . VAL F 1 123 ? 12.452 -47.948 -3.432 1.00 11.74 85 VAL F C 1
ATOM 9297 O O . VAL F 1 123 ? 13.266 -48.075 -4.342 1.00 12.51 85 VAL F O 1
ATOM 9301 N N . LEU F 1 124 ? 12.518 -46.946 -2.551 1.00 11.95 86 LEU F N 1
ATOM 9302 C CA . LEU F 1 124 ? 13.577 -45.929 -2.598 1.00 15.97 86 LEU F CA 1
ATOM 9303 C C . LEU F 1 124 ? 14.886 -46.436 -1.961 1.00 15.60 86 LEU F C 1
ATOM 9304 O O . LEU F 1 124 ? 14.862 -47.246 -1.035 1.00 17.67 86 LEU F O 1
ATOM 9309 N N . LYS F 1 125 ? 16.033 -45.905 -2.414 1.00 13.10 87 LYS F N 1
ATOM 9310 C CA . LYS F 1 125 ? 16.128 -44.932 -3.498 1.00 12.61 87 LYS F CA 1
ATOM 9311 C C . LYS F 1 125 ? 16.342 -45.644 -4.836 1.00 15.90 87 LYS F C 1
ATOM 9312 O O . LYS F 1 125 ? 16.147 -45.046 -5.902 1.00 17.26 87 LYS F O 1
ATOM 9318 N N . GLY F 1 126 ? 16.677 -46.934 -4.783 1.00 12.81 88 GLY F N 1
ATOM 9319 C CA . GLY F 1 126 ? 17.199 -47.575 -5.986 1.00 12.76 88 GLY F CA 1
ATOM 9320 C C . GLY F 1 126 ? 16.231 -47.656 -7.156 1.00 14.56 88 GLY F C 1
ATOM 9321 O O . GLY F 1 126 ? 16.669 -47.768 -8.306 1.00 12.10 88 GLY F O 1
ATOM 9322 N N A SER F 1 127 ? 14.933 -47.629 -6.901 0.45 15.27 89 SER F N 1
ATOM 9323 N N B SER F 1 127 ? 14.928 -47.634 -6.896 0.55 15.28 89 SER F N 1
ATOM 9324 C CA A SER F 1 127 ? 13.995 -47.886 -7.983 0.45 15.59 89 SER F CA 1
ATOM 9325 C CA B SER F 1 127 ? 13.968 -47.889 -7.964 0.55 15.68 89 SER F CA 1
ATOM 9326 C C A SER F 1 127 ? 13.360 -46.624 -8.557 0.45 13.96 89 SER F C 1
ATOM 9327 C C B SER F 1 127 ? 13.357 -46.623 -8.557 0.55 14.06 89 SER F C 1
ATOM 9328 O O A SER F 1 127 ? 12.514 -46.728 -9.455 0.45 12.36 89 SER F O 1
ATOM 9329 O O B SER F 1 127 ? 12.522 -46.723 -9.466 0.55 12.10 89 SER F O 1
ATOM 9334 N N . TYR F 1 128 ? 13.754 -45.428 -8.101 1.00 11.55 90 TYR F N 1
ATOM 9335 C CA . TYR F 1 128 ? 12.976 -44.251 -8.501 1.00 12.64 90 TYR F CA 1
ATOM 9336 C C . TYR F 1 128 ? 13.073 -43.943 -10.003 1.00 14.61 90 TYR F C 1
ATOM 9337 O O . TYR F 1 128 ? 12.078 -43.531 -10.607 1.00 10.96 90 TYR F O 1
ATOM 9346 N N . ILE F 1 129 ? 14.238 -44.142 -10.633 1.00 12.22 91 ILE F N 1
ATOM 9347 C CA . ILE F 1 129 ? 14.348 -43.860 -12.074 1.00 11.17 91 ILE F CA 1
ATOM 9348 C C . ILE F 1 129 ? 13.664 -44.962 -12.877 1.00 13.07 91 ILE F C 1
ATOM 9349 O O . ILE F 1 129 ? 12.920 -44.698 -13.843 1.00 13.28 91 ILE F O 1
ATOM 9354 N N . PHE F 1 130 ? 13.931 -46.214 -12.502 1.00 13.77 92 PHE F N 1
ATOM 9355 C CA . PHE F 1 130 ? 13.241 -47.361 -13.092 1.00 10.57 92 PHE F CA 1
ATOM 9356 C C . PHE F 1 130 ? 11.722 -47.148 -13.042 1.00 12.61 92 PHE F C 1
ATOM 9357 O O . PHE F 1 130 ? 11.023 -47.287 -14.054 1.00 12.01 92 PHE F O 1
ATOM 9365 N N . THR F 1 131 ? 11.214 -46.724 -11.876 1.00 11.30 93 THR F N 1
ATOM 9366 C CA . THR F 1 131 ? 9.779 -46.523 -11.712 1.00 9.56 93 THR F CA 1
ATOM 9367 C C . THR F 1 131 ? 9.283 -45.380 -12.596 1.00 13.89 93 THR F C 1
ATOM 9368 O O . THR F 1 131 ? 8.272 -45.523 -13.284 1.00 9.60 93 THR F O 1
ATOM 9372 N N . ALA F 1 132 ? 10.009 -44.256 -12.624 1.00 11.49 94 ALA F N 1
ATOM 9373 C CA . ALA F 1 132 ? 9.598 -43.133 -13.459 1.00 11.40 94 ALA F CA 1
ATOM 9374 C C . ALA F 1 132 ? 9.479 -43.539 -14.924 1.00 10.21 94 ALA F C 1
ATOM 9375 O O . ALA F 1 132 ? 8.536 -43.121 -15.620 1.00 11.23 94 ALA F O 1
ATOM 9377 N N . ASP F 1 133 ? 10.408 -44.360 -15.419 1.00 10.30 95 ASP F N 1
ATOM 9378 C CA . ASP F 1 133 ? 10.295 -44.796 -16.811 1.00 13.66 95 ASP F CA 1
ATOM 9379 C C . ASP F 1 133 ? 9.161 -45.810 -16.980 1.00 14.23 95 ASP F C 1
ATOM 9380 O O . ASP F 1 133 ? 8.356 -45.707 -17.920 1.00 12.53 95 ASP F O 1
ATOM 9385 N N . MET F 1 134 ? 9.076 -46.797 -16.076 1.00 11.07 96 MET F N 1
ATOM 9386 C CA . MET F 1 134 ? 8.086 -47.868 -16.224 1.00 10.25 96 MET F CA 1
ATOM 9387 C C . MET F 1 134 ? 6.657 -47.328 -16.200 1.00 10.18 96 MET F C 1
ATOM 9388 O O . MET F 1 134 ? 5.820 -47.738 -17.022 1.00 12.86 96 MET F O 1
ATOM 9393 N N . VAL F 1 135 ? 6.358 -46.375 -15.307 1.00 9.96 97 VAL F N 1
ATOM 9394 C CA . VAL F 1 135 ? 4.964 -45.926 -15.235 1.00 14.33 97 VAL F CA 1
ATOM 9395 C C . VAL F 1 135 ? 4.564 -45.166 -16.507 1.00 13.39 97 VAL F C 1
ATOM 9396 O O . VAL F 1 135 ? 3.395 -45.221 -16.925 1.00 10.96 97 VAL F O 1
ATOM 9400 N N . ARG F 1 136 ? 5.508 -44.473 -17.163 1.00 14.62 98 ARG F N 1
ATOM 9401 C CA . ARG F 1 136 ? 5.179 -43.846 -18.445 1.00 11.46 98 ARG F CA 1
ATOM 9402 C C . ARG F 1 136 ? 4.947 -44.900 -19.532 1.00 13.77 98 ARG F C 1
ATOM 9403 O O . ARG F 1 136 ? 4.023 -44.765 -20.352 1.00 13.51 98 ARG F O 1
ATOM 9411 N N . TYR F 1 137 ? 5.745 -45.979 -19.540 1.00 12.22 99 TYR F N 1
ATOM 9412 C CA . TYR F 1 137 ? 5.467 -47.062 -20.490 1.00 14.63 99 TYR F CA 1
ATOM 9413 C C . TYR F 1 137 ? 4.139 -47.740 -20.185 1.00 12.93 99 TYR F C 1
ATOM 9414 O O . TYR F 1 137 ? 3.383 -48.087 -21.104 1.00 13.89 99 TYR F O 1
ATOM 9423 N N . LEU F 1 138 ? 3.808 -47.884 -18.900 1.00 13.06 100 LEU F N 1
ATOM 9424 C CA . LEU F 1 138 ? 2.512 -48.453 -18.530 1.00 13.55 100 LEU F CA 1
ATOM 9425 C C . LEU F 1 138 ? 1.367 -47.570 -19.011 1.00 16.33 100 LEU F C 1
ATOM 9426 O O . LEU F 1 138 ? 0.310 -48.075 -19.426 1.00 17.46 100 LEU F O 1
ATOM 9431 N N . GLY F 1 139 ? 1.551 -46.246 -18.951 1.00 13.30 101 GLY F N 1
ATOM 9432 C CA . GLY F 1 139 ? 0.536 -45.348 -19.488 1.00 12.82 101 GLY F CA 1
ATOM 9433 C C . GLY F 1 139 ? 0.368 -45.511 -20.985 1.00 13.59 101 GLY F C 1
ATOM 9434 O O . GLY F 1 139 ? -0.760 -45.461 -21.503 1.00 14.35 101 GLY F O 1
ATOM 9435 N N . ASP F 1 140 ? 1.488 -45.724 -21.701 1.00 14.30 102 ASP F N 1
ATOM 9436 C CA . ASP F 1 140 ? 1.424 -45.991 -23.148 1.00 15.14 102 ASP F CA 1
ATOM 9437 C C . ASP F 1 140 ? 0.586 -47.220 -23.428 1.00 19.79 102 ASP F C 1
ATOM 9438 O O . ASP F 1 140 ? -0.062 -47.317 -24.477 1.00 15.65 102 ASP F O 1
ATOM 9443 N N . CYS F 1 141 ? 0.648 -48.204 -22.534 1.00 20.75 103 CYS F N 1
ATOM 9444 C CA . CYS F 1 141 ? -0.118 -49.434 -22.692 1.00 22.12 103 CYS F CA 1
ATOM 9445 C C . CYS F 1 141 ? -1.513 -49.355 -22.069 1.00 18.22 103 CYS F C 1
ATOM 9446 O O . CYS F 1 141 ? -2.257 -50.351 -22.108 1.00 21.05 103 CYS F O 1
ATOM 9449 N N . GLY F 1 142 ? -1.889 -48.219 -21.483 1.00 16.92 104 GLY F N 1
ATOM 9450 C CA . GLY F 1 142 ? -3.229 -48.093 -20.939 1.00 17.49 104 GLY F CA 1
ATOM 9451 C C . GLY F 1 142 ? -3.489 -48.764 -19.605 1.00 20.51 104 GLY F C 1
ATOM 9452 O O . GLY F 1 142 ? -4.650 -49.021 -19.262 1.00 20.16 104 GLY F O 1
ATOM 9453 N N . LEU F 1 143 ? -2.461 -49.039 -18.807 1.00 18.82 105 LEU F N 1
ATOM 9454 C CA . LEU F 1 143 ? -2.716 -49.673 -17.512 1.00 19.77 105 LEU F CA 1
ATOM 9455 C C . LEU F 1 143 ? -2.808 -48.610 -16.420 1.00 17.67 105 LEU F C 1
ATOM 9456 O O . LEU F 1 143 ? -1.777 -48.007 -16.077 1.00 16.84 105 LEU F O 1
ATOM 9461 N N . PRO F 1 144 ? -3.983 -48.351 -15.839 1.00 19.84 106 PRO F N 1
ATOM 9462 C CA . PRO F 1 144 ? -4.073 -47.298 -14.817 1.00 17.99 106 PRO F CA 1
ATOM 9463 C C . PRO F 1 144 ? -3.340 -47.719 -13.550 1.00 14.97 106 PRO F C 1
ATOM 9464 O O . PRO F 1 144 ? -3.446 -48.857 -13.098 1.00 13.25 106 PRO F O 1
ATOM 9468 N N . ASN F 1 145 ? -2.549 -46.801 -13.008 1.00 16.06 107 ASN F N 1
ATOM 9469 C CA . ASN F 1 145 ? -1.735 -47.137 -11.843 1.00 19.06 107 ASN F CA 1
ATOM 9470 C C . ASN F 1 145 ? -1.504 -45.871 -11.021 1.00 12.42 107 ASN F C 1
ATOM 9471 O O . ASN F 1 145 ? -1.567 -44.756 -11.549 1.00 12.47 107 ASN F O 1
ATOM 9476 N N . VAL F 1 146 ? -1.200 -46.062 -9.724 1.00 12.05 108 VAL F N 1
ATOM 9477 C CA . VAL F 1 146 ? -0.754 -44.984 -8.842 1.00 11.78 108 VAL F CA 1
ATOM 9478 C C . VAL F 1 146 ? 0.426 -45.496 -8.029 1.00 11.27 108 VAL F C 1
ATOM 9479 O O . VAL F 1 146 ? 0.468 -46.676 -7.666 1.00 11.73 108 VAL F O 1
ATOM 9483 N N . VAL F 1 147 ? 1.359 -44.591 -7.708 1.00 11.28 109 VAL F N 1
ATOM 9484 C CA . VAL F 1 147 ? 2.663 -44.935 -7.143 1.00 15.24 109 VAL F CA 1
ATOM 9485 C C . VAL F 1 147 ? 2.788 -44.327 -5.749 1.00 13.98 109 VAL F C 1
ATOM 9486 O O . VAL F 1 147 ? 2.479 -43.148 -5.549 1.00 12.66 109 VAL F O 1
ATOM 9490 N N . ASP F 1 148 ? 3.203 -45.144 -4.785 1.00 12.23 110 ASP F N 1
ATOM 9491 C CA . ASP F 1 148 ? 3.701 -44.638 -3.527 1.00 14.77 110 ASP F CA 1
ATOM 9492 C C . ASP F 1 148 ? 5.089 -45.227 -3.290 1.00 12.80 110 ASP F C 1
ATOM 9493 O O . ASP F 1 148 ? 5.506 -46.178 -3.954 1.00 14.21 110 ASP F O 1
ATOM 9498 N N . PHE F 1 149 ? 5.796 -44.681 -2.315 1.00 13.55 111 PHE F N 1
ATOM 9499 C CA . PHE F 1 149 ? 7.186 -45.036 -2.114 1.00 14.23 111 PHE F CA 1
ATOM 9500 C C . PHE F 1 149 ? 7.370 -45.620 -0.721 1.00 18.98 111 PHE F C 1
ATOM 9501 O O . PHE F 1 149 ? 6.767 -45.163 0.256 1.00 17.26 111 PHE F O 1
ATOM 9509 N N . ILE F 1 150 ? 8.261 -46.588 -0.621 1.00 18.70 112 ILE F N 1
ATOM 9510 C CA . ILE F 1 150 ? 8.681 -47.097 0.671 1.00 19.14 112 ILE F CA 1
ATOM 9511 C C . ILE F 1 150 ? 10.195 -47.012 0.694 1.00 20.25 112 ILE F C 1
ATOM 9512 O O . ILE F 1 150 ? 10.856 -47.304 -0.304 1.00 19.45 112 ILE F O 1
ATOM 9517 N N . ARG F 1 151 ? 10.757 -46.591 1.809 1.00 22.42 113 ARG F N 1
ATOM 9518 C CA . ARG F 1 151 ? 12.203 -46.495 1.901 1.00 24.00 113 ARG F CA 1
ATOM 9519 C C . ARG F 1 151 ? 12.662 -47.500 2.930 1.00 26.59 113 ARG F C 1
ATOM 9520 O O . ARG F 1 151 ? 12.201 -47.468 4.077 1.00 28.20 113 ARG F O 1
ATOM 9528 N N . ILE F 1 152 ? 13.579 -48.372 2.519 1.00 27.35 114 ILE F N 1
ATOM 9529 C CA . ILE F 1 152 ? 14.146 -49.397 3.373 1.00 41.21 114 ILE F CA 1
ATOM 9530 C C . ILE F 1 152 ? 15.660 -49.350 3.221 1.00 45.88 114 ILE F C 1
ATOM 9531 O O . ILE F 1 152 ? 16.203 -48.698 2.325 1.00 48.13 114 ILE F O 1
ATOM 9536 N N . THR F 1 153 ? 16.331 -50.032 4.132 1.00 48.94 115 THR F N 1
ATOM 9537 C CA . THR F 1 153 ? 17.697 -50.491 3.930 1.00 58.63 115 THR F CA 1
ATOM 9538 C C . THR F 1 153 ? 17.689 -52.014 3.925 1.00 64.85 115 THR F C 1
ATOM 9539 O O . THR F 1 153 ? 16.870 -52.646 4.600 1.00 65.89 115 THR F O 1
ATOM 9543 N N . SER F 1 154 ? 18.598 -52.600 3.152 1.00 70.27 116 SER F N 1
ATOM 9544 C CA . SER F 1 154 ? 18.594 -54.048 2.941 1.00 72.67 116 SER F CA 1
ATOM 9545 C C . SER F 1 154 ? 19.235 -54.811 4.102 1.00 73.73 116 SER F C 1
ATOM 9546 O O . SER F 1 154 ? 18.820 -55.929 4.425 1.00 74.52 116 SER F O 1
ATOM 9549 N N . THR F 1 164 ? 17.004 -58.818 9.333 1.00 82.29 126 THR F N 1
ATOM 9550 C CA . THR F 1 164 ? 15.732 -58.202 8.966 1.00 78.43 126 THR F CA 1
ATOM 9551 C C . THR F 1 164 ? 15.920 -56.950 8.105 1.00 73.85 126 THR F C 1
ATOM 9552 O O . THR F 1 164 ? 17.048 -56.513 7.851 1.00 73.46 126 THR F O 1
ATOM 9556 N N . VAL F 1 165 ? 14.807 -56.371 7.656 1.00 69.73 127 VAL F N 1
ATOM 9557 C CA . VAL F 1 165 ? 14.812 -55.210 6.768 1.00 66.77 127 VAL F CA 1
ATOM 9558 C C . VAL F 1 165 ? 14.193 -54.029 7.505 1.00 65.23 127 VAL F C 1
ATOM 9559 O O . VAL F 1 165 ? 13.081 -54.131 8.044 1.00 63.89 127 VAL F O 1
ATOM 9563 N N . GLN F 1 166 ? 14.922 -52.913 7.534 1.00 61.64 128 GLN F N 1
ATOM 9564 C CA . GLN F 1 166 ? 14.477 -51.711 8.232 1.00 56.91 128 GLN F CA 1
ATOM 9565 C C . GLN F 1 166 ? 13.623 -50.870 7.289 1.00 48.25 128 GLN F C 1
ATOM 9566 O O . GLN F 1 166 ? 14.107 -50.403 6.254 1.00 44.19 128 GLN F O 1
ATOM 9572 N N . VAL F 1 167 ? 12.349 -50.687 7.628 1.00 43.57 129 VAL F N 1
ATOM 9573 C CA . VAL F 1 167 ? 11.509 -49.716 6.931 1.00 41.70 129 VAL F CA 1
ATOM 9574 C C . VAL F 1 167 ? 11.830 -48.336 7.500 1.00 41.95 129 VAL F C 1
ATOM 9575 O O . VAL F 1 167 ? 11.564 -48.049 8.675 1.00 44.48 129 VAL F O 1
ATOM 9579 N N . LEU F 1 168 ? 12.466 -47.495 6.679 1.00 38.03 130 LEU F N 1
ATOM 9580 C CA . LEU F 1 168 ? 12.873 -46.167 7.139 1.00 43.48 130 LEU F CA 1
ATOM 9581 C C . LEU F 1 168 ? 11.735 -45.168 6.987 1.00 40.31 130 LEU F C 1
ATOM 9582 O O . LEU F 1 168 ? 11.496 -44.350 7.889 1.00 41.84 130 LEU F O 1
ATOM 9587 N N . ASP F 1 169 ? 11.030 -45.232 5.859 1.00 34.81 131 ASP F N 1
ATOM 9588 C CA . ASP F 1 169 ? 9.896 -44.359 5.564 1.00 33.50 131 ASP F CA 1
ATOM 9589 C C . ASP F 1 169 ? 8.771 -45.223 5.021 1.00 29.12 131 ASP F C 1
ATOM 9590 O O . ASP F 1 169 ? 8.972 -45.998 4.081 1.00 25.02 131 ASP F O 1
ATOM 9595 N N . ASN F 1 170 ? 7.603 -45.094 5.624 1.00 30.14 132 ASN F N 1
ATOM 9596 C CA . ASN F 1 170 ? 6.495 -45.976 5.334 1.00 32.98 132 ASN F CA 1
ATOM 9597 C C . ASN F 1 170 ? 5.694 -45.428 4.171 1.00 24.63 132 ASN F C 1
ATOM 9598 O O . ASN F 1 170 ? 5.827 -44.270 3.785 1.00 23.86 132 ASN F O 1
ATOM 9603 N N . LEU F 1 171 ? 4.893 -46.304 3.576 1.00 27.77 133 LEU F N 1
ATOM 9604 C CA . LEU F 1 171 ? 3.879 -45.869 2.630 1.00 25.39 133 LEU F CA 1
ATOM 9605 C C . LEU F 1 171 ? 2.952 -44.857 3.286 1.00 25.76 133 LEU F C 1
ATOM 9606 O O . LEU F 1 171 ? 2.748 -44.874 4.502 1.00 25.67 133 LEU F O 1
ATOM 9611 N N . ARG F 1 172 ? 2.340 -44.009 2.460 1.00 21.29 134 ARG F N 1
ATOM 9612 C CA . ARG F 1 172 ? 1.236 -43.184 2.907 1.00 21.91 134 ARG F CA 1
ATOM 9613 C C . ARG F 1 172 ? -0.118 -43.704 2.428 1.00 21.51 134 ARG F C 1
ATOM 9614 O O . ARG F 1 172 ? -1.134 -43.391 3.070 1.00 23.34 134 ARG F O 1
ATOM 9622 N N . PHE F 1 173 ? -0.169 -44.468 1.324 1.00 19.55 135 PHE F N 1
ATOM 9623 C CA . PHE F 1 173 ? -1.410 -45.171 0.970 1.00 21.59 135 PHE F CA 1
ATOM 9624 C C . PHE F 1 173 ? -1.776 -46.081 2.129 1.00 25.04 135 PHE F C 1
ATOM 9625 O O . PHE F 1 173 ? -0.913 -46.761 2.676 1.00 22.34 135 PHE F O 1
ATOM 9633 N N . THR F 1 174 ? -3.049 -46.124 2.492 1.00 18.41 136 THR F N 1
ATOM 9634 C CA . THR F 1 174 ? -3.476 -47.034 3.542 1.00 22.05 136 THR F CA 1
ATOM 9635 C C . THR F 1 174 ? -4.508 -48.056 3.104 1.00 23.11 136 THR F C 1
ATOM 9636 O O . THR F 1 174 ? -4.778 -48.990 3.868 1.00 19.61 136 THR F O 1
ATOM 9640 N N . GLU F 1 175 ? -5.119 -47.917 1.924 1.00 16.86 137 GLU F N 1
ATOM 9641 C CA . GLU F 1 175 ? -6.251 -48.800 1.592 1.00 21.32 137 GLU F CA 1
ATOM 9642 C C . GLU F 1 175 ? -5.810 -49.847 0.564 1.00 24.29 137 GLU F C 1
ATOM 9643 O O . GLU F 1 175 ? -6.174 -49.812 -0.602 1.00 21.76 137 GLU F O 1
ATOM 9649 N N . LEU F 1 176 ? -4.976 -50.780 1.024 1.00 15.62 138 LEU F N 1
ATOM 9650 C CA . LEU F 1 176 ? -4.410 -51.785 0.140 1.00 18.83 138 LEU F CA 1
ATOM 9651 C C . LEU F 1 176 ? -5.074 -53.138 0.271 1.00 16.01 138 LEU F C 1
ATOM 9652 O O . LEU F 1 176 ? -4.771 -54.030 -0.530 1.00 21.11 138 LEU F O 1
ATOM 9657 N N . THR F 1 177 ? -5.912 -53.334 1.279 1.00 16.70 139 THR F N 1
ATOM 9658 C CA . THR F 1 177 ? -6.553 -54.628 1.450 1.00 21.23 139 THR F CA 1
ATOM 9659 C C . THR F 1 177 ? -7.306 -55.020 0.185 1.00 18.35 139 THR F C 1
ATOM 9660 O O . THR F 1 177 ? -8.046 -54.218 -0.377 1.00 20.45 139 THR F O 1
ATOM 9664 N N . GLY F 1 178 ? -7.120 -56.266 -0.259 1.00 18.32 140 GLY F N 1
ATOM 9665 C CA . GLY F 1 178 ? -7.887 -56.745 -1.394 1.00 18.56 140 GLY F CA 1
ATOM 9666 C C . GLY F 1 178 ? -7.603 -56.038 -2.698 1.00 20.20 140 GLY F C 1
ATOM 9667 O O . GLY F 1 178 ? -8.411 -56.151 -3.634 1.00 19.08 140 GLY F O 1
ATOM 9668 N N . LYS F 1 179 ? -6.491 -55.300 -2.777 1.00 18.63 141 LYS F N 1
ATOM 9669 C CA . LYS F 1 179 ? -6.020 -54.635 -3.985 1.00 15.96 141 LYS F CA 1
ATOM 9670 C C . LYS F 1 179 ? -4.937 -55.460 -4.673 1.00 17.20 141 LYS F C 1
ATOM 9671 O O . LYS F 1 179 ? -4.187 -56.204 -4.031 1.00 16.72 141 LYS F O 1
ATOM 9677 N N . HIS F 1 180 ? -4.833 -55.300 -5.985 1.00 17.30 142 HIS F N 1
ATOM 9678 C CA . HIS F 1 180 ? -3.656 -55.806 -6.679 1.00 19.92 142 HIS F CA 1
ATOM 9679 C C . HIS F 1 180 ? -2.517 -54.820 -6.477 1.00 21.26 142 HIS F C 1
ATOM 9680 O O . HIS F 1 180 ? -2.676 -53.624 -6.725 1.00 14.83 142 HIS F O 1
ATOM 9687 N N . VAL F 1 181 ? -1.387 -55.323 -5.981 1.00 16.55 143 VAL F N 1
ATOM 9688 C CA . VAL F 1 181 ? -0.250 -54.499 -5.598 1.00 16.57 143 VAL F CA 1
ATOM 9689 C C . VAL F 1 181 ? 0.994 -55.028 -6.289 1.00 16.03 143 VAL F C 1
ATOM 9690 O O . VAL F 1 181 ? 1.238 -56.240 -6.309 1.00 16.94 143 VAL F O 1
ATOM 9694 N N . LEU F 1 182 ? 1.778 -54.123 -6.847 1.00 14.20 144 LEU F N 1
ATOM 9695 C CA . LEU F 1 182 ? 3.011 -54.450 -7.554 1.00 16.76 144 LEU F CA 1
ATOM 9696 C C . LEU F 1 182 ? 4.155 -53.683 -6.920 1.00 16.61 144 LEU F C 1
ATOM 9697 O O . LEU F 1 182 ? 4.095 -52.456 -6.823 1.00 14.78 144 LEU F O 1
ATOM 9702 N N . ILE F 1 183 ? 5.207 -54.380 -6.540 1.00 13.84 145 ILE F N 1
ATOM 9703 C CA . ILE F 1 183 ? 6.404 -53.724 -6.006 1.00 16.51 145 ILE F CA 1
ATOM 9704 C C . ILE F 1 183 ? 7.376 -53.556 -7.161 1.00 17.99 145 ILE F C 1
ATOM 9705 O O . ILE F 1 183 ? 7.637 -54.520 -7.900 1.00 19.86 145 ILE F O 1
ATOM 9710 N N . MET F 1 184 ? 7.882 -52.338 -7.358 1.00 13.07 146 MET F N 1
ATOM 9711 C CA . MET F 1 184 ? 8.954 -52.098 -8.334 1.00 14.78 146 MET F CA 1
ATOM 9712 C C . MET F 1 184 ? 10.287 -51.998 -7.593 1.00 17.30 146 MET F C 1
ATOM 9713 O O . MET F 1 184 ? 10.486 -51.073 -6.797 1.00 17.53 146 MET F O 1
ATOM 9718 N N . GLU F 1 185 ? 11.199 -52.930 -7.864 1.00 19.94 147 GLU F N 1
ATOM 9719 C CA . GLU F 1 185 ? 12.476 -52.996 -7.164 1.00 21.37 147 GLU F CA 1
ATOM 9720 C C . GLU F 1 185 ? 13.637 -52.950 -8.154 1.00 15.73 147 GLU F C 1
ATOM 9721 O O . GLU F 1 185 ? 13.481 -53.303 -9.332 1.00 13.59 147 GLU F O 1
ATOM 9727 N N . ASP F 1 186 ? 14.805 -52.485 -7.662 1.00 15.26 148 ASP F N 1
ATOM 9728 C CA . ASP F 1 186 ? 15.948 -52.285 -8.558 1.00 16.43 148 ASP F CA 1
ATOM 9729 C C . ASP F 1 186 ? 16.603 -53.621 -8.920 1.00 14.22 148 ASP F C 1
ATOM 9730 O O . ASP F 1 186 ? 16.714 -53.971 -10.095 1.00 14.96 148 ASP F O 1
ATOM 9735 N N . ILE F 1 187 ? 17.043 -54.387 -7.932 1.00 13.93 149 ILE F N 1
ATOM 9736 C CA . ILE F 1 187 ? 17.791 -55.601 -8.238 1.00 14.46 149 ILE F CA 1
ATOM 9737 C C . ILE F 1 187 ? 17.626 -56.557 -7.073 1.00 17.04 149 ILE F C 1
ATOM 9738 O O . ILE F 1 187 ? 17.580 -56.128 -5.911 1.00 18.73 149 ILE F O 1
ATOM 9743 N N . ALA F 1 188 ? 17.522 -57.854 -7.396 1.00 17.28 150 ALA F N 1
ATOM 9744 C CA . ALA F 1 188 ? 17.457 -58.951 -6.425 1.00 16.11 150 ALA F CA 1
ATOM 9745 C C . ALA F 1 188 ? 18.712 -59.808 -6.539 1.00 17.51 150 ALA F C 1
ATOM 9746 O O . ALA F 1 188 ? 19.034 -60.285 -7.628 1.00 19.48 150 ALA F O 1
ATOM 9748 N N . ASP F 1 189 ? 19.410 -60.002 -5.416 1.00 17.15 151 ASP F N 1
ATOM 9749 C CA . ASP F 1 189 ? 20.688 -60.709 -5.364 1.00 21.72 151 ASP F CA 1
ATOM 9750 C C . ASP F 1 189 ? 20.540 -61.921 -4.446 1.00 21.21 151 ASP F C 1
ATOM 9751 O O . ASP F 1 189 ? 20.126 -62.987 -4.911 1.00 20.59 151 ASP F O 1
ATOM 9756 N N . THR F 1 190 ? 20.797 -61.783 -3.134 1.00 22.76 152 THR F N 1
ATOM 9757 C CA . THR F 1 190 ? 20.513 -62.931 -2.262 1.00 20.39 152 THR F CA 1
ATOM 9758 C C . THR F 1 190 ? 19.023 -63.171 -2.128 1.00 20.99 152 THR F C 1
ATOM 9759 O O . THR F 1 190 ? 18.618 -64.278 -1.761 1.00 24.91 152 THR F O 1
ATOM 9763 N N . GLY F 1 191 ? 18.204 -62.157 -2.437 1.00 19.56 153 GLY F N 1
ATOM 9764 C CA . GLY F 1 191 ? 16.770 -62.253 -2.306 1.00 19.37 153 GLY F CA 1
ATOM 9765 C C . GLY F 1 191 ? 16.251 -62.044 -0.902 1.00 21.23 153 GLY F C 1
ATOM 9766 O O . GLY F 1 191 ? 15.026 -62.065 -0.697 1.00 21.47 153 GLY F O 1
ATOM 9767 N N . ARG F 1 192 ? 17.131 -61.827 0.076 1.00 23.42 154 ARG F N 1
ATOM 9768 C CA . ARG F 1 192 ? 16.641 -61.701 1.444 1.00 24.58 154 ARG F CA 1
ATOM 9769 C C . ARG F 1 192 ? 15.779 -60.460 1.593 1.00 23.69 154 ARG F C 1
ATOM 9770 O O . ARG F 1 192 ? 14.721 -60.510 2.224 1.00 23.77 154 ARG F O 1
ATOM 9778 N N . THR F 1 193 ? 16.203 -59.347 0.987 1.00 22.95 155 THR F N 1
ATOM 9779 C CA . THR F 1 193 ? 15.491 -58.080 1.151 1.00 23.21 155 THR F CA 1
ATOM 9780 C C . THR F 1 193 ? 14.043 -58.183 0.677 1.00 23.11 155 THR F C 1
ATOM 9781 O O . THR F 1 193 ? 13.110 -57.816 1.409 1.00 21.23 155 THR F O 1
ATOM 9785 N N . MET F 1 194 ? 13.834 -58.647 -0.566 1.00 21.54 156 MET F N 1
ATOM 9786 C CA . MET F 1 194 ? 12.462 -58.671 -1.080 1.00 19.18 156 MET F CA 1
ATOM 9787 C C . MET F 1 194 ? 11.629 -59.768 -0.448 1.00 21.92 156 MET F C 1
ATOM 9788 O O . MET F 1 194 ? 10.434 -59.568 -0.213 1.00 21.19 156 MET F O 1
ATOM 9793 N N . LYS F 1 195 ? 12.224 -60.930 -0.171 1.00 20.60 157 LYS F N 1
ATOM 9794 C CA . LYS F 1 195 ? 11.457 -61.962 0.512 1.00 21.50 157 LYS F CA 1
ATOM 9795 C C . LYS F 1 195 ? 10.875 -61.407 1.816 1.00 27.44 157 LYS F C 1
ATOM 9796 O O . LYS F 1 195 ? 9.695 -61.603 2.119 1.00 23.70 157 LYS F O 1
ATOM 9802 N N . LEU F 1 196 ? 11.681 -60.670 2.579 1.00 22.69 158 LEU F N 1
ATOM 9803 C CA . LEU F 1 196 ? 11.192 -60.120 3.842 1.00 30.71 158 LEU F CA 1
ATOM 9804 C C . LEU F 1 196 ? 10.180 -59.008 3.596 1.00 29.38 158 LEU F C 1
ATOM 9805 O O . LEU F 1 196 ? 9.116 -58.968 4.233 1.00 22.31 158 LEU F O 1
ATOM 9810 N N . LEU F 1 197 ? 10.519 -58.076 2.711 1.00 21.19 159 LEU F N 1
ATOM 9811 C CA . LEU F 1 197 ? 9.607 -56.973 2.433 1.00 23.39 159 LEU F CA 1
ATOM 9812 C C . LEU F 1 197 ? 8.245 -57.489 1.975 1.00 23.48 159 LEU F C 1
ATOM 9813 O O . LEU F 1 197 ? 7.202 -57.011 2.438 1.00 22.02 159 LEU F O 1
ATOM 9818 N N . VAL F 1 198 ? 8.236 -58.464 1.057 1.00 19.32 160 VAL F N 1
ATOM 9819 C CA . VAL F 1 198 ? 6.973 -59.029 0.569 1.00 21.19 160 VAL F CA 1
ATOM 9820 C C . VAL F 1 198 ? 6.177 -59.643 1.729 1.00 20.62 160 VAL F C 1
ATOM 9821 O O . VAL F 1 198 ? 4.954 -59.488 1.820 1.00 22.38 160 VAL F O 1
ATOM 9825 N N . GLU F 1 199 ? 6.856 -60.325 2.648 1.00 21.08 161 GLU F N 1
ATOM 9826 C CA . GLU F 1 199 ? 6.157 -60.871 3.809 1.00 22.23 161 GLU F CA 1
ATOM 9827 C C . GLU F 1 199 ? 5.513 -59.774 4.635 1.00 21.99 161 GLU F C 1
ATOM 9828 O O . GLU F 1 199 ? 4.380 -59.918 5.104 1.00 22.24 161 GLU F O 1
ATOM 9834 N N . LYS F 1 200 ? 6.236 -58.675 4.843 1.00 22.58 162 LYS F N 1
ATOM 9835 C CA . LYS F 1 200 ? 5.738 -57.629 5.726 1.00 21.73 162 LYS F CA 1
ATOM 9836 C C . LYS F 1 200 ? 4.546 -56.911 5.107 1.00 20.56 162 LYS F C 1
ATOM 9837 O O . LYS F 1 200 ? 3.538 -56.670 5.779 1.00 23.08 162 LYS F O 1
ATOM 9843 N N . ILE F 1 201 ? 4.644 -56.563 3.831 1.00 19.58 163 ILE F N 1
ATOM 9844 C CA . ILE F 1 201 ? 3.538 -55.895 3.164 1.00 18.99 163 ILE F CA 1
ATOM 9845 C C . ILE F 1 201 ? 2.311 -56.800 3.115 1.00 20.57 163 ILE F C 1
ATOM 9846 O O . ILE F 1 201 ? 1.175 -56.341 3.312 1.00 20.76 163 ILE F O 1
ATOM 9851 N N . ARG F 1 202 ? 2.507 -58.091 2.816 1.00 19.44 164 ARG F N 1
ATOM 9852 C CA . ARG F 1 202 ? 1.386 -59.024 2.858 1.00 21.93 164 ARG F CA 1
ATOM 9853 C C . ARG F 1 202 ? 0.740 -59.049 4.248 1.00 22.94 164 ARG F C 1
ATOM 9854 O O . ARG F 1 202 ? -0.482 -58.924 4.379 1.00 21.40 164 ARG F O 1
ATOM 9862 N N . ARG F 1 203 ? 1.545 -59.229 5.303 1.00 21.56 165 ARG F N 1
ATOM 9863 C CA . ARG F 1 203 ? 0.963 -59.277 6.645 1.00 23.08 165 ARG F CA 1
ATOM 9864 C C . ARG F 1 203 ? 0.313 -57.952 7.013 1.00 25.78 165 ARG F C 1
ATOM 9865 O O . ARG F 1 203 ? -0.680 -57.942 7.733 1.00 22.13 165 ARG F O 1
ATOM 9873 N N . GLU F 1 204 ? 0.850 -56.827 6.534 1.00 20.77 166 GLU F N 1
ATOM 9874 C CA . GLU F 1 204 ? 0.337 -55.540 6.985 1.00 20.34 166 GLU F CA 1
ATOM 9875 C C . GLU F 1 204 ? -0.966 -55.180 6.285 1.00 22.49 166 GLU F C 1
ATOM 9876 O O . GLU F 1 204 ? -1.881 -54.657 6.927 1.00 23.92 166 GLU F O 1
ATOM 9882 N N . TYR F 1 205 ? -1.080 -55.467 4.984 1.00 19.13 167 TYR F N 1
ATOM 9883 C CA . TYR F 1 205 ? -2.189 -54.952 4.188 1.00 24.62 167 TYR F CA 1
ATOM 9884 C C . TYR F 1 205 ? -3.146 -56.001 3.637 1.00 31.63 167 TYR F C 1
ATOM 9885 O O . TYR F 1 205 ? -4.243 -55.624 3.220 1.00 35.04 167 TYR F O 1
ATOM 9894 N N . ARG F 1 206 ? -2.774 -57.280 3.617 1.00 23.17 168 ARG F N 1
ATOM 9895 C CA . ARG F 1 206 ? -3.550 -58.340 2.982 1.00 26.17 168 ARG F CA 1
ATOM 9896 C C . ARG F 1 206 ? -4.063 -57.956 1.588 1.00 27.34 168 ARG F C 1
ATOM 9897 O O . ARG F 1 206 ? -5.273 -57.884 1.367 1.00 22.39 168 ARG F O 1
ATOM 9905 N N . PRO F 1 207 ? -3.168 -57.720 0.629 1.00 24.18 169 PRO F N 1
ATOM 9906 C CA . PRO F 1 207 ? -3.612 -57.385 -0.728 1.00 22.35 169 PRO F CA 1
ATOM 9907 C C . PRO F 1 207 ? -4.215 -58.599 -1.421 1.00 23.39 169 PRO F C 1
ATOM 9908 O O . PRO F 1 207 ? -4.000 -59.745 -1.026 1.00 21.81 169 PRO F O 1
ATOM 9912 N N . ALA F 1 208 ? -5.019 -58.325 -2.448 1.00 20.40 170 ALA F N 1
ATOM 9913 C CA . ALA F 1 208 ? -5.540 -59.413 -3.272 1.00 24.11 170 ALA F CA 1
ATOM 9914 C C . ALA F 1 208 ? -4.401 -60.158 -3.939 1.00 21.99 170 ALA F C 1
ATOM 9915 O O . ALA F 1 208 ? -4.407 -61.389 -3.996 1.00 22.45 170 ALA F O 1
ATOM 9917 N N . SER F 1 209 ? -3.401 -59.427 -4.429 1.00 18.61 171 SER F N 1
ATOM 9918 C CA . SER F 1 209 ? -2.204 -60.074 -4.929 1.00 23.67 171 SER F CA 1
ATOM 9919 C C . SER F 1 209 ? -1.015 -59.140 -4.736 1.00 19.66 171 SER F C 1
ATOM 9920 O O . SER F 1 209 ? -1.155 -57.922 -4.601 1.00 18.04 171 SER F O 1
ATOM 9923 N N . LEU F 1 210 ? 0.165 -59.737 -4.692 1.00 17.32 172 LEU F N 1
ATOM 9924 C CA . LEU F 1 210 ? 1.391 -58.989 -4.461 1.00 16.44 172 LEU F CA 1
ATOM 9925 C C . LEU F 1 210 ? 2.448 -59.653 -5.314 1.00 17.37 172 LEU F C 1
ATOM 9926 O O . LEU F 1 210 ? 2.778 -60.818 -5.080 1.00 23.29 172 LEU F O 1
ATOM 9931 N N . LYS F 1 211 ? 2.963 -58.932 -6.298 1.00 15.19 173 LYS F N 1
ATOM 9932 C CA . LYS F 1 211 ? 4.027 -59.426 -7.154 1.00 15.05 173 LYS F CA 1
ATOM 9933 C C . LYS F 1 211 ? 5.137 -58.389 -7.196 1.00 17.15 173 LYS F C 1
ATOM 9934 O O . LYS F 1 211 ? 4.942 -57.231 -6.808 1.00 16.80 173 LYS F O 1
ATOM 9940 N N . VAL F 1 212 ? 6.296 -58.816 -7.702 1.00 16.40 174 VAL F N 1
ATOM 9941 C CA . VAL F 1 212 ? 7.501 -57.997 -7.782 1.00 13.24 174 VAL F CA 1
ATOM 9942 C C . VAL F 1 212 ? 7.952 -57.902 -9.239 1.00 18.63 174 VAL F C 1
ATOM 9943 O O . VAL F 1 212 ? 8.037 -58.913 -9.946 1.00 17.25 174 VAL F O 1
ATOM 9947 N N . CYS F 1 213 ? 8.234 -56.685 -9.680 1.00 12.02 175 CYS F N 1
ATOM 9948 C CA . CYS F 1 213 ? 8.900 -56.422 -10.947 1.00 16.16 175 CYS F CA 1
ATOM 9949 C C . CYS F 1 213 ? 10.286 -55.863 -10.635 1.00 18.04 175 CYS F C 1
ATOM 9950 O O . CYS F 1 213 ? 10.395 -54.825 -9.965 1.00 16.92 175 CYS F O 1
ATOM 9953 N N . VAL F 1 214 ? 11.351 -56.555 -11.080 1.00 18.41 176 VAL F N 1
ATOM 9954 C CA . VAL F 1 214 ? 12.695 -56.043 -10.852 1.00 16.09 176 VAL F CA 1
ATOM 9955 C C . VAL F 1 214 ? 13.296 -55.609 -12.181 1.00 15.53 176 VAL F C 1
ATOM 9956 O O . VAL F 1 214 ? 13.060 -56.226 -13.240 1.00 13.35 176 VAL F O 1
ATOM 9960 N N . LEU F 1 215 ? 14.103 -54.554 -12.120 1.00 12.86 177 LEU F N 1
ATOM 9961 C CA . LEU F 1 215 ? 14.878 -54.169 -13.294 1.00 11.81 177 LEU F CA 1
ATOM 9962 C C . LEU F 1 215 ? 15.918 -55.246 -13.625 1.00 15.83 177 LEU F C 1
ATOM 9963 O O . LEU F 1 215 ? 16.019 -55.700 -14.771 1.00 17.64 177 LEU F O 1
ATOM 9968 N N . VAL F 1 216 ? 16.680 -55.690 -12.629 1.00 17.84 178 VAL F N 1
ATOM 9969 C CA . VAL F 1 216 ? 17.729 -56.695 -12.828 1.00 16.88 178 VAL F CA 1
ATOM 9970 C C . VAL F 1 216 ? 17.517 -57.808 -11.810 1.00 20.20 178 VAL F C 1
ATOM 9971 O O . VAL F 1 216 ? 17.313 -57.520 -10.621 1.00 18.05 178 VAL F O 1
ATOM 9975 N N . ASP F 1 217 ? 17.571 -59.070 -12.270 1.00 13.95 179 ASP F N 1
ATOM 9976 C CA . ASP F 1 217 ? 17.617 -60.240 -11.405 1.00 14.82 179 ASP F CA 1
ATOM 9977 C C . ASP F 1 217 ? 19.008 -60.852 -11.463 1.00 19.08 179 ASP F C 1
ATOM 9978 O O . ASP F 1 217 ? 19.555 -61.058 -12.554 1.00 18.00 179 ASP F O 1
ATOM 9983 N N . LYS F 1 218 ? 19.563 -61.158 -10.299 1.00 16.03 180 LYS F N 1
ATOM 9984 C CA . LYS F 1 218 ? 20.810 -61.911 -10.224 1.00 17.03 180 LYS F CA 1
ATOM 9985 C C . LYS F 1 218 ? 20.502 -63.242 -9.537 1.00 22.27 180 LYS F C 1
ATOM 9986 O O . LYS F 1 218 ? 20.820 -63.425 -8.350 1.00 23.20 180 LYS F O 1
ATOM 9992 N N . PRO F 1 219 ? 19.835 -64.169 -10.228 1.00 23.37 181 PRO F N 1
ATOM 9993 C CA . PRO F 1 219 ? 19.378 -65.402 -9.552 1.00 22.34 181 PRO F CA 1
ATOM 9994 C C . PRO F 1 219 ? 20.514 -66.242 -9.001 1.00 21.86 181 PRO F C 1
ATOM 9995 O O . PRO F 1 219 ? 20.309 -66.993 -8.037 1.00 22.96 181 PRO F O 1
ATOM 9999 N N . GLY F 1 220 ? 21.706 -66.135 -9.591 1.00 21.97 182 GLY F N 1
ATOM 10000 C CA . GLY F 1 220 ? 22.868 -66.855 -9.088 1.00 24.97 182 GLY F CA 1
ATOM 10001 C C . GLY F 1 220 ? 23.281 -66.451 -7.685 1.00 26.24 182 GLY F C 1
ATOM 10002 O O . GLY F 1 220 ? 24.042 -67.168 -7.051 1.00 27.76 182 GLY F O 1
ATOM 10003 N N . GLY F 1 221 ? 22.797 -65.314 -7.187 1.00 27.19 183 GLY F N 1
ATOM 10004 C CA . GLY F 1 221 ? 23.167 -64.870 -5.863 1.00 24.18 183 GLY F CA 1
ATOM 10005 C C . GLY F 1 221 ? 22.296 -65.343 -4.719 1.00 25.82 183 GLY F C 1
ATOM 10006 O O . GLY F 1 221 ? 22.617 -65.041 -3.569 1.00 26.29 183 GLY F O 1
ATOM 10007 N N . ARG F 1 222 ? 21.219 -66.087 -4.983 1.00 28.65 184 ARG F N 1
ATOM 10008 C CA . ARG F 1 222 ? 20.216 -66.345 -3.950 1.00 29.66 184 ARG F CA 1
ATOM 10009 C C . ARG F 1 222 ? 20.772 -67.142 -2.780 1.00 31.76 184 ARG F C 1
ATOM 10010 O O . ARG F 1 222 ? 21.484 -68.136 -2.949 1.00 29.44 184 ARG F O 1
ATOM 10018 N N . VAL F 1 223 ? 20.414 -66.705 -1.578 1.00 30.67 185 VAL F N 1
ATOM 10019 C CA . VAL F 1 223 ? 20.589 -67.512 -0.376 1.00 32.95 185 VAL F CA 1
ATOM 10020 C C . VAL F 1 223 ? 19.252 -67.900 0.229 1.00 31.73 185 VAL F C 1
ATOM 10021 O O . VAL F 1 223 ? 19.222 -68.723 1.150 1.00 33.50 185 VAL F O 1
ATOM 10025 N N . VAL F 1 224 ? 18.152 -67.320 -0.262 1.00 29.30 186 VAL F N 1
ATOM 10026 C CA . VAL F 1 224 ? 16.791 -67.663 0.111 1.00 31.49 186 VAL F CA 1
ATOM 10027 C C . VAL F 1 224 ? 16.025 -67.782 -1.194 1.00 32.23 186 VAL F C 1
ATOM 10028 O O . VAL F 1 224 ? 16.445 -67.266 -2.235 1.00 33.49 186 VAL F O 1
ATOM 10032 N N . ASP F 1 225 ? 14.895 -68.469 -1.149 1.00 32.54 187 ASP F N 1
ATOM 10033 C CA . ASP F 1 225 ? 14.126 -68.647 -2.365 1.00 39.63 187 ASP F CA 1
ATOM 10034 C C . ASP F 1 225 ? 13.221 -67.429 -2.540 1.00 36.06 187 ASP F C 1
ATOM 10035 O O . ASP F 1 225 ? 12.394 -67.092 -1.679 1.00 34.58 187 ASP F O 1
ATOM 10040 N N . PHE F 1 226 ? 13.467 -66.711 -3.616 1.00 29.22 188 PHE F N 1
ATOM 10041 C CA . PHE F 1 226 ? 12.691 -65.539 -3.948 1.00 27.99 188 PHE F CA 1
ATOM 10042 C C . PHE F 1 226 ? 12.723 -65.468 -5.462 1.00 27.54 188 PHE F C 1
ATOM 10043 O O . PHE F 1 226 ? 13.809 -65.409 -6.044 1.00 28.23 188 PHE F O 1
ATOM 10051 N N . LYS F 1 227 ? 11.556 -65.506 -6.098 1.00 25.43 189 LYS F N 1
ATOM 10052 C CA . LYS F 1 227 ? 11.470 -65.457 -7.557 1.00 22.32 189 LYS F CA 1
ATOM 10053 C C . LYS F 1 227 ? 10.582 -64.292 -7.942 1.00 20.07 189 LYS F C 1
ATOM 10054 O O . LYS F 1 227 ? 9.349 -64.420 -7.898 1.00 23.02 189 LYS F O 1
ATOM 10060 N N . PRO F 1 228 ? 11.138 -63.148 -8.326 1.00 17.32 190 PRO F N 1
ATOM 10061 C CA . PRO F 1 228 ? 10.277 -62.046 -8.767 1.00 20.92 190 PRO F CA 1
ATOM 10062 C C . PRO F 1 228 ? 9.527 -62.490 -10.003 1.00 21.04 190 PRO F C 1
ATOM 10063 O O . PRO F 1 228 ? 10.073 -63.187 -10.862 1.00 18.15 190 PRO F O 1
ATOM 10067 N N . GLU F 1 229 ? 8.251 -62.114 -10.063 1.00 16.25 191 GLU F N 1
ATOM 10068 C CA . GLU F 1 229 ? 7.394 -62.556 -11.158 1.00 16.81 191 GLU F CA 1
ATOM 10069 C C . GLU F 1 229 ? 7.784 -61.902 -12.485 1.00 21.47 191 GLU F C 1
ATOM 10070 O O . GLU F 1 229 ? 7.610 -62.504 -13.557 1.00 21.83 191 GLU F O 1
ATOM 10076 N N . PHE F 1 230 ? 8.309 -60.685 -12.432 1.00 21.72 192 PHE F N 1
ATOM 10077 C CA . PHE F 1 230 ? 8.538 -59.870 -13.614 1.00 18.44 192 PHE F CA 1
ATOM 10078 C C . PHE F 1 230 ? 9.978 -59.399 -13.572 1.00 19.75 192 PHE F C 1
ATOM 10079 O O . PHE F 1 230 ? 10.358 -58.673 -12.647 1.00 18.14 192 PHE F O 1
ATOM 10087 N N . VAL F 1 231 ? 10.787 -59.819 -14.546 1.00 19.76 193 VAL F N 1
ATOM 10088 C CA . VAL F 1 231 ? 12.219 -59.511 -14.568 1.00 14.29 193 VAL F CA 1
ATOM 10089 C C . VAL F 1 231 ? 12.549 -58.861 -15.917 1.00 17.34 193 VAL F C 1
ATOM 10090 O O . VAL F 1 231 ? 12.331 -59.478 -16.967 1.00 18.38 193 VAL F O 1
ATOM 10094 N N . CYS F 1 232 ? 13.090 -57.642 -15.893 1.00 13.30 194 CYS F N 1
ATOM 10095 C CA . CYS F 1 232 ? 13.491 -57.025 -17.160 1.00 14.35 194 CYS F CA 1
ATOM 10096 C C . CYS F 1 232 ? 14.795 -57.612 -17.655 1.00 19.34 194 CYS F C 1
ATOM 10097 O O . CYS F 1 232 ? 14.863 -58.073 -18.793 1.00 28.78 194 CYS F O 1
ATOM 10100 N N . LEU F 1 233 ? 15.836 -57.603 -16.825 1.00 15.39 195 LEU F N 1
ATOM 10101 C CA . LEU F 1 233 ? 17.159 -58.090 -17.234 1.00 19.08 195 LEU F CA 1
ATOM 10102 C C . LEU F 1 233 ? 17.664 -59.096 -16.211 1.00 22.25 195 LEU F C 1
ATOM 10103 O O . LEU F 1 233 ? 17.399 -58.949 -15.020 1.00 14.36 195 LEU F O 1
ATOM 10108 N N . THR F 1 234 ? 18.383 -60.116 -16.675 1.00 19.61 196 THR F N 1
ATOM 10109 C CA . THR F 1 234 ? 19.045 -61.074 -15.800 1.00 22.27 196 THR F CA 1
ATOM 10110 C C . THR F 1 234 ? 20.552 -60.913 -15.983 1.00 22.66 196 THR F C 1
ATOM 10111 O O . THR F 1 234 ? 21.036 -60.833 -17.119 1.00 19.59 196 THR F O 1
ATOM 10115 N N . ALA F 1 235 ? 21.275 -60.806 -14.873 1.00 18.30 197 ALA F N 1
ATOM 10116 C CA . ALA F 1 235 ? 22.695 -60.479 -14.833 1.00 18.42 197 ALA F CA 1
ATOM 10117 C C . ALA F 1 235 ? 23.482 -61.548 -14.097 1.00 17.83 197 ALA F C 1
ATOM 10118 O O . ALA F 1 235 ? 22.926 -62.216 -13.227 1.00 18.09 197 ALA F O 1
ATOM 10120 N N . PRO F 1 236 ? 24.769 -61.738 -14.410 1.00 19.69 198 PRO F N 1
ATOM 10121 C CA . PRO F 1 236 ? 25.592 -62.634 -13.590 1.00 23.94 198 PRO F CA 1
ATOM 10122 C C . PRO F 1 236 ? 25.768 -62.053 -12.194 1.00 21.49 198 PRO F C 1
ATOM 10123 O O . PRO F 1 236 ? 25.345 -60.935 -11.903 1.00 17.71 198 PRO F O 1
ATOM 10127 N N . THR F 1 237 ? 26.370 -62.848 -11.297 1.00 19.88 199 THR F N 1
ATOM 10128 C CA . THR F 1 237 ? 26.557 -62.419 -9.911 1.00 25.28 199 THR F CA 1
ATOM 10129 C C . THR F 1 237 ? 27.775 -61.497 -9.818 1.00 25.20 199 THR F C 1
ATOM 10130 O O . THR F 1 237 ? 28.818 -61.835 -9.243 1.00 24.45 199 THR F O 1
ATOM 10134 N N . ARG F 1 238 ? 27.640 -60.309 -10.410 1.00 21.84 200 ARG F N 1
ATOM 10135 C CA . ARG F 1 238 ? 28.654 -59.268 -10.273 1.00 19.62 200 ARG F CA 1
ATOM 10136 C C . ARG F 1 238 ? 27.973 -57.991 -9.798 1.00 17.92 200 ARG F C 1
ATOM 10137 O O . ARG F 1 238 ? 26.775 -57.795 -10.019 1.00 18.30 200 ARG F O 1
ATOM 10145 N N . TYR F 1 239 ? 28.726 -57.117 -9.136 1.00 16.94 201 TYR F N 1
ATOM 10146 C CA . TYR F 1 239 ? 28.118 -55.855 -8.693 1.00 17.89 201 TYR F CA 1
ATOM 10147 C C . TYR F 1 239 ? 28.006 -54.868 -9.867 1.00 17.25 201 TYR F C 1
ATOM 10148 O O . TYR F 1 239 ? 29.009 -54.540 -10.507 1.00 19.94 201 TYR F O 1
ATOM 10157 N N . VAL F 1 240 ? 26.801 -54.365 -10.133 1.00 18.95 202 VAL F N 1
ATOM 10158 C CA . VAL F 1 240 ? 26.571 -53.478 -11.265 1.00 20.26 202 VAL F CA 1
ATOM 10159 C C . VAL F 1 240 ? 26.304 -52.047 -10.777 1.00 16.79 202 VAL F C 1
ATOM 10160 O O . VAL F 1 240 ? 25.887 -51.812 -9.643 1.00 17.11 202 VAL F O 1
ATOM 10164 N N . VAL F 1 241 ? 26.532 -51.084 -11.681 1.00 15.61 203 VAL F N 1
ATOM 10165 C CA . VAL F 1 241 ? 26.352 -49.649 -11.428 1.00 15.54 203 VAL F CA 1
ATOM 10166 C C . VAL F 1 241 ? 25.782 -49.055 -12.711 1.00 19.21 203 VAL F C 1
ATOM 10167 O O . VAL F 1 241 ? 25.905 -49.637 -13.787 1.00 15.64 203 VAL F O 1
ATOM 10171 N N . GLY F 1 242 ? 25.180 -47.877 -12.593 1.00 15.44 204 GLY F N 1
ATOM 10172 C CA . GLY F 1 242 ? 24.552 -47.231 -13.737 1.00 14.82 204 GLY F CA 1
ATOM 10173 C C . GLY F 1 242 ? 23.043 -47.417 -13.731 1.00 12.27 204 GLY F C 1
ATOM 10174 O O . GLY F 1 242 ? 22.506 -48.372 -13.154 1.00 13.76 204 GLY F O 1
ATOM 10175 N N . TYR F 1 243 ? 22.345 -46.458 -14.342 1.00 14.96 205 TYR F N 1
ATOM 10176 C CA . TYR F 1 243 ? 20.891 -46.495 -14.489 1.00 12.07 205 TYR F CA 1
ATOM 10177 C C . TYR F 1 243 ? 20.203 -46.970 -13.206 1.00 16.00 205 TYR F C 1
ATOM 10178 O O . TYR F 1 243 ? 19.633 -48.071 -13.170 1.00 16.00 205 TYR F O 1
ATOM 10187 N N . GLY F 1 244 ? 20.284 -46.148 -12.152 1.00 13.69 206 GLY F N 1
ATOM 10188 C CA . GLY F 1 244 ? 19.716 -46.445 -10.856 1.00 18.03 206 GLY F CA 1
ATOM 10189 C C . GLY F 1 244 ? 20.639 -47.194 -9.906 1.00 16.04 206 GLY F C 1
ATOM 10190 O O . GLY F 1 244 ? 20.421 -47.159 -8.696 1.00 14.26 206 GLY F O 1
ATOM 10191 N N . PHE F 1 245 ? 21.671 -47.855 -10.411 1.00 13.19 207 PHE F N 1
ATOM 10192 C CA . PHE F 1 245 ? 22.594 -48.587 -9.558 1.00 13.34 207 PHE F CA 1
ATOM 10193 C C . PHE F 1 245 ? 23.806 -47.723 -9.258 1.00 14.81 207 PHE F C 1
ATOM 10194 O O . PHE F 1 245 ? 24.283 -46.993 -10.131 1.00 13.11 207 PHE F O 1
ATOM 10202 N N . GLU F 1 246 ? 24.274 -47.772 -8.001 1.00 17.53 208 GLU F N 1
ATOM 10203 C CA . GLU F 1 246 ? 25.303 -46.837 -7.561 1.00 15.79 208 GLU F CA 1
ATOM 10204 C C . GLU F 1 246 ? 26.313 -47.531 -6.665 1.00 16.84 208 GLU F C 1
ATOM 10205 O O . GLU F 1 246 ? 26.065 -48.618 -6.138 1.00 19.32 208 GLU F O 1
ATOM 10211 N N . VAL F 1 247 ? 27.449 -46.869 -6.469 1.00 17.59 209 VAL F N 1
ATOM 10212 C CA . VAL F 1 247 ? 28.295 -47.118 -5.300 1.00 18.92 209 VAL F CA 1
ATOM 10213 C C . VAL F 1 247 ? 28.439 -45.813 -4.548 1.00 15.38 209 VAL F C 1
ATOM 10214 O O . VAL F 1 247 ? 28.850 -44.805 -5.128 1.00 17.11 209 VAL F O 1
ATOM 10218 N N . ASN F 1 248 ? 28.094 -45.838 -3.262 1.00 22.15 210 ASN F N 1
ATOM 10219 C CA . ASN F 1 248 ? 28.036 -44.643 -2.421 1.00 25.67 210 ASN F CA 1
ATOM 10220 C C . ASN F 1 248 ? 27.388 -43.484 -3.182 1.00 25.05 210 ASN F C 1
ATOM 10221 O O . ASN F 1 248 ? 27.865 -42.342 -3.185 1.00 28.38 210 ASN F O 1
ATOM 10226 N N . ASP F 1 249 ? 26.270 -43.809 -3.848 1.00 20.25 211 ASP F N 1
ATOM 10227 C CA . ASP F 1 249 ? 25.408 -42.876 -4.569 1.00 15.36 211 ASP F CA 1
ATOM 10228 C C . ASP F 1 249 ? 25.989 -42.367 -5.889 1.00 17.37 211 ASP F C 1
ATOM 10229 O O . ASP F 1 249 ? 25.265 -41.726 -6.650 1.00 17.27 211 ASP F O 1
ATOM 10234 N N . ARG F 1 250 ? 27.240 -42.704 -6.224 1.00 13.02 212 ARG F N 1
ATOM 10235 C CA . ARG F 1 250 ? 27.828 -42.324 -7.521 1.00 13.41 212 ARG F CA 1
ATOM 10236 C C . ARG F 1 250 ? 27.343 -43.233 -8.647 1.00 14.16 212 ARG F C 1
ATOM 10237 O O . ARG F 1 250 ? 27.094 -44.432 -8.453 1.00 13.91 212 ARG F O 1
ATOM 10245 N N . TYR F 1 251 ? 27.253 -42.659 -9.846 1.00 15.47 213 TYR F N 1
ATOM 10246 C CA . TYR F 1 251 ? 26.932 -43.320 -11.108 1.00 14.46 213 TYR F CA 1
ATOM 10247 C C . TYR F 1 251 ? 25.446 -43.618 -11.269 1.00 18.11 213 TYR F C 1
ATOM 10248 O O . TYR F 1 251 ? 25.054 -44.205 -12.306 1.00 16.98 213 TYR F O 1
ATOM 10257 N N . ARG F 1 252 ? 24.605 -43.241 -10.306 1.00 14.59 214 ARG F N 1
ATOM 10258 C CA . ARG F 1 252 ? 23.189 -43.610 -10.369 1.00 15.60 214 ARG F CA 1
ATOM 10259 C C . ARG F 1 252 ? 22.480 -43.057 -11.607 1.00 17.41 214 ARG F C 1
ATOM 10260 O O . ARG F 1 252 ? 21.520 -43.675 -12.094 1.00 17.89 214 ARG F O 1
ATOM 10268 N N . ASN F 1 253 ? 22.922 -41.895 -12.113 1.00 13.11 215 ASN F N 1
ATOM 10269 C CA . ASN F 1 253 ? 22.288 -41.177 -13.216 1.00 14.15 215 ASN F CA 1
ATOM 10270 C C . ASN F 1 253 ? 22.864 -41.544 -14.580 1.00 15.53 215 ASN F C 1
ATOM 10271 O O . ASN F 1 253 ? 22.523 -40.892 -15.569 1.00 15.86 215 ASN F O 1
ATOM 10276 N N . TYR F 1 254 ? 23.728 -42.556 -14.661 1.00 13.57 216 TYR F N 1
ATOM 10277 C CA . TYR F 1 254 ? 24.235 -42.958 -15.966 1.00 13.24 216 TYR F CA 1
ATOM 10278 C C . TYR F 1 254 ? 23.152 -43.719 -16.734 1.00 12.15 216 TYR F C 1
ATOM 10279 O O . TYR F 1 254 ? 22.242 -44.313 -16.151 1.00 11.58 216 TYR F O 1
ATOM 10288 N N . ARG F 1 255 ? 23.292 -43.754 -18.044 1.00 12.60 217 ARG F N 1
ATOM 10289 C CA . ARG F 1 255 ? 22.199 -44.277 -18.875 1.00 16.40 217 ARG F CA 1
ATOM 10290 C C . ARG F 1 255 ? 22.325 -45.760 -19.183 1.00 14.97 217 ARG F C 1
ATOM 10291 O O . ARG F 1 255 ? 21.400 -46.349 -19.780 1.00 14.57 217 ARG F O 1
ATOM 10299 N N . HIS F 1 256 ? 23.463 -46.361 -18.833 1.00 12.56 218 HIS F N 1
ATOM 10300 C CA . HIS F 1 256 ? 23.788 -47.750 -19.165 1.00 14.68 218 HIS F CA 1
ATOM 10301 C C . HIS F 1 256 ? 24.163 -48.459 -17.870 1.00 16.32 218 HIS F C 1
ATOM 10302 O O . HIS F 1 256 ? 24.470 -47.809 -16.868 1.00 14.94 218 HIS F O 1
ATOM 10309 N N . VAL F 1 257 ? 24.080 -49.785 -17.876 1.00 15.79 219 VAL F N 1
ATOM 10310 C CA . VAL F 1 257 ? 24.389 -50.612 -16.713 1.00 14.47 219 VAL F CA 1
ATOM 10311 C C . VAL F 1 257 ? 25.705 -51.331 -16.972 1.00 15.31 219 VAL F C 1
ATOM 10312 O O . VAL F 1 257 ? 25.880 -51.994 -18.011 1.00 17.77 219 VAL F O 1
ATOM 10316 N N . PHE F 1 258 ? 26.636 -51.189 -16.033 1.00 13.64 220 PHE F N 1
ATOM 10317 C CA . PHE F 1 258 ? 28.000 -51.680 -16.173 1.00 14.21 220 PHE F CA 1
ATOM 10318 C C . PHE F 1 258 ? 28.327 -52.617 -15.015 1.00 19.40 220 PHE F C 1
ATOM 10319 O O . PHE F 1 258 ? 27.830 -52.441 -13.903 1.00 17.20 220 PHE F O 1
ATOM 10327 N N . VAL F 1 259 ? 29.206 -53.589 -15.257 1.00 18.87 221 VAL F N 1
ATOM 10328 C CA . VAL F 1 259 ? 29.903 -54.235 -14.147 1.00 18.55 221 VAL F CA 1
ATOM 10329 C C . VAL F 1 259 ? 30.892 -53.238 -13.561 1.00 18.92 221 VAL F C 1
ATOM 10330 O O . VAL F 1 259 ? 31.699 -52.654 -14.291 1.00 18.87 221 VAL F O 1
ATOM 10334 N N . LEU F 1 260 ? 30.833 -53.028 -12.246 1.00 17.02 222 LEU F N 1
ATOM 10335 C CA . LEU F 1 260 ? 31.790 -52.135 -11.601 1.00 21.98 222 LEU F CA 1
ATOM 10336 C C . LEU F 1 260 ? 33.159 -52.804 -11.530 1.00 25.41 222 LEU F C 1
ATOM 10337 O O . LEU F 1 260 ? 33.254 -53.988 -11.220 1.00 28.14 222 LEU F O 1
ATOM 10342 N N . LYS F 1 261 ? 34.229 -52.033 -11.773 1.00 26.91 223 LYS F N 1
ATOM 10343 C CA . LYS F 1 261 ? 35.596 -52.545 -11.518 1.00 25.56 223 LYS F CA 1
ATOM 10344 C C . LYS F 1 261 ? 35.811 -52.715 -10.023 1.00 22.80 223 LYS F C 1
ATOM 10345 O O . LYS F 1 261 ? 35.625 -51.755 -9.270 1.00 25.89 223 LYS F O 1
ATOM 10351 N N . PRO F 1 262 ? 36.253 -53.905 -9.557 1.00 24.84 224 PRO F N 1
ATOM 10352 C CA . PRO F 1 262 ? 36.651 -54.062 -8.141 1.00 32.84 224 PRO F CA 1
ATOM 10353 C C . PRO F 1 262 ? 37.474 -52.900 -7.597 1.00 33.22 224 PRO F C 1
ATOM 10354 O O . PRO F 1 262 ? 37.219 -52.461 -6.478 1.00 37.77 224 PRO F O 1
ATOM 10358 N N . GLU F 1 263 ? 38.417 -52.371 -8.387 1.00 37.47 225 GLU F N 1
ATOM 10359 C CA . GLU F 1 263 ? 39.218 -51.204 -8.003 1.00 42.24 225 GLU F CA 1
ATOM 10360 C C . GLU F 1 263 ? 38.396 -50.007 -7.550 1.00 37.25 225 GLU F C 1
ATOM 10361 O O . GLU F 1 263 ? 38.943 -49.103 -6.914 1.00 39.47 225 GLU F O 1
ATOM 10367 N N . TYR F 1 264 ? 37.125 -49.937 -7.922 1.00 29.39 226 TYR F N 1
ATOM 10368 C CA . TYR F 1 264 ? 36.295 -48.787 -7.611 1.00 27.07 226 TYR F CA 1
ATOM 10369 C C . TYR F 1 264 ? 35.322 -49.064 -6.480 1.00 27.32 226 TYR F C 1
ATOM 10370 O O . TYR F 1 264 ? 34.584 -48.169 -6.088 1.00 25.80 226 TYR F O 1
ATOM 10379 N N . ALA F 1 265 ? 35.319 -50.274 -5.927 1.00 31.25 227 ALA F N 1
ATOM 10380 C CA . ALA F 1 265 ? 34.306 -50.645 -4.941 1.00 31.65 227 ALA F CA 1
ATOM 10381 C C . ALA F 1 265 ? 34.303 -49.703 -3.736 1.00 30.05 227 ALA F C 1
ATOM 10382 O O . ALA F 1 265 ? 33.241 -49.331 -3.221 1.00 29.64 227 ALA F O 1
ATOM 10384 N N . LYS F 1 266 ? 35.467 -49.299 -3.271 1.00 26.99 228 LYS F N 1
ATOM 10385 C CA . LYS F 1 266 ? 35.530 -48.526 -2.038 1.00 29.60 228 LYS F CA 1
ATOM 10386 C C . LYS F 1 266 ? 36.118 -47.143 -2.298 1.00 31.77 228 LYS F C 1
ATOM 10387 O O . LYS F 1 266 ? 36.805 -46.559 -1.461 1.00 30.63 228 LYS F O 1
ATOM 10393 N N . ARG F 1 267 ? 35.828 -46.600 -3.467 1.00 30.61 229 ARG F N 1
ATOM 10394 C CA . ARG F 1 267 ? 36.529 -45.422 -3.951 1.00 34.69 229 ARG F CA 1
ATOM 10395 C C . ARG F 1 267 ? 36.041 -44.130 -3.310 1.00 31.86 229 ARG F C 1
ATOM 10396 O O . ARG F 1 267 ? 36.819 -43.178 -3.198 1.00 32.27 229 ARG F O 1
ATOM 10404 N N . TYR F 1 268 ? 34.769 -44.069 -2.910 1.00 24.75 230 TYR F N 1
ATOM 10405 C CA . TYR F 1 268 ? 34.169 -42.875 -2.312 1.00 26.74 230 TYR F CA 1
ATOM 10406 C C . TYR F 1 268 ? 33.566 -43.215 -0.952 1.00 25.57 230 TYR F C 1
ATOM 10407 O O . TYR F 1 268 ? 32.340 -43.253 -0.786 1.00 25.18 230 TYR F O 1
ATOM 10416 N N . PRO F 1 269 ? 34.409 -43.456 0.054 1.00 28.69 231 PRO F N 1
ATOM 10417 C CA . PRO F 1 269 ? 33.898 -43.947 1.334 1.00 28.00 231 PRO F CA 1
ATOM 10418 C C . PRO F 1 269 ? 33.393 -42.885 2.286 1.00 29.31 231 PRO F C 1
ATOM 10419 O O . PRO F 1 269 ? 32.802 -43.259 3.304 1.00 28.11 231 PRO F O 1
ATOM 10423 N N . SER F 1 270 ? 33.600 -41.599 2.018 1.00 25.77 232 SER F N 1
ATOM 10424 C CA . SER F 1 270 ? 33.233 -40.602 3.013 1.00 27.70 232 SER F CA 1
ATOM 10425 C C . SER F 1 270 ? 31.724 -40.437 3.076 1.00 23.83 232 SER F C 1
ATOM 10426 O O . SER F 1 270 ? 31.040 -40.377 2.046 1.00 23.05 232 SER F O 1
ATOM 10429 N N . LYS F 1 271 ? 31.210 -40.373 4.298 1.00 25.11 233 LYS F N 1
ATOM 10430 C CA . LYS F 1 271 ? 29.776 -40.311 4.499 1.00 26.29 233 LYS F CA 1
ATOM 10431 C C . LYS F 1 271 ? 29.208 -39.058 3.838 1.00 23.01 233 LYS F C 1
ATOM 10432 O O . LYS F 1 271 ? 29.793 -37.970 3.903 1.00 22.32 233 LYS F O 1
ATOM 10438 N N . LEU F 1 272 ? 28.062 -39.228 3.212 1.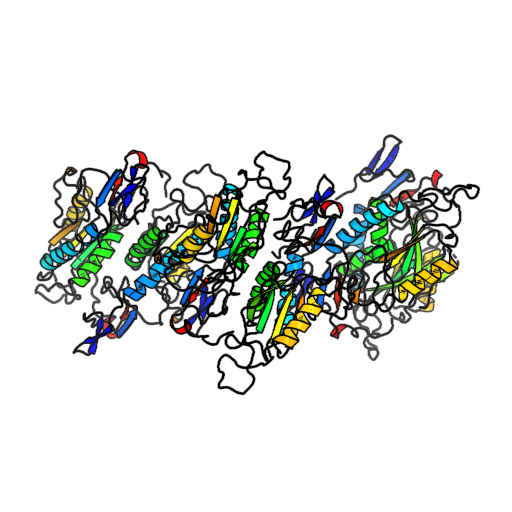00 20.48 234 LEU F N 1
ATOM 10439 C CA . LEU F 1 272 ? 27.339 -38.134 2.589 1.00 19.59 234 LEU F CA 1
ATOM 10440 C C . LEU F 1 272 ? 26.321 -37.497 3.550 1.00 20.14 234 LEU F C 1
ATOM 10441 O O . LEU F 1 272 ? 26.002 -36.319 3.336 1.00 23.16 234 LEU F O 1
#

Foldseek 3Di:
DQDDWDWDADPVRAIDINRHGDNFFPFFQWFLNLLVVLLLVLLLVVCVVAQADWWAQPLDPVDDDTGGADLRAAEEEEEEPDLQPLVVVSNVVSNVVVVGGYDYWYWYCDCHTPRDTPDDQAAGHHYEYEEAEQAQNSSVVVVQVVCCVPRVYVDYFYAYSEYAPVRHDDDHDGPHYSYYGHNAQKAACSGDQLPPRNPHSGIGGGDPVCNCVDVDHD/DQDDWDWDADPVRAIDINRRGDNQFPFFPWFLNLLLVLLLVLLLVVCVVQQADWWQQPLPNVDGDTHGADLNAAEEEEEEPPLCPLVVVSNVVSNVVVPGGYDYWYWYDVPTDRHTPDQQQAGHHYEYEYEEAALNVVVVVVVVVCCVRHVYVHYFYAYAEYAPVRHNDPDDGPHYSYYDHNAQKAACSGDQLPPRNPHSTIGRGDPVCNCVDVDHD/DDWDWDADPVRAIDINRHGDNQFPFFFWFLVLLLVLLLVLLLVVCVVQVADWWQQPLPNPDPDTHHADLRAAEEEEEEPDLQPLVVVSNVVSNVVNPHGYDYWYWYWDDDVAIDTPRDTPDDAQARHHYEYEYAEAAQNNVVVRVQVVCCVRHVHVYYAYAYSEYAPVRHDDDDDGPHYSYYGHRAQKAACSRDALPPRRPHSGIGGGDPVCNCVDPDHD/DDWDWDADPVRAIDTNRHGDNQFPWFQWFLVLLVVLLLVLLLVVCVVQQADWWQQPLPNPDPDTGGADLRAAEEEEEEPDLQPLVVVSNVVSNVVSVGGYDYWYWYPVPTDRHTPDDQQAGHHYEYEEEEAAQNPVVVVVVVVCCVRRVHVYYAYAYSEYAPVRHDDPDDGPHYSYYDHNAQKAACSGDQLPPRNPHSTIGGGDPVCNCVPPDHD/DDWDWDADPVRAIDINRHGDNQFPFFPWFLVLLLVLLLVLLLVVCVVAQADWWQQPLPNPDPDTHGDDLRAAEEEEEEPDLFPLVCVSNVVSNVVVPGGYDYWYWYPPVDTPRDTPDQQQARHHYEYEEEEAAQNPSVVVVQVVCCVRRNYVYYFYAYSEYAPVRHPDDDDGPHYRYYDHNAQKAACSRDQLPPRNPHSTIGRGDPVCNCVPVDHD/DDWDWDADPVRAIDTNRRGDNQFPFFPWFLVLLVVLLLVLLLVVCVVQQADWWQQPLPNVDRDTDGADLNAAEEEEEEPDLCPLVVVSNVVSNVVVPGGYDYWYWYWDQCIRTPRHTPDQQQARHHYEYEEEEAAQNSRVVSVVVVCCVRHVYVYYFYAYSEYAPVRHPDDDDGPHYSYYDHNAQKAACSRDALPPRNPHSGIGRGDPVCNCVDPDHD

Solvent-accessible surface area: 52809 Å² total; per-residue (Å²): 49,56,170,112,35,69,57,29,105,43,115,126,36,24,3,14,1,81,70,110,44,21,53,10,0,53,32,14,3,3,14,16,10,17,0,9,99,0,0,96,63,14,0,82,59,0,2,82,38,3,110,94,64,110,1,70,17,8,51,70,134,76,75,118,75,114,10,65,12,43,42,52,4,3,0,4,0,0,0,6,12,20,11,0,3,1,2,0,0,8,0,1,10,19,0,15,60,41,50,2,30,11,3,7,0,6,1,27,15,79,116,121,38,66,15,87,14,68,12,74,48,1,70,20,4,16,0,0,0,0,11,25,37,4,55,33,4,135,35,4,73,97,1,16,72,22,0,109,153,97,40,154,20,60,28,7,72,2,0,0,1,0,6,15,66,58,13,57,94,46,131,26,128,0,79,18,27,1,2,37,4,18,76,25,124,6,0,0,3,2,12,42,12,52,12,9,6,22,14,40,48,9,0,0,1,8,43,84,130,29,63,184,99,10,108,15,129,18,61,79,164,32,18,50,38,31,114,43,114,123,38,24,1,15,1,84,72,108,46,21,56,9,0,64,21,13,42,7,11,13,12,37,0,8,40,15,0,92,51,17,0,83,65,0,0,86,37,1,98,97,59,109,2,112,16,18,58,84,140,76,57,119,59,114,10,66,12,39,43,49,4,3,0,3,0,0,0,5,10,17,12,0,2,0,3,0,0,7,0,1,11,20,0,14,62,37,53,3,33,12,2,9,0,7,2,28,28,113,154,54,64,22,80,13,105,10,63,71,0,31,16,5,18,0,0,0,0,9,26,39,3,56,36,4,121,74,2,60,107,5,19,74,29,0,117,158,89,36,159,21,59,26,6,70,1,0,0,2,1,14,15,24,28,15,51,104,46,131,20,175,8,87,19,41,20,26,18,0,50,77,86,124,7,0,0,3,3,10,45,13,50,14,8,6,20,12,42,48,9,0,0,9,6,52,93,130,22,49,182,92,11,106,26,145,21,225,115,30,68,85,31,160,39,114,122,41,24,4,15,2,85,71,104,45,22,52,8,0,63,47,38,44,7,14,40,40,68,0,37,115,18,0,97,17,23,0,16,21,0,10,9,22,2,77,12,30,91,1,73,11,6,50,89,129,81,60,121,64,118,8,66,14,41,49,53,3,4,0,2,0,0,0,7,18,15,12,0,1,0,2,0,0,8,0,2,12,27,0,19,55,36,55,8,30,18,2,7,0,5,1,47,21,43,96,176,103,106,13,126,41,66,31,60,7,121,13,64,42,0,71,20,5,16,0,0,0,0,12,22,35,4,54,36,4,100,50,2,71,37,0,27,35,74,2,85,149,98,28,135,22,58,25,29,65,2,0,0,1,0,13,12,58,66,12,61,93,46,104,18,161,9,74,19,43,16,28,59,8,86,72,86,115,7,0,0,4,0,9,43,16,63,20,7,5,16,9,42,47,8,0,0,7,6,37,90,139,28,44,178,110,13,98,23,132,32,135,121,35,67,80,30,142,47,116,125,38,30,2,15,2,80,67,122,56,22,52,11,1,65,39,38,40,8,10,42,35,42,0,35,138,15,0,114,106,18,0,87,64,0,0,105,36,1,97,108,62,110,1,118,14,22,36,80,146,82,63,121,62,112,10,65,11,45,39,68,2,4,0,5,0,0,0,8,8,19,14,0,2,1,3,0,0,10,0,0,9,28,0,14,61,28,31,2,31,9,2,4,1,13,2,28,28,107,146,48,65,26,95,22,133,12,61,75,0,57,16,6,17,0,0,0,0,10,25,38,4,53,33,4,140,70,2,56,112,5,10,55,65,2,82,159,102,47,146,12,55,28,8,66,1,0,0,2,0,12,13,65,64,13,56,110,47,104,12,152,15,82,17,46,20,20,92,7,77,76,85,119,6,0,0,2,4,12,44,19,55,16,11,12,20,17,48,49,10,0,0,8,7,50,86,138,44,54,173,113,15,98,33,138,20,218,49,23,50,41,30,117,40,116,122,39,27,2,16,3,84,72,103,44,10,55,10,0,61,18,12,39,5,11,38,32,39,0,35,47,16,0,114,47,20,0,85,62,0,0,104,40,2,90,118,62,123,1,113,12,22,45,87,155,83,62,118,64,110,8,74,12,37,36,54,3,4,0,6,0,1,0,4,8,20,12,0,2,1,3,0,0,8,0,1,12,26,0,13,61,26,35,2,30,11,2,7,0,5,2,24,21,92,93,126,40,49,27,75,14,88,12,66,77,1,57,16,6,17,0,0,0,0,9,27,38,4,55,34,3,130,51,4,72,88,2,37,57,48,0,120,154,104,35,154,21,58,26,29,72,2,0,0,1,0,12,14,20,44,16,53,102,45,112,21,139,13,95,19,36,19,24,20,1,55,72,85,122,7,0,0,3,5,12,45,14,53,13,11,8,20,15,23,52,8,0,0,10,6,48,88,131,34,41,168,116,18,101,15,120,21,217,110,32,68,83,30,143,45,113,126,39,25,2,16,1,85,73,110,45,23,51,12,0,62,38,40,44,8,13,38,36,42,0,37,140,18,0,113,106,21,0,81,66,0,0,88,35,0,105,99,58,100,1,114,8,24,44,74,145,83,53,114,66,114,9,67,13,45,50,72,1,4,0,4,0,0,0,5,12,21,12,0,2,1,2,0,0,7,0,2,11,28,0,10,86,38,51,4,29,13,2,8,0,6,10,21,16,68,109,140,9,98,50,57,15,100,16,124,11,67,78,0,39,16,5,16,0,0,0,0,12,27,40,4,57,33,5,133,28,3,74,52,0,24,64,89,5,107,168,118,39,145,16,56,23,6,60,3,0,0,2,0,11,16,64,65,16,55,94,45,102,20,151,14,94,16,43,18,23,95,7,87,75,87,120,8,0,0,3,4,11,44,11,66,19,8,6,19,10,43,50,8,0,0,10,7,43,86,125,30,48,180,106,8,94,21,131,30

InterPro domains:
  IPR000836 Phosphoribosyltransferase domain [PF00156] (76-205)
  IPR000836 Phosphoribosyltransferase domain [cd06223] (78-193)
  IPR029057 Phosphoribosyltransferase-like [G3DSA:3.40.50.2020] (9-234)
  IPR029057 Phosphoribosyltransferase-like [SSF53271] (28-225)
  IPR050408 Hypoxanthine-guanine phosphoribosyltransferase [PTHR43340] (27-230)

B-factor: mean 23.08, std 12.2, range [0.19, 94.22]

GO terms:
  GO:0031981 nuclear lumen (C, HTP)
  GO:0005737 cytoplasm (C, HTP)
  GO:0052657 guanine phosphoribosyltransferase activity (F, IDA)
  GO:0000310 xanthine phosphoribosyltransferase activity (F, IDA)
  GO:0020015 glycosome (C, IDA)
  GO:0042301 phosphate ion binding (F, IDA)
  GO:0004422 hypoxanthine phosphoribosyltransferase activity (F, IDA)

Sequence (1304 aa):
PLKPNFFVGRDADGNVTVDGRSYPMAESVVATESTIHRSMKEMAQTLANAYKTLKHRDTHNKGNSALAPITDENPLIIIISVLKGSYIFTADMVRYLGDCGLPNVVDFIRITSQVLDNLRFTELTGKHVLIMEDIADTGRTMKLLVEKIRRREYRPASLKVCVLVDKPGGRVVDFKPEFVCLTAPTRYVVGYGFEVNDRYRNYRHVFVLKPEYAKRYPSKLPLKPNFFVGRDADGNVTVDGRSYPMAESVVATESTIHRSSMKEMAQTLANAYKTLKHRDTHNKGNSALAPITDENPLIIISVLKGSYIFTADMVRYLGDCGLPNVVDFIRITQVLDNLRFTELTGKHVLIMEDIADTGRTMKLLVEKIRREYRPASLKVCVLVDKPGGRVVDFKPEFVCLTAPTRYVVGYGFEVNDRYRNYRHVFVLKPEYAKRYPSKLKPNFVGRDADGNVTVDGRSYPMAESVVATESTIHRSMKEMAQTLANAYKTLKHRDTHNKGNSALAPITDEENPLIIIISVLKGSSYIFTADMVRYLGDCGLPNVVDFIRITSYGTVQVLDNLRFTELTGKHVLIMEDIADTGRTMKLLVEKIRREYRRPASLKVCVLVDKPGGRVVDFKPEFVCLTAPTRYVVGYGFEVNDRYRNYRHVFVLKPEYAKRYPSKLKPNFFVGRDADGNVTVDGRSSYPMAESVVATESTIHRSSMKEMAQTLANAYKTLKHRDTHNKGNSALAPITDENPLIIISVLKGSYIFTADMVRYLGDCGLPNVVDFIRITQVLDNLRFTELTGKHVLIMEDIADTGRTMKLLVEKIRREYRPASLKVCVLVDKPGGRVVDFKPEFVCLTAPTRYVVGYGFEVNDRYRNYRHVFVLKPEYAKRYPSKLKPNFFVGRDADGNVTVDGRSYPMAESVVATESTIHRSMKEMAQTLANAYKTLKHRDTHNKGNSALAPITDENPLIIISVLKGSSYIFTADMVRYLGDCGLPNVVDFIRITVQVLDNLRFTELTGKHVLIMEDIADTGRTMKLLVEKIRREYRPASLKVCVLVDKPGGRVVDFKPEFVCLTAPTRYVVGYGFEVNDRYRNYRHVFVLKPEYAKRYPSKLKPNFFVGRDADGNVTVDGRSYPMAESVVATESTIHRSMKEMAQTLANAYKTLKHRDTHNKGNSALAPITDENPLIIISVLKGSSYIFTADMVRYLGDCGLPNVVDFIRITSTVQVLDNLRFTELTGKHVLIMEDIADTGRTMKLLVEKIRREYRPASLKVCVLVDKPGGRVVDFKPEFVCLTAPTRYVVGYGFEVNDRYRNYRHVFVLKPEYAKRYPSKL

Secondary structure (DSSP, 8-state):
--S---EEE-TTS-EEETTEEETTEEEEEE-HHHHHHHHHHHHHHHHHHHTT-EE---SSTT--S-EESSSSSPEEEEEEETTTHHHHHHHHHHHHHTT--EEEEEEEE---EEE-------TTSEEEEEEEEESSSHHHHHHHHHHHHHH--SEEEEEEEEE-GGG-SS----SEEEEE--SS-EEBTTB-BTTBTTT-SSEEEEPGGGTTS--S--/--SPPPEEE-TTS-EEETTEEETTEEEEEE-HHHHHHHHHHHHHHHHHHHTT-EE---SSTT--S-EESSSSSPEEEEEEETTTHHHHHHHHHHHHHTT--EEEEEEEE--EEE--S----TT-EEEEEEEEESSSHHHHHHHHHHHHHH--SEEEEEEEEE-GGG--SS---SEEEEE--SS-EEBTTB-BTTBTTT-SSEEEEPGGGTTS--S--/-PPPEEE-TTS-EEETTEEETTEEEEEE-HHHHHHHHHHHHHHHHHHHTT-EE--SSSTT--S-EESSSSSPEEEEEEETTTHHHHHHHHHHHHHTT--EEEEEEEE-------EEE-------TTSEEEEEEEEESSSHHHHHHHHHHHHHH--SEEEEEEEEE-GGG-SS----SEEEEE--SS-EEBTTB-BTTBTTT-SSEEEEPGGGTTS--S--/-PPPEEE-TTS-EEETTEEETTEEEEEE-HHHHHHHHHHHHHHHHHHHTT-EE---SSTT--S-EESSSSSPEEEEEEETTTHHHHHHHHHHHHHTT--EEEEEEEE--EEE--S----TTSEEEEEEEEESSSHHHHHHHHHHHHHH--SEEEEEEEEE-GGG--SS---SEEEEE--SS-EEBTTB-BTTBTTT-SSEEEEPGGGTTSS-S--/-PPPEEE-TTS-EEETTEEETTEEEEEE-HHHHHHHHHHHHHHHHHHHTT-EE---SSTT--S-EESSSSSPEEEEEEETTTHHHHHHHHHHHHHTT--EEEEEEEE---EEE--S----TTSEEEEEEEEESSSHHHHHHHHHHHHHH--SEEEEEEEEE-GGG-SS----SEEEEE--SS-EEBTTB-BTTBTTT-SSEEEEPGGGTTS--S--/-PPPEEE-TTS-EEETTEEETTEEEEEE-HHHHHHHHHHHHHHHHHHHTT-EE---SSTT--S-EESSSSSPEEEEEEETTTHHHHHHHHHHHHHTT--EEEEEEEEE---EEEE--S----TT-EEEEEEEEESSSHHHHHHHHHHHHHH--SEEEEEEEEE-GGG-SS----SEEEEE--SS-EEBTTB-BTTBTTT-SSEEEEPGGGTTS--S--

CATH classification: 3.40.50.2020

Radius of gyration: 40.54 Å; Cα contacts (8 Å, |Δi|>4): 2898; chains: 6; bounding box: 93×83×118 Å

Organism: Trypanosoma brucei brucei (strain 927/4 GUTat10.1) (NCBI:txid185431)

Nearest PDB structures (foldseek):
  6mxc-assembly2_C  TM=1.005E+00  e=7.826E-48  Trypanosoma brucei brucei TREU927
  6mxc-assembly3_F  TM=1.000E+00  e=1.784E-44  Trypanosoma brucei brucei TREU927
  6mxc-assembly1_A  TM=9.983E-01  e=4.656E-44  Trypanosoma brucei brucei TREU927
  8fx0-assembly1_A  TM=9.849E-01  e=1.462E-36  Trypanosoma cruzi strain CL Brener
  8fx1-assembly1_A  TM=9.871E-01  e=2.661E-36  Trypanosoma cruzi strain CL Brener